Protein AF-A0A180F8V0-F1 (afdb_monomer)

Nearest PDB structures (foldseek):
  4fs7-assembly1_A  TM=5.868E-01  e=1.167E-03  Bacteroides ovatus ATCC 8483
  8cjv-assembly2_B  TM=3.788E-01  e=1.755E-03  Bos taurus
  4mli-assembly2_C  TM=7.741E-01  e=1.201E+00  Streptococcus pyogenes
  5tth-assembly1_A  TM=7.865E-01  e=3.731E+00  Danio rerio
  6lej-assembly1_B  TM=2.229E-01  e=6.085E-01  Escherichia coli

Mean predicted aligned error: 24.17 Å

Sequence (995 aa):
MKRKIVLAGLFLACVFQTMGLESWQVVVDDVHYDIDTKKHVAHVSQRNQKEEEFYRKSTLVIPAAIYIDKQMYDVTQINLYAFRFDFPIEYLTISSNVQSILAFAFQGCFNLKEIHLARNHANMKIGAAFGGVHSEECIVVVPAEAEKDFDVRWEGFKVYLESYRLSARPADSQMGEVIDGEREAVAFKSELVVEAKPAYGYHFAYWTSDEIKDSLTLTVNPYREEKMMRHVNLQAHFTENDYNVNLSAGKNGTITQGNGAHSYNTLATIEAEADSGYHFVKWTDRAGNTVSTANPYAFTVEKDEHIQAYFEANSYTVSLFTSGNNGTIKPGGGGAYLYKTQATAEAQANPHYHFAKWTDRTGNTVSTANPYTFTVEKNTELQANFEDNRYIVSLSANKDMGTAQADKKEGYVYDTRATVTALPNREFHFVKWTNQEGDFLSANSSYTFTVTENTLVQAHFETNSLQVRLYADNGGITPSGSGTYQYNTEARIMAEADYGYHFVKWTNAKGESLSTNNPYTFVVKEHTEVRANFVGNSCLVNVLAVNGGKAVLGGGTYPYNNEVGLTADAGYGYHFEKWTNANNESLSTDNPYTFVVKGDILVKAYFAENYYLVNASAGNNHGRIKSGNGSYSYNANVAVEAEAYEGYRFVRWTSAKGQILSAANPYTFEVKEDMDIKAHFVANTDFTDDISYRVTLSAGNNGGIVSGDGAYLPNAEATIEAEAYAEYYFVKWTDANGDSLSADNPYTFVVKGDTDIKAHFADFAAGGYRVSVTAGDNGTIKSGNSSYLYGAEAVIEAVADTGYHFVKWTMANGNVFAANPFRFTVKDNTTFKADFAADSYQVILSAKNGRIRIGWDVYDRYVYDYNTEAVANAEAEDGYHFVKWVNAAGNSLSGDNPYRFVVKGDMKLTAIFEKGVAGNETVAGSGVRAYYADGMLHLVNLEGFAVAVSTIDGRQVLQFRASNAVHPAILPAGIYILNAANGKERYTAKFAVKN

Structure (mmCIF, N/CA/C/O backbone):
data_AF-A0A180F8V0-F1
#
_entry.id   AF-A0A180F8V0-F1
#
loop_
_atom_site.group_PDB
_atom_site.id
_atom_site.type_symbol
_atom_site.label_atom_id
_atom_site.label_alt_id
_atom_site.label_comp_id
_atom_site.label_asym_id
_atom_site.label_entity_id
_atom_site.label_seq_id
_atom_site.pdbx_PDB_ins_code
_atom_site.Cartn_x
_atom_site.Cartn_y
_atom_site.Cartn_z
_atom_site.occupancy
_atom_site.B_iso_or_equiv
_atom_site.auth_seq_id
_atom_site.auth_comp_id
_atom_site.auth_asym_id
_atom_site.auth_atom_id
_atom_site.pdbx_PDB_model_num
ATOM 1 N N . MET A 1 1 ? -84.247 65.062 146.633 1.00 33.47 1 MET A N 1
ATOM 2 C CA . MET A 1 1 ? -85.445 65.419 147.439 1.00 33.47 1 MET A CA 1
ATOM 3 C C . MET A 1 1 ? -85.815 64.223 148.330 1.00 33.47 1 MET A C 1
ATOM 5 O O . MET A 1 1 ? -85.200 63.186 148.152 1.00 33.47 1 MET A O 1
ATOM 9 N N . LYS A 1 2 ? -86.724 64.390 149.305 1.00 39.44 2 LYS A N 1
ATOM 10 C CA . LYS A 1 2 ? -87.428 63.364 150.126 1.00 39.44 2 LYS A CA 1
ATOM 11 C C . LYS A 1 2 ? -87.141 61.866 149.837 1.00 39.44 2 LYS A C 1
ATOM 13 O O . LYS A 1 2 ? -87.390 61.431 148.724 1.00 39.44 2 LYS A O 1
ATOM 18 N N . ARG A 1 3 ? -86.847 60.991 150.807 1.00 33.81 3 ARG A N 1
ATOM 19 C CA . ARG A 1 3 ? -86.010 61.008 152.037 1.00 33.81 3 ARG A CA 1
ATOM 20 C C . ARG A 1 3 ? -85.906 59.513 152.427 1.00 33.81 3 ARG A C 1
ATOM 22 O O . ARG A 1 3 ? -86.928 58.848 152.453 1.00 33.81 3 ARG A O 1
ATOM 29 N N . LYS A 1 4 ? -84.700 58.934 152.477 1.00 36.59 4 LYS A N 1
ATOM 30 C CA . LYS A 1 4 ? -83.914 58.698 153.711 1.00 36.59 4 LYS A CA 1
ATOM 31 C C . LYS A 1 4 ? -84.577 57.696 154.682 1.00 36.59 4 LYS A C 1
ATOM 33 O O . LYS A 1 4 ? -85.750 57.856 154.957 1.00 36.59 4 LYS A O 1
ATOM 38 N N . ILE A 1 5 ? -83.902 56.786 155.381 1.00 37.72 5 ILE A N 1
ATOM 39 C CA . ILE A 1 5 ? -82.530 56.239 155.428 1.00 37.72 5 ILE A CA 1
ATOM 40 C C . ILE A 1 5 ? -82.567 55.286 156.657 1.00 37.72 5 ILE A C 1
ATOM 42 O O . ILE A 1 5 ? -83.162 55.666 157.656 1.00 37.72 5 ILE A O 1
ATOM 46 N N . VAL A 1 6 ? -81.908 54.120 156.597 1.00 31.56 6 VAL A N 1
ATOM 47 C CA . VAL A 1 6 ? -81.068 53.556 157.695 1.00 31.56 6 VAL A CA 1
ATOM 48 C C . VAL A 1 6 ? -81.692 53.055 159.026 1.00 31.56 6 VAL A C 1
ATOM 50 O O . VAL A 1 6 ? -82.247 53.813 159.807 1.00 31.56 6 VAL A O 1
ATOM 53 N N . LEU A 1 7 ? -81.344 51.785 159.307 1.00 29.48 7 LEU A N 1
ATOM 54 C CA . LEU A 1 7 ? -80.998 51.117 160.585 1.00 29.48 7 LEU A CA 1
ATOM 55 C C . LEU A 1 7 ? -81.995 50.880 161.735 1.00 29.48 7 LEU A C 1
ATOM 57 O O . LEU A 1 7 ? -82.838 51.698 162.064 1.00 29.48 7 LEU A O 1
ATOM 61 N N . ALA A 1 8 ? -81.650 49.779 162.426 1.00 28.58 8 ALA A N 1
ATOM 62 C CA . ALA A 1 8 ? -81.697 49.514 163.870 1.00 28.58 8 ALA A CA 1
ATOM 63 C C . ALA A 1 8 ? -83.070 49.631 164.563 1.00 28.58 8 ALA A C 1
ATOM 65 O O . ALA A 1 8 ? -83.639 50.704 164.673 1.00 28.58 8 ALA A O 1
ATOM 66 N N . GLY A 1 9 ? -83.657 48.571 165.118 1.00 35.31 9 GLY A N 1
ATOM 67 C CA . GLY A 1 9 ? -83.035 47.406 165.750 1.00 35.31 9 GLY A CA 1
ATOM 68 C C . GLY A 1 9 ? -83.175 47.505 167.272 1.00 35.31 9 GLY A C 1
ATOM 69 O O . GLY A 1 9 ? -82.746 48.501 167.837 1.00 35.31 9 GLY A O 1
ATOM 70 N N . LEU A 1 10 ? -83.700 46.434 167.892 1.00 35.00 10 LEU A N 1
ATOM 71 C CA . LEU A 1 10 ? -83.796 46.189 169.348 1.00 35.00 10 LEU A CA 1
ATOM 72 C C . LEU A 1 10 ? -84.701 47.185 170.128 1.00 35.00 10 LEU A C 1
ATOM 74 O O . LEU A 1 10 ? -84.540 48.391 170.046 1.00 35.00 10 LEU A O 1
ATOM 78 N N . PHE A 1 11 ? -85.686 46.761 170.928 1.00 32.88 11 PHE A N 1
ATOM 79 C CA . PHE A 1 11 ? -85.589 45.745 171.981 1.00 32.88 11 PHE A CA 1
ATOM 80 C C . PHE A 1 11 ? -86.940 45.043 172.266 1.00 32.88 11 PHE A C 1
ATOM 82 O O . PHE A 1 11 ? -87.966 45.690 172.430 1.00 32.88 11 PHE A O 1
ATOM 89 N N . LEU A 1 12 ? -86.881 43.711 172.372 1.00 36.22 12 LEU A N 1
ATOM 90 C CA . LEU A 1 12 ? -87.468 42.852 173.417 1.00 36.22 12 LEU A CA 1
ATOM 91 C C . LEU A 1 12 ? -88.783 43.271 174.134 1.00 36.22 12 LEU A C 1
ATOM 93 O O . LEU A 1 12 ? -88.761 44.154 174.987 1.00 36.22 12 LEU A O 1
ATOM 97 N N . ALA A 1 13 ? -89.855 42.481 173.958 1.00 31.06 13 ALA A N 1
ATOM 98 C CA . ALA A 1 13 ? -90.459 41.652 175.026 1.00 31.06 13 ALA A CA 1
ATOM 99 C C . ALA A 1 13 ? -91.700 40.861 174.534 1.00 31.06 13 ALA A C 1
ATOM 101 O O . ALA A 1 13 ? -92.620 41.454 173.992 1.00 31.06 13 ALA A O 1
ATOM 102 N N . CYS A 1 14 ? -91.699 39.539 174.772 1.00 38.66 14 CYS A N 1
ATOM 103 C CA . CYS A 1 14 ? -92.815 38.662 175.204 1.00 38.66 14 CYS A CA 1
ATOM 104 C C . CYS A 1 14 ? -94.270 38.925 174.694 1.00 38.66 14 CYS A C 1
ATOM 106 O O . CYS A 1 14 ? -94.802 40.004 174.898 1.00 38.66 14 CYS A O 1
ATOM 108 N N . VAL A 1 15 ? -95.061 37.943 174.208 1.00 38.12 15 VAL A N 1
ATOM 109 C CA . VAL A 1 15 ? -95.069 36.494 174.536 1.00 38.12 15 VAL A CA 1
ATOM 110 C C . VAL A 1 15 ? -96.015 35.649 173.607 1.00 38.12 15 VAL A C 1
ATOM 112 O O . VAL A 1 15 ? -96.957 36.196 173.050 1.00 38.12 15 VAL A O 1
ATOM 115 N N . PHE A 1 16 ? -95.788 34.318 173.532 1.00 36.88 16 PHE A N 1
ATOM 116 C CA . PHE A 1 16 ? -96.621 33.179 173.011 1.00 36.88 16 PHE A CA 1
ATOM 117 C C . PHE A 1 16 ? -96.860 32.874 171.487 1.00 36.88 16 PHE A C 1
ATOM 119 O O . PHE A 1 16 ? -97.759 33.406 170.853 1.00 36.88 16 PHE A O 1
ATOM 126 N N . GLN A 1 17 ? -96.119 31.848 170.999 1.00 43.78 17 GLN A N 1
ATOM 127 C CA . GLN A 1 17 ? -96.488 30.614 170.227 1.00 43.78 17 GLN A CA 1
ATOM 128 C C . GLN A 1 17 ? -97.339 30.606 168.917 1.00 43.78 17 GLN A C 1
ATOM 130 O O . GLN A 1 17 ? -98.532 30.882 168.955 1.00 43.78 17 GLN A O 1
ATOM 135 N N . THR A 1 18 ? -96.793 30.037 167.811 1.00 40.50 18 THR A N 1
ATOM 136 C CA . THR A 1 18 ? -97.194 28.767 167.094 1.00 40.50 18 THR A CA 1
ATOM 137 C C . THR A 1 18 ? -96.398 28.547 165.765 1.00 40.50 18 THR A C 1
ATOM 139 O O . THR A 1 18 ? -95.507 29.337 165.471 1.00 40.50 18 THR A O 1
ATOM 142 N N . MET A 1 19 ? -96.600 27.428 165.031 1.00 49.28 19 MET A N 1
ATOM 143 C CA . MET A 1 19 ? -95.704 26.860 163.976 1.00 49.28 19 MET A CA 1
ATOM 144 C C . MET A 1 19 ? -96.186 27.015 162.504 1.00 49.28 19 MET A C 1
ATOM 146 O O . MET A 1 19 ? -97.382 27.158 162.275 1.00 49.28 19 MET A O 1
ATOM 150 N N . GLY A 1 20 ? -95.286 26.827 161.511 1.00 41.97 20 GLY A N 1
ATOM 151 C CA . GLY A 1 20 ? -95.608 26.608 160.076 1.00 41.97 20 GLY A CA 1
ATOM 152 C C . GLY A 1 20 ? -94.397 26.235 159.174 1.00 41.97 20 GLY A C 1
ATOM 153 O O . GLY A 1 20 ? -93.270 26.590 159.507 1.00 41.97 20 GLY A O 1
ATOM 154 N N . LEU A 1 21 ? -94.618 25.506 158.061 1.00 45.69 21 LEU A N 1
ATOM 155 C CA . LEU A 1 21 ? -93.626 25.092 157.027 1.00 45.69 21 LEU A CA 1
ATOM 156 C C . LEU A 1 21 ? -93.973 25.688 155.642 1.00 45.69 21 LEU A C 1
ATOM 158 O O . LEU A 1 21 ? -95.148 25.910 155.370 1.00 45.69 21 LEU A O 1
ATOM 162 N N . GLU A 1 22 ? -92.987 25.836 154.742 1.00 49.78 22 GLU A N 1
ATOM 163 C CA . GLU A 1 22 ? -93.177 26.317 153.354 1.00 49.78 22 GLU A CA 1
ATOM 164 C C . GLU A 1 22 ? -92.536 25.392 152.292 1.00 49.78 22 GLU A C 1
ATOM 166 O O . GLU A 1 22 ? -91.404 24.931 152.453 1.00 49.78 22 GLU A O 1
ATOM 171 N N . SER A 1 23 ? -93.255 25.166 151.185 1.00 59.00 23 SER A N 1
ATOM 172 C CA . SER A 1 23 ? -92.802 24.533 149.929 1.00 59.00 23 SER A CA 1
ATOM 173 C C . SER A 1 23 ? -93.589 25.127 148.751 1.00 59.00 23 SER A C 1
ATOM 175 O O . SER A 1 23 ? -94.764 25.447 148.935 1.00 59.00 23 SER A O 1
ATOM 177 N N . TRP A 1 24 ? -92.995 25.268 147.559 1.00 74.38 24 TRP A N 1
ATOM 178 C CA . TRP A 1 24 ? -93.624 25.964 146.420 1.00 74.38 24 TRP A CA 1
ATOM 179 C C . TRP A 1 24 ? -93.321 25.323 145.049 1.00 74.38 24 TRP A C 1
ATOM 181 O O . TRP A 1 24 ? -92.460 24.449 144.937 1.00 74.38 24 TRP A O 1
ATOM 191 N N . GLN A 1 25 ? -94.071 25.750 144.026 1.00 82.31 25 GLN A N 1
ATOM 192 C CA . GLN A 1 25 ? -94.130 25.167 142.678 1.00 82.31 25 GLN A CA 1
ATOM 193 C C . GLN A 1 25 ? -93.745 26.217 141.616 1.00 82.31 25 GLN A C 1
ATOM 195 O O . GLN A 1 25 ? -94.101 27.391 141.751 1.00 82.31 25 GLN A O 1
ATOM 200 N N . VAL A 1 26 ? -93.048 25.803 140.553 1.00 86.56 26 VAL A N 1
ATOM 201 C CA . VAL A 1 26 ? -92.618 26.658 139.422 1.00 86.56 26 VAL A CA 1
ATOM 202 C C . VAL A 1 26 ? -93.038 26.047 138.081 1.00 86.56 26 VAL A C 1
ATOM 204 O O . VAL A 1 26 ? -93.290 24.850 138.019 1.00 86.56 26 VAL A O 1
ATOM 207 N N . VAL A 1 27 ? -93.065 26.834 136.999 1.00 86.06 27 VAL A N 1
ATOM 208 C CA . VAL A 1 27 ? -93.279 26.340 135.624 1.00 86.06 27 VAL A CA 1
ATOM 209 C C . VAL A 1 27 ? -92.035 26.580 134.772 1.00 86.06 27 VAL A C 1
ATOM 211 O O . VAL A 1 27 ? -91.538 27.705 134.732 1.00 86.06 27 VAL A O 1
ATOM 214 N N . VAL A 1 28 ? -91.571 25.548 134.066 1.00 81.62 28 VAL A N 1
ATOM 215 C CA . VAL A 1 28 ? -90.502 25.612 133.055 1.00 81.62 28 VAL A CA 1
ATOM 216 C C . VAL A 1 28 ? -90.961 24.809 131.838 1.00 81.62 28 VAL A C 1
ATOM 218 O O . VAL A 1 28 ? -91.392 23.671 131.998 1.00 81.62 28 VAL A O 1
ATOM 221 N N . ASP A 1 29 ? -90.904 25.407 130.645 1.00 78.00 29 ASP A N 1
ATOM 222 C CA . ASP A 1 29 ? -91.230 24.773 129.356 1.00 78.00 29 ASP A CA 1
ATOM 223 C C . ASP A 1 29 ? -92.509 23.908 129.370 1.00 78.00 29 ASP A C 1
ATOM 225 O O . ASP A 1 29 ? -92.492 22.724 129.050 1.00 78.00 29 ASP A O 1
ATOM 229 N N . ASP A 1 30 ? -93.633 24.530 129.752 1.00 81.69 30 ASP A N 1
ATOM 230 C CA . ASP A 1 30 ? -94.979 23.925 129.843 1.00 81.69 30 ASP A CA 1
ATOM 231 C C . ASP A 1 30 ? -95.162 22.852 130.946 1.00 81.69 30 ASP A C 1
ATOM 233 O O . ASP A 1 30 ? -96.242 22.282 131.114 1.00 81.69 30 ASP A O 1
ATOM 237 N N . VAL A 1 31 ? -94.150 22.622 131.785 1.00 86.75 31 VAL A N 1
ATOM 238 C CA . VAL A 1 31 ? -94.186 21.642 132.880 1.00 86.75 31 VAL A CA 1
ATOM 239 C C . VAL A 1 31 ? -94.071 22.340 134.237 1.00 86.75 31 VAL A C 1
ATOM 241 O O . VAL A 1 31 ? -93.226 23.212 134.437 1.00 86.75 31 VAL A O 1
ATOM 244 N N . HIS A 1 32 ? -94.932 21.971 135.189 1.00 89.88 32 HIS A N 1
ATOM 245 C CA . HIS A 1 32 ? -94.813 22.382 136.589 1.00 89.88 32 HIS A CA 1
ATOM 246 C C . HIS A 1 32 ? -93.860 21.456 137.340 1.00 89.88 32 HIS A C 1
ATOM 248 O O . HIS A 1 32 ? -93.887 20.237 137.156 1.00 89.88 32 HIS A O 1
ATOM 254 N N . TYR A 1 33 ? -93.079 22.042 138.240 1.00 90.94 33 TYR A N 1
ATOM 255 C CA . TYR A 1 33 ? -92.136 21.342 139.098 1.00 90.94 33 TYR A CA 1
ATOM 256 C C . TYR A 1 33 ? -92.345 21.737 140.558 1.00 90.94 33 TYR A C 1
ATOM 258 O O . TYR A 1 33 ? -92.384 22.926 140.886 1.00 90.94 33 TYR A O 1
ATOM 266 N N . ASP A 1 34 ? -92.422 20.738 141.433 1.00 90.44 34 ASP A N 1
ATOM 267 C CA . ASP A 1 34 ? -92.392 20.920 142.884 1.00 90.44 34 ASP A CA 1
ATOM 268 C C . ASP A 1 34 ? -90.929 20.969 143.335 1.00 90.44 34 ASP A C 1
ATOM 270 O O . ASP A 1 34 ? -90.147 20.065 143.017 1.00 90.44 34 ASP A O 1
ATOM 274 N N . ILE A 1 35 ? -90.545 22.022 144.061 1.00 88.88 35 ILE A N 1
ATOM 275 C CA . ILE A 1 35 ? -89.135 22.309 144.354 1.00 88.88 35 ILE A CA 1
ATOM 276 C C . ILE A 1 35 ? -88.801 22.005 145.814 1.00 88.88 35 ILE A C 1
ATOM 278 O O . ILE A 1 35 ? -89.257 22.693 146.732 1.00 88.88 35 ILE A O 1
ATOM 282 N N . ASP A 1 36 ? -87.934 21.013 146.037 1.00 86.44 36 ASP A N 1
ATOM 283 C CA . ASP A 1 36 ? -87.317 20.769 147.343 1.00 86.44 36 ASP A CA 1
ATOM 284 C C . ASP A 1 36 ? -86.033 21.607 147.448 1.00 86.44 36 ASP A C 1
ATOM 286 O O . ASP A 1 36 ? -84.928 21.173 147.106 1.00 86.44 36 ASP A O 1
ATOM 290 N N . THR A 1 37 ? -86.187 22.839 147.942 1.00 81.12 37 THR A N 1
ATOM 291 C CA . THR A 1 37 ? -85.086 23.803 148.113 1.00 81.12 37 THR A CA 1
ATOM 292 C C . THR A 1 37 ? -83.995 23.332 149.075 1.00 81.12 37 THR A C 1
ATOM 294 O O . THR A 1 37 ? -82.877 23.840 149.019 1.00 81.12 37 THR A O 1
ATOM 297 N N . LYS A 1 38 ? -84.268 22.345 149.941 1.00 82.19 38 LYS A N 1
ATOM 298 C CA . LYS A 1 38 ? -83.243 21.760 150.819 1.00 82.19 38 LYS A CA 1
ATOM 299 C C . LYS A 1 38 ? -82.411 20.729 150.069 1.00 82.19 38 LYS A C 1
ATOM 301 O O . LYS A 1 38 ? -81.188 20.741 150.185 1.00 82.19 38 LYS A O 1
ATOM 306 N N . LYS A 1 39 ? -83.056 19.856 149.292 1.00 84.12 39 LYS A N 1
ATOM 307 C CA . LYS A 1 39 ? -82.375 18.791 148.538 1.00 84.12 39 LYS A CA 1
ATOM 308 C C . LYS A 1 39 ? -81.797 19.229 147.194 1.00 84.12 39 LYS A C 1
ATOM 310 O O . LYS A 1 39 ? -81.031 18.463 146.627 1.00 84.12 39 LYS A O 1
ATOM 315 N N . HIS A 1 40 ? -82.136 20.425 146.707 1.00 87.81 40 HIS A N 1
ATOM 316 C CA . HIS A 1 40 ? -81.735 20.914 145.380 1.00 87.81 40 HIS A CA 1
ATOM 317 C C . HIS A 1 40 ? -82.221 19.997 144.240 1.00 87.81 40 HIS A C 1
ATOM 319 O O . HIS A 1 40 ? -81.542 19.810 143.234 1.00 87.81 40 HIS A O 1
ATOM 325 N N . VAL A 1 41 ? -83.429 19.444 144.394 1.00 89.25 41 VAL A N 1
ATOM 326 C CA . VAL A 1 41 ? -84.099 18.648 143.357 1.00 89.25 41 VAL A CA 1
ATOM 327 C C . VAL A 1 41 ? -85.450 19.249 142.994 1.00 89.25 41 VAL A C 1
ATOM 329 O O . VAL A 1 41 ? -86.127 19.864 143.825 1.00 89.25 41 VAL A O 1
ATOM 332 N N . ALA A 1 42 ? -85.829 19.039 141.742 1.00 90.00 42 ALA A N 1
ATOM 333 C CA . ALA A 1 42 ? -87.133 19.347 141.193 1.00 90.00 42 ALA A CA 1
ATOM 334 C C . ALA A 1 42 ? -87.852 18.033 140.870 1.00 90.00 42 ALA A C 1
ATOM 336 O O . ALA A 1 42 ? -87.267 17.118 140.286 1.00 90.00 42 ALA A O 1
ATOM 337 N N . HIS A 1 43 ? -89.128 17.930 141.230 1.00 93.44 43 HIS A N 1
ATOM 338 C CA . HIS A 1 43 ? -89.969 16.813 140.811 1.00 93.44 43 HIS A CA 1
ATOM 339 C C . HIS A 1 43 ? -91.033 17.324 139.842 1.00 93.44 43 HIS A C 1
ATOM 341 O O . HIS A 1 43 ? -91.752 18.266 140.169 1.00 93.44 43 HIS A O 1
ATOM 347 N N . VAL A 1 44 ? -91.148 16.711 138.663 1.00 91.50 44 VAL A N 1
ATOM 348 C CA . VAL A 1 44 ? -92.185 17.058 137.680 1.00 91.50 44 VAL A CA 1
ATOM 349 C C . VAL A 1 44 ? -93.550 16.750 138.285 1.00 91.50 44 VAL A C 1
ATOM 351 O O . VAL A 1 44 ? -93.812 15.592 138.607 1.00 91.50 44 VAL A O 1
ATOM 354 N N . SER A 1 45 ? -94.410 17.756 138.455 1.00 88.56 45 SER A N 1
ATOM 355 C CA . SER A 1 45 ? -95.653 17.608 139.218 1.00 88.56 45 SER A CA 1
ATOM 356 C C . SER A 1 45 ? -96.930 17.615 138.399 1.00 88.56 45 SER A C 1
ATOM 358 O O . SER A 1 45 ? -97.817 16.816 138.689 1.00 88.56 45 SER A O 1
ATOM 360 N N . GLN A 1 46 ? -97.019 18.441 137.358 1.00 87.19 46 GLN A N 1
ATOM 361 C CA . GLN A 1 46 ? -98.127 18.409 136.399 1.00 87.19 46 GLN A CA 1
ATOM 362 C C . GLN A 1 46 ? -97.763 19.125 135.095 1.00 87.19 46 GLN A C 1
ATOM 364 O O . GLN A 1 46 ? -96.913 20.016 135.098 1.00 87.19 46 GLN A O 1
ATOM 369 N N . ARG A 1 47 ? -98.451 18.830 133.989 1.00 84.94 47 ARG A N 1
ATOM 370 C CA . ARG A 1 47 ? -98.414 19.719 132.816 1.00 84.94 47 ARG A CA 1
ATOM 371 C C . ARG A 1 47 ? -99.207 21.007 133.061 1.00 84.94 47 ARG A C 1
ATOM 373 O O . ARG A 1 47 ? -100.206 21.020 133.782 1.00 84.94 47 ARG A O 1
ATOM 380 N N . ASN A 1 48 ? -98.755 22.112 132.480 1.00 78.06 48 ASN A N 1
ATOM 381 C CA . ASN A 1 48 ? -99.326 23.432 132.703 1.00 78.06 48 ASN A CA 1
ATOM 382 C C . ASN A 1 48 ? -100.666 23.616 131.963 1.00 78.06 48 ASN A C 1
ATOM 384 O O . ASN A 1 48 ? -100.730 23.748 130.748 1.00 78.06 48 ASN A O 1
ATOM 388 N N . GLN A 1 49 ? -101.766 23.698 132.713 1.00 70.31 49 GLN A N 1
ATOM 389 C CA . GLN A 1 49 ? -103.130 23.770 132.161 1.00 70.31 49 GLN A CA 1
ATOM 390 C C . GLN A 1 49 ? -103.533 25.152 131.593 1.00 70.31 49 GLN A C 1
ATOM 392 O O . GLN A 1 49 ? -104.718 25.468 131.534 1.00 70.31 49 GLN A O 1
ATOM 397 N N . LYS A 1 50 ? -102.574 26.009 131.210 1.00 62.31 50 LYS A N 1
ATOM 398 C CA . LYS A 1 50 ? -102.864 27.358 130.678 1.00 62.31 50 LYS A CA 1
ATOM 399 C C . LYS A 1 50 ? -103.093 27.410 129.166 1.00 62.31 50 LYS A C 1
ATOM 401 O O . LYS A 1 50 ? -103.658 28.395 128.702 1.00 62.31 50 LYS A O 1
ATOM 406 N N . GLU A 1 51 ? -102.670 26.392 128.422 1.00 61.28 51 GLU A N 1
ATOM 407 C CA . GLU A 1 51 ? -102.921 26.275 126.981 1.00 61.28 51 GLU A CA 1
ATOM 408 C C . GLU A 1 51 ? -104.022 25.243 126.702 1.00 61.28 51 GLU A C 1
ATOM 410 O O . GLU A 1 51 ? -104.103 24.208 127.375 1.00 61.28 51 GLU A O 1
ATOM 415 N N . GLU A 1 52 ? -104.872 25.538 125.709 1.00 65.44 52 GLU A N 1
ATOM 416 C CA . GLU A 1 52 ? -105.898 24.610 125.224 1.00 65.44 52 GLU A CA 1
ATOM 417 C C . GLU A 1 52 ? -105.254 23.325 124.684 1.00 65.44 52 GLU A C 1
ATOM 419 O O . GLU A 1 52 ? -104.205 23.348 124.040 1.00 65.44 52 GLU A O 1
ATOM 424 N N . GLU A 1 53 ? -105.919 22.196 124.927 1.00 63.06 53 GLU A N 1
ATOM 425 C CA . GLU A 1 53 ? -105.386 20.838 124.742 1.00 63.06 53 GLU A CA 1
ATOM 426 C C . GLU A 1 53 ? -104.864 20.554 123.319 1.00 63.06 53 GLU A C 1
ATOM 428 O O . GLU A 1 53 ? -103.926 19.779 123.149 1.00 63.06 53 GLU A O 1
ATOM 433 N N . PHE A 1 54 ? -105.407 21.240 122.307 1.00 64.19 54 PHE A N 1
ATOM 434 C CA . PHE A 1 54 ? -105.027 21.107 120.896 1.00 64.19 54 PHE A CA 1
ATOM 435 C C . PHE A 1 54 ? -103.652 21.706 120.535 1.00 64.19 54 PHE A C 1
ATOM 437 O O . PHE A 1 54 ? -103.058 21.295 119.541 1.00 64.19 54 PHE A O 1
ATOM 444 N N . TYR A 1 55 ? -103.132 22.670 121.305 1.00 66.69 55 TYR A N 1
ATOM 445 C CA . TYR A 1 55 ? -101.906 23.409 120.944 1.00 66.69 55 TYR A CA 1
ATOM 446 C C . TYR A 1 55 ? -100.627 22.890 121.619 1.00 66.69 55 TYR A C 1
ATOM 448 O O . TYR A 1 55 ? -99.528 23.354 121.307 1.00 66.69 55 TYR A O 1
ATOM 456 N N . ARG A 1 56 ? -100.741 21.903 122.515 1.00 74.38 56 ARG A N 1
ATOM 457 C CA . ARG A 1 56 ? -99.594 21.320 123.221 1.00 74.38 56 ARG A CA 1
ATOM 458 C C . ARG A 1 56 ? -98.675 20.552 122.272 1.00 74.38 56 ARG A C 1
ATOM 460 O O . ARG A 1 56 ? -99.122 19.751 121.456 1.00 74.38 56 ARG A O 1
ATOM 467 N N . LYS A 1 57 ? -97.361 20.740 122.436 1.00 77.00 57 LYS A N 1
ATOM 468 C CA . LYS A 1 57 ? -96.338 19.997 121.679 1.00 77.00 57 LYS A CA 1
ATOM 469 C C . LYS A 1 57 ? -96.425 18.492 121.936 1.00 77.00 57 LYS A C 1
ATOM 471 O O . LYS A 1 57 ? -96.522 18.075 123.095 1.00 77.00 57 LYS A O 1
ATOM 476 N N . SER A 1 58 ? -96.278 17.719 120.859 1.00 83.00 58 SER A N 1
ATOM 477 C CA . SER A 1 58 ? -96.227 16.256 120.878 1.00 83.00 58 SER A CA 1
ATOM 478 C C . SER A 1 58 ? -94.876 15.677 121.294 1.00 83.00 58 SER A C 1
ATOM 480 O O . SER A 1 58 ? -94.819 14.557 121.794 1.00 83.00 58 SER A O 1
ATOM 482 N N . THR A 1 59 ? -93.788 16.433 121.154 1.00 83.19 59 THR A N 1
ATOM 483 C CA . THR A 1 59 ? -92.507 16.087 121.777 1.00 83.19 59 THR A CA 1
ATOM 484 C C . THR A 1 59 ? -92.457 16.644 123.196 1.00 83.19 59 THR A C 1
ATOM 486 O O . THR A 1 59 ? -92.501 17.863 123.384 1.00 83.19 59 THR A O 1
ATOM 489 N N . LEU A 1 60 ? -92.321 15.759 124.183 1.00 87.75 60 LEU A N 1
ATOM 490 C CA . LEU A 1 60 ? -92.027 16.094 125.571 1.00 87.75 60 LEU A CA 1
ATOM 491 C C . LEU A 1 60 ? -90.581 15.698 125.886 1.00 87.75 60 LEU A C 1
ATOM 493 O O . LEU A 1 60 ? -90.217 14.525 125.835 1.00 87.75 60 LEU A O 1
ATOM 497 N N . VAL A 1 61 ? -89.761 16.679 126.254 1.00 87.38 61 VAL A N 1
ATOM 498 C CA . VAL A 1 61 ? -88.408 16.449 126.769 1.00 87.38 61 VAL A CA 1
ATOM 499 C C . VAL A 1 61 ? -88.422 16.763 128.253 1.00 87.38 61 VAL A C 1
ATOM 501 O O . VAL A 1 61 ? -88.698 17.897 128.639 1.00 87.38 61 VAL A O 1
ATOM 504 N N . ILE A 1 62 ? -88.111 15.773 129.085 1.00 89.88 62 ILE A N 1
ATOM 505 C CA . ILE A 1 62 ? -87.875 15.991 130.512 1.00 89.88 62 ILE A CA 1
ATOM 506 C C . ILE A 1 62 ? -86.363 16.181 130.679 1.00 89.88 62 ILE A C 1
ATOM 508 O O . ILE A 1 62 ? -85.606 15.225 130.462 1.00 89.88 62 ILE A O 1
ATOM 512 N N . PRO A 1 63 ? -85.896 17.412 130.974 1.00 88.88 63 PRO A N 1
ATOM 513 C CA . PRO A 1 63 ? -84.475 17.727 131.043 1.00 88.88 63 PRO A CA 1
ATOM 514 C C . PRO A 1 63 ? -83.837 17.088 132.278 1.00 88.88 63 PRO A C 1
ATOM 516 O O . PRO A 1 63 ? -84.520 16.749 133.237 1.00 88.88 63 PRO A O 1
ATOM 519 N N . ALA A 1 64 ? -82.510 16.955 132.278 1.00 84.75 64 ALA A N 1
ATOM 520 C CA . ALA A 1 64 ? -81.776 16.416 133.425 1.00 84.75 64 ALA A CA 1
ATOM 521 C C . ALA A 1 64 ? -81.836 17.344 134.659 1.00 84.75 64 ALA A C 1
ATOM 523 O O . ALA A 1 64 ? -81.843 16.879 135.795 1.00 84.75 64 ALA A O 1
ATOM 524 N N . ALA A 1 65 ? -81.902 18.656 134.437 1.00 87.88 65 ALA A N 1
ATOM 525 C CA . ALA A 1 65 ? -81.986 19.673 135.477 1.00 87.88 65 ALA A CA 1
ATOM 526 C C . ALA A 1 65 ? -82.745 20.906 134.965 1.00 87.88 65 ALA A C 1
ATOM 528 O O . ALA A 1 65 ? -82.756 21.177 133.762 1.00 87.88 65 ALA A O 1
ATOM 529 N N . ILE A 1 66 ? -83.327 21.676 135.884 1.00 87.25 66 ILE A N 1
ATOM 530 C CA . ILE A 1 66 ? -83.903 23.003 135.621 1.00 87.25 66 ILE A CA 1
ATOM 531 C C . ILE A 1 66 ? -83.194 24.077 136.453 1.00 87.25 66 ILE A C 1
ATOM 533 O O . ILE A 1 66 ? -82.499 23.776 137.424 1.00 87.25 66 ILE A O 1
ATOM 537 N N . TYR A 1 67 ? -83.377 25.346 136.081 1.00 86.44 67 TYR A N 1
ATOM 538 C CA . TYR A 1 67 ? -82.748 26.486 136.749 1.00 86.44 67 TYR A CA 1
ATOM 539 C C . TYR A 1 67 ? -83.797 27.511 137.185 1.00 86.44 67 TYR A C 1
ATOM 541 O O . TYR A 1 67 ? -84.583 27.981 136.365 1.00 86.44 67 TYR A O 1
ATOM 549 N N . ILE A 1 68 ? -83.774 27.897 138.462 1.00 81.06 68 ILE A N 1
ATOM 550 C CA . ILE A 1 68 ? -84.675 28.901 139.055 1.00 81.06 68 ILE A CA 1
ATOM 551 C C . ILE A 1 68 ? -83.802 29.938 139.750 1.00 81.06 68 ILE A C 1
ATOM 553 O O . ILE A 1 68 ? -82.950 29.572 140.558 1.00 81.06 68 ILE A O 1
ATOM 557 N N . ASP A 1 69 ? -83.946 31.215 139.390 1.00 78.00 69 ASP A N 1
ATOM 558 C CA . ASP A 1 69 ? -83.078 32.310 139.859 1.00 78.00 69 ASP A CA 1
ATOM 559 C C . ASP A 1 69 ? -81.570 31.981 139.775 1.00 78.00 69 ASP A C 1
ATOM 561 O O . ASP A 1 69 ? -80.756 32.406 140.592 1.00 78.00 69 ASP A O 1
ATOM 565 N N . LYS A 1 70 ? -81.200 31.231 138.721 1.00 78.38 70 LYS A N 1
ATOM 566 C CA . LYS A 1 70 ? -79.862 30.681 138.414 1.00 78.38 70 LYS A CA 1
ATOM 567 C C . LYS A 1 70 ? -79.364 29.556 139.331 1.00 78.38 70 LYS A C 1
ATOM 569 O O . LYS A 1 70 ? -78.288 29.025 139.066 1.00 78.38 70 LYS A O 1
ATOM 574 N N . GLN A 1 71 ? -80.126 29.142 140.340 1.00 81.31 71 GLN A N 1
ATOM 575 C CA . GLN A 1 71 ? -79.836 27.925 141.092 1.00 81.31 71 GLN A CA 1
ATOM 576 C C . GLN A 1 71 ? -80.303 26.700 140.293 1.00 81.31 71 GLN A C 1
ATOM 578 O O . GLN A 1 71 ? -81.436 26.669 139.814 1.00 81.31 71 GLN A O 1
ATOM 583 N N . MET A 1 72 ? -79.423 25.707 140.136 1.00 84.81 72 MET A N 1
ATOM 584 C CA . MET A 1 72 ? -79.740 24.437 139.475 1.00 84.81 72 MET A CA 1
ATOM 585 C C . MET A 1 72 ? -80.481 23.504 140.437 1.00 84.81 72 MET A C 1
ATOM 587 O O . MET A 1 72 ? -80.109 23.422 141.613 1.00 84.81 72 MET A O 1
ATOM 591 N N . TYR A 1 73 ? -81.479 22.795 139.910 1.00 88.69 73 TYR A N 1
ATOM 592 C CA . TYR A 1 73 ? -82.220 21.727 140.574 1.00 88.69 73 TYR A CA 1
ATOM 593 C C . TYR A 1 73 ? -82.279 20.507 139.649 1.00 88.69 73 TYR A C 1
ATOM 595 O O . TYR A 1 73 ? -82.819 20.603 138.544 1.00 88.69 73 TYR A O 1
ATOM 603 N N . ASP A 1 74 ? -81.740 19.368 140.088 1.00 89.56 74 ASP A N 1
ATOM 604 C CA . ASP A 1 74 ? -81.797 18.124 139.308 1.00 89.56 74 ASP A CA 1
ATOM 605 C C . ASP A 1 74 ? -83.239 17.613 139.217 1.00 89.56 74 ASP A C 1
ATOM 607 O O . ASP A 1 74 ? -83.942 17.523 140.231 1.00 89.56 74 ASP A O 1
ATOM 611 N N . VAL A 1 75 ? -83.682 17.252 138.012 1.00 92.44 75 VAL A N 1
ATOM 612 C CA . VAL A 1 75 ? -85.011 16.670 137.791 1.00 92.44 75 VAL A CA 1
ATOM 613 C C . VAL A 1 75 ? -84.913 15.168 138.018 1.00 92.44 75 VAL A C 1
ATOM 615 O O . VAL A 1 75 ? -84.513 14.414 137.135 1.00 92.44 75 VAL A O 1
ATOM 618 N N . THR A 1 76 ? -85.247 14.730 139.230 1.00 92.00 76 THR A N 1
ATOM 619 C CA . THR A 1 76 ? -84.986 13.349 139.674 1.00 92.00 76 THR A CA 1
ATOM 620 C C . THR A 1 76 ? -86.218 12.452 139.684 1.00 92.00 76 THR A C 1
ATOM 622 O O . THR A 1 76 ? -86.071 11.230 139.668 1.00 92.00 76 THR A O 1
ATOM 625 N N . GLN A 1 77 ? -87.425 13.023 139.676 1.00 92.88 77 GLN A N 1
ATOM 626 C CA . GLN A 1 77 ? -88.677 12.271 139.769 1.00 92.88 77 GLN A CA 1
ATOM 627 C C . GLN A 1 77 ? -89.793 12.887 138.922 1.00 92.88 77 GLN A C 1
ATOM 629 O O . GLN A 1 77 ? -89.931 14.109 138.847 1.00 92.88 77 GLN A O 1
ATOM 634 N N . ILE A 1 78 ? -90.646 12.024 138.370 1.00 93.06 78 ILE A N 1
ATOM 635 C CA . ILE A 1 78 ? -91.946 12.385 137.797 1.00 93.06 78 ILE A CA 1
ATOM 636 C C . ILE A 1 78 ? -93.046 11.926 138.759 1.00 93.06 78 ILE A C 1
ATOM 638 O O . ILE A 1 78 ? -93.132 10.741 139.089 1.00 93.06 78 ILE A O 1
ATOM 642 N N . ASN A 1 79 ? -93.855 12.864 139.254 1.00 92.88 79 ASN A N 1
ATOM 643 C CA . ASN A 1 79 ? -94.826 12.623 140.319 1.00 92.88 79 ASN A CA 1
ATOM 644 C C . ASN A 1 79 ? -96.087 11.887 139.840 1.00 92.88 79 ASN A C 1
ATOM 646 O O . ASN A 1 79 ? -96.376 11.743 138.651 1.00 92.88 79 ASN A O 1
ATOM 650 N N . LEU A 1 80 ? -96.852 11.423 140.831 1.00 91.38 80 LEU A N 1
ATOM 651 C CA . LEU A 1 80 ? -98.131 10.746 140.665 1.00 91.38 80 LEU A CA 1
ATOM 652 C C . LEU A 1 80 ? -99.074 11.593 139.791 1.00 91.38 80 LEU A C 1
ATOM 654 O O . LEU A 1 80 ? -99.346 12.743 140.123 1.00 91.38 80 LEU A O 1
ATOM 658 N N . TYR A 1 81 ? -99.590 11.006 138.709 1.00 89.62 81 TYR A N 1
ATOM 659 C CA . TYR A 1 81 ? -100.510 11.641 137.749 1.00 89.62 81 TYR A CA 1
ATOM 660 C C . TYR A 1 81 ? -99.990 12.851 136.933 1.00 89.62 81 TYR A C 1
ATOM 662 O O . TYR A 1 81 ? -100.807 13.499 136.279 1.00 89.62 81 TYR A O 1
ATOM 670 N N . ALA A 1 82 ? -98.685 13.155 136.907 1.00 89.44 82 ALA A N 1
ATOM 671 C CA . ALA A 1 82 ? -98.170 14.413 136.333 1.00 89.44 82 ALA A CA 1
ATOM 672 C C . ALA A 1 82 ? -98.585 14.718 134.868 1.00 89.44 82 ALA A C 1
ATOM 674 O O . ALA A 1 82 ? -98.884 15.864 134.530 1.00 89.44 82 ALA A O 1
ATOM 675 N N . PHE A 1 83 ? -98.655 13.703 134.008 1.00 92.12 83 PHE A N 1
ATOM 676 C CA . PHE A 1 83 ? -99.102 13.785 132.609 1.00 92.12 83 PHE A CA 1
ATOM 677 C C . PHE A 1 83 ? -100.296 12.855 132.344 1.00 92.12 83 PHE A C 1
ATOM 679 O O . PHE A 1 83 ? -100.484 12.342 131.241 1.00 92.12 83 PHE A O 1
ATOM 686 N N . ARG A 1 84 ? -101.112 12.585 133.371 1.00 90.62 84 ARG A N 1
ATOM 687 C CA . ARG A 1 84 ? -102.255 11.676 133.244 1.00 90.62 84 ARG A CA 1
ATOM 688 C C . ARG A 1 84 ? -103.257 12.212 132.219 1.00 90.62 84 ARG A C 1
ATOM 690 O O . ARG A 1 84 ? -103.742 13.331 132.363 1.00 90.62 84 ARG A O 1
ATOM 697 N N . PHE A 1 85 ? -103.606 11.374 131.246 1.00 88.56 85 PHE A N 1
ATOM 698 C CA . PHE A 1 85 ? -104.476 11.687 130.110 1.00 88.56 85 PHE A CA 1
ATOM 699 C C . PHE A 1 85 ? -103.970 12.840 129.224 1.00 88.56 85 PHE A C 1
ATOM 701 O O . PHE A 1 85 ? -104.760 13.471 128.533 1.00 88.56 85 PHE A O 1
ATOM 708 N N . ASP A 1 86 ? -102.660 13.108 129.199 1.00 86.88 86 ASP A N 1
ATOM 709 C CA . ASP A 1 86 ? -102.077 14.098 128.287 1.00 86.88 86 ASP A CA 1
ATOM 710 C C . ASP A 1 86 ? -101.898 13.488 126.884 1.00 86.88 86 ASP A C 1
ATOM 712 O O . ASP A 1 86 ? -100.820 13.036 126.491 1.00 86.88 86 ASP A O 1
ATOM 716 N N . PHE A 1 87 ? -103.011 13.420 126.148 1.00 84.81 87 PHE A N 1
ATOM 717 C CA . PHE A 1 87 ? -103.116 12.811 124.817 1.00 84.81 87 PHE A CA 1
ATOM 718 C C . PHE A 1 87 ? -102.169 13.362 123.732 1.00 84.81 87 PHE A C 1
ATOM 720 O O . PHE A 1 87 ? -101.841 12.585 122.835 1.00 84.81 87 PHE A O 1
ATOM 727 N N . PRO A 1 88 ? -101.725 14.638 123.737 1.00 86.94 88 PRO A N 1
ATOM 728 C CA . PRO A 1 88 ? -100.873 15.161 122.666 1.00 86.94 88 PRO A CA 1
ATOM 729 C C . PRO A 1 88 ? -99.471 14.542 122.570 1.00 86.94 88 PRO A C 1
ATOM 731 O O . PRO A 1 88 ? -98.855 14.661 121.515 1.00 86.94 88 PRO A O 1
ATOM 734 N N . ILE A 1 89 ? -98.939 13.920 123.632 1.00 87.44 89 ILE A N 1
ATOM 735 C CA . ILE A 1 89 ? -97.554 13.412 123.648 1.00 87.44 89 ILE A CA 1
ATOM 736 C C . ILE A 1 89 ? -97.403 12.210 122.697 1.00 87.44 89 ILE A C 1
ATOM 738 O O . ILE A 1 89 ? -98.007 11.164 122.918 1.00 87.44 89 ILE A O 1
ATOM 742 N N . GLU A 1 90 ? -96.528 12.347 121.696 1.00 90.62 90 GLU A N 1
ATOM 743 C CA . GLU A 1 90 ? -96.108 11.280 120.775 1.00 90.62 90 GLU A CA 1
ATOM 744 C C . GLU A 1 90 ? -94.646 10.843 120.963 1.00 90.62 90 GLU A C 1
ATOM 746 O O . GLU A 1 90 ? -94.326 9.678 120.736 1.00 90.62 90 GLU A O 1
ATOM 751 N N . TYR A 1 91 ? -93.758 11.748 121.388 1.00 86.19 91 TYR A N 1
ATOM 752 C CA . TYR A 1 91 ? -92.320 11.487 121.528 1.00 86.19 91 TYR A CA 1
ATOM 753 C C . TYR A 1 91 ? -91.856 11.928 122.914 1.00 86.19 91 TYR A C 1
ATOM 755 O O . TYR A 1 91 ? -92.012 13.098 123.271 1.00 86.19 91 TYR A O 1
ATOM 763 N N . LEU A 1 92 ? -91.283 11.013 123.695 1.00 90.06 92 LEU A N 1
ATOM 764 C CA . LEU A 1 92 ? -90.828 11.271 125.060 1.00 90.06 92 LEU A CA 1
ATOM 765 C C . LEU A 1 92 ? -89.315 11.079 125.171 1.00 90.06 92 LEU A C 1
ATOM 767 O O . LEU A 1 92 ? -88.812 9.966 125.058 1.00 90.06 92 LEU A O 1
ATOM 771 N N . THR A 1 93 ? -88.580 12.143 125.476 1.00 88.75 93 THR A N 1
ATOM 772 C CA . THR A 1 93 ? -87.168 12.036 125.865 1.00 88.75 93 THR A CA 1
ATOM 773 C C . THR A 1 93 ? -87.054 12.178 127.372 1.00 88.75 93 THR A C 1
ATOM 775 O O . THR A 1 93 ? -87.363 13.236 127.927 1.00 88.75 93 THR A O 1
ATOM 778 N N . ILE A 1 94 ? -86.580 11.126 128.039 1.00 89.94 94 ILE A N 1
ATOM 779 C CA . ILE A 1 94 ? -86.229 11.179 129.459 1.00 89.94 94 ILE A CA 1
ATOM 780 C C . ILE A 1 94 ? -84.712 11.341 129.543 1.00 89.94 94 ILE A C 1
ATOM 782 O O . ILE A 1 94 ? -83.964 10.497 129.047 1.00 89.94 94 ILE A O 1
ATOM 786 N N . SER A 1 95 ? -84.252 12.428 130.162 1.00 87.75 95 SER A N 1
ATOM 787 C CA . SER A 1 95 ? -82.821 12.703 130.350 1.00 87.75 95 SER A CA 1
ATOM 788 C C . SER A 1 95 ? -82.245 11.957 131.558 1.00 87.75 95 SER A C 1
ATOM 790 O O . SER A 1 95 ? -82.959 11.691 132.521 1.00 87.75 95 SER A O 1
ATOM 792 N N . SER A 1 96 ? -80.937 11.679 131.534 1.00 84.38 96 SER A N 1
ATOM 793 C CA . SER A 1 96 ? -80.221 10.752 132.436 1.00 84.38 96 SER A CA 1
ATOM 794 C C . SER A 1 96 ? -80.402 10.937 133.948 1.00 84.38 96 SER A C 1
ATOM 796 O O . SER A 1 96 ? -80.107 10.011 134.701 1.00 84.38 96 SER A O 1
ATOM 798 N N . ASN A 1 97 ? -80.813 12.115 134.425 1.00 89.81 97 ASN A N 1
ATOM 799 C CA . ASN A 1 97 ? -80.902 12.396 135.864 1.00 89.81 97 ASN A CA 1
ATOM 800 C C . ASN A 1 97 ? -82.255 11.997 136.476 1.00 89.81 97 ASN A C 1
ATOM 802 O O . ASN A 1 97 ? -82.367 11.971 137.703 1.00 89.81 97 ASN A O 1
ATOM 806 N N . VAL A 1 98 ? -83.252 11.633 135.659 1.00 91.19 98 VAL A N 1
ATOM 807 C CA . VAL A 1 98 ? -84.538 11.124 136.151 1.00 91.19 98 VAL A CA 1
ATOM 808 C C . VAL A 1 98 ? -84.335 9.705 136.690 1.00 91.19 98 VAL A C 1
ATOM 810 O O . VAL A 1 98 ? -83.938 8.792 135.973 1.00 91.19 98 VAL A O 1
ATOM 813 N N . GLN A 1 99 ? -84.585 9.517 137.985 1.00 90.06 99 GLN A N 1
ATOM 814 C CA . GLN A 1 99 ? -84.351 8.257 138.703 1.00 90.06 99 GLN A CA 1
ATOM 815 C C . GLN A 1 99 ? -85.646 7.496 139.005 1.00 90.06 99 GLN A C 1
ATOM 817 O O . GLN A 1 99 ? -85.600 6.291 139.285 1.00 90.06 99 GLN A O 1
ATOM 822 N N . SER A 1 100 ? -86.796 8.175 138.967 1.00 90.75 100 SER A N 1
ATOM 823 C CA . SER A 1 100 ? -88.093 7.557 139.231 1.00 90.75 100 SER A CA 1
ATOM 824 C C . SER A 1 100 ? -89.262 8.176 138.464 1.00 90.75 100 SER A C 1
ATOM 826 O O . SER A 1 100 ? -89.341 9.384 138.238 1.00 90.75 100 SER A O 1
ATOM 828 N N . ILE A 1 101 ? -90.227 7.322 138.126 1.00 91.69 101 ILE A N 1
ATOM 829 C CA . ILE A 1 101 ? -91.528 7.691 137.564 1.00 91.69 101 ILE A CA 1
ATOM 830 C C . ILE A 1 101 ? -92.597 7.062 138.460 1.00 91.69 101 ILE A C 1
ATOM 832 O O . ILE A 1 101 ? -92.641 5.840 138.616 1.00 91.69 101 ILE A O 1
ATOM 836 N N . LEU A 1 102 ? -93.431 7.881 139.100 1.00 93.69 102 LEU A N 1
ATOM 837 C CA . LEU A 1 102 ? -94.458 7.393 140.021 1.00 93.69 102 LEU A CA 1
ATOM 838 C C . LEU A 1 102 ? -95.708 6.868 139.292 1.00 93.69 102 LEU A C 1
ATOM 840 O O . LEU A 1 102 ? -95.932 7.122 138.107 1.00 93.69 102 LEU A O 1
ATOM 844 N N . ALA A 1 103 ? -96.543 6.144 140.047 1.00 90.25 103 ALA A N 1
ATOM 845 C CA . ALA A 1 103 ? -97.764 5.511 139.556 1.00 90.25 103 ALA A CA 1
ATOM 846 C C . ALA A 1 103 ? -98.643 6.456 138.727 1.00 90.25 103 ALA A C 1
ATOM 848 O O . ALA A 1 103 ? -98.926 7.592 139.114 1.00 90.25 103 ALA A O 1
ATOM 849 N N . PHE A 1 104 ? -99.093 5.948 137.577 1.00 90.94 104 PHE A N 1
ATOM 850 C CA . PHE A 1 104 ? -100.018 6.623 136.670 1.00 90.94 104 PHE A CA 1
ATOM 851 C C . PHE A 1 104 ? -99.531 7.971 136.105 1.00 90.94 104 PHE A C 1
ATOM 853 O O . PHE A 1 104 ? -100.353 8.727 135.583 1.00 90.94 104 PHE A O 1
ATOM 860 N N . ALA A 1 105 ? -98.231 8.285 136.185 1.00 91.38 105 ALA A N 1
ATOM 861 C CA . ALA A 1 105 ? -97.676 9.549 135.694 1.00 91.38 105 ALA A CA 1
ATOM 862 C C . ALA A 1 105 ? -97.977 9.820 134.209 1.00 91.38 105 ALA A C 1
ATOM 864 O O . ALA A 1 105 ? -98.245 10.963 133.872 1.00 91.38 105 ALA A O 1
ATOM 865 N N . PHE A 1 106 ? -98.002 8.789 133.358 1.00 92.81 106 PHE A N 1
ATOM 866 C CA . PHE A 1 106 ? -98.335 8.863 131.925 1.00 92.81 106 PHE A CA 1
ATOM 867 C C . PHE A 1 106 ? -99.557 7.990 131.579 1.00 92.81 106 PHE A C 1
ATOM 869 O O . PHE A 1 106 ? -99.691 7.478 130.464 1.00 92.81 106 PHE A O 1
ATOM 876 N N . GLN A 1 107 ? -100.446 7.746 132.550 1.00 91.81 107 GLN A N 1
ATOM 877 C CA . GLN A 1 107 ? -101.608 6.889 132.319 1.00 91.81 107 GLN A CA 1
ATOM 878 C C . GLN A 1 107 ? -102.548 7.565 131.316 1.00 91.81 107 GLN A C 1
ATOM 880 O O . GLN A 1 107 ? -103.032 8.665 131.575 1.00 91.81 107 GLN A O 1
ATOM 885 N N . GLY A 1 108 ? -102.845 6.882 130.211 1.00 88.12 108 GLY A N 1
ATOM 886 C CA . GLY A 1 108 ? -103.720 7.375 129.147 1.00 88.12 108 GLY A CA 1
ATOM 887 C C . GLY A 1 108 ? -103.061 8.279 128.099 1.00 88.12 108 GLY A C 1
ATOM 888 O O . GLY A 1 108 ? -103.786 8.876 127.309 1.00 88.12 108 GLY A O 1
ATOM 889 N N . CYS A 1 109 ? -101.727 8.375 128.040 1.00 90.31 109 CYS A N 1
ATOM 890 C CA . CYS A 1 109 ? -101.007 9.016 126.926 1.00 90.31 109 CYS A CA 1
ATOM 891 C C . CYS A 1 109 ? -101.039 8.138 125.654 1.00 90.31 109 CYS A C 1
ATOM 893 O O . CYS A 1 109 ? -100.012 7.622 125.219 1.00 90.31 109 CYS A O 1
ATOM 895 N N . PHE A 1 110 ? -102.228 7.917 125.083 1.00 89.00 110 PHE A N 1
ATOM 896 C CA . PHE A 1 110 ? -102.453 6.910 124.033 1.00 89.00 110 PHE A CA 1
ATOM 897 C C . PHE A 1 110 ? -101.592 7.089 122.770 1.00 89.00 110 PHE A C 1
ATOM 899 O O . PHE A 1 110 ? -101.252 6.093 122.144 1.00 89.00 110 PHE A O 1
ATOM 906 N N . ASN A 1 111 ? -101.207 8.318 122.412 1.00 89.88 111 ASN A N 1
ATOM 907 C CA . ASN A 1 111 ? -100.479 8.602 121.169 1.00 89.88 111 ASN A CA 1
ATOM 908 C C . ASN A 1 111 ? -98.948 8.466 121.274 1.00 89.88 111 ASN A C 1
ATOM 910 O O . ASN A 1 111 ? -98.263 8.726 120.287 1.00 89.88 111 ASN A O 1
ATOM 914 N N . LEU A 1 112 ? -98.398 8.077 122.432 1.00 89.50 112 LEU A N 1
ATOM 915 C CA . LEU A 1 112 ? -96.953 7.932 122.626 1.00 89.50 112 LEU A CA 1
ATOM 916 C C . LEU A 1 112 ? -96.404 6.798 121.735 1.00 89.50 112 LEU A C 1
ATOM 918 O O . LEU A 1 112 ? -96.826 5.653 121.871 1.00 89.50 112 LEU A O 1
ATOM 922 N N . LYS A 1 113 ? -95.480 7.136 120.823 1.00 89.31 113 LYS A N 1
ATOM 923 C CA . LYS A 1 113 ? -94.868 6.260 119.800 1.00 89.31 113 LYS A CA 1
ATOM 924 C C . LYS A 1 113 ? -93.399 5.946 120.069 1.00 89.31 113 LYS A C 1
ATOM 926 O O . LYS A 1 113 ? -92.889 4.936 119.592 1.00 89.31 113 LYS A O 1
ATOM 931 N N . GLU A 1 114 ? -92.690 6.815 120.780 1.00 87.62 114 GLU A N 1
ATOM 932 C CA . GLU A 1 114 ? -91.244 6.666 120.929 1.00 87.62 114 GLU A CA 1
ATOM 933 C C . GLU A 1 114 ? -90.750 7.225 122.262 1.00 87.62 114 GLU A C 1
ATOM 935 O O . GLU A 1 114 ? -91.094 8.346 122.648 1.00 87.62 114 GLU A O 1
ATOM 940 N N . ILE A 1 115 ? -89.926 6.440 122.958 1.00 90.56 115 ILE A N 1
ATOM 941 C CA . ILE A 1 115 ? -89.303 6.814 124.227 1.00 90.56 115 ILE A CA 1
ATOM 942 C C . ILE A 1 115 ? -87.780 6.727 124.083 1.00 90.56 115 ILE A C 1
ATOM 944 O O . ILE A 1 115 ? -87.212 5.651 123.896 1.00 90.56 115 ILE A O 1
ATOM 948 N N . HIS A 1 116 ? -87.107 7.869 124.194 1.00 87.69 116 HIS A N 1
ATOM 949 C CA . HIS A 1 116 ? -85.645 7.965 124.183 1.00 87.69 116 HIS A CA 1
ATOM 950 C C . HIS A 1 116 ? -85.113 7.860 125.604 1.00 87.69 116 HIS A C 1
ATOM 952 O O . HIS A 1 116 ? -85.517 8.635 126.482 1.00 87.69 116 HIS A O 1
ATOM 958 N N . LEU A 1 117 ? -84.196 6.916 125.822 1.00 89.31 117 LEU A N 1
ATOM 959 C CA . LEU A 1 117 ? -83.654 6.606 127.140 1.00 89.31 117 LEU A CA 1
ATOM 960 C C . LEU A 1 117 ? -82.126 6.634 127.154 1.00 89.31 117 LEU A C 1
ATOM 962 O O . LEU A 1 117 ? -81.452 6.059 126.303 1.00 89.31 117 LEU A O 1
ATOM 966 N N . ALA A 1 118 ? -81.572 7.255 128.195 1.00 84.31 118 ALA A N 1
ATOM 967 C CA . ALA A 1 118 ? -80.159 7.138 128.513 1.00 84.31 118 ALA A CA 1
ATOM 968 C C . ALA A 1 118 ? -79.824 5.730 129.038 1.00 84.31 118 ALA A C 1
ATOM 970 O O . ALA A 1 118 ? -80.657 5.059 129.652 1.00 84.31 118 ALA A O 1
ATOM 971 N N . ARG A 1 119 ? -78.560 5.318 128.872 1.00 82.00 119 ARG A N 1
ATOM 972 C CA . ARG A 1 119 ? -78.022 4.006 129.281 1.00 82.00 119 ARG A CA 1
ATOM 973 C C . ARG A 1 119 ? -78.418 3.570 130.703 1.00 82.00 119 ARG A C 1
ATOM 975 O O . ARG A 1 119 ? -78.664 2.396 130.951 1.00 82.00 119 ARG A O 1
ATOM 982 N N . ASN A 1 120 ? -78.492 4.507 131.647 1.00 83.69 120 ASN A N 1
ATOM 983 C CA . ASN A 1 120 ? -78.805 4.230 133.049 1.00 83.69 120 ASN A CA 1
ATOM 984 C C . ASN A 1 120 ? -80.304 3.999 133.342 1.00 83.69 120 ASN A C 1
ATOM 986 O O . ASN A 1 120 ? -80.637 3.556 134.442 1.00 83.69 120 ASN A O 1
ATOM 990 N N . HIS A 1 121 ? -81.210 4.253 132.390 1.00 91.31 121 HIS A N 1
ATOM 991 C CA . HIS A 1 121 ? -82.659 4.096 132.591 1.00 91.31 121 HIS A CA 1
ATOM 992 C C . HIS A 1 121 ? -83.162 2.652 132.530 1.00 91.31 121 HIS A C 1
ATOM 994 O O . HIS A 1 121 ? -84.300 2.397 132.927 1.00 91.31 121 HIS A O 1
ATOM 1000 N N . ALA A 1 122 ? -82.313 1.698 132.141 1.00 83.75 122 ALA A N 1
ATOM 1001 C CA . ALA A 1 122 ? -82.591 0.270 132.281 1.00 83.75 122 ALA A CA 1
ATOM 1002 C C . ALA A 1 122 ? -83.013 -0.125 133.711 1.00 83.75 122 ALA A C 1
ATOM 1004 O O . ALA A 1 122 ? -83.830 -1.020 133.892 1.00 83.75 122 ALA A O 1
ATOM 1005 N N . ASN A 1 123 ? -82.492 0.580 134.726 1.00 83.44 123 ASN A N 1
ATOM 1006 C CA . ASN A 1 123 ? -82.765 0.335 136.146 1.00 83.44 123 ASN A CA 1
ATOM 1007 C C . ASN A 1 123 ? -83.563 1.478 136.819 1.00 83.44 123 ASN A C 1
ATOM 1009 O O . ASN A 1 123 ? -83.518 1.633 138.043 1.00 83.44 123 ASN A O 1
ATOM 1013 N N . MET A 1 124 ? -84.264 2.315 136.041 1.00 87.19 124 MET A N 1
ATOM 1014 C CA . MET A 1 124 ? -85.078 3.416 136.579 1.00 87.19 124 MET A CA 1
ATOM 1015 C C . MET A 1 124 ? -86.272 2.881 137.388 1.00 87.19 124 MET A C 1
ATOM 1017 O O . MET A 1 124 ? -86.912 1.904 137.006 1.00 87.19 124 MET A O 1
ATOM 1021 N N . LYS A 1 125 ? -86.608 3.524 138.515 1.00 89.75 125 LYS A N 1
ATOM 1022 C CA . LYS A 1 125 ? -87.716 3.072 139.378 1.00 89.75 125 LYS A CA 1
ATOM 1023 C C . LYS A 1 125 ? -89.062 3.527 138.827 1.00 89.75 125 LYS A C 1
ATOM 1025 O O . LYS A 1 125 ? -89.441 4.683 139.009 1.00 89.75 125 LYS A O 1
ATOM 1030 N N . ILE A 1 126 ? -89.802 2.616 138.209 1.00 87.44 126 ILE A N 1
ATOM 1031 C CA . ILE A 1 126 ? -91.082 2.922 137.567 1.00 87.44 126 ILE A CA 1
ATOM 1032 C C . ILE A 1 126 ? -92.208 2.227 138.331 1.00 87.44 126 ILE A C 1
ATOM 1034 O O . ILE A 1 126 ? -92.224 1.009 138.493 1.00 87.44 126 ILE A O 1
ATOM 1038 N N . GLY A 1 127 ? -93.156 3.009 138.839 1.00 82.56 127 GLY A N 1
ATOM 1039 C CA . GLY A 1 127 ? -94.432 2.486 139.311 1.00 82.56 127 GLY A CA 1
ATOM 1040 C C . GLY A 1 127 ? -95.464 2.681 138.215 1.00 82.56 127 GLY A C 1
ATOM 1041 O O . GLY A 1 127 ? -95.736 3.828 137.900 1.00 82.56 127 GLY A O 1
ATOM 1042 N N . ALA A 1 128 ? -96.021 1.600 137.653 1.00 86.06 128 ALA A N 1
ATOM 1043 C CA . ALA A 1 128 ? -97.212 1.544 136.780 1.00 86.06 128 ALA A CA 1
ATOM 1044 C C . ALA A 1 128 ? -97.549 2.843 136.000 1.00 86.06 128 ALA A C 1
ATOM 1046 O O . ALA A 1 128 ? -98.664 3.368 136.091 1.00 86.06 128 ALA A O 1
ATOM 1047 N N . ALA A 1 129 ? -96.567 3.411 135.294 1.00 88.75 129 ALA A N 1
ATOM 1048 C CA . ALA A 1 129 ? -96.635 4.807 134.863 1.00 88.75 129 ALA A CA 1
ATOM 1049 C C . ALA A 1 129 ? -97.393 4.969 133.545 1.00 88.75 129 ALA A C 1
ATOM 1051 O O . ALA A 1 129 ? -98.266 5.827 133.443 1.00 88.75 129 ALA A O 1
ATOM 1052 N N . PHE A 1 130 ? -97.099 4.102 132.575 1.00 91.25 130 PHE A N 1
ATOM 1053 C CA . PHE A 1 130 ? -97.587 4.144 131.192 1.00 91.25 130 PHE A CA 1
ATOM 1054 C C . PHE A 1 130 ? -98.899 3.365 130.986 1.00 91.25 130 PHE A C 1
ATOM 1056 O O . PHE A 1 130 ? -99.150 2.799 129.924 1.00 91.25 130 PHE A O 1
ATOM 1063 N N . GLY A 1 131 ? -99.748 3.292 132.016 1.00 86.56 131 GLY A N 1
ATOM 1064 C CA . GLY A 1 131 ? -100.994 2.526 131.961 1.00 86.56 131 GLY A CA 1
ATOM 1065 C C . GLY A 1 131 ? -101.911 3.008 130.832 1.00 86.56 131 GLY A C 1
ATOM 1066 O O . GLY A 1 131 ? -102.473 4.095 130.923 1.00 86.56 131 GLY A O 1
ATOM 1067 N N . GLY A 1 132 ? -102.083 2.196 129.789 1.00 83.38 132 GLY A N 1
ATOM 1068 C CA . GLY A 1 132 ? -102.897 2.523 128.614 1.00 83.38 132 GLY A CA 1
ATOM 1069 C C . GLY A 1 132 ? -102.117 2.966 127.371 1.00 83.38 132 GLY A C 1
ATOM 1070 O O . GLY A 1 132 ? -102.748 3.134 126.339 1.00 83.38 132 GLY A O 1
ATOM 1071 N N . VAL A 1 133 ? -100.789 3.117 127.415 1.00 88.44 133 VAL A N 1
ATOM 1072 C CA . VAL A 1 133 ? -99.984 3.352 126.197 1.00 88.44 133 VAL A CA 1
ATOM 1073 C C . VAL A 1 133 ? -99.919 2.071 125.344 1.00 88.44 133 VAL A C 1
ATOM 1075 O O . VAL A 1 133 ? -99.839 0.965 125.885 1.00 88.44 133 VAL A O 1
ATOM 1078 N N . HIS A 1 134 ? -99.946 2.196 124.013 1.00 86.88 134 HIS A N 1
ATOM 1079 C CA . HIS A 1 134 ? -99.936 1.056 123.086 1.00 86.88 134 HIS A CA 1
ATOM 1080 C C . HIS A 1 134 ? -98.539 0.413 122.956 1.00 86.88 134 HIS A C 1
ATOM 1082 O O . HIS A 1 134 ? -97.703 0.837 122.161 1.00 86.88 134 HIS A O 1
ATOM 1088 N N . SER A 1 135 ? -98.290 -0.661 123.713 1.00 80.19 135 SER A N 1
ATOM 1089 C CA . SER A 1 135 ? -96.963 -1.290 123.868 1.00 80.19 135 SER A CA 1
ATOM 1090 C C . SER A 1 135 ? -96.367 -1.989 122.636 1.00 80.19 135 SER A C 1
ATOM 1092 O O . SER A 1 135 ? -95.209 -2.400 122.675 1.00 80.19 135 SER A O 1
ATOM 1094 N N . GLU A 1 136 ? -97.139 -2.180 121.563 1.00 85.50 136 GLU A N 1
ATOM 1095 C CA . GLU A 1 136 ? -96.639 -2.737 120.293 1.00 85.50 136 GLU A CA 1
ATOM 1096 C C . GLU A 1 136 ? -96.313 -1.672 119.241 1.00 85.50 136 GLU A C 1
ATOM 1098 O O . GLU A 1 136 ? -95.549 -1.966 118.321 1.00 85.50 136 GLU A O 1
ATOM 1103 N N . GLU A 1 137 ? -96.880 -0.471 119.384 1.00 84.94 137 GLU A N 1
ATOM 1104 C CA . GLU A 1 137 ? -96.676 0.672 118.483 1.00 84.94 137 GLU A CA 1
ATOM 1105 C C . GLU A 1 137 ? -95.619 1.630 119.037 1.00 84.94 137 GLU A C 1
ATOM 1107 O O . GLU A 1 137 ? -94.842 2.195 118.272 1.00 84.94 137 GLU A O 1
ATOM 1112 N N . CYS A 1 138 ? -95.544 1.761 120.365 1.00 84.94 138 CYS A N 1
ATOM 1113 C CA . CYS A 1 138 ? -94.499 2.524 121.024 1.00 84.94 138 CYS A CA 1
ATOM 1114 C C . CYS A 1 138 ? -93.187 1.728 121.120 1.00 84.94 138 CYS A C 1
ATOM 1116 O O . CYS A 1 138 ? -93.165 0.605 121.637 1.00 84.94 138 CYS A O 1
ATOM 1118 N N . ILE A 1 139 ? -92.082 2.331 120.676 1.00 87.50 139 ILE A N 1
ATOM 1119 C CA . ILE A 1 139 ? -90.728 1.766 120.781 1.00 87.50 139 ILE A CA 1
ATOM 1120 C C . ILE A 1 139 ? -89.856 2.546 121.771 1.00 87.50 139 ILE A C 1
ATOM 1122 O O . ILE A 1 139 ? -90.143 3.687 122.134 1.00 87.50 139 ILE A O 1
ATOM 1126 N N . VAL A 1 140 ? -88.771 1.913 122.198 1.00 88.56 140 VAL A N 1
ATOM 1127 C CA . VAL A 1 140 ? -87.710 2.483 123.022 1.00 88.56 140 VAL A CA 1
ATOM 1128 C C . VAL A 1 140 ? -86.420 2.488 122.208 1.00 88.56 140 VAL A C 1
ATOM 1130 O O . VAL A 1 140 ? -86.032 1.469 121.635 1.00 88.56 140 VAL A O 1
ATOM 1133 N N . VAL A 1 141 ? -85.739 3.629 122.164 1.00 84.31 141 VAL A N 1
ATOM 1134 C CA . VAL A 1 141 ? -84.457 3.776 121.460 1.00 84.31 141 VAL A CA 1
ATOM 1135 C C . VAL A 1 141 ? -83.359 4.044 122.482 1.00 84.31 141 VAL A C 1
ATOM 1137 O O . VAL A 1 141 ? -83.516 4.899 123.362 1.00 84.31 141 VAL A O 1
ATOM 1140 N N . VAL A 1 142 ? -82.261 3.289 122.379 1.00 81.06 142 VAL A N 1
ATOM 1141 C CA . VAL A 1 142 ? -81.103 3.373 123.279 1.00 81.06 142 VAL A CA 1
ATOM 1142 C C . VAL A 1 142 ? -79.799 3.437 122.473 1.00 81.06 142 VAL A C 1
ATOM 1144 O O . VAL A 1 142 ? -79.748 2.913 121.358 1.00 81.06 142 VAL A O 1
ATOM 1147 N N . PRO A 1 143 ? -78.726 4.051 123.009 1.00 74.62 143 PRO A N 1
ATOM 1148 C CA . PRO A 1 143 ? -77.412 4.034 122.365 1.00 74.62 143 PRO A CA 1
ATOM 1149 C C . PRO A 1 143 ? -76.912 2.603 122.129 1.00 74.62 143 PRO A C 1
ATOM 1151 O O . PRO A 1 143 ? -77.160 1.723 122.956 1.00 74.62 143 PRO A O 1
ATOM 1154 N N . ALA A 1 144 ? -76.166 2.361 121.047 1.00 69.25 144 ALA A N 1
ATOM 1155 C CA . ALA A 1 144 ? -75.679 1.020 120.702 1.00 69.25 144 ALA A CA 1
ATOM 1156 C C . ALA A 1 144 ? -74.842 0.381 121.833 1.00 69.25 144 ALA A C 1
ATOM 1158 O O . ALA A 1 144 ? -74.948 -0.812 122.110 1.00 69.25 144 ALA A O 1
ATOM 1159 N N . GLU A 1 145 ? -74.069 1.187 122.563 1.00 68.88 145 GLU A N 1
ATOM 1160 C CA . GLU A 1 145 ? -73.291 0.771 123.734 1.00 68.88 145 GLU A CA 1
ATOM 1161 C C . GLU A 1 145 ? -74.129 0.368 124.967 1.00 68.88 145 GLU A C 1
ATOM 1163 O O . GLU A 1 145 ? -73.570 -0.159 125.932 1.00 68.88 145 GLU A O 1
ATOM 1168 N N . ALA A 1 146 ? -75.445 0.610 124.952 1.00 71.25 146 ALA A N 1
ATOM 1169 C CA . ALA A 1 146 ? -76.390 0.228 126.003 1.00 71.25 146 ALA A CA 1
ATOM 1170 C C . ALA A 1 146 ? -77.103 -1.115 125.732 1.00 71.25 146 ALA A C 1
ATOM 1172 O O . ALA A 1 146 ? -77.903 -1.540 126.565 1.00 71.25 146 ALA A O 1
ATOM 1173 N N . GLU A 1 147 ? -76.789 -1.809 124.625 1.00 73.69 147 GLU A N 1
ATOM 1174 C CA . GLU A 1 147 ? -77.367 -3.114 124.238 1.00 73.69 147 GLU A CA 1
ATOM 1175 C C . GLU A 1 147 ? -77.404 -4.137 125.383 1.00 73.69 147 GLU A C 1
ATOM 1177 O O . GLU A 1 147 ? -78.355 -4.898 125.509 1.00 73.69 147 GLU A O 1
ATOM 1182 N N . LYS A 1 148 ? -76.368 -4.165 126.229 1.00 79.88 148 LYS A N 1
ATOM 1183 C CA . LYS A 1 148 ? -76.241 -5.145 127.321 1.00 79.88 148 LYS A CA 1
ATOM 1184 C C . LYS A 1 148 ? -76.952 -4.744 128.609 1.00 79.88 148 LYS A C 1
ATOM 1186 O O . LYS A 1 148 ? -77.037 -5.565 129.520 1.00 79.88 148 LYS A O 1
ATOM 1191 N N . ASP A 1 149 ? -77.377 -3.490 128.714 1.00 82.12 149 ASP A N 1
ATOM 1192 C CA . ASP A 1 149 ? -78.012 -2.953 129.916 1.00 82.12 149 ASP A CA 1
ATOM 1193 C C . ASP A 1 149 ? -79.543 -2.994 129.808 1.00 82.12 149 ASP A C 1
ATOM 1195 O O . ASP A 1 149 ? -80.211 -3.130 130.830 1.00 82.12 149 ASP A O 1
ATOM 1199 N N . PHE A 1 150 ? -80.101 -2.934 128.594 1.00 83.38 150 PHE A N 1
ATOM 1200 C CA . PHE A 1 150 ? -81.533 -3.097 128.330 1.00 83.38 150 PHE A CA 1
ATOM 1201 C C . PHE A 1 150 ? -81.867 -4.522 127.866 1.00 83.38 150 PHE A C 1
ATOM 1203 O O . PHE A 1 150 ? -81.131 -5.124 127.093 1.00 83.38 150 PHE A O 1
ATOM 1210 N N . ASP A 1 151 ? -83.012 -5.047 128.305 1.00 81.81 151 ASP A N 1
ATOM 1211 C CA . ASP A 1 151 ? -83.612 -6.246 127.706 1.00 81.81 151 ASP A CA 1
ATOM 1212 C C . ASP A 1 151 ? -84.322 -5.879 126.384 1.00 81.81 151 ASP A C 1
ATOM 1214 O O . ASP A 1 151 ? -84.556 -4.703 126.093 1.00 81.81 151 ASP A O 1
ATOM 1218 N N . VAL A 1 152 ? -84.735 -6.874 125.593 1.00 83.12 152 VAL A N 1
ATOM 1219 C CA . VAL A 1 152 ? -85.449 -6.687 124.311 1.00 83.12 152 VAL A CA 1
ATOM 1220 C C . VAL A 1 152 ? -86.746 -5.876 124.442 1.00 83.12 152 VAL A C 1
ATOM 1222 O O . VAL A 1 152 ? -87.270 -5.374 123.440 1.00 83.12 152 VAL A O 1
ATOM 1225 N N . ARG A 1 153 ? -87.277 -5.748 125.667 1.00 86.38 153 ARG A N 1
ATOM 1226 C CA . ARG A 1 153 ? -88.349 -4.815 126.016 1.00 86.38 153 ARG A CA 1
ATOM 1227 C C . ARG A 1 153 ? -88.065 -4.055 127.313 1.00 86.38 153 ARG A C 1
ATOM 1229 O O . ARG A 1 153 ? -87.589 -4.633 128.283 1.00 86.38 153 ARG A O 1
ATOM 1236 N N . TRP A 1 154 ? -88.476 -2.791 127.358 1.00 89.12 154 TRP A N 1
ATOM 1237 C CA . TRP A 1 154 ? -88.447 -1.924 128.542 1.00 89.12 154 TRP A CA 1
ATOM 1238 C C . TRP A 1 154 ? -89.857 -1.397 128.824 1.00 89.12 154 TRP A C 1
ATOM 1240 O O . TRP A 1 154 ? -90.506 -0.883 127.916 1.00 89.12 154 TRP A O 1
ATOM 1250 N N . GLU A 1 155 ? -90.378 -1.599 130.040 1.00 87.38 155 GLU A N 1
ATOM 1251 C CA . GLU A 1 155 ? -91.791 -1.344 130.409 1.00 87.38 155 GLU A CA 1
ATOM 1252 C C . GLU A 1 155 ? -92.830 -1.916 129.412 1.00 87.38 155 GLU A C 1
ATOM 1254 O O . GLU A 1 155 ? -93.954 -1.433 129.295 1.00 87.38 155 GLU A O 1
ATOM 1259 N N . GLY A 1 156 ? -92.458 -2.977 128.685 1.00 82.75 156 GLY A N 1
ATOM 1260 C CA . GLY A 1 156 ? -93.275 -3.613 127.648 1.00 82.75 156 GLY A CA 1
ATOM 1261 C C . GLY A 1 156 ? -93.047 -3.106 126.217 1.00 82.75 156 GLY A C 1
ATOM 1262 O O . GLY A 1 156 ? -93.472 -3.789 125.288 1.00 82.75 156 GLY A O 1
ATOM 1263 N N . PHE A 1 157 ? -92.341 -1.996 126.004 1.00 89.62 157 PHE A N 1
ATOM 1264 C CA . PHE A 1 157 ? -92.000 -1.434 124.684 1.00 89.62 157 PHE A CA 1
ATOM 1265 C C . PHE A 1 157 ? -90.737 -2.082 124.095 1.00 89.62 157 PHE A C 1
ATOM 1267 O O . PHE A 1 157 ? -89.838 -2.425 124.855 1.00 89.62 157 PHE A O 1
ATOM 1274 N N . LYS A 1 158 ? -90.628 -2.252 122.768 1.00 85.44 158 LYS A N 1
ATOM 1275 C CA . LYS A 1 158 ? -89.462 -2.902 122.108 1.00 85.44 158 LYS A CA 1
ATOM 1276 C C . LYS A 1 158 ? -88.237 -1.982 122.027 1.00 85.44 158 LYS A C 1
ATOM 1278 O O . LYS A 1 158 ? -88.411 -0.805 121.736 1.00 85.44 158 LYS A O 1
ATOM 1283 N N . VAL A 1 159 ? -87.029 -2.527 122.206 1.00 85.06 159 VAL A N 1
ATOM 1284 C CA . VAL A 1 159 ? -85.749 -1.778 122.234 1.00 85.06 159 VAL A CA 1
ATOM 1285 C C . VAL A 1 159 ? -84.925 -1.946 120.934 1.00 85.06 159 VAL A C 1
ATOM 1287 O O . VAL A 1 159 ? -84.903 -3.043 120.377 1.00 85.06 159 VAL A O 1
ATOM 1290 N N . TYR A 1 160 ? -84.238 -0.889 120.457 1.00 79.06 160 TYR A N 1
ATOM 1291 C CA . TYR A 1 160 ? -83.412 -0.865 119.219 1.00 79.06 160 TYR A CA 1
ATOM 1292 C C . TYR A 1 160 ? -82.050 -0.121 119.356 1.00 79.06 160 TYR A C 1
ATOM 1294 O O . TYR A 1 160 ? -81.890 0.685 120.271 1.00 79.06 160 TYR A O 1
ATOM 1302 N N . LEU A 1 161 ? -81.102 -0.378 118.422 1.00 76.19 161 LEU A N 1
ATOM 1303 C CA . LEU A 1 161 ? -79.689 0.100 118.359 1.00 76.19 161 LEU A CA 1
ATOM 1304 C C . LEU A 1 161 ? -79.312 0.741 116.982 1.00 76.19 161 LEU A C 1
ATOM 1306 O O . LEU A 1 161 ? -80.105 0.685 116.045 1.00 76.19 161 LEU A O 1
ATOM 1310 N N . GLU A 1 162 ? -78.083 1.274 116.816 1.00 75.62 162 GLU A N 1
ATOM 1311 C CA . GLU A 1 162 ? -77.610 2.110 115.671 1.00 75.62 162 GLU A CA 1
ATOM 1312 C C . GLU A 1 162 ? -76.348 1.532 114.927 1.00 75.62 162 GLU A C 1
ATOM 1314 O O . GLU A 1 162 ? -75.391 1.145 115.597 1.00 75.62 162 GLU A O 1
ATOM 1319 N N . SER A 1 163 ? -76.305 1.423 113.567 1.00 70.31 163 SER A N 1
ATOM 1320 C CA . SER A 1 163 ? -75.183 0.787 112.779 1.00 70.31 163 SER A CA 1
ATOM 1321 C C . SER A 1 163 ? -75.122 1.062 111.231 1.00 70.31 163 SER A C 1
ATOM 1323 O O . SER A 1 163 ? -76.087 1.587 110.679 1.00 70.31 163 SER A O 1
ATOM 1325 N N . TYR A 1 164 ? -74.021 0.694 110.513 1.00 79.56 164 TYR A N 1
ATOM 1326 C CA . TYR A 1 164 ? -73.753 0.959 109.054 1.00 79.56 164 TYR A CA 1
ATOM 1327 C C . TYR A 1 164 ? -73.241 -0.256 108.205 1.00 79.56 164 TYR A C 1
ATOM 1329 O O . TYR A 1 164 ? -73.068 -1.340 108.750 1.00 79.56 164 TYR A O 1
ATOM 1337 N N . ARG A 1 165 ? -72.977 -0.099 106.877 1.00 80.69 165 ARG A N 1
ATOM 1338 C CA . ARG A 1 165 ? -72.554 -1.173 105.907 1.00 80.69 165 ARG A CA 1
ATOM 1339 C C . ARG A 1 165 ? -71.466 -0.782 104.878 1.00 80.69 165 ARG A C 1
ATOM 1341 O O . ARG A 1 165 ? -71.415 0.380 104.482 1.00 80.69 165 ARG A O 1
ATOM 1348 N N . LEU A 1 166 ? -70.707 -1.764 104.367 1.00 84.69 166 LEU A N 1
ATOM 1349 C CA . LEU A 1 166 ? -69.667 -1.650 103.318 1.00 84.69 166 LEU A CA 1
ATOM 1350 C C . LEU A 1 166 ? -69.892 -2.615 102.129 1.00 84.69 166 LEU A C 1
ATOM 1352 O O . LEU A 1 166 ? -70.136 -3.801 102.360 1.00 84.69 166 LEU A O 1
ATOM 1356 N N . SER A 1 167 ? -69.668 -2.148 100.892 1.00 87.81 167 SER A N 1
ATOM 1357 C CA . SER A 1 167 ? -69.529 -2.987 99.682 1.00 87.81 167 SER A CA 1
ATOM 1358 C C . SER A 1 167 ? -68.470 -2.451 98.697 1.00 87.81 167 SER A C 1
ATOM 1360 O O . SER A 1 167 ? -68.654 -1.403 98.082 1.00 87.81 167 SER A O 1
ATOM 1362 N N . ALA A 1 168 ? -67.397 -3.203 98.462 1.00 87.81 168 ALA A N 1
ATOM 1363 C CA . ALA A 1 168 ? -66.311 -2.884 97.538 1.00 87.81 168 ALA A CA 1
ATOM 1364 C C . ALA A 1 168 ? -66.018 -4.062 96.595 1.00 87.81 168 ALA A C 1
ATOM 1366 O O . ALA A 1 168 ? -65.811 -5.189 97.046 1.00 87.81 168 ALA A O 1
ATOM 1367 N N . ARG A 1 169 ? -66.005 -3.816 95.278 1.00 89.50 169 ARG A N 1
ATOM 1368 C CA . ARG A 1 169 ? -65.884 -4.864 94.241 1.00 89.50 169 ARG A CA 1
ATOM 1369 C C . ARG A 1 169 ? -64.960 -4.426 93.090 1.00 89.50 169 ARG A C 1
ATOM 1371 O O . ARG A 1 169 ? -64.803 -3.225 92.880 1.00 89.50 169 ARG A O 1
ATOM 1378 N N . PRO A 1 170 ? -64.337 -5.338 92.324 1.00 89.62 170 PRO A N 1
ATOM 1379 C CA . PRO A 1 170 ? -63.683 -4.961 91.072 1.00 89.62 170 PRO A CA 1
ATOM 1380 C C . PRO A 1 170 ? -64.735 -4.534 90.034 1.00 89.62 170 PRO A C 1
ATOM 1382 O O . PRO A 1 170 ? -65.831 -5.097 90.002 1.00 89.62 170 PRO A O 1
ATOM 1385 N N . ALA A 1 171 ? -64.408 -3.555 89.188 1.00 86.88 171 ALA A N 1
ATOM 1386 C CA . ALA A 1 171 ? -65.249 -3.151 88.058 1.00 86.88 171 ALA A CA 1
ATOM 1387 C C . ALA A 1 171 ? -65.282 -4.234 86.961 1.00 86.88 171 ALA A C 1
ATOM 1389 O O . ALA A 1 171 ? -66.336 -4.496 86.385 1.00 86.88 171 ALA A O 1
ATOM 1390 N N . ASP A 1 172 ? -64.149 -4.914 86.745 1.00 86.62 172 ASP A N 1
ATOM 1391 C CA . ASP A 1 172 ? -64.044 -6.147 85.964 1.00 86.62 172 ASP A CA 1
ATOM 1392 C C . ASP A 1 172 ? -63.229 -7.193 86.743 1.00 86.62 172 ASP A C 1
ATOM 1394 O O . ASP A 1 172 ? -62.058 -6.988 87.068 1.00 86.62 172 ASP A O 1
ATOM 1398 N N . SER A 1 173 ? -63.859 -8.333 87.033 1.00 85.31 173 SER A N 1
ATOM 1399 C CA . SER A 1 173 ? -63.255 -9.467 87.740 1.00 85.31 173 SER A CA 1
ATOM 1400 C C . SER A 1 173 ? -62.177 -10.223 86.949 1.00 85.31 173 SER A C 1
ATOM 1402 O O . SER A 1 173 ? -61.492 -11.059 87.534 1.00 85.31 173 SER A O 1
ATOM 1404 N N . GLN A 1 174 ? -62.027 -9.986 85.640 1.00 84.81 174 GLN A N 1
ATOM 1405 C CA . GLN A 1 174 ? -60.926 -10.561 84.852 1.00 84.81 174 GLN A CA 1
ATOM 1406 C C . GLN A 1 174 ? -59.615 -9.782 85.028 1.00 84.81 174 GLN A C 1
ATOM 1408 O O . GLN A 1 174 ? -58.540 -10.368 84.916 1.00 84.81 174 GLN A O 1
ATOM 1413 N N . MET A 1 175 ? -59.700 -8.483 85.335 1.00 84.69 175 MET A N 1
ATOM 1414 C CA . MET A 1 175 ? -58.540 -7.587 85.435 1.00 84.69 175 MET A CA 1
ATOM 1415 C C . MET A 1 175 ? -57.972 -7.483 86.860 1.00 84.69 175 MET A C 1
ATOM 1417 O O . MET A 1 175 ? -56.834 -7.052 87.047 1.00 84.69 175 MET A O 1
ATOM 1421 N N . GLY A 1 176 ? -58.735 -7.901 87.873 1.00 87.69 176 GLY A N 1
ATOM 1422 C CA . GLY A 1 176 ? -58.281 -7.965 89.260 1.00 87.69 176 GLY A CA 1
ATOM 1423 C C . GLY A 1 176 ? -59.383 -8.319 90.257 1.00 87.69 176 GLY A C 1
ATOM 1424 O O . GLY A 1 176 ? -60.556 -8.462 89.912 1.00 87.69 176 GLY A O 1
ATOM 1425 N N . GLU A 1 177 ? -58.992 -8.455 91.521 1.00 90.56 177 GLU A N 1
ATOM 1426 C CA . GLU A 1 177 ? -59.868 -8.783 92.651 1.00 90.56 177 GLU A CA 1
ATOM 1427 C C . GLU A 1 177 ? -59.828 -7.693 93.738 1.00 90.56 177 GLU A C 1
ATOM 1429 O O . GLU A 1 177 ? -58.931 -6.848 93.759 1.00 90.56 177 GLU A O 1
ATOM 1434 N N . VAL A 1 178 ? -60.805 -7.706 94.651 1.00 90.25 178 VAL A N 1
ATOM 1435 C CA . VAL A 1 178 ? -60.842 -6.833 95.837 1.00 90.25 178 VAL A CA 1
ATOM 1436 C C . VAL A 1 178 ? -60.854 -7.693 97.098 1.00 90.25 178 VAL A C 1
ATOM 1438 O O . VAL A 1 178 ? -61.653 -8.620 97.220 1.00 90.25 178 VAL A O 1
ATOM 1441 N N . ILE A 1 179 ? -59.960 -7.380 98.033 1.00 86.56 179 ILE A N 1
ATOM 1442 C CA . ILE A 1 179 ? -59.734 -8.105 99.284 1.00 86.56 179 ILE A CA 1
ATOM 1443 C C . ILE A 1 179 ? -60.487 -7.393 100.420 1.00 86.56 179 ILE A C 1
ATOM 1445 O O . ILE A 1 179 ? -60.366 -6.179 100.568 1.00 86.56 179 ILE A O 1
ATOM 1449 N N . ASP A 1 180 ? -61.236 -8.162 101.225 1.00 79.75 180 ASP A N 1
ATOM 1450 C CA . ASP A 1 180 ? -62.050 -7.686 102.370 1.00 79.75 180 ASP A CA 1
ATOM 1451 C C . ASP A 1 180 ? -63.104 -6.624 101.983 1.00 79.75 180 ASP A C 1
ATOM 1453 O O . ASP A 1 180 ? -63.293 -5.602 102.641 1.00 79.75 180 ASP A O 1
ATOM 1457 N N . GLY A 1 181 ? -63.777 -6.860 100.851 1.00 78.81 181 GLY A N 1
ATOM 1458 C CA . GLY A 1 181 ? -64.662 -5.876 100.232 1.00 78.81 181 GLY A CA 1
ATOM 1459 C C . GLY A 1 181 ? -66.073 -5.742 100.818 1.00 78.81 181 GLY A C 1
ATOM 1460 O O . GLY A 1 181 ? -66.694 -4.709 100.604 1.00 78.81 181 GLY A O 1
ATOM 1461 N N . GLU A 1 182 ? -66.624 -6.723 101.542 1.00 83.56 182 GLU A N 1
ATOM 1462 C CA . GLU A 1 182 ? -68.039 -6.690 101.972 1.00 83.56 182 GLU A CA 1
ATOM 1463 C C . GLU A 1 182 ? -68.217 -6.881 103.479 1.00 83.56 182 GLU A C 1
ATOM 1465 O O . GLU A 1 182 ? -67.727 -7.855 104.055 1.00 83.56 182 GLU A O 1
ATOM 1470 N N . ARG A 1 183 ? -68.957 -5.966 104.126 1.00 82.50 183 ARG A N 1
ATOM 1471 C CA . ARG A 1 183 ? -69.297 -6.045 105.560 1.00 82.50 183 ARG A CA 1
ATOM 1472 C C . ARG A 1 183 ? -70.715 -5.517 105.822 1.00 82.50 183 ARG A C 1
ATOM 1474 O O . ARG A 1 183 ? -70.985 -4.326 105.678 1.00 82.50 183 ARG A O 1
ATOM 1481 N N . GLU A 1 184 ? -71.612 -6.405 106.256 1.00 76.06 184 GLU A N 1
ATOM 1482 C CA . GLU A 1 184 ? -73.051 -6.127 106.469 1.00 76.06 184 GLU A CA 1
ATOM 1483 C C . GLU A 1 184 ? -73.384 -5.340 107.749 1.00 76.06 184 GLU A C 1
ATOM 1485 O O . GLU A 1 184 ? -74.492 -4.823 107.882 1.00 76.06 184 GLU A O 1
ATOM 1490 N N . ALA A 1 185 ? -72.452 -5.246 108.698 1.00 73.56 185 ALA A N 1
ATOM 1491 C CA . ALA A 1 185 ? -72.597 -4.433 109.901 1.00 73.56 185 ALA A CA 1
ATOM 1492 C C . ALA A 1 185 ? -71.226 -3.902 110.333 1.00 73.56 185 ALA A C 1
ATOM 1494 O O . ALA A 1 185 ? -70.319 -4.675 110.644 1.00 73.56 185 ALA A O 1
ATOM 1495 N N . VAL A 1 186 ? -71.078 -2.579 110.350 1.00 72.31 186 VAL A N 1
ATOM 1496 C CA . VAL A 1 186 ? -69.874 -1.882 110.811 1.00 72.31 186 VAL A CA 1
ATOM 1497 C C . VAL A 1 186 ? -70.273 -0.849 111.864 1.00 72.31 186 VAL A C 1
ATOM 1499 O O . VAL A 1 186 ? -71.253 -0.117 111.701 1.00 72.31 186 VAL A O 1
ATOM 1502 N N . ALA A 1 187 ? -69.538 -0.835 112.976 1.00 64.56 187 ALA A N 1
ATOM 1503 C CA . ALA A 1 187 ? -69.818 0.025 114.117 1.00 64.56 187 ALA A CA 1
ATOM 1504 C C . ALA A 1 187 ? -69.484 1.494 113.815 1.00 64.56 187 ALA A C 1
ATOM 1506 O O . ALA A 1 187 ? -68.542 1.806 113.085 1.00 64.56 187 ALA A O 1
ATOM 1507 N N . PHE A 1 188 ? -70.233 2.413 114.424 1.00 70.00 188 PHE A N 1
ATOM 1508 C CA . PHE A 1 188 ? -69.971 3.845 114.303 1.00 70.00 188 PHE A CA 1
ATOM 1509 C C . PHE A 1 188 ? -68.543 4.192 114.766 1.00 70.00 188 PHE A C 1
ATOM 1511 O O . PHE A 1 188 ? -68.140 3.849 115.878 1.00 70.00 188 PHE A O 1
ATOM 1518 N N . LYS A 1 189 ? -67.800 4.917 113.917 1.00 70.38 189 LYS A N 1
ATOM 1519 C CA . LYS A 1 189 ? -66.419 5.403 114.122 1.00 70.38 189 LYS A CA 1
ATOM 1520 C C . LYS A 1 189 ? -65.299 4.344 114.146 1.00 70.38 189 LYS A C 1
ATOM 1522 O O . LYS A 1 189 ? -64.219 4.656 114.648 1.00 70.38 189 LYS A O 1
ATOM 1527 N N . SER A 1 190 ? -65.483 3.146 113.586 1.00 73.31 190 SER A N 1
ATOM 1528 C CA . SER A 1 190 ? -64.357 2.217 113.347 1.00 73.31 190 SER A CA 1
ATOM 1529 C C . SER A 1 190 ? -63.543 2.561 112.086 1.00 73.31 190 SER A C 1
ATOM 1531 O O . SER A 1 190 ? -64.078 3.172 111.161 1.00 73.31 190 SER A O 1
ATOM 1533 N N . GLU A 1 191 ? -62.281 2.117 112.033 1.00 80.25 191 GLU A N 1
ATOM 1534 C CA . GLU A 1 191 ? -61.404 2.195 110.849 1.00 80.25 191 GLU A CA 1
ATOM 1535 C C . GLU A 1 191 ? -61.777 1.140 109.787 1.00 80.25 191 GLU A C 1
ATOM 1537 O O . GLU A 1 191 ? -62.205 0.024 110.106 1.00 80.25 191 GLU A O 1
ATOM 1542 N N . LEU A 1 192 ? -61.568 1.491 108.518 1.00 82.00 192 LEU A N 1
ATOM 1543 C CA . LEU A 1 192 ? -61.764 0.656 107.338 1.00 82.00 192 LEU A CA 1
ATOM 1544 C C . LEU A 1 192 ? -60.505 0.642 106.452 1.00 82.00 192 LEU A C 1
ATOM 1546 O O . LEU A 1 192 ? -59.909 1.686 106.186 1.00 82.00 192 LEU A O 1
ATOM 1550 N N . VAL A 1 193 ? -60.145 -0.539 105.937 1.00 85.19 193 VAL A N 1
ATOM 1551 C CA . VAL A 1 193 ? -59.069 -0.757 104.955 1.00 85.19 193 VAL A CA 1
ATOM 1552 C C . VAL A 1 193 ? -59.551 -1.776 103.921 1.00 85.19 193 VAL A C 1
ATOM 1554 O O . VAL A 1 193 ? -60.088 -2.806 104.319 1.00 85.19 193 VAL A O 1
ATOM 1557 N N . VAL A 1 194 ? -59.359 -1.502 102.626 1.00 87.00 194 VAL A N 1
ATOM 1558 C CA . VAL A 1 194 ? -59.755 -2.386 101.507 1.00 87.00 194 VAL A CA 1
ATOM 1559 C C . VAL A 1 194 ? -58.674 -2.347 100.420 1.00 87.00 194 VAL A C 1
ATOM 1561 O O . VAL A 1 194 ? -58.200 -1.267 100.070 1.00 87.00 194 VAL A O 1
ATOM 1564 N N . GLU A 1 195 ? -58.275 -3.495 99.867 1.00 90.19 195 GLU A N 1
ATOM 1565 C CA . GLU A 1 195 ? -57.179 -3.592 98.883 1.00 90.19 195 GLU A CA 1
ATOM 1566 C C . GLU A 1 195 ? -57.661 -4.134 97.530 1.00 90.19 195 GLU A C 1
ATOM 1568 O O . GLU A 1 195 ? -58.421 -5.097 97.474 1.00 90.19 195 GLU A O 1
ATOM 1573 N N . ALA A 1 196 ? -57.200 -3.535 96.432 1.00 90.38 196 ALA A N 1
ATOM 1574 C CA . ALA A 1 196 ? -57.392 -4.029 95.073 1.00 90.38 196 ALA A CA 1
ATOM 1575 C C . ALA A 1 196 ? -56.127 -4.755 94.608 1.00 90.38 196 ALA A C 1
ATOM 1577 O O . ALA A 1 196 ? -55.025 -4.215 94.692 1.00 90.38 196 ALA A O 1
ATOM 1578 N N . LYS A 1 197 ? -56.266 -5.961 94.066 1.00 88.12 197 LYS A N 1
ATOM 1579 C CA . LYS A 1 197 ? -55.137 -6.772 93.612 1.00 88.12 197 LYS A CA 1
ATOM 1580 C C . LYS A 1 197 ? -55.270 -7.052 92.110 1.00 88.12 197 LYS A C 1
ATOM 1582 O O . LYS A 1 197 ? -56.181 -7.784 91.724 1.00 88.12 197 LYS A O 1
ATOM 1587 N N . PRO A 1 198 ? -54.401 -6.471 91.260 1.00 88.69 198 PRO A N 1
ATOM 1588 C CA . PRO A 1 198 ? -54.451 -6.689 89.816 1.00 88.69 198 PRO A CA 1
ATOM 1589 C C . PRO A 1 198 ? -54.186 -8.147 89.433 1.00 88.69 198 PRO A C 1
ATOM 1591 O O . PRO A 1 198 ? -53.399 -8.843 90.082 1.00 88.69 198 PRO A O 1
ATOM 1594 N N . ALA A 1 199 ? -54.811 -8.584 88.343 1.00 84.69 199 ALA A N 1
ATOM 1595 C CA . ALA A 1 199 ? -54.458 -9.814 87.649 1.00 84.69 199 ALA A CA 1
ATOM 1596 C C . ALA A 1 199 ? -53.151 -9.637 86.848 1.00 84.69 199 ALA A C 1
ATOM 1598 O O . ALA A 1 199 ? -52.679 -8.524 86.609 1.00 84.69 199 ALA A O 1
ATOM 1599 N N . TYR A 1 200 ? -52.548 -10.746 86.418 1.00 80.56 200 TYR A N 1
ATOM 1600 C CA . TYR A 1 200 ? -51.331 -10.705 85.604 1.00 80.56 200 TYR A CA 1
ATOM 1601 C C . TYR A 1 200 ? -51.597 -10.017 84.255 1.00 80.56 200 TYR A C 1
ATOM 1603 O O . TYR A 1 200 ? -52.570 -10.347 83.583 1.00 80.56 200 TYR A O 1
ATOM 1611 N N . GLY A 1 201 ? -50.732 -9.072 83.873 1.00 79.25 201 GLY A N 1
ATOM 1612 C CA . GLY A 1 201 ? -50.909 -8.232 82.680 1.00 79.25 201 GLY A CA 1
ATOM 1613 C C . GLY A 1 201 ? -51.658 -6.912 82.914 1.00 79.25 201 GLY A C 1
ATOM 1614 O O . GLY A 1 201 ? -51.734 -6.105 81.993 1.00 79.25 201 GLY A O 1
ATOM 1615 N N . TYR A 1 202 ? -52.145 -6.659 84.133 1.00 85.25 202 TYR A N 1
ATOM 1616 C CA . TYR A 1 202 ? -52.873 -5.442 84.505 1.00 85.25 202 TYR A CA 1
ATOM 1617 C C . TYR A 1 202 ? -52.212 -4.731 85.694 1.00 85.25 202 TYR A C 1
ATOM 1619 O O . TYR A 1 202 ? -51.460 -5.334 86.467 1.00 85.25 202 TYR A O 1
ATOM 1627 N N . HIS A 1 203 ? -52.541 -3.455 85.885 1.00 85.62 203 HIS A N 1
ATOM 1628 C CA . HIS A 1 203 ? -52.226 -2.691 87.092 1.00 85.62 203 HIS A CA 1
ATOM 1629 C C . HIS A 1 203 ? -53.468 -1.971 87.627 1.00 85.62 203 HIS A C 1
ATOM 1631 O O . HIS A 1 203 ? -54.429 -1.710 86.906 1.00 85.62 203 HIS A O 1
ATOM 1637 N N . PHE A 1 204 ? -53.463 -1.659 88.924 1.00 87.56 204 PHE A N 1
ATOM 1638 C CA . PHE A 1 204 ? -54.532 -0.887 89.552 1.00 87.56 204 PHE A CA 1
ATOM 1639 C C . PHE A 1 204 ? -54.462 0.569 89.082 1.00 87.56 204 PHE A C 1
ATOM 1641 O O . PHE A 1 204 ? -53.397 1.183 89.148 1.00 87.56 204 PHE A O 1
ATOM 1648 N N . ALA A 1 205 ? -55.597 1.113 88.644 1.00 86.00 205 ALA A N 1
ATOM 1649 C CA . ALA A 1 205 ? -55.696 2.477 88.143 1.00 86.00 205 ALA A CA 1
ATOM 1650 C C . ALA A 1 205 ? -56.250 3.434 89.211 1.00 86.00 205 ALA A C 1
ATOM 1652 O O . ALA A 1 205 ? -55.593 4.412 89.572 1.00 86.00 205 ALA A O 1
ATOM 1653 N N . TYR A 1 206 ? -57.465 3.175 89.709 1.00 84.81 206 TYR A N 1
ATOM 1654 C CA . TYR A 1 206 ? -58.147 4.018 90.701 1.00 84.81 206 TYR A CA 1
ATOM 1655 C C . TYR A 1 206 ? -59.381 3.329 91.311 1.00 84.81 206 TYR A C 1
ATOM 1657 O O . TYR A 1 206 ? -59.961 2.415 90.724 1.00 84.81 206 TYR A O 1
ATOM 1665 N N . TRP A 1 207 ? -59.826 3.814 92.475 1.00 85.00 207 TRP A N 1
ATOM 1666 C CA . TRP A 1 207 ? -61.154 3.519 93.024 1.00 85.00 207 TRP A CA 1
ATOM 1667 C C . TRP A 1 207 ? -62.190 4.574 92.604 1.00 85.00 207 TRP A C 1
ATOM 1669 O O . TRP A 1 207 ? -61.856 5.739 92.382 1.00 85.00 207 TRP A O 1
ATOM 1679 N N . THR A 1 208 ? -63.464 4.184 92.574 1.00 82.88 208 THR A N 1
ATOM 1680 C CA . THR A 1 208 ? -64.637 5.079 92.451 1.00 82.88 208 THR A CA 1
ATOM 1681 C C . THR A 1 208 ? -65.634 4.813 93.581 1.00 82.88 208 THR A C 1
ATOM 1683 O O . THR A 1 208 ? -65.624 3.718 94.139 1.00 82.88 208 THR A O 1
ATOM 1686 N N . SER A 1 209 ? -66.473 5.795 93.941 1.00 78.88 209 SER A N 1
ATOM 1687 C CA . SER A 1 209 ? -67.466 5.688 95.027 1.00 78.88 209 SER A CA 1
ATOM 1688 C C . SER A 1 209 ? -68.755 6.447 94.699 1.00 78.88 209 SER A C 1
ATOM 1690 O O . SER A 1 209 ? -68.695 7.522 94.107 1.00 78.88 209 SER A O 1
ATOM 1692 N N . ASP A 1 210 ? -69.907 5.934 95.140 1.00 70.81 210 ASP A N 1
ATOM 1693 C CA . ASP A 1 210 ? -71.248 6.436 94.784 1.00 70.81 210 ASP A CA 1
ATOM 1694 C C . ASP A 1 210 ? -71.505 7.923 95.115 1.00 70.81 210 ASP A C 1
ATOM 1696 O O . ASP A 1 210 ? -72.326 8.570 94.459 1.00 70.81 210 ASP A O 1
ATOM 1700 N N . GLU A 1 211 ? -70.819 8.480 96.120 1.00 63.75 211 GLU A N 1
ATOM 1701 C CA . GLU A 1 211 ? -70.958 9.893 96.514 1.00 63.75 211 GLU A CA 1
ATOM 1702 C C . GLU A 1 211 ? -70.096 10.856 95.682 1.00 63.75 211 GLU A C 1
ATOM 1704 O O . GLU A 1 211 ? -70.376 12.054 95.638 1.00 63.75 211 GLU A O 1
ATOM 1709 N N . ILE A 1 212 ? -69.057 10.354 95.010 1.00 59.81 212 ILE A N 1
ATOM 1710 C CA . ILE A 1 212 ? -68.074 11.160 94.278 1.00 59.81 212 ILE A CA 1
ATOM 1711 C C . ILE A 1 212 ? -68.255 10.878 92.782 1.00 59.81 212 ILE A C 1
ATOM 1713 O O . ILE A 1 212 ? -67.604 10.014 92.199 1.00 59.81 212 ILE A O 1
ATOM 1717 N N . LYS A 1 213 ? -69.197 11.605 92.165 1.00 53.75 213 LYS A N 1
ATOM 1718 C CA . LYS A 1 213 ? -69.551 11.452 90.739 1.00 53.75 213 LYS A CA 1
ATOM 1719 C C . LYS A 1 213 ? -68.560 12.082 89.757 1.00 53.75 213 LYS A C 1
ATOM 1721 O O . LYS A 1 213 ? -68.604 11.733 88.583 1.00 53.75 213 LYS A O 1
ATOM 1726 N N . ASP A 1 214 ? -67.680 12.963 90.227 1.00 51.31 214 ASP A N 1
ATOM 1727 C CA . ASP A 1 214 ? -66.549 13.475 89.449 1.00 51.31 214 ASP A CA 1
ATOM 1728 C C . ASP A 1 214 ? -65.278 12.722 89.835 1.00 51.31 214 ASP A C 1
ATOM 1730 O O . ASP A 1 214 ? -64.984 12.558 91.017 1.00 51.31 214 ASP A O 1
ATOM 1734 N N . SER A 1 215 ? -64.508 12.284 88.839 1.00 49.25 215 SER A N 1
ATOM 1735 C CA . SER A 1 215 ? -63.350 11.392 88.980 1.00 49.25 215 SER A CA 1
ATOM 1736 C C . SER A 1 215 ? -62.122 12.055 89.632 1.00 49.25 215 SER A C 1
ATOM 1738 O O . SER A 1 215 ? -61.064 12.189 89.012 1.00 49.25 215 SER A O 1
ATOM 1740 N N . LEU A 1 216 ? -62.241 12.455 90.900 1.00 52.62 216 LEU A N 1
ATOM 1741 C CA . LEU A 1 216 ? -61.101 12.716 91.776 1.00 52.62 216 LEU A CA 1
ATOM 1742 C C . LEU A 1 216 ? -60.482 11.368 92.149 1.00 52.62 216 LEU A C 1
ATOM 1744 O O . LEU A 1 216 ? -61.019 10.601 92.947 1.00 52.62 216 LEU A O 1
ATOM 1748 N N . THR A 1 217 ? -59.377 11.060 91.480 1.00 57.41 217 THR A N 1
ATOM 1749 C CA . THR A 1 217 ? -58.803 9.721 91.407 1.00 57.41 217 THR A CA 1
ATOM 1750 C C . THR A 1 217 ? -58.267 9.241 92.757 1.00 57.41 217 THR A C 1
ATOM 1752 O O . THR A 1 217 ? -57.212 9.660 93.232 1.00 57.41 217 THR A O 1
ATOM 1755 N N . LEU A 1 218 ? -58.961 8.271 93.353 1.00 72.44 218 LEU A N 1
ATOM 1756 C CA . LEU A 1 218 ? -58.442 7.463 94.454 1.00 72.44 218 LEU A CA 1
ATOM 1757 C C . LEU A 1 218 ? -57.410 6.463 93.898 1.00 72.44 218 LEU A C 1
ATOM 1759 O O . LEU A 1 218 ? -57.674 5.267 93.814 1.00 72.44 218 LEU A O 1
ATOM 1763 N N . THR A 1 219 ? -56.243 6.961 93.477 1.00 79.44 219 THR A N 1
ATOM 1764 C CA . THR A 1 219 ? -55.115 6.159 92.951 1.00 79.44 219 THR A CA 1
ATOM 1765 C C . THR A 1 219 ? -54.318 5.437 94.040 1.00 79.44 219 THR A C 1
ATOM 1767 O O . THR A 1 219 ? -53.420 4.653 93.741 1.00 79.44 219 THR A O 1
ATOM 1770 N N . VAL A 1 220 ? -54.621 5.697 95.314 1.00 78.19 220 VAL A N 1
ATOM 1771 C CA . VAL A 1 220 ? -53.969 5.045 96.451 1.00 78.19 220 VAL A CA 1
ATOM 1772 C C . VAL A 1 220 ? -54.658 3.714 96.740 1.00 78.19 220 VAL A C 1
ATOM 1774 O O . VAL A 1 220 ? -55.877 3.640 96.891 1.00 78.19 220 VAL A O 1
ATOM 1777 N N . ASN A 1 221 ? -53.849 2.667 96.839 1.00 85.06 221 ASN A N 1
ATOM 1778 C CA . ASN A 1 221 ? -54.269 1.301 97.102 1.00 85.06 221 ASN A CA 1
ATOM 1779 C C . ASN A 1 221 ? -53.302 0.681 98.133 1.00 85.06 221 ASN A C 1
ATOM 1781 O O . ASN A 1 221 ? -52.092 0.748 97.900 1.00 85.06 221 ASN A O 1
ATOM 1785 N N . PRO A 1 222 ? -53.774 0.122 99.266 1.00 86.69 222 PRO A N 1
ATOM 1786 C CA . PRO A 1 222 ? -55.172 -0.016 99.693 1.00 86.69 222 PRO A CA 1
ATOM 1787 C C . PRO A 1 222 ? -55.885 1.315 99.985 1.00 86.69 222 PRO A C 1
ATOM 1789 O O . PRO A 1 222 ? -55.267 2.284 100.430 1.00 86.69 222 PRO A O 1
ATOM 1792 N N . TYR A 1 223 ? -57.203 1.329 99.777 1.00 85.31 223 TYR A N 1
ATOM 1793 C CA . TYR A 1 223 ? -58.100 2.383 100.251 1.00 85.31 223 TYR A CA 1
ATOM 1794 C C . TYR A 1 223 ? -58.221 2.329 101.782 1.00 85.31 223 TYR A C 1
ATOM 1796 O O . TYR A 1 223 ? -58.225 1.246 102.375 1.00 85.31 223 TYR A O 1
ATOM 1804 N N . ARG A 1 224 ? -58.325 3.497 102.429 1.00 84.50 224 ARG A N 1
ATOM 1805 C CA . ARG A 1 224 ? -58.422 3.639 103.890 1.00 84.50 224 ARG A CA 1
ATOM 1806 C C . ARG A 1 224 ? -59.406 4.736 104.281 1.00 84.50 224 ARG A C 1
ATOM 1808 O O . ARG A 1 224 ? -59.354 5.828 103.720 1.00 84.50 224 ARG A O 1
ATOM 1815 N N . GLU A 1 225 ? -60.223 4.475 105.297 1.00 81.44 225 GLU A N 1
ATOM 1816 C CA . GLU A 1 225 ? -61.083 5.468 105.948 1.00 81.44 225 GLU A CA 1
ATOM 1817 C C . GLU A 1 225 ? -60.967 5.321 107.474 1.00 81.44 225 GLU A C 1
ATOM 1819 O O . GLU A 1 225 ? -61.271 4.272 108.035 1.00 81.44 225 GLU A O 1
ATOM 1824 N N . GLU A 1 226 ? -60.509 6.366 108.169 1.00 79.06 226 GLU A N 1
ATOM 1825 C CA . GLU A 1 226 ? -60.191 6.280 109.607 1.00 79.06 226 GLU A CA 1
ATOM 1826 C C . GLU A 1 226 ? -61.422 6.117 110.515 1.00 79.06 226 GLU A C 1
ATOM 1828 O O . GLU A 1 226 ? -61.298 5.611 111.631 1.00 79.06 226 GLU A O 1
ATOM 1833 N N . LYS A 1 227 ? -62.593 6.618 110.092 1.00 76.31 227 LYS A N 1
ATOM 1834 C CA . LYS A 1 227 ? -63.811 6.703 110.917 1.00 76.31 227 LYS A CA 1
ATOM 1835 C C . LYS A 1 227 ? -65.065 6.562 110.063 1.00 76.31 227 LYS A C 1
ATOM 1837 O O . LYS A 1 227 ? -65.567 7.553 109.535 1.00 76.31 227 LYS A O 1
ATOM 1842 N N . MET A 1 228 ? -65.621 5.359 110.013 1.00 76.56 228 MET A N 1
ATOM 1843 C CA . MET A 1 228 ? -66.875 5.106 109.308 1.00 76.56 228 MET A CA 1
ATOM 1844 C C . MET A 1 228 ? -68.063 5.773 110.025 1.00 76.56 228 MET A C 1
ATOM 1846 O O . MET A 1 228 ? -68.334 5.512 111.200 1.00 76.56 228 MET A O 1
ATOM 1850 N N . MET A 1 229 ? -68.767 6.658 109.317 1.00 75.00 229 MET A N 1
ATOM 1851 C CA . MET A 1 229 ? -69.935 7.407 109.825 1.00 75.00 229 MET A CA 1
ATOM 1852 C C . MET A 1 229 ? -71.159 7.307 108.896 1.00 75.00 229 MET A C 1
ATOM 1854 O O . MET A 1 229 ? -72.138 8.028 109.077 1.00 75.00 229 MET A O 1
ATOM 1858 N N . ARG A 1 230 ? -71.086 6.447 107.873 1.00 75.69 230 ARG A N 1
ATOM 1859 C CA . ARG A 1 230 ? -72.107 6.231 106.838 1.00 75.69 230 ARG A CA 1
ATOM 1860 C C . ARG A 1 230 ? -71.913 4.872 106.160 1.00 75.69 230 ARG A C 1
ATOM 1862 O O . ARG A 1 230 ? -70.944 4.175 106.443 1.00 75.69 230 ARG A O 1
ATOM 1869 N N . HIS A 1 231 ? -72.801 4.519 105.232 1.00 79.88 231 HIS A N 1
ATOM 1870 C CA . HIS A 1 231 ? -72.575 3.407 104.304 1.00 79.88 231 HIS A CA 1
ATOM 1871 C C . HIS A 1 231 ? -71.522 3.771 103.245 1.00 79.88 231 HIS A C 1
ATOM 1873 O O . HIS A 1 231 ? -71.479 4.921 102.803 1.00 79.88 231 HIS A O 1
ATOM 1879 N N . VAL A 1 232 ? -70.703 2.804 102.818 1.00 81.75 232 VAL A N 1
ATOM 1880 C CA . VAL A 1 232 ? -69.612 3.007 101.845 1.00 81.75 232 VAL A CA 1
ATOM 1881 C C . VAL A 1 232 ? -69.691 1.978 100.718 1.00 81.75 232 VAL A C 1
ATOM 1883 O O . VAL A 1 232 ? -69.661 0.776 100.973 1.00 81.75 232 VAL A O 1
ATOM 1886 N N . ASN A 1 233 ? -69.730 2.466 99.476 1.00 85.69 233 ASN A N 1
ATOM 1887 C CA . ASN A 1 233 ? -69.673 1.657 98.259 1.00 85.69 233 ASN A CA 1
ATOM 1888 C C . ASN A 1 233 ? -68.448 2.053 97.419 1.00 85.69 233 ASN A C 1
ATOM 1890 O O . ASN A 1 233 ? -68.191 3.252 97.252 1.00 85.69 233 ASN A O 1
ATOM 1894 N N . LEU A 1 234 ? -67.700 1.068 96.907 1.00 87.31 234 LEU A N 1
ATOM 1895 C CA . LEU A 1 234 ? -66.474 1.265 96.120 1.00 87.31 234 LEU A CA 1
ATOM 1896 C C . LEU A 1 234 ? -66.397 0.333 94.897 1.00 87.31 234 LEU A C 1
ATOM 1898 O O . LEU A 1 234 ? -66.805 -0.829 94.961 1.00 87.31 234 LEU A O 1
ATOM 1902 N N . GLN A 1 235 ? -65.777 0.803 93.812 1.00 88.25 235 GLN A N 1
ATOM 1903 C CA . GLN A 1 235 ? -65.338 -0.046 92.694 1.00 88.25 235 GLN A CA 1
ATOM 1904 C C . GLN A 1 235 ? -63.861 0.174 92.356 1.00 88.25 235 GLN A C 1
ATOM 1906 O O . GLN A 1 235 ? -63.447 1.326 92.207 1.00 88.25 235 GLN A O 1
ATOM 1911 N N . ALA A 1 236 ? -63.087 -0.908 92.210 1.00 88.31 236 ALA A N 1
ATOM 1912 C CA . ALA A 1 236 ? -61.695 -0.873 91.746 1.00 88.31 236 ALA A CA 1
ATOM 1913 C C . ALA A 1 236 ? -61.611 -0.983 90.219 1.00 88.31 236 ALA A C 1
ATOM 1915 O O . ALA A 1 236 ? -62.131 -1.939 89.641 1.00 88.31 236 ALA A O 1
ATOM 1916 N N . HIS A 1 237 ? -60.910 -0.046 89.585 1.00 86.88 237 HIS A N 1
ATOM 1917 C CA . HIS A 1 237 ? -60.628 -0.048 88.150 1.00 86.88 237 HIS A CA 1
ATOM 1918 C C . HIS A 1 237 ? -59.164 -0.414 87.899 1.00 86.88 237 HIS A C 1
ATOM 1920 O O . HIS A 1 237 ? -58.266 0.006 88.637 1.00 86.88 237 HIS A O 1
ATOM 1926 N N . PHE A 1 238 ? -58.932 -1.188 86.844 1.00 87.50 238 PHE A N 1
ATOM 1927 C CA . PHE A 1 238 ? -57.623 -1.683 86.425 1.00 87.50 238 PHE A CA 1
ATOM 1928 C C . PHE A 1 238 ? -57.392 -1.325 84.953 1.00 87.50 238 PHE A C 1
ATOM 1930 O O . PHE A 1 238 ? -58.352 -1.170 84.199 1.00 87.50 238 PHE A O 1
ATOM 1937 N N . THR A 1 239 ? -56.129 -1.216 84.554 1.00 84.06 239 THR A N 1
ATOM 1938 C CA . THR A 1 239 ? -55.717 -0.937 83.170 1.00 84.06 239 THR A CA 1
ATOM 1939 C C . THR A 1 239 ? -54.720 -2.002 82.722 1.00 84.06 239 THR A C 1
ATOM 1941 O O . THR A 1 239 ? -53.946 -2.507 83.538 1.00 84.06 239 THR A O 1
ATOM 1944 N N . GLU A 1 240 ? -54.735 -2.354 81.436 1.00 84.88 240 GLU A N 1
ATOM 1945 C CA . GLU A 1 240 ? -53.717 -3.215 80.823 1.00 84.88 240 GLU A CA 1
ATOM 1946 C C . GLU A 1 240 ? -52.315 -2.598 80.953 1.00 84.88 240 GLU A C 1
ATOM 1948 O O . GLU A 1 240 ? -52.141 -1.377 80.996 1.00 84.88 240 GLU A O 1
ATOM 1953 N N . ASN A 1 241 ? -51.297 -3.451 81.036 1.00 82.50 241 ASN A N 1
ATOM 1954 C CA . ASN A 1 241 ? -49.907 -3.023 80.955 1.00 82.50 241 ASN A CA 1
ATOM 1955 C C . ASN A 1 241 ? -49.504 -2.855 79.486 1.00 82.50 241 ASN A C 1
ATOM 1957 O O . ASN A 1 241 ? -49.675 -3.777 78.690 1.00 82.50 241 ASN A O 1
ATOM 1961 N N . ASP A 1 242 ? -48.894 -1.721 79.153 1.00 85.62 242 ASP A N 1
ATOM 1962 C CA . ASP A 1 242 ? -48.169 -1.556 77.895 1.00 85.62 242 ASP A CA 1
ATOM 1963 C C . ASP A 1 242 ? -46.709 -1.995 78.063 1.00 85.62 242 ASP A C 1
ATOM 1965 O O . ASP A 1 242 ? -46.053 -1.671 79.057 1.00 85.62 242 ASP A O 1
ATOM 1969 N N . TYR A 1 243 ? -46.189 -2.697 77.059 1.00 86.38 243 TYR A N 1
ATOM 1970 C CA . TYR A 1 243 ? -44.811 -3.175 76.993 1.00 86.38 243 TYR A CA 1
ATOM 1971 C C . TYR A 1 243 ? -44.100 -2.625 75.755 1.00 86.38 243 TYR A C 1
ATOM 1973 O O . TYR A 1 243 ? -44.683 -2.487 74.679 1.00 86.38 243 TYR A O 1
ATOM 1981 N N . ASN A 1 244 ? -42.815 -2.307 75.892 1.00 90.81 244 ASN A N 1
ATOM 1982 C CA . ASN A 1 244 ? -42.026 -1.690 74.833 1.00 90.81 244 ASN A CA 1
ATOM 1983 C C . ASN A 1 244 ? -41.346 -2.747 73.959 1.00 90.81 244 ASN A C 1
ATOM 1985 O O . ASN A 1 244 ? -40.425 -3.441 74.396 1.00 90.81 244 ASN A O 1
ATOM 1989 N N . VAL A 1 245 ? -41.734 -2.793 72.686 1.00 92.88 245 VAL A N 1
ATOM 1990 C CA . VAL A 1 245 ? -41.005 -3.499 71.630 1.00 92.88 245 VAL A CA 1
ATOM 1991 C C . VAL A 1 245 ? -39.973 -2.533 71.051 1.00 92.88 245 VAL A C 1
ATOM 1993 O O . VAL A 1 245 ? -40.293 -1.642 70.263 1.00 92.88 245 VAL A O 1
ATOM 1996 N N . ASN A 1 246 ? -38.721 -2.705 71.472 1.00 92.44 246 ASN A N 1
ATOM 1997 C CA . ASN A 1 246 ? -37.584 -1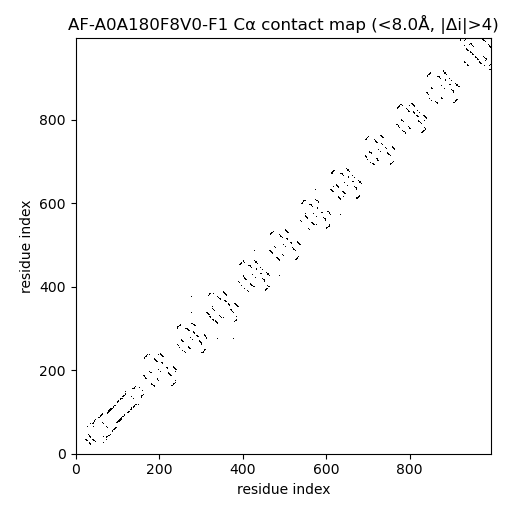.881 71.077 1.00 92.44 246 ASN A CA 1
ATOM 1998 C C . ASN A 1 246 ? -36.837 -2.535 69.910 1.00 92.44 246 ASN A C 1
ATOM 2000 O O . ASN A 1 246 ? -36.035 -3.458 70.099 1.00 92.44 246 ASN A O 1
ATOM 2004 N N . LEU A 1 247 ? -37.085 -2.040 68.701 1.00 93.69 247 LEU A N 1
ATOM 2005 C CA . LEU A 1 247 ? -36.480 -2.543 67.474 1.00 93.69 247 LEU A CA 1
ATOM 2006 C C . LEU A 1 247 ? -35.197 -1.795 67.115 1.00 93.69 247 LEU A C 1
ATOM 2008 O O . LEU A 1 247 ? -35.080 -0.582 67.287 1.00 93.69 247 LEU A O 1
ATOM 2012 N N . SER A 1 248 ? -34.239 -2.521 66.544 1.00 91.75 248 SER A N 1
ATOM 2013 C CA . SER A 1 248 ? -33.035 -1.936 65.951 1.00 91.75 248 SER A CA 1
ATOM 2014 C C . SER A 1 248 ? -32.685 -2.617 64.633 1.00 91.75 248 SER A C 1
ATOM 2016 O O . SER A 1 248 ? -32.873 -3.819 64.472 1.00 91.75 248 SER A O 1
ATOM 2018 N N . ALA A 1 249 ? -32.155 -1.862 63.677 1.00 91.56 249 ALA A N 1
ATOM 2019 C CA . ALA A 1 249 ? -31.573 -2.431 62.469 1.00 91.56 249 ALA A CA 1
ATOM 2020 C C . ALA A 1 249 ? -30.060 -2.614 62.653 1.00 91.56 249 ALA A C 1
ATOM 2022 O O . ALA A 1 249 ? -29.382 -1.781 63.262 1.00 91.56 249 ALA A O 1
ATOM 2023 N N . GLY A 1 250 ? -29.515 -3.708 62.124 1.00 84.00 250 GLY A N 1
ATOM 2024 C CA . GLY A 1 250 ? -28.095 -3.803 61.809 1.00 84.00 250 GLY A CA 1
ATOM 2025 C C . GLY A 1 250 ? -27.699 -2.796 60.722 1.00 84.00 250 GLY A C 1
ATOM 2026 O O . GLY A 1 250 ? -28.527 -2.067 60.181 1.00 84.00 250 GLY A O 1
ATOM 2027 N N . LYS A 1 251 ? -26.411 -2.752 60.371 1.00 79.50 251 LYS A N 1
ATOM 2028 C CA . LYS A 1 251 ? -25.971 -1.948 59.221 1.00 79.50 251 LYS A CA 1
ATOM 2029 C C . LYS A 1 251 ? -26.603 -2.493 57.934 1.00 79.50 251 LYS A C 1
ATOM 2031 O O . LYS A 1 251 ? -26.703 -3.708 57.780 1.00 79.50 251 LYS A O 1
ATOM 2036 N N . ASN A 1 252 ? -26.886 -1.594 56.993 1.00 89.44 252 ASN A N 1
ATOM 2037 C CA . ASN A 1 252 ? -27.422 -1.883 55.659 1.00 89.44 252 ASN A CA 1
ATOM 2038 C C . ASN A 1 252 ? -28.912 -2.284 55.606 1.00 89.44 252 ASN A C 1
ATOM 2040 O O . ASN A 1 252 ? -29.317 -3.116 54.794 1.00 89.44 252 ASN A O 1
ATOM 2044 N N . GLY A 1 253 ? -29.726 -1.682 56.470 1.00 90.25 253 GLY A N 1
ATOM 2045 C CA . GLY A 1 253 ? -31.181 -1.732 56.399 1.00 90.25 253 GLY A CA 1
ATOM 2046 C C . GLY A 1 253 ? -31.824 -0.886 57.496 1.00 90.25 253 GLY A C 1
ATOM 2047 O O . GLY A 1 253 ? -31.132 -0.287 58.325 1.00 90.25 253 GLY A O 1
ATOM 2048 N N . THR A 1 254 ? -33.152 -0.823 57.505 1.00 93.12 254 THR A N 1
ATOM 2049 C CA . THR A 1 254 ? -33.941 0.038 58.400 1.00 93.12 254 THR A CA 1
ATOM 2050 C C . THR A 1 254 ? -35.166 -0.695 58.945 1.00 93.12 254 THR A C 1
ATOM 2052 O O . THR A 1 254 ? -35.626 -1.668 58.358 1.00 93.12 254 THR A O 1
ATOM 2055 N N . ILE A 1 255 ? -35.692 -0.249 60.089 1.00 95.25 255 ILE A N 1
ATOM 2056 C CA . ILE A 1 255 ? -36.966 -0.739 60.635 1.00 95.25 255 ILE A CA 1
ATOM 2057 C C . ILE A 1 255 ? -38.101 0.077 60.016 1.00 95.25 255 ILE A C 1
ATOM 2059 O O . ILE A 1 255 ? -38.093 1.303 60.137 1.00 95.25 255 ILE A O 1
ATOM 2063 N N . THR A 1 256 ? -39.073 -0.589 59.394 1.00 91.75 256 THR A N 1
ATOM 2064 C CA . THR A 1 256 ? -40.221 0.056 58.735 1.00 91.75 256 THR A CA 1
ATOM 2065 C C . THR A 1 256 ? -41.485 0.026 59.591 1.00 91.75 256 THR A C 1
ATOM 2067 O O . THR A 1 256 ? -42.270 0.973 59.539 1.00 91.75 256 THR A O 1
ATOM 2070 N N . GLN A 1 257 ? -41.680 -1.008 60.421 1.00 91.38 257 GLN A N 1
ATOM 2071 C CA . GLN A 1 257 ? -42.894 -1.167 61.232 1.00 91.38 257 GLN A CA 1
ATOM 2072 C C . GLN A 1 257 ? -42.636 -1.832 62.596 1.00 91.38 257 GLN A C 1
ATOM 2074 O O . GLN A 1 257 ? -41.722 -2.641 62.751 1.00 91.38 257 GLN A O 1
ATOM 2079 N N . GLY A 1 258 ? -43.490 -1.515 63.578 1.00 86.56 258 GLY A N 1
ATOM 2080 C CA . GLY A 1 258 ? -43.679 -2.310 64.801 1.00 86.56 258 GLY A CA 1
ATOM 2081 C C . GLY A 1 258 ? -42.896 -1.868 66.044 1.00 86.56 258 GLY A C 1
ATOM 2082 O O . GLY A 1 258 ? -43.031 -2.487 67.095 1.00 86.56 258 GLY A O 1
ATOM 2083 N N . ASN A 1 259 ? -42.107 -0.796 65.956 1.00 91.25 259 ASN A N 1
ATOM 2084 C CA . ASN A 1 259 ? -41.361 -0.236 67.088 1.00 91.25 259 ASN A CA 1
ATOM 2085 C C . ASN A 1 259 ? -42.263 0.632 67.988 1.00 91.25 259 ASN A C 1
ATOM 2087 O O . ASN A 1 259 ? -42.978 1.489 67.467 1.00 91.25 259 ASN A O 1
ATOM 2091 N N . GLY A 1 260 ? -42.181 0.474 69.313 1.00 89.31 260 GLY A N 1
ATOM 2092 C CA . GLY A 1 260 ? -42.924 1.293 70.282 1.00 89.31 260 GLY A CA 1
ATOM 2093 C C . GLY A 1 260 ? -43.600 0.489 71.395 1.00 89.31 260 GLY A C 1
ATOM 2094 O O . GLY A 1 260 ? -43.271 -0.672 71.623 1.00 89.31 260 GLY A O 1
ATOM 2095 N N . ALA A 1 261 ? -44.534 1.128 72.100 1.00 89.62 261 ALA A N 1
ATOM 2096 C CA . ALA A 1 261 ? -45.354 0.490 73.126 1.00 89.62 261 ALA A CA 1
ATOM 2097 C C . ALA A 1 261 ? -46.524 -0.285 72.494 1.00 89.62 261 ALA A C 1
ATOM 2099 O O . ALA A 1 261 ? -47.185 0.225 71.588 1.00 89.62 261 ALA A O 1
ATOM 2100 N N . HIS A 1 262 ? -46.777 -1.496 72.991 1.00 88.69 262 HIS A N 1
ATOM 2101 C CA . HIS A 1 262 ? -47.898 -2.359 72.612 1.00 88.69 262 HIS A CA 1
ATOM 2102 C C . HIS A 1 262 ? -48.553 -2.909 73.879 1.00 88.69 262 HIS A C 1
ATOM 2104 O O . HIS A 1 262 ? -47.852 -3.305 74.812 1.00 88.69 262 HIS A O 1
ATOM 2110 N N . SER A 1 263 ? -49.881 -2.964 73.908 1.00 86.44 263 SER A N 1
ATOM 2111 C CA . SER A 1 263 ? -50.626 -3.456 75.069 1.00 86.44 263 SER A CA 1
ATOM 2112 C C . SER A 1 263 ? -50.466 -4.968 75.245 1.00 86.44 263 SER A C 1
ATOM 2114 O O . SER A 1 263 ? -50.265 -5.710 74.275 1.00 86.44 263 SER A O 1
ATOM 2116 N N . TYR A 1 264 ? -50.519 -5.427 76.493 1.00 84.12 264 TYR A N 1
ATOM 2117 C CA . TYR A 1 264 ? -50.320 -6.825 76.864 1.00 84.12 264 TYR A CA 1
ATOM 2118 C C . TYR A 1 264 ? -51.192 -7.793 76.049 1.00 84.12 264 TYR A C 1
ATOM 2120 O O . TYR A 1 264 ? -52.377 -7.563 75.824 1.00 84.12 264 TYR A O 1
ATOM 2128 N N . ASN A 1 265 ? -50.598 -8.914 75.634 1.00 82.81 265 ASN A N 1
ATOM 2129 C CA . ASN A 1 265 ? -51.249 -9.991 74.886 1.00 82.81 265 ASN A CA 1
ATOM 2130 C C . ASN A 1 265 ? -51.809 -9.573 73.502 1.00 82.81 265 ASN A C 1
ATOM 2132 O O . ASN A 1 265 ? -52.597 -10.304 72.898 1.00 82.81 265 ASN A O 1
ATOM 2136 N N . THR A 1 266 ? -51.379 -8.427 72.960 1.00 86.81 266 THR A N 1
ATOM 2137 C CA . THR A 1 266 ? -51.657 -8.035 71.568 1.00 86.81 266 THR A CA 1
ATOM 2138 C C . THR A 1 266 ? -50.600 -8.582 70.600 1.00 86.81 266 THR A C 1
ATOM 2140 O O . THR A 1 266 ? -49.486 -8.936 70.993 1.00 86.81 266 THR A O 1
ATOM 2143 N N . LEU A 1 267 ? -50.955 -8.686 69.313 1.00 89.88 267 LEU A N 1
ATOM 2144 C CA . LEU A 1 267 ? -50.056 -9.163 68.260 1.00 89.88 267 LEU A CA 1
ATOM 2145 C C . LEU A 1 267 ? -49.275 -7.991 67.643 1.00 89.88 267 LEU A C 1
ATOM 2147 O O . LEU A 1 267 ? -49.811 -7.253 66.814 1.00 89.88 267 LEU A O 1
ATOM 2151 N N . ALA A 1 268 ? -47.991 -7.868 67.977 1.00 90.56 268 ALA A N 1
ATOM 2152 C CA . ALA A 1 268 ? -47.084 -6.964 67.280 1.00 90.56 268 ALA A CA 1
ATOM 2153 C C . ALA A 1 268 ? -46.636 -7.592 65.953 1.00 90.56 268 ALA A C 1
ATOM 2155 O O . ALA A 1 268 ? -46.237 -8.756 65.906 1.00 90.56 268 ALA A O 1
ATOM 2156 N N . THR A 1 269 ? -46.671 -6.812 64.871 1.00 92.94 269 THR A N 1
ATOM 2157 C CA . THR A 1 269 ? -46.052 -7.170 63.583 1.00 92.94 269 THR A CA 1
ATOM 2158 C C . THR A 1 269 ? -44.917 -6.198 63.303 1.00 92.94 269 THR A C 1
ATOM 2160 O O . THR A 1 269 ? -45.128 -4.984 63.282 1.00 92.94 269 THR A O 1
ATOM 2163 N N . ILE A 1 270 ? -43.717 -6.741 63.118 1.00 94.06 270 ILE A N 1
ATOM 2164 C CA . ILE A 1 270 ? -42.482 -5.994 62.907 1.00 94.06 270 ILE A CA 1
ATOM 2165 C C . ILE A 1 270 ? -41.950 -6.255 61.500 1.00 94.06 270 ILE A C 1
ATOM 2167 O O . ILE A 1 270 ? -41.996 -7.383 61.003 1.00 94.06 270 ILE A O 1
ATOM 2171 N N . GLU A 1 271 ? -41.445 -5.210 60.856 1.00 95.12 271 GLU A N 1
ATOM 2172 C CA . GLU A 1 271 ? -40.923 -5.277 59.492 1.00 95.12 271 GLU A CA 1
ATOM 2173 C C . GLU A 1 271 ? -39.650 -4.434 59.372 1.00 95.12 271 GLU A C 1
ATOM 2175 O O . GLU A 1 271 ? -39.476 -3.423 60.067 1.00 95.12 271 GLU A O 1
ATOM 2180 N N . ALA A 1 272 ? -38.742 -4.882 58.509 1.00 94.38 272 ALA A N 1
ATOM 2181 C CA . ALA A 1 272 ? -37.521 -4.174 58.175 1.00 94.38 272 ALA A CA 1
ATOM 2182 C C . ALA A 1 272 ? -37.242 -4.218 56.667 1.00 94.38 272 ALA A C 1
ATOM 2184 O O . ALA A 1 272 ? -37.456 -5.241 56.017 1.00 94.38 272 ALA A O 1
ATOM 2185 N N . GLU A 1 273 ? -36.703 -3.137 56.115 1.00 93.94 273 GLU A N 1
ATOM 2186 C CA . GLU A 1 273 ? -36.304 -3.046 54.709 1.00 93.94 273 GLU A CA 1
ATOM 2187 C C . GLU A 1 273 ? -34.775 -3.099 54.599 1.00 93.94 273 GLU A C 1
ATOM 2189 O O . GLU A 1 273 ? -34.061 -2.465 55.379 1.00 93.94 273 GLU A O 1
ATOM 2194 N N . ALA A 1 274 ? -34.260 -3.889 53.655 1.00 93.19 274 ALA A N 1
ATOM 2195 C CA . ALA A 1 274 ? -32.827 -3.984 53.390 1.00 93.19 274 ALA A CA 1
ATOM 2196 C C . ALA A 1 274 ? -32.377 -2.850 52.460 1.00 93.19 274 ALA A C 1
ATOM 2198 O O . ALA A 1 274 ? -33.053 -2.555 51.473 1.00 93.19 274 ALA A O 1
ATOM 2199 N N . ASP A 1 275 ? -31.208 -2.264 52.721 1.00 90.06 275 ASP A N 1
ATOM 2200 C CA . ASP A 1 275 ? -30.629 -1.278 51.807 1.00 90.06 275 ASP A CA 1
ATOM 2201 C C . ASP A 1 275 ? -30.297 -1.930 50.452 1.00 90.06 275 ASP A C 1
ATOM 2203 O O . ASP A 1 275 ? -29.986 -3.121 50.356 1.00 90.06 275 ASP A O 1
ATOM 2207 N N . SER A 1 276 ? -30.304 -1.133 49.380 1.00 87.12 276 SER A N 1
ATOM 2208 C CA . SER A 1 276 ? -30.011 -1.624 48.028 1.00 87.12 276 SER A CA 1
ATOM 2209 C C . SER A 1 276 ? -28.676 -2.382 47.959 1.00 87.12 276 SER A C 1
ATOM 2211 O O . SER A 1 276 ? -27.629 -1.870 48.366 1.00 87.12 276 SER A O 1
ATOM 2213 N N . GLY A 1 277 ? -28.729 -3.610 47.432 1.00 86.94 277 GLY A N 1
ATOM 2214 C CA . GLY A 1 277 ? -27.597 -4.540 47.358 1.00 86.94 277 GLY A CA 1
ATOM 2215 C C . GLY A 1 277 ? -27.403 -5.438 48.588 1.00 86.94 277 GLY A C 1
ATOM 2216 O O . GLY A 1 277 ? -26.442 -6.207 48.622 1.00 86.94 277 GLY A O 1
ATOM 2217 N N . TYR A 1 278 ? -28.319 -5.393 49.555 1.00 91.88 278 TYR A N 1
ATOM 2218 C CA . TYR A 1 278 ? -28.392 -6.300 50.703 1.00 91.88 278 TYR A CA 1
ATOM 2219 C C . TYR A 1 278 ? -29.727 -7.061 50.711 1.00 91.88 278 TYR A C 1
ATOM 2221 O O . TYR A 1 278 ? -30.630 -6.768 49.923 1.00 91.88 278 TYR A O 1
ATOM 2229 N N . HIS A 1 279 ? -29.851 -8.051 51.594 1.00 91.69 279 HIS A N 1
ATOM 2230 C CA . HIS A 1 279 ? -31.110 -8.733 51.888 1.00 91.69 279 HIS A CA 1
ATOM 2231 C C . HIS A 1 279 ? -31.262 -8.965 53.393 1.00 91.69 279 HIS A C 1
ATOM 2233 O O . HIS A 1 279 ? -30.280 -9.094 54.126 1.00 91.69 279 HIS A O 1
ATOM 2239 N N . PHE A 1 280 ? -32.512 -9.012 53.853 1.00 94.44 280 PHE A N 1
ATOM 2240 C CA . PHE A 1 280 ? -32.846 -9.405 55.218 1.00 94.44 280 PHE A CA 1
ATOM 2241 C C . PHE A 1 280 ? -32.543 -10.894 55.430 1.00 94.44 280 PHE A C 1
ATOM 2243 O O . PHE A 1 280 ? -32.894 -11.723 54.590 1.00 94.44 280 PHE A O 1
ATOM 2250 N N . VAL A 1 281 ? -31.934 -11.226 56.569 1.00 94.19 281 VAL A N 1
ATOM 2251 C CA . VAL A 1 281 ? -31.586 -12.606 56.942 1.00 94.19 281 VAL A CA 1
ATOM 2252 C C . VAL A 1 281 ? -32.448 -13.103 58.097 1.00 94.19 281 VAL A C 1
ATOM 2254 O O . VAL A 1 281 ? -32.988 -14.209 58.038 1.00 94.19 281 VAL A O 1
ATOM 2257 N N . LYS A 1 282 ? -32.530 -12.323 59.184 1.00 94.44 282 LYS A N 1
ATOM 2258 C CA . LYS A 1 282 ? -33.181 -12.745 60.431 1.00 94.44 282 LYS A CA 1
ATOM 2259 C C . LYS A 1 282 ? -33.399 -11.621 61.438 1.00 94.44 282 LYS A C 1
ATOM 2261 O O . LYS A 1 282 ? -32.698 -10.612 61.429 1.00 94.44 282 LYS A O 1
ATOM 2266 N N . TRP A 1 283 ? -34.309 -11.886 62.367 1.00 95.31 283 TRP A N 1
ATOM 2267 C CA . TRP A 1 283 ? -34.496 -11.178 63.626 1.00 95.31 283 TRP A CA 1
ATOM 2268 C C . TRP A 1 283 ? -33.779 -11.917 64.763 1.00 95.31 283 TRP A C 1
ATOM 2270 O O . TRP A 1 283 ? -33.863 -13.149 64.859 1.00 95.31 283 TRP A O 1
ATOM 2280 N N . THR A 1 284 ? -33.113 -11.183 65.654 1.00 94.00 284 THR A N 1
ATOM 2281 C CA . THR A 1 284 ? -32.466 -11.735 66.856 1.00 94.00 284 THR A CA 1
ATOM 2282 C C . THR A 1 284 ? -32.879 -11.024 68.138 1.00 94.00 284 THR A C 1
ATOM 2284 O O . THR A 1 284 ? -33.114 -9.820 68.112 1.00 94.00 284 THR A O 1
ATOM 2287 N N . ASP A 1 285 ? -32.905 -11.748 69.258 1.00 92.12 285 ASP A N 1
ATOM 2288 C CA . ASP A 1 285 ? -33.082 -11.170 70.597 1.00 92.12 285 ASP A CA 1
ATOM 2289 C C . ASP A 1 285 ? -31.830 -10.398 71.076 1.00 92.12 285 ASP A C 1
ATOM 2291 O O . ASP A 1 285 ? -30.782 -10.371 70.420 1.00 92.12 285 ASP A O 1
ATOM 2295 N N . ARG A 1 286 ? -31.911 -9.807 72.275 1.00 88.44 286 ARG A N 1
ATOM 2296 C CA . ARG A 1 286 ? -30.794 -9.101 72.933 1.00 88.44 286 ARG A CA 1
ATOM 2297 C C . ARG A 1 286 ? -29.562 -9.976 73.224 1.00 88.44 286 ARG A C 1
ATOM 2299 O O . ARG A 1 286 ? -28.476 -9.432 73.416 1.00 88.44 286 ARG A O 1
ATOM 2306 N N . ALA A 1 287 ? -29.712 -11.297 73.290 1.00 86.62 287 ALA A N 1
ATOM 2307 C CA . ALA A 1 287 ? -28.611 -12.241 73.478 1.00 86.62 287 ALA A CA 1
ATOM 2308 C C . ALA A 1 287 ? -28.001 -12.719 72.141 1.00 86.62 287 ALA A C 1
ATOM 2310 O O . ALA A 1 287 ? -26.998 -13.433 72.151 1.00 86.62 287 ALA A O 1
ATOM 2311 N N . GLY A 1 288 ? -28.564 -12.304 71.000 1.00 86.06 288 GLY A N 1
ATOM 2312 C CA . GLY A 1 288 ? -28.140 -12.701 69.656 1.00 86.06 288 GLY A CA 1
ATOM 2313 C C . GLY A 1 288 ? -28.765 -14.010 69.159 1.00 86.06 288 GLY A C 1
ATOM 2314 O O . GLY A 1 288 ? -28.406 -14.483 68.074 1.00 86.06 288 GLY A O 1
ATOM 2315 N N . ASN A 1 289 ? -29.703 -14.603 69.905 1.00 89.88 289 ASN A N 1
ATOM 2316 C CA . ASN A 1 289 ? -30.422 -15.797 69.464 1.00 89.88 289 ASN A CA 1
ATOM 2317 C C . ASN A 1 289 ? -31.391 -15.430 68.343 1.00 89.88 289 ASN A C 1
ATOM 2319 O O . ASN A 1 289 ? -32.003 -14.368 68.360 1.00 89.88 289 ASN A O 1
ATOM 2323 N N . THR A 1 290 ? -31.559 -16.317 67.366 1.00 93.12 290 THR A N 1
ATOM 2324 C CA . THR A 1 290 ? -32.478 -16.080 66.244 1.00 93.12 290 THR A CA 1
ATOM 2325 C C . THR A 1 290 ? -33.915 -16.337 66.686 1.00 93.12 290 THR A C 1
ATOM 2327 O O . THR A 1 290 ? -34.237 -17.468 67.040 1.00 93.12 290 THR A O 1
ATOM 2330 N N . VAL A 1 291 ? -34.762 -15.303 66.656 1.00 93.12 291 VAL A N 1
ATOM 2331 C CA . VAL A 1 291 ? -36.189 -15.403 67.026 1.00 93.12 291 VAL A CA 1
ATOM 2332 C C . VAL A 1 291 ? -37.087 -15.646 65.814 1.00 93.12 291 VAL A C 1
ATOM 2334 O O . VAL A 1 291 ? -38.124 -16.289 65.938 1.00 93.12 291 VAL A O 1
ATOM 2337 N N . SER A 1 292 ? -36.676 -15.189 64.626 1.00 94.00 292 SER A N 1
ATOM 2338 C CA . SER A 1 292 ? -37.390 -15.435 63.369 1.00 94.00 292 SER A CA 1
ATOM 2339 C C . SER A 1 292 ? -36.485 -15.208 62.155 1.00 94.00 292 SER A C 1
ATOM 2341 O O . SER A 1 292 ? -35.588 -14.369 62.191 1.00 94.00 292 SER A O 1
ATOM 2343 N N . THR A 1 293 ? -36.735 -15.926 61.060 1.00 93.88 293 THR A N 1
ATOM 2344 C CA . THR A 1 293 ? -36.182 -15.646 59.718 1.00 93.88 293 THR A CA 1
ATOM 2345 C C . THR A 1 293 ? -37.233 -15.078 58.758 1.00 93.88 293 THR A C 1
ATOM 2347 O O . THR A 1 293 ? -36.925 -14.807 57.601 1.00 93.88 293 THR A O 1
ATOM 2350 N N . ALA A 1 294 ? -38.474 -14.891 59.216 1.00 90.06 294 ALA A N 1
ATOM 2351 C CA . ALA A 1 294 ? -39.538 -14.268 58.438 1.00 90.06 294 ALA A CA 1
ATOM 2352 C C . ALA A 1 294 ? -39.478 -12.737 58.549 1.00 90.06 294 ALA A C 1
ATOM 2354 O O . ALA A 1 294 ? -39.144 -12.190 59.601 1.00 90.06 294 ALA A O 1
ATOM 2355 N N . ASN A 1 295 ? -39.835 -12.054 57.465 1.00 92.62 295 ASN A N 1
ATOM 2356 C CA . ASN A 1 295 ? -40.004 -10.609 57.412 1.00 92.62 295 ASN A CA 1
ATOM 2357 C C . ASN A 1 295 ? -41.181 -10.302 56.465 1.00 92.62 295 ASN A C 1
ATOM 2359 O O . ASN A 1 295 ? -41.087 -10.681 55.294 1.00 92.62 295 ASN A O 1
ATOM 2363 N N . PRO A 1 296 ? -42.282 -9.694 56.944 1.00 93.31 296 PRO A N 1
ATOM 2364 C CA . PRO A 1 296 ? -42.542 -9.298 58.334 1.00 93.31 296 PRO A CA 1
ATOM 2365 C C . PRO A 1 296 ? -42.592 -10.483 59.323 1.00 93.31 296 PRO A C 1
ATOM 2367 O O . PRO A 1 296 ? -42.830 -11.632 58.943 1.00 93.31 296 PRO A O 1
ATOM 2370 N N . TYR A 1 297 ? -42.359 -10.201 60.607 1.00 94.31 297 TYR A N 1
ATOM 2371 C CA . TYR A 1 297 ? -42.459 -11.153 61.721 1.00 94.31 297 TYR A CA 1
ATOM 2372 C C . TYR A 1 297 ? -43.546 -10.698 62.698 1.00 94.31 297 TYR A C 1
ATOM 2374 O O . TYR A 1 297 ? -43.560 -9.542 63.108 1.00 94.31 297 TYR A O 1
ATOM 2382 N N . ALA A 1 298 ? -44.448 -11.602 63.083 1.00 92.94 298 ALA A N 1
ATOM 2383 C CA . ALA A 1 298 ? -45.515 -11.327 64.040 1.00 92.94 298 ALA A CA 1
ATOM 2384 C C . ALA A 1 298 ? -45.375 -12.187 65.305 1.00 92.94 298 ALA A C 1
ATOM 2386 O O . ALA A 1 298 ? -45.101 -13.387 65.207 1.00 92.94 298 ALA A O 1
ATOM 2387 N N . PHE A 1 299 ? -45.574 -11.582 66.479 1.00 92.50 299 PHE A N 1
ATOM 2388 C CA . PHE A 1 299 ? -45.503 -12.245 67.786 1.00 92.50 299 PHE A CA 1
ATOM 2389 C C . PHE A 1 299 ? -46.399 -11.555 68.827 1.00 92.50 299 PHE A C 1
ATOM 2391 O O . PHE A 1 299 ? -46.770 -10.392 68.674 1.00 92.50 299 PHE A O 1
ATOM 2398 N N . THR A 1 300 ? -46.761 -12.280 69.886 1.00 91.62 300 THR A N 1
ATOM 2399 C CA . THR A 1 300 ? -47.571 -11.758 70.997 1.00 91.62 300 THR A CA 1
ATOM 2400 C C . THR A 1 300 ? -46.693 -11.020 72.006 1.00 91.62 300 THR A C 1
ATOM 2402 O O . THR A 1 300 ? -45.661 -11.547 72.422 1.00 91.62 300 THR A O 1
ATOM 2405 N N . VAL A 1 301 ? -47.097 -9.819 72.424 1.00 89.44 301 VAL A N 1
ATOM 2406 C CA . VAL A 1 301 ? -46.331 -9.004 73.378 1.00 89.44 301 VAL A CA 1
ATOM 2407 C C . VAL A 1 301 ? -46.740 -9.324 74.818 1.00 89.44 301 V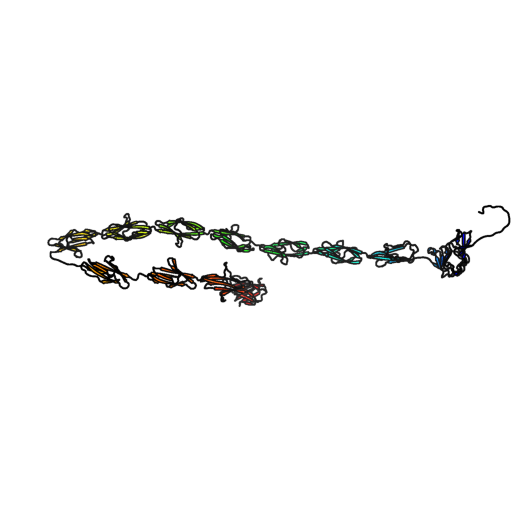AL A C 1
ATOM 2409 O O . VAL A 1 301 ? -47.791 -8.902 75.294 1.00 89.44 301 VAL A O 1
ATOM 2412 N N . GLU A 1 302 ? -45.893 -10.067 75.530 1.00 87.81 302 GLU A N 1
ATOM 2413 C CA . GLU A 1 302 ? -46.120 -10.462 76.935 1.00 87.81 302 GLU A CA 1
ATOM 2414 C C . GLU A 1 302 ? -45.243 -9.689 77.943 1.00 87.81 302 GLU A C 1
ATOM 2416 O O . GLU A 1 302 ? -45.469 -9.759 79.150 1.00 87.81 302 GLU A O 1
ATOM 2421 N N . LYS A 1 303 ? -44.211 -8.988 77.457 1.00 87.06 303 LYS A N 1
ATOM 2422 C CA . LYS A 1 303 ? -43.193 -8.259 78.235 1.00 87.06 303 LYS A CA 1
ATOM 2423 C C . LYS A 1 303 ? -42.437 -7.277 77.324 1.00 87.06 303 LYS A C 1
ATOM 2425 O O . LYS A 1 303 ? -42.595 -7.332 76.106 1.00 87.06 303 LYS A O 1
ATOM 2430 N N . ASP A 1 304 ? -41.566 -6.443 77.897 1.00 88.88 304 ASP A N 1
ATOM 2431 C CA . ASP A 1 304 ? -40.616 -5.633 77.119 1.00 88.88 304 ASP A CA 1
ATOM 2432 C C . ASP A 1 304 ? -39.695 -6.530 76.272 1.00 88.88 304 ASP A C 1
ATOM 2434 O O . ASP A 1 304 ? -39.068 -7.461 76.791 1.00 88.88 304 ASP A O 1
ATOM 2438 N N . GLU A 1 305 ? -39.569 -6.214 74.983 1.00 89.81 305 GLU A N 1
ATOM 2439 C CA . GLU A 1 305 ? -38.760 -6.974 74.029 1.00 89.81 305 GLU A CA 1
ATOM 2440 C C . GLU A 1 305 ? -37.714 -6.098 73.333 1.00 89.81 305 GLU A C 1
ATOM 2442 O O . GLU A 1 305 ? -37.913 -4.910 73.073 1.00 89.81 305 GLU A O 1
ATOM 2447 N N . HIS A 1 306 ? -36.576 -6.711 73.008 1.00 92.50 306 HIS A N 1
ATOM 2448 C CA . HIS A 1 306 ? -35.472 -6.077 72.289 1.00 92.50 306 HIS A CA 1
ATOM 2449 C C . HIS A 1 306 ? -35.075 -6.962 71.112 1.00 92.50 306 HIS A C 1
ATOM 2451 O O . HIS A 1 306 ? -34.464 -8.015 71.316 1.00 92.50 306 HIS A O 1
ATOM 2457 N N . ILE A 1 307 ? -35.406 -6.527 69.895 1.00 94.00 307 ILE A N 1
ATOM 2458 C CA . ILE A 1 307 ? -35.239 -7.335 68.682 1.00 94.00 307 ILE A CA 1
ATOM 2459 C C . ILE A 1 307 ? -34.421 -6.557 67.643 1.00 94.00 307 ILE A C 1
ATOM 2461 O O . ILE A 1 307 ? -34.656 -5.372 67.397 1.00 94.00 307 ILE A O 1
ATOM 2465 N N . GLN A 1 308 ? -33.439 -7.219 67.030 1.00 94.38 308 GLN A N 1
ATOM 2466 C CA . GLN A 1 308 ? -32.574 -6.642 66.001 1.00 94.38 308 GLN A CA 1
ATOM 2467 C C . GLN A 1 308 ? -32.762 -7.328 64.641 1.00 94.38 308 GLN A C 1
ATOM 2469 O O . GLN A 1 308 ? -32.727 -8.554 64.567 1.00 94.38 308 GLN A O 1
ATOM 2474 N N . ALA A 1 309 ? -32.916 -6.550 63.565 1.00 94.81 309 ALA A N 1
ATOM 2475 C CA . ALA A 1 309 ? -32.863 -7.044 62.185 1.00 94.81 309 ALA A CA 1
ATOM 2476 C C . ALA A 1 309 ? -31.410 -7.197 61.710 1.00 94.81 309 ALA A C 1
ATOM 2478 O O . ALA A 1 309 ? -30.598 -6.285 61.887 1.00 94.81 309 ALA A O 1
ATOM 2479 N N . TYR A 1 310 ? -31.088 -8.317 61.062 1.00 92.62 310 TYR A N 1
ATOM 2480 C CA . TYR A 1 310 ? -29.777 -8.587 60.472 1.00 92.62 310 TYR A CA 1
ATOM 2481 C C . TYR A 1 310 ? -29.857 -8.693 58.945 1.00 92.62 310 TYR A C 1
ATOM 2483 O O . TYR A 1 310 ? -30.772 -9.322 58.407 1.00 92.62 310 TYR A O 1
ATOM 2491 N N . PHE A 1 311 ? -28.867 -8.112 58.264 1.00 93.44 311 PHE A N 1
ATOM 2492 C CA . PHE A 1 311 ? -28.791 -8.009 56.808 1.00 93.44 311 PHE A CA 1
ATOM 2493 C C . PHE A 1 311 ? -27.431 -8.484 56.295 1.00 93.44 311 PHE A C 1
ATOM 2495 O O . PHE A 1 311 ? -26.398 -8.180 56.897 1.00 93.44 311 PHE A O 1
ATOM 2502 N N . GLU A 1 312 ? -27.423 -9.166 55.151 1.00 91.38 312 GLU A N 1
ATOM 2503 C CA . GLU A 1 312 ? -26.205 -9.617 54.470 1.00 91.38 312 GLU A CA 1
ATOM 2504 C C . GLU A 1 312 ? -26.111 -9.045 53.054 1.00 91.38 312 GLU A C 1
ATOM 2506 O O . GLU A 1 312 ? -27.114 -8.737 52.409 1.00 91.38 312 GLU A O 1
ATOM 2511 N N . ALA A 1 313 ? -24.878 -8.852 52.579 1.00 90.00 313 ALA A N 1
ATOM 2512 C CA . ALA A 1 313 ? -24.616 -8.338 51.240 1.00 90.00 313 ALA A CA 1
ATOM 2513 C C . ALA A 1 313 ? -25.023 -9.372 50.185 1.00 90.00 313 ALA A C 1
ATOM 2515 O O . ALA A 1 313 ? -24.700 -10.556 50.303 1.00 90.00 313 ALA A O 1
ATOM 2516 N N . ASN A 1 314 ? -25.687 -8.923 49.122 1.00 87.94 314 ASN A N 1
ATOM 2517 C CA . ASN A 1 314 ? -26.060 -9.801 48.021 1.00 87.94 314 ASN A CA 1
ATOM 2518 C C . ASN A 1 314 ? -24.807 -10.321 47.310 1.00 87.94 314 ASN A C 1
ATOM 2520 O O . ASN A 1 314 ? -23.831 -9.591 47.118 1.00 87.94 314 ASN A O 1
ATOM 2524 N N . SER A 1 315 ? -24.846 -11.590 46.906 1.00 90.12 315 SER A N 1
ATOM 2525 C CA . SER A 1 315 ? -23.802 -12.188 46.080 1.00 90.12 315 SER A CA 1
ATOM 2526 C C . SER A 1 315 ? -24.154 -12.040 44.602 1.00 90.12 315 SER A C 1
ATOM 2528 O O . SER A 1 315 ? -25.262 -12.379 44.183 1.00 90.12 315 SER A O 1
ATOM 2530 N N . TYR A 1 316 ? -23.201 -11.546 43.819 1.00 91.94 316 TYR A N 1
ATOM 2531 C CA . TYR A 1 316 ? -23.315 -11.353 42.379 1.00 91.94 316 TYR A CA 1
ATOM 2532 C C . TYR A 1 316 ? -22.224 -12.131 41.644 1.00 91.94 316 TYR A C 1
ATOM 2534 O O . TYR A 1 316 ? -21.105 -12.287 42.139 1.00 91.94 316 TYR A O 1
ATOM 2542 N N . THR A 1 317 ? -22.539 -12.611 40.445 1.00 93.19 317 THR A N 1
ATOM 2543 C CA . THR A 1 317 ? -21.606 -13.378 39.617 1.00 93.19 317 THR A CA 1
ATOM 2544 C C . THR A 1 317 ? -20.840 -12.483 38.645 1.00 93.19 317 THR A C 1
ATOM 2546 O O . THR A 1 317 ? -21.419 -11.644 37.955 1.00 93.19 317 THR A O 1
ATOM 2549 N N . VAL A 1 318 ? -19.527 -12.693 38.566 1.00 95.00 318 VAL A N 1
ATOM 2550 C CA . VAL A 1 318 ? -18.654 -12.154 37.519 1.00 95.00 318 VAL A CA 1
ATOM 2551 C C . VAL A 1 318 ? -18.233 -13.305 36.614 1.00 95.00 318 VAL A C 1
ATOM 2553 O O . VAL A 1 318 ? -17.533 -14.220 37.053 1.00 95.00 318 VAL A O 1
ATOM 2556 N N . SER A 1 319 ? -18.639 -13.244 35.349 1.00 92.62 319 SER A N 1
ATOM 2557 C CA . SER A 1 319 ? -18.307 -14.239 34.327 1.00 92.62 319 SER A CA 1
ATOM 2558 C C . SER A 1 319 ? -17.392 -13.614 33.279 1.00 92.62 319 SER A C 1
ATOM 2560 O O . SER A 1 319 ? -17.724 -12.575 32.707 1.00 92.62 319 SER A O 1
ATOM 2562 N N . LEU A 1 320 ? -16.245 -14.245 33.025 1.00 93.75 320 LEU A N 1
ATOM 2563 C CA . LEU A 1 320 ? -15.223 -13.760 32.097 1.00 93.75 320 LEU A CA 1
ATOM 2564 C C . LEU A 1 320 ? -15.048 -14.744 30.934 1.00 93.75 320 LEU A C 1
ATOM 2566 O O . LEU A 1 320 ? -14.874 -15.942 31.160 1.00 93.75 320 LEU A O 1
ATOM 2570 N N . PHE A 1 321 ? -15.045 -14.235 29.703 1.00 90.75 321 PHE A N 1
ATOM 2571 C CA . PHE A 1 321 ? -14.928 -15.030 28.474 1.00 90.75 321 PHE A CA 1
ATOM 2572 C C . PHE A 1 321 ? -13.979 -14.367 27.467 1.00 90.75 321 PHE A C 1
ATOM 2574 O O . PHE A 1 321 ? -13.714 -13.173 27.562 1.00 90.75 321 PHE A O 1
ATOM 2581 N N . THR A 1 322 ? -13.492 -15.102 26.467 1.00 90.38 322 THR A N 1
ATOM 2582 C CA . THR A 1 322 ? -12.698 -14.546 25.355 1.00 90.38 322 THR A CA 1
ATOM 2583 C C . THR A 1 322 ? -13.512 -14.448 24.064 1.00 90.38 322 THR A C 1
ATOM 2585 O O . THR A 1 322 ? -14.479 -15.185 23.849 1.00 90.38 322 THR A O 1
ATOM 2588 N N . SER A 1 323 ? -13.125 -13.546 23.162 1.00 79.44 323 SER A N 1
ATOM 2589 C CA . SER A 1 323 ? -13.579 -13.553 21.768 1.00 79.44 323 SER A CA 1
ATOM 2590 C C . SER A 1 323 ? -12.835 -14.647 20.982 1.00 79.44 323 SER A C 1
ATOM 2592 O O . SER A 1 323 ? -11.820 -14.393 20.332 1.00 79.44 323 SER A O 1
ATOM 2594 N N . GLY A 1 324 ? -13.310 -15.890 21.080 1.00 78.12 324 GLY A N 1
ATOM 2595 C CA . GLY A 1 324 ? -12.679 -17.036 20.419 1.00 78.12 324 GLY A CA 1
ATOM 2596 C C . GLY A 1 324 ? -11.307 -17.402 21.004 1.00 78.12 324 GLY A C 1
ATOM 2597 O O . GLY A 1 324 ? -11.061 -17.231 22.200 1.00 78.12 324 GLY A O 1
ATOM 2598 N N . ASN A 1 325 ? -10.419 -17.919 20.151 1.00 79.94 325 ASN A N 1
ATOM 2599 C CA . ASN A 1 325 ? -9.175 -18.599 20.546 1.00 79.94 325 ASN A CA 1
ATOM 2600 C C . ASN A 1 325 ? -7.930 -17.683 20.546 1.00 79.94 325 ASN A C 1
ATOM 2602 O O . ASN A 1 325 ? -6.801 -18.173 20.569 1.00 79.94 325 ASN A O 1
ATOM 2606 N N . ASN A 1 326 ? -8.114 -16.361 20.510 1.00 87.94 326 ASN A N 1
ATOM 2607 C CA . ASN A 1 326 ? -7.033 -15.380 20.309 1.00 87.94 326 ASN A CA 1
ATOM 2608 C C . ASN A 1 326 ? -6.320 -14.979 21.621 1.00 87.94 326 ASN A C 1
ATOM 2610 O O . ASN A 1 326 ? -5.358 -14.212 21.630 1.00 87.94 326 ASN A O 1
ATOM 2614 N N . GLY A 1 327 ? -6.768 -15.529 22.747 1.00 89.69 327 GLY A N 1
ATOM 2615 C CA . GLY A 1 327 ? -6.174 -15.347 24.064 1.00 89.69 327 GLY A CA 1
ATOM 2616 C C . GLY A 1 327 ? -6.869 -16.210 25.108 1.00 89.69 327 GLY A C 1
ATOM 2617 O O . GLY A 1 327 ? -7.681 -17.076 24.780 1.00 89.69 327 GLY A O 1
ATOM 2618 N N . THR A 1 328 ? -6.553 -15.965 26.374 1.00 92.25 328 THR A N 1
ATOM 2619 C CA . THR A 1 328 ? -7.094 -16.675 27.540 1.00 92.25 328 THR A CA 1
ATOM 2620 C C . THR A 1 328 ? -7.445 -15.691 28.657 1.00 92.25 328 THR A C 1
ATOM 2622 O O . THR A 1 328 ? -6.932 -14.573 28.700 1.00 92.25 328 THR A O 1
ATOM 2625 N N . ILE A 1 329 ? -8.326 -16.096 29.573 1.00 94.00 329 ILE A N 1
ATOM 2626 C CA . ILE A 1 329 ? -8.577 -15.373 30.827 1.00 94.00 329 ILE A CA 1
ATOM 2627 C C . ILE A 1 329 ? -7.609 -15.903 31.885 1.00 94.00 329 ILE A C 1
ATOM 2629 O O . ILE A 1 329 ? -7.475 -17.121 32.031 1.00 94.00 329 ILE A O 1
ATOM 2633 N N . LYS A 1 330 ? -6.949 -15.019 32.642 1.00 90.00 330 LYS A N 1
ATOM 2634 C CA . LYS A 1 330 ? -6.121 -15.460 33.770 1.00 90.00 330 LYS A CA 1
ATOM 2635 C C . LYS A 1 330 ? -7.002 -15.916 34.947 1.00 90.00 330 LYS A C 1
ATOM 2637 O O . LYS A 1 330 ? -8.031 -15.293 35.217 1.00 90.00 330 LYS A O 1
ATOM 2642 N N . PRO A 1 331 ? -6.617 -16.979 35.678 1.00 84.38 331 PRO A N 1
ATOM 2643 C CA . PRO A 1 331 ? -7.378 -17.447 36.835 1.00 84.38 331 PRO A CA 1
ATOM 2644 C C . PRO A 1 331 ? -7.536 -16.371 37.921 1.00 84.38 331 PRO A C 1
ATOM 2646 O O . PRO A 1 331 ? -6.593 -15.641 38.210 1.00 84.38 331 PRO A O 1
ATOM 2649 N N . GLY A 1 332 ? -8.707 -16.329 38.567 1.00 77.31 332 GLY A N 1
ATOM 2650 C CA . GLY A 1 332 ? -8.963 -15.522 39.773 1.00 77.31 332 GLY A CA 1
ATOM 2651 C C . GLY A 1 332 ? -9.847 -14.279 39.597 1.00 77.31 332 GLY A C 1
ATOM 2652 O O . GLY A 1 332 ? -10.278 -13.719 40.599 1.00 77.31 332 GLY A O 1
ATOM 2653 N N . GLY A 1 333 ? -10.152 -13.862 38.362 1.00 82.44 333 GLY A N 1
ATOM 2654 C CA . GLY A 1 333 ? -10.988 -12.677 38.094 1.00 82.44 333 GLY A CA 1
ATOM 2655 C C . GLY A 1 333 ? -12.500 -12.916 37.969 1.00 82.44 333 GLY A C 1
ATOM 2656 O O . GLY A 1 333 ? -13.263 -11.956 37.882 1.00 82.44 333 GLY A O 1
ATOM 2657 N N . GLY A 1 334 ? -12.936 -14.176 37.906 1.00 88.44 334 GLY A N 1
ATOM 2658 C CA . GLY A 1 334 ? -14.343 -14.570 37.784 1.00 88.44 334 GLY A CA 1
ATOM 2659 C C . GLY A 1 334 ? -14.788 -15.440 38.958 1.00 88.44 334 GLY A C 1
ATOM 2660 O O . GLY A 1 334 ? -13.978 -16.167 39.535 1.00 88.44 334 GLY A O 1
ATOM 2661 N N . GLY A 1 335 ? -16.072 -15.374 39.307 1.00 90.75 335 GLY A N 1
ATOM 2662 C CA . GLY A 1 335 ? -16.635 -16.067 40.467 1.00 90.75 335 GLY A CA 1
ATOM 2663 C C . GLY A 1 335 ? -17.798 -15.315 41.113 1.00 90.75 335 GLY A C 1
ATOM 2664 O O . GLY A 1 335 ? -18.413 -14.446 40.498 1.00 90.75 335 GLY A O 1
ATOM 2665 N N . ALA A 1 336 ? -18.104 -15.669 42.361 1.00 91.62 336 ALA A N 1
ATOM 2666 C CA . ALA A 1 336 ? -19.100 -14.991 43.183 1.00 91.62 336 ALA A CA 1
ATOM 2667 C C . ALA A 1 336 ? -18.432 -13.909 44.047 1.00 91.62 336 ALA A C 1
ATOM 2669 O O . ALA A 1 336 ? -17.468 -14.188 44.759 1.00 91.62 336 ALA A O 1
ATOM 2670 N N . TYR A 1 337 ? -18.968 -12.693 44.001 1.00 92.44 337 TYR A N 1
ATOM 2671 C CA . TYR A 1 337 ? -18.479 -11.522 44.727 1.00 92.44 337 TYR A CA 1
ATOM 2672 C C . TYR A 1 337 ? -19.608 -10.938 45.578 1.00 92.44 337 TYR A C 1
ATOM 2674 O O . TYR A 1 337 ? -20.770 -10.964 45.175 1.00 92.44 337 TYR A O 1
ATOM 2682 N N . LEU A 1 338 ? -19.286 -10.410 46.759 1.00 91.81 338 LEU A N 1
ATOM 2683 C CA . LEU A 1 338 ? -20.259 -9.675 47.571 1.00 91.81 338 LEU A CA 1
ATOM 2684 C C . LEU A 1 338 ? -20.453 -8.263 47.004 1.00 91.81 338 LEU A C 1
ATOM 2686 O O . LEU A 1 338 ? -19.513 -7.669 46.465 1.00 91.81 338 LEU A O 1
ATOM 2690 N N . TYR A 1 339 ? -21.656 -7.714 47.153 1.00 91.25 339 TYR A N 1
ATOM 2691 C CA . TYR A 1 339 ? -21.980 -6.345 46.758 1.00 91.25 339 TYR A CA 1
ATOM 2692 C C . TYR A 1 339 ? -20.930 -5.331 47.249 1.00 91.25 339 TYR A C 1
ATOM 2694 O O . TYR A 1 339 ? -20.493 -5.376 48.401 1.00 91.25 339 TYR A O 1
ATOM 2702 N N . LYS A 1 340 ? -20.517 -4.420 46.358 1.00 88.06 340 LYS A N 1
ATOM 2703 C CA . LYS A 1 340 ? -19.480 -3.390 46.574 1.00 88.06 340 LYS A CA 1
ATOM 2704 C C . LYS A 1 340 ? -18.053 -3.900 46.842 1.00 88.06 340 LYS A C 1
ATOM 2706 O O . LYS A 1 340 ? -17.176 -3.091 47.143 1.00 88.06 340 LYS A O 1
ATOM 2711 N N . THR A 1 341 ? -17.768 -5.191 46.663 1.00 92.31 341 THR A N 1
ATOM 2712 C CA . THR A 1 341 ? -16.375 -5.678 46.573 1.00 92.31 341 THR A CA 1
ATOM 2713 C C . THR A 1 341 ? -15.779 -5.423 45.183 1.00 92.31 341 THR A C 1
ATOM 2715 O O . THR A 1 341 ? -16.505 -5.143 44.226 1.00 92.31 341 THR A O 1
ATOM 2718 N N . GLN A 1 342 ? -14.449 -5.474 45.065 1.00 92.31 342 GLN A N 1
ATOM 2719 C CA . GLN A 1 342 ? -13.750 -5.319 43.785 1.00 92.31 342 GLN A CA 1
ATOM 2720 C C . GLN A 1 342 ? -13.466 -6.674 43.130 1.00 92.31 342 GLN A C 1
ATOM 2722 O O . GLN A 1 342 ? -13.015 -7.609 43.792 1.00 92.31 342 GLN A O 1
ATOM 2727 N N . ALA A 1 343 ? -13.660 -6.734 41.814 1.00 92.94 343 ALA A N 1
ATOM 2728 C CA . ALA A 1 343 ? -13.195 -7.812 40.949 1.00 92.94 343 ALA A CA 1
ATOM 2729 C C . ALA A 1 343 ? -12.153 -7.266 39.963 1.00 92.94 343 ALA A C 1
ATOM 2731 O O . ALA A 1 343 ? -12.231 -6.108 39.547 1.00 92.94 343 ALA A O 1
ATOM 2732 N N . THR A 1 344 ? -11.192 -8.105 39.574 1.00 94.19 344 THR A N 1
ATOM 2733 C CA . THR A 1 344 ? -10.162 -7.757 38.587 1.00 94.19 344 THR A CA 1
ATOM 2734 C C . THR A 1 344 ? -10.172 -8.777 37.461 1.00 94.19 344 THR A C 1
ATOM 2736 O O . THR A 1 344 ? -9.759 -9.919 37.647 1.00 94.19 344 THR A O 1
ATOM 2739 N N . ALA A 1 345 ? -10.630 -8.356 36.287 1.00 94.44 345 ALA A N 1
ATOM 2740 C CA . ALA A 1 345 ? -10.571 -9.146 35.071 1.00 94.44 345 ALA A CA 1
ATOM 2741 C C . ALA A 1 345 ? -9.199 -8.959 34.410 1.00 94.44 345 ALA A C 1
ATOM 2743 O O . ALA A 1 345 ? -8.811 -7.840 34.074 1.00 94.44 345 ALA A O 1
ATOM 2744 N N . GLU A 1 346 ? -8.460 -10.048 34.208 1.00 95.00 346 GLU A N 1
ATOM 2745 C CA . GLU A 1 346 ? -7.188 -10.029 33.486 1.00 95.00 346 GLU A CA 1
ATOM 2746 C C . GLU A 1 346 ? -7.197 -11.077 32.372 1.00 95.00 346 GLU A C 1
ATOM 2748 O O . GLU A 1 346 ? -7.633 -12.217 32.555 1.00 95.00 346 GLU A O 1
ATOM 2753 N N . ALA A 1 347 ? -6.715 -10.675 31.204 1.00 94.31 347 ALA A N 1
ATOM 2754 C CA . ALA A 1 347 ? -6.621 -11.501 30.018 1.00 94.31 347 ALA A CA 1
ATOM 2755 C C . ALA A 1 347 ? -5.162 -11.611 29.566 1.00 94.31 347 ALA A C 1
ATOM 2757 O O . ALA A 1 347 ? -4.376 -10.672 29.697 1.00 94.31 347 ALA A O 1
ATOM 2758 N N . GLN A 1 348 ? -4.795 -12.748 28.993 1.00 92.06 348 GLN A N 1
ATOM 2759 C CA . GLN A 1 348 ? -3.497 -12.951 28.366 1.00 92.06 348 GLN A CA 1
ATOM 2760 C C . GLN A 1 348 ? -3.716 -13.226 26.882 1.00 92.06 348 GLN A C 1
ATOM 2762 O O . GLN A 1 348 ? -4.367 -14.203 26.517 1.00 92.06 348 GLN A O 1
ATOM 2767 N N . ALA A 1 349 ? -3.192 -12.348 26.026 1.00 91.31 349 ALA A N 1
ATOM 2768 C CA . ALA A 1 349 ? -3.204 -12.576 24.588 1.00 91.31 349 ALA A CA 1
ATOM 2769 C C . ALA A 1 349 ? -2.357 -13.809 24.251 1.00 91.31 349 ALA A C 1
ATOM 2771 O O . ALA A 1 349 ? -1.307 -14.036 24.864 1.00 91.31 349 ALA A O 1
ATOM 2772 N N . ASN A 1 350 ? -2.814 -14.598 23.281 1.00 86.50 350 ASN A N 1
ATOM 2773 C CA . ASN A 1 350 ? -1.974 -15.636 22.696 1.00 86.50 350 ASN A CA 1
ATOM 2774 C C . ASN A 1 350 ? -0.875 -14.968 21.845 1.00 86.50 350 ASN A C 1
ATOM 2776 O O . ASN A 1 350 ? -1.005 -13.790 21.496 1.00 86.50 350 ASN A O 1
ATOM 2780 N N . PRO A 1 351 ? 0.212 -15.685 21.502 1.00 81.62 351 PRO A N 1
ATOM 2781 C CA . PRO A 1 351 ? 1.200 -15.178 20.559 1.00 81.62 351 PRO A CA 1
ATOM 2782 C C . PRO A 1 351 ? 0.528 -14.584 19.317 1.00 81.62 351 PRO A C 1
ATOM 2784 O O . PRO A 1 351 ? -0.473 -15.117 18.838 1.00 81.62 351 PRO A O 1
ATOM 2787 N N . HIS A 1 352 ? 1.094 -13.487 18.811 1.00 81.00 352 HIS A N 1
ATOM 2788 C CA . HIS A 1 352 ? 0.637 -12.760 17.615 1.00 81.00 352 HIS A CA 1
ATOM 2789 C C . HIS A 1 352 ? -0.635 -11.918 17.776 1.00 81.00 352 HIS A C 1
ATOM 2791 O O . HIS A 1 352 ? -0.973 -11.175 16.858 1.00 81.00 352 HIS A O 1
ATOM 2797 N N . TYR A 1 353 ? -1.259 -11.936 18.953 1.00 87.69 353 TYR A N 1
ATOM 2798 C CA . TYR A 1 353 ? -2.342 -11.029 19.324 1.00 87.69 353 TYR A CA 1
ATOM 2799 C C . TYR A 1 353 ? -1.899 -10.050 20.414 1.00 87.69 353 TYR A C 1
ATOM 2801 O O . TYR A 1 353 ? -0.943 -10.299 21.156 1.00 87.69 353 TYR A O 1
ATOM 2809 N N . HIS A 1 354 ? -2.654 -8.966 20.561 1.00 88.25 354 HIS A N 1
ATOM 2810 C CA . HIS A 1 354 ? -2.652 -8.136 21.760 1.00 88.25 354 HIS A CA 1
ATOM 2811 C C . HIS A 1 354 ? -4.077 -8.001 22.299 1.00 88.25 354 HIS A C 1
ATOM 2813 O O . HIS A 1 354 ? -5.066 -8.163 21.583 1.00 88.25 354 HIS A O 1
ATOM 2819 N N . PHE A 1 355 ? -4.188 -7.736 23.599 1.00 93.38 355 PHE A N 1
ATOM 2820 C CA . PHE A 1 355 ? -5.469 -7.392 24.200 1.00 93.38 355 PHE A CA 1
ATOM 2821 C C . PHE A 1 355 ? -5.915 -6.020 23.682 1.00 93.38 355 PHE A C 1
ATOM 2823 O O . PHE A 1 355 ? -5.157 -5.056 23.789 1.00 93.38 355 PHE A O 1
ATOM 2830 N N . ALA A 1 356 ? -7.142 -5.938 23.172 1.00 92.75 356 ALA A N 1
ATOM 2831 C CA . ALA A 1 356 ? -7.726 -4.697 22.676 1.00 92.75 356 ALA A CA 1
ATOM 2832 C C . ALA A 1 356 ? -8.659 -4.052 23.714 1.00 92.75 356 ALA A C 1
ATOM 2834 O O . ALA A 1 356 ? -8.513 -2.873 24.040 1.00 92.75 356 ALA A O 1
ATOM 2835 N N . LYS A 1 357 ? -9.641 -4.811 24.231 1.00 95.44 357 LYS A N 1
ATOM 2836 C CA . LYS A 1 357 ? -10.672 -4.282 25.145 1.00 95.44 357 LYS A CA 1
ATOM 2837 C C . LYS A 1 357 ? -11.529 -5.344 25.836 1.00 95.44 357 LYS A C 1
ATOM 2839 O O . LYS A 1 357 ? -11.769 -6.424 25.297 1.00 95.44 357 LYS A O 1
ATOM 2844 N N . TRP A 1 358 ? -12.096 -4.968 26.978 1.00 96.12 358 TRP A N 1
ATOM 2845 C CA . TRP A 1 358 ? -13.232 -5.637 27.606 1.00 96.12 358 TRP A CA 1
ATOM 2846 C C . TRP A 1 358 ? -14.542 -5.062 27.066 1.00 96.12 358 TRP A C 1
ATOM 2848 O O . TRP A 1 358 ? -14.723 -3.840 27.026 1.00 96.12 358 TRP A O 1
ATOM 2858 N N . THR A 1 359 ? -15.475 -5.938 26.703 1.00 95.19 359 THR A N 1
ATOM 2859 C CA . THR A 1 359 ? -16.856 -5.573 26.358 1.00 95.19 359 THR A CA 1
ATOM 2860 C C . THR A 1 359 ? -17.861 -6.249 27.281 1.00 95.19 359 THR A C 1
ATOM 2862 O O . THR A 1 359 ? -17.583 -7.321 27.816 1.00 95.19 359 THR A O 1
ATOM 2865 N N . ASP A 1 360 ? -19.033 -5.642 27.452 1.00 92.88 360 ASP A N 1
ATOM 2866 C CA . ASP A 1 360 ? -20.177 -6.300 28.089 1.00 92.88 360 ASP A CA 1
ATOM 2867 C C . ASP A 1 360 ? -20.848 -7.333 27.157 1.00 92.88 360 ASP A C 1
ATOM 2869 O O . ASP A 1 360 ? -20.499 -7.466 25.980 1.00 92.88 360 ASP A O 1
ATOM 2873 N N . ARG A 1 361 ? -21.859 -8.044 27.674 1.00 87.69 361 ARG A N 1
ATOM 2874 C CA . ARG A 1 361 ? -22.679 -9.018 26.924 1.00 87.69 361 ARG A CA 1
ATOM 2875 C C . ARG A 1 361 ? -23.371 -8.440 25.677 1.00 87.69 361 ARG A C 1
ATOM 2877 O O . ARG A 1 361 ? -23.736 -9.196 24.782 1.00 87.69 361 ARG A O 1
ATOM 2884 N N . THR A 1 362 ? -23.579 -7.125 25.611 1.00 87.38 362 THR A N 1
ATOM 2885 C CA . THR A 1 362 ? -24.174 -6.439 24.450 1.00 87.38 362 THR A CA 1
ATOM 2886 C C . THR A 1 362 ? -23.135 -5.933 23.444 1.00 87.38 362 THR A C 1
ATOM 2888 O O . THR A 1 362 ? -23.509 -5.393 22.406 1.00 87.38 362 THR A O 1
ATOM 2891 N N . GLY A 1 363 ? -21.840 -6.140 23.713 1.00 86.56 363 GLY A N 1
ATOM 2892 C CA . GLY A 1 363 ? -20.730 -5.732 22.851 1.00 86.56 363 GLY A CA 1
ATOM 2893 C C . GLY A 1 363 ? -20.217 -4.310 23.103 1.00 86.56 363 GLY A C 1
ATOM 2894 O O . GLY A 1 363 ? -19.306 -3.864 22.399 1.00 86.56 363 GLY A O 1
ATOM 2895 N N . ASN A 1 364 ? -20.745 -3.591 24.101 1.00 90.31 364 ASN A N 1
ATOM 2896 C CA . ASN A 1 364 ? -20.269 -2.244 24.424 1.00 90.31 364 ASN A CA 1
ATOM 2897 C C . ASN A 1 364 ? -18.914 -2.315 25.130 1.00 90.31 364 ASN A C 1
ATOM 2899 O O . ASN A 1 364 ? -18.733 -3.107 26.053 1.00 90.31 364 ASN A O 1
ATOM 2903 N N . THR A 1 365 ? -17.967 -1.464 24.733 1.00 93.75 365 THR A N 1
ATOM 2904 C CA . THR A 1 365 ? -16.665 -1.341 25.405 1.00 93.75 365 THR A CA 1
ATOM 2905 C C . THR A 1 365 ? -16.855 -0.831 26.834 1.00 93.75 365 THR A C 1
ATOM 2907 O O . THR A 1 365 ? -17.334 0.285 27.017 1.00 93.75 365 THR A O 1
ATOM 2910 N N . VAL A 1 366 ? -16.426 -1.606 27.835 1.00 94.88 366 VAL A N 1
ATOM 2911 C CA . VAL A 1 366 ? -16.438 -1.179 29.250 1.00 94.88 366 VAL A CA 1
ATOM 2912 C C . VAL A 1 366 ? -15.065 -0.728 29.744 1.00 94.88 366 VAL A C 1
ATOM 2914 O O . VAL A 1 366 ? -14.978 0.078 30.666 1.00 94.88 366 VAL A O 1
ATOM 2917 N N . SER A 1 367 ? -13.984 -1.230 29.138 1.00 95.12 367 SER A N 1
ATOM 2918 C CA . SER A 1 367 ? -12.609 -0.862 29.486 1.00 95.12 367 SER A CA 1
ATOM 2919 C C . SER A 1 367 ? -11.629 -1.258 28.382 1.00 95.12 367 SER A C 1
ATOM 2921 O O . SER A 1 367 ? -11.785 -2.305 27.758 1.00 95.12 367 SER A O 1
ATOM 2923 N N . THR A 1 368 ? -10.590 -0.454 28.169 1.00 94.38 368 THR A N 1
ATOM 2924 C CA . THR A 1 368 ? -9.405 -0.804 27.360 1.00 94.38 368 THR A CA 1
ATOM 2925 C C . THR A 1 368 ? -8.199 -1.185 28.226 1.00 94.38 368 THR A C 1
ATOM 2927 O O . THR A 1 368 ? -7.145 -1.528 27.698 1.00 94.38 368 THR A O 1
ATOM 2930 N N . ALA A 1 369 ? -8.332 -1.149 29.556 1.00 91.81 369 ALA A N 1
ATOM 2931 C CA . ALA A 1 369 ? -7.278 -1.560 30.477 1.00 91.81 369 ALA A CA 1
ATOM 2932 C C . ALA A 1 369 ? -7.247 -3.086 30.650 1.00 91.81 369 ALA A C 1
ATOM 2934 O O . ALA A 1 369 ? -8.286 -3.747 30.685 1.00 91.81 369 ALA A O 1
ATOM 2935 N N . ASN A 1 370 ? -6.047 -3.638 30.808 1.00 93.31 370 ASN A N 1
ATOM 2936 C CA . ASN A 1 370 ? -5.823 -5.033 31.160 1.00 93.31 370 ASN A CA 1
ATOM 2937 C C . ASN A 1 370 ? -4.570 -5.129 32.049 1.00 93.31 370 ASN A C 1
ATOM 2939 O O . ASN A 1 370 ? -3.483 -4.822 31.555 1.00 93.31 370 ASN A O 1
ATOM 2943 N N . PRO A 1 371 ? -4.690 -5.519 33.333 1.00 94.50 371 PRO A N 1
ATOM 2944 C CA . PRO A 1 371 ? -5.923 -5.880 34.046 1.00 94.50 371 PRO A CA 1
ATOM 2945 C C . PRO A 1 371 ? -6.948 -4.735 34.170 1.00 94.50 371 PRO A C 1
ATOM 2947 O O . PRO A 1 371 ? -6.597 -3.556 34.168 1.00 94.50 371 PRO A O 1
ATOM 2950 N N . TYR A 1 372 ? -8.228 -5.095 34.296 1.00 95.50 372 TYR A N 1
ATOM 2951 C CA . TYR A 1 372 ? -9.354 -4.189 34.540 1.00 95.50 372 TYR A CA 1
ATOM 2952 C C . TYR A 1 372 ? -9.993 -4.486 35.898 1.00 95.50 372 TYR A C 1
ATOM 2954 O O . TYR A 1 372 ? -10.608 -5.534 36.087 1.00 95.50 372 TYR A O 1
ATOM 2962 N N . THR A 1 373 ? -9.875 -3.545 36.834 1.00 94.62 373 THR A N 1
ATOM 2963 C CA . THR A 1 373 ? -10.505 -3.618 38.159 1.00 94.62 373 THR A CA 1
ATOM 2964 C C . THR A 1 373 ? -11.783 -2.784 38.202 1.00 94.62 373 THR A C 1
ATOM 2966 O O . THR A 1 373 ? -11.789 -1.631 37.766 1.00 94.62 373 THR A O 1
ATOM 2969 N N . PHE A 1 374 ? -12.857 -3.349 38.754 1.00 93.81 374 PHE A N 1
ATOM 2970 C CA . PHE A 1 374 ? -14.168 -2.706 38.874 1.00 93.81 374 PHE A CA 1
ATOM 2971 C C . PHE A 1 374 ? -14.906 -3.145 40.148 1.00 93.81 374 PHE A C 1
ATOM 2973 O O . PHE A 1 374 ? -14.593 -4.174 40.748 1.00 93.81 374 PHE A O 1
ATOM 2980 N N . THR A 1 375 ? -15.892 -2.353 40.569 1.00 94.44 375 THR A N 1
ATOM 2981 C CA . THR A 1 375 ? -16.756 -2.647 41.723 1.00 94.44 375 THR A CA 1
ATOM 2982 C C . THR A 1 375 ? -17.950 -3.495 41.288 1.00 94.44 375 THR A C 1
ATOM 2984 O O . THR A 1 375 ? -18.625 -3.158 40.315 1.00 94.44 375 THR A O 1
ATOM 2987 N N . VAL A 1 376 ? -18.242 -4.578 42.011 1.00 93.31 376 VAL A N 1
ATOM 2988 C CA . VAL A 1 376 ? -19.362 -5.473 41.692 1.00 93.31 376 VAL A CA 1
ATOM 2989 C C . VAL A 1 376 ? -20.651 -4.975 42.348 1.00 93.31 376 VAL A C 1
ATOM 2991 O O . VAL A 1 376 ? -20.836 -5.072 43.561 1.00 93.31 376 VAL A O 1
ATOM 2994 N N . GLU A 1 377 ? -21.565 -4.459 41.526 1.00 91.62 377 GLU A N 1
ATOM 2995 C CA . GLU A 1 377 ? -22.892 -3.986 41.959 1.00 91.62 377 GLU A CA 1
ATOM 2996 C C . GLU A 1 377 ? -24.054 -4.859 41.456 1.00 91.62 377 GLU A C 1
ATOM 2998 O O . GLU A 1 377 ? -25.171 -4.754 41.956 1.00 91.62 377 GLU A O 1
ATOM 3003 N N . LYS A 1 378 ? -23.796 -5.710 40.457 1.00 90.94 378 LYS A N 1
ATOM 3004 C CA . LYS A 1 378 ? -24.756 -6.623 39.823 1.00 90.94 378 LYS A CA 1
ATOM 3005 C C . LYS A 1 378 ? -24.020 -7.772 39.130 1.00 90.94 378 LYS A C 1
ATOM 3007 O O . LYS A 1 378 ? -22.805 -7.697 38.929 1.00 90.94 378 LYS A O 1
ATOM 3012 N N . ASN A 1 379 ? -24.762 -8.788 38.684 1.00 91.56 379 ASN A N 1
ATOM 3013 C CA . ASN A 1 379 ? -24.218 -9.825 37.800 1.00 91.56 379 ASN A CA 1
ATOM 3014 C C . ASN A 1 379 ? -23.587 -9.178 36.557 1.00 91.56 379 ASN A C 1
ATOM 3016 O O . ASN A 1 379 ? -24.219 -8.352 35.892 1.00 91.56 379 ASN A O 1
ATOM 3020 N N . THR A 1 380 ? -22.338 -9.536 36.273 1.00 92.62 380 THR A N 1
ATOM 3021 C CA . THR A 1 380 ? -21.499 -8.882 35.264 1.00 92.62 380 THR A CA 1
ATOM 3022 C C . THR A 1 380 ? -20.861 -9.934 34.360 1.00 92.62 380 THR A C 1
ATOM 3024 O O . THR A 1 380 ? -20.163 -10.830 34.825 1.00 92.62 380 THR A O 1
ATOM 3027 N N . GLU A 1 381 ? -21.085 -9.815 33.054 1.00 94.25 381 GLU A N 1
ATOM 3028 C CA . GLU A 1 381 ? -20.458 -10.651 32.026 1.00 94.25 381 GLU A CA 1
ATOM 3029 C C . GLU A 1 381 ? -19.504 -9.786 31.202 1.00 94.25 381 GLU A C 1
ATOM 3031 O O . GLU A 1 381 ? -19.947 -8.805 30.599 1.00 94.25 381 GLU A O 1
ATOM 3036 N N . LEU A 1 382 ? -18.215 -10.144 31.182 1.00 94.88 382 LEU A N 1
ATOM 3037 C CA . LEU A 1 382 ? -17.181 -9.447 30.416 1.00 94.88 382 LEU A CA 1
ATOM 3038 C C . LEU A 1 382 ? -16.524 -10.371 29.389 1.00 94.88 382 LEU A C 1
ATOM 3040 O O . LEU A 1 382 ? -16.116 -11.490 29.706 1.00 94.88 382 LEU A O 1
ATOM 3044 N N . GLN A 1 383 ? -16.346 -9.860 28.175 1.00 95.06 383 GLN A N 1
ATOM 3045 C CA . GLN A 1 383 ? -15.599 -10.520 27.111 1.00 95.06 383 GLN A CA 1
ATOM 3046 C C . GLN A 1 383 ? -14.278 -9.791 26.842 1.00 95.06 383 GLN A C 1
ATOM 3048 O O . GLN A 1 383 ? -14.276 -8.599 26.535 1.00 95.06 383 GLN A O 1
ATOM 3053 N N . ALA A 1 384 ? -13.156 -10.504 26.941 1.00 94.81 384 ALA A N 1
ATOM 3054 C CA . ALA A 1 384 ? -11.853 -10.047 26.473 1.00 94.81 384 ALA A CA 1
ATOM 3055 C C . ALA A 1 384 ? -11.785 -10.169 24.949 1.00 94.81 384 ALA A C 1
ATOM 3057 O O . ALA A 1 384 ? -11.932 -11.268 24.407 1.00 94.81 384 ALA A O 1
ATOM 3058 N N . ASN A 1 385 ? -11.535 -9.048 24.280 1.00 92.50 385 ASN A N 1
ATOM 3059 C CA . ASN A 1 385 ? -11.350 -8.970 22.839 1.00 92.50 385 ASN A CA 1
ATOM 3060 C C . ASN A 1 385 ? -9.871 -8.765 22.517 1.00 92.50 385 ASN A C 1
ATOM 3062 O O . ASN A 1 385 ? -9.180 -7.997 23.195 1.00 92.50 385 ASN A O 1
ATOM 3066 N N . PHE A 1 386 ? -9.412 -9.430 21.463 1.00 92.19 386 PHE A N 1
ATOM 3067 C CA . PHE A 1 386 ? -8.022 -9.416 21.021 1.00 92.19 386 PHE A CA 1
ATOM 3068 C C . PHE A 1 386 ? -7.944 -9.042 19.544 1.00 92.19 386 PHE A C 1
ATOM 3070 O O . PHE A 1 386 ? -8.770 -9.495 18.751 1.00 92.19 386 PHE A O 1
ATOM 3077 N N . GLU A 1 387 ? -6.934 -8.259 19.187 1.00 88.50 387 GLU A N 1
ATOM 3078 C CA . GLU A 1 387 ? -6.649 -7.845 17.811 1.00 88.50 387 GLU A CA 1
ATOM 3079 C C . GLU A 1 387 ? -5.279 -8.381 17.385 1.00 88.50 387 GLU A C 1
ATOM 3081 O O . GLU A 1 387 ? -4.384 -8.569 18.218 1.00 88.50 387 GLU A O 1
ATOM 3086 N N . ASP A 1 388 ? -5.114 -8.674 16.094 1.00 84.94 388 ASP A N 1
ATOM 3087 C CA . ASP A 1 388 ? -3.839 -9.148 15.561 1.00 84.94 388 ASP A CA 1
ATOM 3088 C C . ASP A 1 388 ? -2.743 -8.087 15.722 1.00 84.94 388 ASP A C 1
ATOM 3090 O O . ASP A 1 388 ? -2.958 -6.886 15.517 1.00 84.94 388 ASP A O 1
ATOM 3094 N N . ASN A 1 389 ? -1.527 -8.530 16.031 1.00 81.06 389 ASN A N 1
ATOM 3095 C CA . ASN A 1 389 ? -0.367 -7.652 16.038 1.00 81.06 389 ASN A CA 1
ATOM 3096 C C . ASN A 1 389 ? -0.061 -7.176 14.616 1.00 81.06 389 ASN A C 1
ATOM 3098 O O . ASN A 1 389 ? 0.022 -7.967 13.671 1.00 81.06 389 ASN A O 1
ATOM 3102 N N . ARG A 1 390 ? 0.137 -5.861 14.485 1.00 84.19 390 ARG A N 1
ATOM 3103 C CA . ARG A 1 390 ? 0.572 -5.220 13.246 1.00 84.19 390 ARG A CA 1
ATOM 3104 C C . ARG A 1 390 ? 2.034 -4.819 13.339 1.00 84.19 390 ARG A C 1
ATOM 3106 O O . ARG A 1 390 ? 2.459 -4.223 14.326 1.00 84.19 390 ARG A O 1
ATOM 3113 N N . TYR A 1 391 ? 2.765 -5.095 12.271 1.00 85.19 391 TYR A N 1
ATOM 3114 C CA . TYR A 1 391 ? 4.188 -4.831 12.139 1.00 85.19 391 TYR A CA 1
ATOM 3115 C C . TYR A 1 391 ? 4.467 -3.916 10.948 1.00 85.19 391 TYR A C 1
ATOM 3117 O O . TYR A 1 391 ? 3.745 -3.912 9.947 1.00 85.19 391 TYR A O 1
ATOM 3125 N N . ILE A 1 392 ? 5.518 -3.112 11.060 1.00 87.56 392 ILE A N 1
ATOM 3126 C CA . ILE A 1 392 ? 5.903 -2.116 10.063 1.00 87.56 392 ILE A CA 1
ATOM 3127 C C . ILE A 1 392 ? 7.099 -2.645 9.271 1.00 87.56 392 ILE A C 1
ATOM 3129 O O . ILE A 1 392 ? 8.152 -2.933 9.840 1.00 87.56 392 ILE A O 1
ATOM 3133 N N . VAL A 1 393 ? 6.949 -2.706 7.947 1.00 90.56 393 VAL A N 1
ATOM 3134 C CA . VAL A 1 393 ? 8.072 -2.870 7.018 1.00 90.56 393 VAL A CA 1
ATOM 3135 C C . VAL A 1 393 ? 8.590 -1.480 6.664 1.00 90.56 393 VAL A C 1
ATOM 3137 O O . VAL A 1 393 ? 7.947 -0.730 5.929 1.00 90.56 393 VAL A O 1
ATOM 3140 N N . SER A 1 394 ? 9.741 -1.120 7.224 1.00 90.62 394 SER A N 1
ATOM 3141 C CA . SER A 1 394 ? 10.436 0.137 6.940 1.00 90.62 394 SER A CA 1
ATOM 3142 C C . SER A 1 394 ? 11.376 -0.040 5.754 1.00 90.62 394 SER A C 1
ATOM 3144 O O . SER A 1 394 ? 12.092 -1.037 5.673 1.00 90.62 394 SER A O 1
ATOM 3146 N N . LEU A 1 395 ? 11.410 0.936 4.847 1.00 93.25 395 LEU A N 1
ATOM 3147 C CA . LEU A 1 395 ? 12.257 0.890 3.657 1.00 93.25 395 LEU A CA 1
ATOM 3148 C C . LEU A 1 395 ? 13.334 1.969 3.686 1.00 93.25 395 LEU A C 1
ATOM 3150 O O . LEU A 1 395 ? 13.059 3.127 3.999 1.00 93.25 395 LEU A O 1
ATOM 3154 N N . SER A 1 396 ? 14.550 1.581 3.308 1.00 92.25 396 SER A N 1
ATOM 3155 C CA . SER A 1 396 ? 15.685 2.486 3.123 1.00 92.25 396 SER A CA 1
ATOM 3156 C C . SER A 1 396 ? 16.258 2.345 1.713 1.00 92.25 396 SER A C 1
ATOM 3158 O O . SER A 1 396 ? 16.316 1.251 1.157 1.00 92.25 396 SER A O 1
ATOM 3160 N N . ALA A 1 397 ? 16.668 3.460 1.121 1.00 92.94 397 ALA A N 1
ATOM 3161 C CA . ALA A 1 397 ? 17.275 3.539 -0.203 1.00 92.94 397 ALA A CA 1
ATOM 3162 C C . ALA A 1 397 ? 18.099 4.828 -0.292 1.00 92.94 397 ALA A C 1
ATOM 3164 O O . ALA A 1 397 ? 17.714 5.846 0.296 1.00 92.94 397 ALA A O 1
ATOM 3165 N N . ASN A 1 398 ? 19.193 4.821 -1.059 1.00 91.19 398 ASN A N 1
ATOM 3166 C CA . ASN A 1 398 ? 19.803 6.082 -1.470 1.00 91.19 398 ASN A CA 1
ATOM 3167 C C . ASN A 1 398 ? 18.905 6.737 -2.531 1.00 91.19 398 ASN A C 1
ATOM 3169 O O . ASN A 1 398 ? 18.836 6.261 -3.662 1.00 91.19 398 ASN A O 1
ATOM 3173 N N . LYS A 1 399 ? 18.239 7.829 -2.144 1.00 88.75 399 LYS A N 1
ATOM 3174 C CA . LYS A 1 399 ? 17.217 8.543 -2.928 1.00 88.75 399 LYS A CA 1
ATOM 3175 C C . LYS A 1 399 ? 17.741 9.058 -4.271 1.00 88.75 399 LYS A C 1
ATOM 3177 O O . LYS A 1 399 ? 16.981 9.125 -5.235 1.00 88.75 399 LYS A O 1
ATOM 3182 N N . ASP A 1 400 ? 19.032 9.378 -4.332 1.00 86.81 400 ASP A N 1
ATOM 3183 C CA . ASP A 1 400 ? 19.697 9.843 -5.551 1.00 86.81 400 ASP A CA 1
ATOM 3184 C C . ASP A 1 400 ? 19.871 8.693 -6.561 1.00 86.81 400 ASP A C 1
ATOM 3186 O O . ASP A 1 400 ? 19.844 8.908 -7.773 1.00 86.81 400 ASP A O 1
ATOM 3190 N N . MET A 1 401 ? 19.973 7.453 -6.067 1.00 89.56 401 MET A N 1
ATOM 3191 C CA . MET A 1 401 ? 20.207 6.247 -6.868 1.00 89.56 401 MET A CA 1
ATOM 3192 C C . MET A 1 401 ? 18.918 5.491 -7.215 1.00 89.56 401 MET A C 1
ATOM 3194 O O . MET A 1 401 ? 18.828 4.852 -8.263 1.00 89.56 401 MET A O 1
ATOM 3198 N N . GLY A 1 402 ? 17.900 5.566 -6.359 1.00 92.31 402 GLY A N 1
ATOM 3199 C CA . GLY A 1 402 ? 16.610 4.927 -6.582 1.00 92.31 402 GLY A CA 1
ATOM 3200 C C . GLY A 1 402 ? 15.671 5.048 -5.388 1.00 92.31 402 GLY A C 1
ATOM 3201 O O . GLY A 1 402 ? 15.980 5.660 -4.364 1.00 92.31 402 GLY A O 1
ATOM 3202 N N . THR A 1 403 ? 14.501 4.432 -5.509 1.00 93.88 403 THR A N 1
ATOM 3203 C CA . THR A 1 403 ? 13.495 4.384 -4.443 1.00 93.88 403 THR A CA 1
ATOM 3204 C C . THR A 1 403 ? 13.097 2.949 -4.121 1.00 93.88 403 THR A C 1
ATOM 3206 O O . THR A 1 403 ? 13.255 2.036 -4.930 1.00 93.88 403 THR A O 1
ATOM 3209 N N . ALA A 1 404 ? 12.586 2.748 -2.911 1.00 94.25 404 ALA A N 1
ATOM 3210 C CA . ALA A 1 404 ? 12.032 1.488 -2.446 1.00 94.25 404 ALA A CA 1
ATOM 3211 C C . ALA A 1 404 ? 10.571 1.724 -2.046 1.00 94.25 404 ALA A C 1
ATOM 3213 O O . ALA A 1 404 ? 10.277 2.664 -1.305 1.00 94.25 404 ALA A O 1
ATOM 3214 N N . GLN A 1 405 ? 9.662 0.879 -2.530 1.00 92.94 405 GLN A N 1
ATOM 3215 C CA . GLN A 1 405 ? 8.232 0.928 -2.216 1.00 92.94 405 GLN A CA 1
ATOM 3216 C C . GLN A 1 405 ? 7.739 -0.420 -1.683 1.00 92.94 405 GLN A C 1
ATOM 3218 O O . GLN A 1 405 ? 8.265 -1.463 -2.064 1.00 92.94 405 GLN A O 1
ATOM 3223 N N . ALA A 1 406 ? 6.726 -0.399 -0.820 1.00 91.06 406 ALA A N 1
ATOM 3224 C CA . ALA A 1 406 ? 6.034 -1.586 -0.323 1.00 91.06 406 ALA A CA 1
ATOM 3225 C C . ALA A 1 406 ? 4.609 -1.642 -0.893 1.00 91.06 406 ALA A C 1
ATOM 3227 O O . ALA A 1 406 ? 4.035 -0.603 -1.230 1.00 91.06 406 ALA A O 1
ATOM 3228 N N . ASP A 1 407 ? 4.025 -2.837 -0.973 1.00 88.31 407 ASP A N 1
ATOM 3229 C CA . ASP A 1 407 ? 2.657 -3.051 -1.463 1.00 88.31 407 ASP A CA 1
ATOM 3230 C C . ASP A 1 407 ? 1.570 -2.418 -0.570 1.00 88.31 407 ASP A C 1
ATOM 3232 O O . ASP A 1 407 ? 0.471 -2.136 -1.051 1.00 88.31 407 ASP A O 1
ATOM 3236 N N . LYS A 1 408 ? 1.866 -2.154 0.712 1.00 80.75 408 LYS A N 1
ATOM 3237 C CA . LYS A 1 408 ? 0.946 -1.525 1.677 1.00 80.75 408 LYS A CA 1
ATOM 3238 C C . LYS A 1 408 ? 1.656 -0.461 2.513 1.00 80.75 408 LYS A C 1
ATOM 3240 O O . LYS A 1 408 ? 2.846 -0.559 2.791 1.00 80.75 408 LYS A O 1
ATOM 3245 N N . LYS A 1 409 ? 0.896 0.552 2.950 1.00 70.56 409 LYS A N 1
ATOM 3246 C CA . LYS A 1 409 ? 1.383 1.649 3.813 1.00 70.56 409 LYS A CA 1
ATOM 3247 C C . LYS A 1 409 ? 0.959 1.540 5.283 1.00 70.56 409 LYS A C 1
ATOM 3249 O O . LYS A 1 409 ? 1.607 2.136 6.132 1.00 70.56 409 LYS A O 1
ATOM 3254 N N . GLU A 1 410 ? -0.104 0.799 5.598 1.00 71.12 410 GLU A N 1
ATOM 3255 C CA . GLU A 1 410 ? -0.769 0.815 6.920 1.00 71.12 410 GLU A CA 1
ATOM 3256 C C . GLU A 1 410 ? -0.310 -0.306 7.877 1.00 71.12 410 GLU A C 1
ATOM 3258 O O . GLU A 1 410 ? -1.038 -0.718 8.785 1.00 71.12 410 GLU A O 1
ATOM 3263 N N . GLY A 1 411 ? 0.908 -0.811 7.663 1.00 78.00 411 GLY A N 1
ATOM 3264 C CA . GLY A 1 411 ? 1.446 -1.977 8.361 1.00 78.00 411 GLY A CA 1
ATOM 3265 C C . GLY A 1 411 ? 0.876 -3.309 7.861 1.00 78.00 411 GLY A C 1
ATOM 3266 O O . GLY A 1 411 ? -0.045 -3.369 7.043 1.00 78.00 411 GLY A O 1
ATOM 3267 N N . TYR A 1 412 ? 1.461 -4.392 8.360 1.00 85.88 412 TYR A N 1
ATOM 3268 C CA . TYR A 1 412 ? 1.153 -5.770 7.990 1.00 85.88 412 TYR A CA 1
ATOM 3269 C C . TYR A 1 412 ? 0.682 -6.529 9.223 1.00 85.88 412 TYR A C 1
ATOM 3271 O O . TYR A 1 412 ? 1.306 -6.450 10.277 1.00 85.88 412 TYR A O 1
ATOM 3279 N N . VAL A 1 413 ? -0.416 -7.269 9.092 1.00 86.94 413 VAL A N 1
ATOM 3280 C CA . VAL A 1 413 ? -0.842 -8.237 10.111 1.00 86.94 413 VAL A CA 1
ATOM 3281 C C . VAL A 1 413 ? 0.200 -9.360 10.184 1.00 86.94 413 VAL A C 1
ATOM 3283 O O . VAL A 1 413 ? 0.792 -9.707 9.156 1.00 86.94 413 VAL A O 1
ATOM 3286 N N . TYR A 1 414 ? 0.437 -9.908 11.378 1.00 84.19 414 TYR A N 1
ATOM 3287 C CA . TYR A 1 414 ? 1.330 -11.053 11.579 1.00 84.19 414 TYR A CA 1
ATOM 3288 C C . TYR A 1 414 ? 1.083 -12.190 10.566 1.00 84.19 414 TYR A C 1
ATOM 3290 O O . TYR A 1 414 ? -0.057 -12.474 10.206 1.00 84.19 414 TYR A O 1
ATOM 3298 N N . ASP A 1 415 ? 2.163 -12.829 10.109 1.00 81.81 415 ASP A N 1
ATOM 3299 C CA . ASP A 1 415 ? 2.173 -13.938 9.135 1.00 81.81 415 ASP A CA 1
ATOM 3300 C C . ASP A 1 415 ? 1.569 -13.598 7.752 1.00 81.81 415 ASP A C 1
ATOM 3302 O O . ASP A 1 415 ? 1.425 -14.453 6.875 1.00 81.81 415 ASP A O 1
ATOM 3306 N N . THR A 1 416 ? 1.272 -12.321 7.483 1.00 87.06 416 THR A N 1
ATOM 3307 C CA . THR A 1 416 ? 0.932 -11.877 6.125 1.00 87.06 416 THR A CA 1
ATOM 3308 C C . THR A 1 416 ? 2.186 -11.602 5.299 1.00 87.06 416 THR A C 1
ATOM 3310 O O . THR A 1 416 ? 3.260 -11.289 5.815 1.00 87.06 416 THR A O 1
ATOM 3313 N N . ARG A 1 417 ? 2.057 -11.726 3.973 1.00 89.56 417 ARG A N 1
ATOM 3314 C CA . ARG A 1 417 ? 3.143 -11.415 3.039 1.00 89.56 417 ARG A CA 1
ATOM 3315 C C . ARG A 1 417 ? 3.204 -9.915 2.753 1.00 89.56 417 ARG A C 1
ATOM 3317 O O . ARG A 1 417 ? 2.178 -9.317 2.419 1.00 89.56 417 ARG A O 1
ATOM 3324 N N . ALA A 1 418 ? 4.409 -9.358 2.816 1.00 92.00 418 ALA A N 1
ATOM 3325 C CA . ALA A 1 418 ? 4.766 -8.058 2.261 1.00 92.00 418 ALA A CA 1
ATOM 3326 C C . ALA A 1 418 ? 5.547 -8.251 0.960 1.00 92.00 418 ALA A C 1
ATOM 3328 O O . ALA A 1 418 ? 6.326 -9.199 0.839 1.00 92.00 418 ALA A O 1
ATOM 3329 N N . THR A 1 419 ? 5.356 -7.353 -0.005 1.00 93.56 419 THR A N 1
ATOM 3330 C CA . THR A 1 419 ? 6.161 -7.294 -1.231 1.00 93.56 419 THR A CA 1
ATOM 3331 C C . THR A 1 419 ? 6.780 -5.915 -1.366 1.00 93.56 419 THR A C 1
ATOM 3333 O O . THR A 1 419 ? 6.076 -4.907 -1.421 1.00 93.56 419 THR A O 1
ATOM 3336 N N . VAL A 1 420 ? 8.106 -5.881 -1.434 1.00 94.75 420 VAL A N 1
ATOM 3337 C CA . VAL A 1 420 ? 8.894 -4.660 -1.593 1.00 94.75 420 VAL A CA 1
ATOM 3338 C C . VAL A 1 420 ? 9.479 -4.618 -3.001 1.00 94.75 420 VAL A C 1
ATOM 3340 O O . VAL A 1 420 ? 9.876 -5.643 -3.554 1.00 94.75 420 VAL A O 1
ATOM 3343 N N . THR A 1 421 ? 9.486 -3.444 -3.623 1.00 95.00 421 THR A N 1
ATOM 3344 C CA . THR A 1 421 ? 9.970 -3.233 -4.992 1.00 95.00 421 THR A CA 1
ATOM 3345 C C . THR A 1 421 ? 10.950 -2.070 -5.029 1.00 95.00 421 THR A C 1
ATOM 3347 O O . THR A 1 421 ? 10.662 -0.988 -4.517 1.00 95.00 421 THR A O 1
ATOM 3350 N N . ALA A 1 422 ? 12.109 -2.301 -5.636 1.00 95.19 422 ALA A N 1
ATOM 3351 C CA . ALA A 1 422 ? 13.139 -1.307 -5.857 1.00 95.19 422 ALA A CA 1
ATOM 3352 C C . ALA A 1 422 ? 12.997 -0.731 -7.268 1.00 95.19 422 ALA A C 1
ATOM 3354 O O . ALA A 1 422 ? 12.977 -1.467 -8.257 1.00 95.19 422 ALA A O 1
ATOM 3355 N N . LEU A 1 423 ? 12.910 0.592 -7.344 1.00 92.19 423 LEU A N 1
ATOM 3356 C CA . LEU A 1 423 ? 12.799 1.365 -8.572 1.00 92.19 423 LEU A CA 1
ATOM 3357 C C . LEU A 1 423 ? 14.093 2.181 -8.727 1.00 92.19 423 LEU A C 1
ATOM 3359 O O . LEU A 1 423 ? 14.212 3.237 -8.098 1.00 92.19 423 LEU A O 1
ATOM 3363 N N . PRO A 1 424 ? 15.094 1.688 -9.483 1.00 92.06 424 PRO A N 1
ATOM 3364 C CA . PRO A 1 424 ? 16.317 2.442 -9.736 1.00 92.06 424 PRO A CA 1
ATOM 3365 C C . PRO A 1 424 ? 16.027 3.701 -10.561 1.00 92.06 424 PRO A C 1
ATOM 3367 O O . PRO A 1 424 ? 15.184 3.691 -11.461 1.00 92.06 424 PRO A O 1
ATOM 3370 N N . ASN A 1 425 ? 16.760 4.778 -10.281 1.00 87.88 425 ASN A N 1
ATOM 3371 C CA . ASN A 1 425 ? 16.772 5.961 -11.137 1.00 87.88 425 ASN A CA 1
ATOM 3372 C C . ASN A 1 425 ? 17.525 5.647 -12.446 1.00 87.88 425 ASN A C 1
ATOM 3374 O O . ASN A 1 425 ? 18.321 4.713 -12.507 1.00 87.88 425 ASN A O 1
ATOM 3378 N N . ARG A 1 426 ? 17.310 6.455 -13.495 1.00 78.81 426 ARG A N 1
ATOM 3379 C CA . ARG A 1 426 ? 17.804 6.238 -14.879 1.00 78.81 426 ARG A CA 1
ATOM 3380 C C . ARG A 1 426 ? 19.298 5.876 -15.009 1.00 78.81 426 ARG A C 1
ATOM 3382 O O . ARG A 1 426 ? 19.691 5.235 -15.979 1.00 78.81 426 ARG A O 1
ATOM 3389 N N . GLU A 1 427 ? 20.121 6.313 -14.064 1.00 82.75 427 GLU A N 1
ATOM 3390 C CA . GLU A 1 427 ? 21.586 6.206 -14.093 1.00 82.75 427 GLU A CA 1
ATOM 3391 C C . GLU A 1 427 ? 22.123 5.005 -13.296 1.00 82.75 427 GLU A C 1
ATOM 3393 O O . GLU A 1 427 ? 23.328 4.761 -13.285 1.00 82.75 427 GLU A O 1
ATOM 3398 N N . PHE A 1 428 ? 21.237 4.237 -12.655 1.00 86.88 428 PHE A N 1
ATOM 3399 C CA . PHE A 1 428 ? 21.570 3.146 -11.744 1.00 86.88 428 PHE A CA 1
ATOM 3400 C C . PHE A 1 428 ? 20.796 1.868 -12.088 1.00 86.88 428 PHE A C 1
ATOM 3402 O O . PHE A 1 428 ? 19.808 1.887 -12.827 1.00 86.88 428 PHE A O 1
ATOM 3409 N N . HIS A 1 429 ? 21.227 0.755 -11.503 1.00 87.38 429 HIS A N 1
ATOM 3410 C CA . HIS A 1 429 ? 20.493 -0.503 -11.468 1.00 87.38 429 HIS A CA 1
ATOM 3411 C C . HIS A 1 429 ? 20.395 -1.005 -10.029 1.00 87.38 429 HIS A C 1
ATOM 3413 O O . HIS A 1 429 ? 21.187 -0.641 -9.160 1.00 87.38 429 HIS A O 1
ATOM 3419 N N . PHE A 1 430 ? 19.382 -1.825 -9.764 1.00 93.12 430 PHE A N 1
ATOM 3420 C CA . PHE A 1 430 ? 19.222 -2.488 -8.476 1.00 93.12 430 PHE A CA 1
ATOM 3421 C C . PHE A 1 430 ? 20.186 -3.674 -8.353 1.00 93.12 430 PHE A C 1
ATOM 3423 O O . PHE A 1 430 ? 20.331 -4.443 -9.303 1.00 93.12 430 PHE A O 1
ATOM 3430 N N . VAL A 1 431 ? 20.783 -3.839 -7.169 1.00 92.69 431 VAL A N 1
ATOM 3431 C CA . VAL A 1 431 ? 21.763 -4.897 -6.878 1.00 92.69 431 VAL A CA 1
ATOM 3432 C C . VAL A 1 431 ? 21.206 -5.927 -5.899 1.00 92.69 431 VAL A C 1
ATOM 3434 O O . VAL A 1 431 ? 21.228 -7.126 -6.175 1.00 92.69 431 VAL A O 1
ATOM 3437 N N . LYS A 1 432 ? 20.737 -5.479 -4.726 1.00 94.94 432 LYS A N 1
ATOM 3438 C CA . LYS A 1 432 ? 20.264 -6.367 -3.652 1.00 94.94 432 LYS A CA 1
ATOM 3439 C C . LYS A 1 432 ? 19.415 -5.654 -2.603 1.00 94.94 432 LYS A C 1
ATOM 3441 O O . LYS A 1 432 ? 19.545 -4.450 -2.382 1.00 94.94 432 LYS A O 1
ATOM 3446 N N . TRP A 1 433 ? 18.611 -6.444 -1.903 1.00 96.94 433 TRP A N 1
ATOM 3447 C CA . TRP A 1 433 ? 17.982 -6.099 -0.634 1.00 96.94 433 TRP A CA 1
ATOM 3448 C C . TRP A 1 433 ? 18.835 -6.612 0.527 1.00 96.94 433 TRP A C 1
ATOM 3450 O O . TRP A 1 433 ? 19.328 -7.745 0.467 1.00 96.94 433 TRP A O 1
ATOM 3460 N N . THR A 1 434 ? 18.958 -5.823 1.595 1.00 95.50 434 THR A N 1
ATOM 3461 C CA . THR A 1 434 ? 19.523 -6.273 2.879 1.00 95.50 434 THR A CA 1
ATOM 3462 C C . THR A 1 434 ? 18.609 -5.963 4.058 1.00 95.50 434 THR A C 1
ATOM 3464 O O . THR A 1 434 ? 17.745 -5.090 3.953 1.00 95.50 434 THR A O 1
ATOM 3467 N N . ASN A 1 435 ? 18.803 -6.654 5.184 1.00 91.88 435 ASN A N 1
ATOM 3468 C CA . ASN A 1 435 ? 18.213 -6.261 6.470 1.00 91.88 435 ASN A CA 1
ATOM 3469 C C . ASN A 1 435 ? 18.958 -5.038 7.064 1.00 91.88 435 ASN A C 1
ATOM 3471 O O . ASN A 1 435 ? 19.844 -4.458 6.425 1.00 91.88 435 ASN A O 1
ATOM 3475 N N . GLN A 1 436 ? 18.611 -4.659 8.299 1.00 88.19 436 GLN A N 1
ATOM 3476 C CA . GLN A 1 436 ? 19.278 -3.589 9.055 1.00 88.19 436 GLN A CA 1
ATOM 3477 C C . GLN A 1 436 ? 20.744 -3.900 9.415 1.00 88.19 436 GLN A C 1
ATOM 3479 O O . GLN A 1 436 ? 21.537 -2.979 9.597 1.00 88.19 436 GLN A O 1
ATOM 3484 N N . GLU A 1 437 ? 21.100 -5.179 9.528 1.00 89.81 437 GLU A N 1
ATOM 3485 C CA . GLU A 1 437 ? 22.434 -5.660 9.919 1.00 89.81 437 GLU A CA 1
ATOM 3486 C C . GLU A 1 437 ? 23.388 -5.765 8.711 1.00 89.81 437 GLU A C 1
ATOM 3488 O O . GLU A 1 437 ? 24.604 -5.849 8.878 1.00 89.81 437 GLU A O 1
ATOM 3493 N N . GLY A 1 438 ? 22.849 -5.664 7.489 1.00 86.81 438 GLY A N 1
ATOM 3494 C CA . GLY A 1 438 ? 23.581 -5.721 6.221 1.00 86.81 438 GLY A CA 1
ATOM 3495 C C . GLY A 1 438 ? 23.531 -7.083 5.518 1.00 86.81 438 GLY A C 1
ATOM 3496 O O . GLY A 1 438 ? 24.086 -7.217 4.421 1.00 86.81 438 GLY A O 1
ATOM 3497 N N . ASP A 1 439 ? 22.842 -8.069 6.095 1.00 91.06 439 ASP A N 1
ATOM 3498 C CA . ASP A 1 439 ? 22.703 -9.416 5.542 1.00 91.06 439 ASP A CA 1
ATOM 3499 C C . ASP A 1 439 ? 21.898 -9.418 4.247 1.00 91.06 439 ASP A C 1
ATOM 3501 O O . ASP A 1 439 ? 20.916 -8.693 4.089 1.00 91.06 439 ASP A O 1
ATOM 3505 N N . PHE A 1 440 ? 22.296 -10.278 3.313 1.00 93.94 440 PHE A N 1
ATOM 3506 C CA . PHE A 1 440 ? 21.623 -10.444 2.031 1.00 93.94 440 PHE A CA 1
ATOM 3507 C C . PHE A 1 440 ? 20.236 -11.083 2.190 1.00 93.94 440 PHE A C 1
ATOM 3509 O O . PHE A 1 440 ? 20.112 -12.177 2.737 1.00 93.94 440 PHE A O 1
ATOM 3516 N N . LEU A 1 441 ? 19.210 -10.437 1.626 1.00 93.69 441 LEU A N 1
ATOM 3517 C CA . LEU A 1 441 ? 17.836 -10.952 1.598 1.00 93.69 441 LEU A CA 1
ATOM 3518 C C . LEU A 1 441 ? 17.411 -11.441 0.207 1.00 93.69 441 LEU A C 1
ATOM 3520 O O . LEU A 1 441 ? 16.783 -12.490 0.083 1.00 93.69 441 LEU A O 1
ATOM 3524 N N . SER A 1 442 ? 17.717 -10.679 -0.849 1.00 95.12 442 SER A N 1
ATOM 3525 C CA . SER A 1 442 ? 17.315 -11.002 -2.225 1.00 95.12 442 SER A CA 1
ATOM 3526 C C . SER A 1 442 ? 18.092 -10.180 -3.256 1.00 95.12 442 SER A C 1
ATOM 3528 O O . SER A 1 442 ? 18.376 -9.008 -3.025 1.00 95.12 442 SER A O 1
ATOM 3530 N N . ALA A 1 443 ? 18.380 -10.774 -4.419 1.00 92.31 443 ALA A N 1
ATOM 3531 C CA . ALA A 1 443 ? 18.921 -10.090 -5.602 1.00 92.31 443 ALA A CA 1
ATOM 3532 C C . ALA A 1 443 ? 17.826 -9.666 -6.605 1.00 92.31 443 ALA A C 1
ATOM 3534 O O . ALA A 1 443 ? 18.109 -8.998 -7.596 1.00 92.31 443 ALA A O 1
ATOM 3535 N N . ASN A 1 444 ? 16.563 -10.030 -6.360 1.00 91.62 444 ASN A N 1
ATOM 3536 C CA . ASN A 1 444 ? 15.441 -9.628 -7.206 1.00 91.62 444 ASN A CA 1
ATOM 3537 C C . ASN A 1 444 ? 14.934 -8.243 -6.785 1.00 91.62 444 ASN A C 1
ATOM 3539 O O . ASN A 1 444 ? 14.671 -8.011 -5.602 1.00 91.62 444 ASN A O 1
ATOM 3543 N N . SER A 1 445 ? 14.734 -7.343 -7.753 1.00 90.44 445 SER A N 1
ATOM 3544 C CA . SER A 1 445 ? 14.214 -5.987 -7.508 1.00 90.44 445 SER A CA 1
ATOM 3545 C C . SER A 1 445 ? 12.821 -5.984 -6.878 1.00 90.44 445 SER A C 1
ATOM 3547 O O . SER A 1 445 ? 12.504 -5.066 -6.128 1.00 90.44 445 SER A O 1
ATOM 3549 N N . SER A 1 446 ? 12.024 -7.031 -7.109 1.00 94.75 446 SER A N 1
ATOM 3550 C CA . SER A 1 446 ? 10.838 -7.356 -6.316 1.00 94.75 446 SER A CA 1
ATOM 3551 C C . SER A 1 446 ? 11.146 -8.504 -5.352 1.00 94.75 446 SER A C 1
ATOM 3553 O O . SER A 1 446 ? 11.647 -9.553 -5.768 1.00 94.75 446 SER A O 1
ATOM 3555 N N . TYR A 1 447 ? 10.858 -8.309 -4.066 1.00 94.19 447 TYR A N 1
ATOM 3556 C CA . TYR A 1 447 ? 11.111 -9.273 -2.996 1.00 94.19 447 TYR A CA 1
ATOM 3557 C C . TYR A 1 447 ? 9.871 -9.417 -2.109 1.00 94.19 447 TYR A C 1
ATOM 3559 O O . TYR A 1 447 ? 9.364 -8.435 -1.571 1.00 94.19 447 TYR A O 1
ATOM 3567 N N . THR A 1 448 ? 9.389 -10.651 -1.955 1.00 93.88 448 THR A N 1
ATOM 3568 C CA . THR A 1 448 ? 8.227 -10.989 -1.123 1.00 93.88 448 THR A CA 1
ATOM 3569 C C . THR A 1 448 ? 8.667 -11.838 0.063 1.00 93.88 448 THR A C 1
ATOM 3571 O O . THR A 1 448 ? 9.345 -12.849 -0.123 1.00 93.88 448 THR A O 1
ATOM 3574 N N . PHE A 1 449 ? 8.241 -11.465 1.268 1.00 92.69 449 PHE A N 1
ATOM 3575 C CA . PHE A 1 449 ? 8.547 -12.180 2.509 1.00 92.69 449 PHE A CA 1
ATOM 3576 C C . PHE A 1 449 ? 7.366 -12.136 3.487 1.00 92.69 449 PHE A C 1
ATOM 3578 O O . PHE A 1 449 ? 6.438 -11.343 3.325 1.00 92.69 449 PHE A O 1
ATOM 3585 N N . THR A 1 450 ? 7.378 -13.022 4.480 1.00 90.38 450 THR A N 1
ATOM 3586 C CA . THR A 1 450 ? 6.383 -13.059 5.561 1.00 90.38 450 THR A CA 1
ATOM 3587 C C . THR A 1 450 ? 6.784 -12.086 6.666 1.00 90.38 450 THR A C 1
ATOM 3589 O O . THR A 1 450 ? 7.930 -12.114 7.110 1.00 90.38 450 THR A O 1
ATOM 3592 N N . VAL A 1 451 ? 5.854 -11.250 7.131 1.00 89.06 451 VAL A N 1
ATOM 3593 C CA . VAL A 1 451 ? 6.118 -10.282 8.204 1.00 89.06 451 VAL A CA 1
ATOM 3594 C C . VAL A 1 451 ? 5.774 -10.890 9.563 1.00 89.06 451 VAL A C 1
ATOM 3596 O O . VAL A 1 451 ? 4.605 -11.077 9.904 1.00 89.06 451 VAL A O 1
ATOM 3599 N N . THR A 1 452 ? 6.806 -11.189 10.350 1.00 85.62 452 THR A N 1
ATOM 3600 C CA . THR A 1 452 ? 6.682 -11.720 11.719 1.00 85.62 452 THR A CA 1
ATOM 3601 C C . THR A 1 452 ? 7.027 -10.703 12.806 1.00 85.62 452 THR A C 1
ATOM 3603 O O . THR A 1 452 ? 6.652 -10.898 13.960 1.00 85.62 452 THR A O 1
ATOM 3606 N N . GLU A 1 453 ? 7.733 -9.632 12.445 1.00 86.06 453 GLU A N 1
ATOM 3607 C CA . GLU A 1 453 ? 8.173 -8.554 13.332 1.00 86.06 453 GLU A CA 1
ATOM 3608 C C . GLU A 1 453 ? 8.364 -7.240 12.552 1.00 86.06 453 GLU A C 1
ATOM 3610 O O . GLU A 1 453 ? 8.171 -7.199 11.336 1.00 86.06 453 GLU A O 1
ATOM 3615 N N . ASN A 1 454 ? 8.739 -6.150 13.231 1.00 87.31 454 ASN A N 1
ATOM 3616 C CA . ASN A 1 454 ? 9.108 -4.905 12.553 1.00 87.31 454 ASN A CA 1
ATOM 3617 C C . ASN A 1 454 ? 10.426 -5.111 11.795 1.00 87.31 454 ASN A C 1
ATOM 3619 O O . ASN A 1 454 ? 11.459 -5.352 12.413 1.00 87.31 454 ASN A O 1
ATOM 3623 N N . THR A 1 455 ? 10.406 -4.979 10.470 1.00 86.81 455 THR A N 1
ATOM 3624 C CA . THR A 1 455 ? 11.569 -5.252 9.613 1.00 86.81 455 THR A CA 1
ATOM 3625 C C . THR A 1 455 ? 12.005 -3.983 8.893 1.00 86.81 455 THR A C 1
ATOM 3627 O O . THR A 1 455 ? 11.176 -3.297 8.295 1.00 86.81 455 THR A O 1
ATOM 3630 N N . LEU A 1 456 ? 13.306 -3.686 8.887 1.00 90.50 456 LEU A N 1
ATOM 3631 C CA . LEU A 1 456 ? 13.889 -2.695 7.983 1.00 90.50 456 LEU A CA 1
ATOM 3632 C C . LEU A 1 456 ? 14.565 -3.409 6.810 1.00 90.50 456 LEU A C 1
ATOM 3634 O O . LEU A 1 456 ? 15.426 -4.264 7.015 1.00 90.50 456 LEU A O 1
ATOM 3638 N N . VAL A 1 457 ? 14.175 -3.038 5.589 1.00 94.06 457 VAL A N 1
ATOM 3639 C CA . VAL A 1 457 ? 14.714 -3.585 4.339 1.00 94.06 457 VAL A CA 1
ATOM 3640 C C . VAL A 1 457 ? 15.356 -2.451 3.538 1.00 94.06 457 VAL A C 1
ATOM 3642 O O . VAL A 1 457 ? 14.711 -1.441 3.242 1.00 94.06 457 VAL A O 1
ATOM 3645 N N . GLN A 1 458 ? 16.631 -2.596 3.187 1.00 95.38 458 GLN A N 1
ATOM 3646 C CA . GLN A 1 458 ? 17.388 -1.597 2.436 1.00 95.38 458 GLN A CA 1
ATOM 3647 C C . GLN A 1 458 ? 17.610 -2.039 0.988 1.00 95.38 458 GLN A C 1
ATOM 3649 O O . GLN A 1 458 ? 18.149 -3.119 0.752 1.00 95.38 458 GLN A O 1
ATOM 3654 N N . ALA A 1 459 ? 17.229 -1.200 0.022 1.00 96.06 459 ALA A N 1
ATOM 3655 C CA . ALA A 1 459 ? 17.584 -1.374 -1.384 1.00 96.06 459 ALA A CA 1
ATOM 3656 C C . ALA A 1 459 ? 18.972 -0.786 -1.661 1.00 96.06 459 ALA A C 1
ATOM 3658 O O . ALA A 1 459 ? 19.228 0.389 -1.377 1.00 96.06 459 ALA A O 1
ATOM 3659 N N . HIS A 1 460 ? 19.839 -1.595 -2.265 1.00 92.31 460 HIS A N 1
ATOM 3660 C CA . HIS A 1 460 ? 21.155 -1.187 -2.749 1.00 92.31 460 HIS A CA 1
ATOM 3661 C C . HIS A 1 460 ? 21.137 -1.076 -4.271 1.00 92.31 460 HIS A C 1
ATOM 3663 O O . HIS A 1 460 ? 20.591 -1.935 -4.969 1.00 92.31 460 HIS A O 1
ATOM 3669 N N . PHE A 1 461 ? 21.758 -0.012 -4.767 1.00 93.19 461 PHE A N 1
ATOM 3670 C CA . PHE A 1 461 ? 21.839 0.338 -6.178 1.00 93.19 461 PHE A CA 1
ATOM 3671 C C . PHE A 1 461 ? 23.300 0.588 -6.555 1.00 93.19 461 PHE A C 1
ATOM 3673 O O . PHE A 1 461 ? 24.078 1.037 -5.715 1.00 93.19 461 PHE A O 1
ATOM 3680 N N . GLU A 1 462 ? 23.652 0.361 -7.815 1.00 88.25 462 GLU A N 1
ATOM 3681 C CA . GLU A 1 462 ? 24.969 0.676 -8.381 1.00 88.25 462 GLU A CA 1
ATOM 3682 C C . GLU A 1 462 ? 24.809 1.418 -9.710 1.00 88.25 462 GLU A C 1
ATOM 3684 O O . GLU A 1 462 ? 23.813 1.250 -10.417 1.00 88.25 462 GLU A O 1
ATOM 3689 N N . THR A 1 463 ? 25.776 2.273 -10.047 1.00 83.19 463 THR A N 1
ATOM 3690 C CA . THR A 1 463 ? 25.760 3.055 -11.291 1.00 83.19 463 THR A CA 1
ATOM 3691 C C . THR A 1 463 ? 25.765 2.133 -12.512 1.00 83.19 463 THR A C 1
ATOM 3693 O O . THR A 1 463 ? 26.400 1.077 -12.519 1.00 83.19 463 THR A O 1
ATOM 3696 N N . ASN A 1 464 ? 25.020 2.513 -13.550 1.00 79.94 464 ASN A N 1
ATOM 3697 C CA . ASN A 1 464 ? 24.939 1.752 -14.789 1.00 79.94 464 ASN A CA 1
ATOM 3698 C C . ASN A 1 464 ? 26.287 1.745 -15.512 1.00 79.94 464 ASN A C 1
ATOM 3700 O O . ASN A 1 464 ? 26.902 2.790 -15.721 1.00 79.94 464 ASN A O 1
ATOM 3704 N N . SER A 1 465 ? 26.711 0.557 -15.939 1.00 81.38 465 SER A N 1
ATOM 3705 C CA . SER A 1 465 ? 27.973 0.358 -16.646 1.00 81.38 465 SER A CA 1
ATOM 3706 C C . SER A 1 465 ? 27.720 0.121 -18.140 1.00 81.38 465 SER A C 1
ATOM 3708 O O . SER A 1 465 ? 26.865 -0.679 -18.521 1.00 81.38 465 SER A O 1
ATOM 3710 N N . LEU A 1 466 ? 28.432 0.854 -18.994 1.00 83.31 466 LEU A N 1
ATOM 3711 C CA . LEU A 1 466 ? 28.201 0.949 -20.435 1.00 83.31 466 LEU A CA 1
ATOM 3712 C C . LEU A 1 466 ? 29.458 0.543 -21.203 1.00 83.31 466 LEU A C 1
ATOM 3714 O O . LEU A 1 466 ? 30.560 0.970 -20.871 1.00 83.31 466 LEU A O 1
ATOM 3718 N N . GLN A 1 467 ? 29.305 -0.254 -22.260 1.00 86.06 467 GLN A N 1
ATOM 3719 C CA . GLN A 1 467 ? 30.439 -0.596 -23.125 1.00 86.06 467 GLN A CA 1
ATOM 3720 C C . GLN A 1 467 ? 30.728 0.504 -24.146 1.00 86.06 467 GLN A C 1
ATOM 3722 O O . GLN A 1 467 ? 29.832 0.913 -24.887 1.00 86.06 467 GLN A O 1
ATOM 3727 N N . VAL A 1 468 ? 32.002 0.880 -24.242 1.00 88.75 468 VAL A N 1
ATOM 3728 C CA . VAL A 1 468 ? 32.582 1.607 -25.372 1.00 88.75 468 VAL A CA 1
ATOM 3729 C C . VAL A 1 468 ? 33.396 0.624 -26.211 1.00 88.75 468 VAL A C 1
ATOM 3731 O O . VAL A 1 468 ? 34.273 -0.072 -25.689 1.00 88.75 468 VAL A O 1
ATOM 3734 N N . ARG A 1 469 ? 33.112 0.557 -27.513 1.00 88.81 469 ARG A N 1
ATOM 3735 C CA . ARG A 1 469 ? 33.861 -0.249 -28.490 1.00 88.81 469 ARG A CA 1
ATOM 3736 C C . ARG A 1 469 ? 34.535 0.667 -29.498 1.00 88.81 469 ARG A C 1
ATOM 3738 O O . ARG A 1 469 ? 33.911 1.595 -30.006 1.00 88.81 469 ARG A O 1
ATOM 3745 N N . LEU A 1 470 ? 35.808 0.399 -29.760 1.00 90.44 470 LEU A N 1
ATOM 3746 C CA . LEU A 1 470 ? 36.668 1.228 -30.593 1.00 90.44 470 LEU A CA 1
ATOM 3747 C C . LEU A 1 470 ? 37.181 0.402 -31.771 1.00 90.44 470 LEU A C 1
ATOM 3749 O O . LEU A 1 470 ? 37.635 -0.723 -31.568 1.00 90.44 470 LEU A O 1
ATOM 3753 N N . TYR A 1 471 ? 37.118 0.964 -32.977 1.00 88.75 471 TYR A N 1
ATOM 3754 C CA . TYR A 1 471 ? 37.606 0.328 -34.204 1.00 88.75 471 TYR A CA 1
ATOM 3755 C C . TYR A 1 471 ? 38.478 1.301 -34.998 1.00 88.75 471 TYR A C 1
ATOM 3757 O O . TYR A 1 471 ? 38.166 2.489 -35.088 1.00 88.75 471 TYR A O 1
ATOM 3765 N N . ALA A 1 472 ? 39.554 0.798 -35.589 1.00 88.88 472 ALA A N 1
ATOM 3766 C CA . ALA A 1 472 ? 40.446 1.555 -36.453 1.00 88.88 472 ALA A CA 1
ATOM 3767 C C . ALA A 1 472 ? 41.031 0.622 -37.512 1.00 88.88 472 ALA A C 1
ATOM 3769 O O . ALA A 1 472 ? 41.493 -0.467 -37.178 1.00 88.88 472 ALA A O 1
ATOM 3770 N N . ASP A 1 473 ? 41.018 1.078 -38.762 1.00 82.94 473 ASP A N 1
ATOM 3771 C CA . ASP A 1 473 ? 41.632 0.403 -39.901 1.00 82.94 473 ASP A CA 1
ATOM 3772 C C . ASP A 1 473 ? 42.659 1.370 -40.517 1.00 82.94 473 ASP A C 1
ATOM 3774 O O . ASP A 1 473 ? 42.310 2.509 -40.841 1.00 82.94 473 ASP A O 1
ATOM 3778 N N . ASN A 1 474 ? 43.905 0.924 -40.723 1.00 85.75 474 ASN A N 1
ATOM 3779 C CA . ASN A 1 474 ? 45.058 1.760 -41.127 1.00 85.75 474 ASN A CA 1
ATOM 3780 C C . ASN A 1 474 ? 45.493 2.800 -40.062 1.00 85.75 474 ASN A C 1
ATOM 3782 O O . ASN A 1 474 ? 45.922 3.915 -40.378 1.00 85.75 474 ASN A O 1
ATOM 3786 N N . GLY A 1 475 ? 45.355 2.435 -38.787 1.00 84.50 475 GLY A N 1
ATOM 3787 C CA . GLY A 1 475 ? 45.847 3.191 -37.641 1.00 84.50 475 GLY A CA 1
ATOM 3788 C C . GLY A 1 475 ? 45.464 2.539 -36.312 1.00 84.50 475 GLY A C 1
ATOM 3789 O O . GLY A 1 475 ? 44.697 1.576 -36.266 1.00 84.50 475 GLY A O 1
ATOM 3790 N N . GLY A 1 476 ? 45.980 3.089 -35.216 1.00 86.19 476 GLY A N 1
ATOM 3791 C CA . GLY A 1 476 ? 45.655 2.711 -33.843 1.00 86.19 476 GLY A CA 1
ATOM 3792 C C . GLY A 1 476 ? 44.764 3.731 -33.127 1.00 86.19 476 GLY A C 1
ATOM 3793 O O . GLY A 1 476 ? 44.568 4.862 -33.580 1.00 86.19 476 GLY A O 1
ATOM 3794 N N . ILE A 1 477 ? 44.241 3.333 -31.962 1.00 88.50 477 ILE A N 1
ATOM 3795 C CA . ILE A 1 477 ? 43.559 4.233 -31.022 1.00 88.50 477 ILE A CA 1
ATOM 3796 C C . ILE A 1 477 ? 44.237 4.137 -29.655 1.00 88.50 477 ILE A C 1
ATOM 3798 O O . ILE A 1 477 ? 44.309 3.054 -29.068 1.00 88.50 477 ILE A O 1
ATOM 3802 N N . THR A 1 478 ? 44.723 5.269 -29.147 1.00 78.88 478 THR A N 1
ATOM 3803 C CA . THR A 1 478 ? 45.482 5.369 -27.897 1.00 78.88 478 THR A CA 1
ATOM 3804 C C . THR A 1 478 ? 44.851 6.382 -26.920 1.00 78.88 478 THR A C 1
ATOM 3806 O O . THR A 1 478 ? 44.341 7.420 -27.340 1.00 78.88 478 THR A O 1
ATOM 3809 N N . PRO A 1 479 ? 44.835 6.110 -25.597 1.00 68.25 479 PRO A N 1
ATOM 3810 C CA . PRO A 1 479 ? 44.940 4.772 -25.010 1.00 68.25 479 PRO A CA 1
ATOM 3811 C C . PRO A 1 479 ? 43.809 3.867 -25.533 1.00 68.25 479 PRO A C 1
ATOM 3813 O O . PRO A 1 479 ? 42.825 4.351 -26.094 1.00 68.25 479 PRO A O 1
ATOM 3816 N N . SER A 1 480 ? 43.921 2.554 -25.330 1.00 60.75 480 SER A N 1
ATOM 3817 C CA . SER A 1 480 ? 42.877 1.591 -25.696 1.00 60.75 480 SER A CA 1
ATOM 3818 C C . SER A 1 480 ? 41.640 1.749 -24.795 1.00 60.75 480 SER A C 1
ATOM 3820 O O . SER A 1 480 ? 41.413 0.956 -23.882 1.00 60.75 480 SER A O 1
ATOM 3822 N N . GLY A 1 481 ? 40.834 2.785 -25.038 1.00 59.25 481 GLY A N 1
ATOM 3823 C CA . GLY A 1 481 ? 39.586 3.090 -24.324 1.00 59.25 481 GLY A CA 1
ATOM 3824 C C . GLY A 1 481 ? 38.413 2.173 -24.689 1.00 59.25 481 GLY A C 1
ATOM 3825 O O . GLY A 1 481 ? 37.257 2.566 -24.582 1.00 59.25 481 GLY A O 1
ATOM 3826 N N . SER A 1 482 ? 38.690 0.969 -25.188 1.00 71.56 482 SER A N 1
ATOM 3827 C CA . SER A 1 482 ? 37.693 -0.077 -25.383 1.00 71.56 482 SER A CA 1
ATOM 3828 C C . SER A 1 482 ? 37.458 -0.770 -24.045 1.00 71.56 482 SER A C 1
ATOM 3830 O O . SER A 1 482 ? 38.380 -1.383 -23.503 1.00 71.56 482 SER A O 1
ATOM 3832 N N . GLY A 1 483 ? 36.249 -0.692 -23.502 1.00 79.94 483 GLY A N 1
ATOM 3833 C CA . GLY A 1 483 ? 35.975 -1.227 -22.173 1.00 79.94 483 GLY A CA 1
ATOM 3834 C C . GLY A 1 483 ? 34.640 -0.778 -21.602 1.00 79.94 483 GLY A C 1
ATOM 3835 O O . GLY A 1 483 ? 33.782 -0.254 -22.312 1.00 79.94 483 GLY A O 1
ATOM 3836 N N . THR A 1 484 ? 34.471 -1.004 -20.303 1.00 82.19 484 THR A N 1
ATOM 3837 C CA . THR A 1 484 ? 33.266 -0.623 -19.566 1.00 82.19 484 THR A CA 1
ATOM 3838 C C . THR A 1 484 ? 33.491 0.699 -18.837 1.00 82.19 484 THR A C 1
ATOM 3840 O O . THR A 1 484 ? 34.405 0.814 -18.024 1.00 82.19 484 THR A O 1
ATOM 3843 N N . TYR A 1 485 ? 32.630 1.674 -19.106 1.00 83.75 485 TYR A N 1
ATOM 3844 C CA . TYR A 1 485 ? 32.605 2.998 -18.489 1.00 83.75 485 TYR A CA 1
ATOM 3845 C C . TYR A 1 485 ? 31.393 3.120 -17.569 1.00 83.75 485 TYR A C 1
ATOM 3847 O O . TYR A 1 485 ? 30.351 2.522 -17.830 1.00 83.75 485 TYR A O 1
ATOM 3855 N N . GLN A 1 486 ? 31.500 3.914 -16.505 1.00 82.75 486 GLN A N 1
ATOM 3856 C CA . GLN A 1 486 ? 30.324 4.277 -15.714 1.00 82.75 486 GLN A CA 1
ATOM 3857 C C . GLN A 1 486 ? 29.485 5.299 -16.492 1.00 82.75 486 GLN A C 1
ATOM 3859 O O . GLN A 1 486 ? 30.037 6.151 -17.200 1.00 82.75 486 GLN A O 1
ATOM 3864 N N . TYR A 1 487 ? 28.161 5.220 -16.376 1.00 81.19 487 TYR A N 1
ATOM 3865 C CA . TYR A 1 487 ? 27.243 6.179 -16.986 1.00 81.19 487 TYR A CA 1
ATOM 3866 C C . TYR A 1 487 ? 27.642 7.624 -16.626 1.00 81.19 487 TYR A C 1
ATOM 3868 O O . TYR A 1 487 ? 27.982 7.928 -15.483 1.00 81.19 487 TYR A O 1
ATOM 3876 N N . ASN A 1 488 ? 27.602 8.511 -17.625 1.00 80.19 488 ASN A N 1
ATOM 3877 C CA . ASN A 1 488 ? 27.957 9.931 -17.537 1.00 80.19 488 ASN A CA 1
ATOM 3878 C C . ASN A 1 488 ? 29.436 10.235 -17.198 1.00 80.19 488 ASN A C 1
ATOM 3880 O O . ASN A 1 488 ? 29.756 11.357 -16.809 1.00 80.19 488 ASN A O 1
ATOM 3884 N N . THR A 1 489 ? 30.350 9.276 -17.392 1.00 83.69 489 THR A N 1
ATOM 3885 C CA . THR A 1 489 ? 31.809 9.530 -17.361 1.00 83.69 489 THR A CA 1
ATOM 3886 C C . THR A 1 489 ? 32.368 9.914 -18.733 1.00 83.69 489 THR A C 1
ATOM 3888 O O . THR A 1 489 ? 31.788 9.592 -19.772 1.00 83.69 489 THR A O 1
ATOM 3891 N N . GLU A 1 490 ? 33.498 10.626 -18.747 1.00 86.31 490 GLU A N 1
ATOM 3892 C CA . GLU A 1 490 ? 34.187 11.019 -19.980 1.00 86.31 490 GLU A CA 1
ATOM 3893 C C . GLU A 1 490 ? 35.131 9.919 -20.488 1.00 86.31 490 GLU A C 1
ATOM 3895 O O . GLU A 1 490 ? 36.012 9.446 -19.767 1.00 86.31 490 GLU A O 1
ATOM 3900 N N . ALA A 1 491 ? 34.997 9.566 -21.766 1.00 87.31 491 ALA A N 1
ATOM 3901 C CA . ALA A 1 491 ? 35.975 8.790 -22.514 1.00 87.31 491 ALA A CA 1
ATOM 3902 C C . ALA A 1 491 ? 36.791 9.739 -23.404 1.00 87.31 491 ALA A C 1
ATOM 3904 O O . ALA A 1 491 ? 36.225 10.533 -24.156 1.00 87.31 491 ALA A O 1
ATOM 3905 N N . ARG A 1 492 ? 38.125 9.650 -23.333 1.00 89.25 492 ARG A N 1
ATOM 3906 C CA . ARG A 1 492 ? 39.057 10.410 -24.178 1.00 89.25 492 ARG A CA 1
ATOM 3907 C C . ARG A 1 492 ? 39.917 9.449 -24.989 1.00 89.25 492 ARG A C 1
ATOM 3909 O O . ARG A 1 492 ? 40.629 8.631 -24.412 1.00 89.25 492 ARG A O 1
ATOM 3916 N N . ILE A 1 493 ? 39.858 9.581 -26.309 1.00 90.56 493 ILE A N 1
ATOM 3917 C CA . ILE A 1 493 ? 40.540 8.716 -27.276 1.00 90.56 493 ILE A CA 1
ATOM 3918 C C . ILE A 1 493 ? 41.339 9.553 -28.279 1.00 90.56 493 ILE A C 1
ATOM 3920 O O . ILE A 1 493 ? 40.944 10.665 -28.632 1.00 90.56 493 ILE A O 1
ATOM 3924 N N . MET A 1 494 ? 42.470 9.031 -28.736 1.00 89.88 494 MET A N 1
ATOM 3925 C CA . MET A 1 494 ? 43.342 9.649 -29.733 1.00 89.88 494 MET A CA 1
ATOM 3926 C C . MET A 1 494 ? 43.553 8.667 -30.881 1.00 89.88 494 MET A C 1
ATOM 3928 O O . MET A 1 494 ? 43.762 7.482 -30.646 1.00 89.88 494 MET A O 1
ATOM 3932 N N . ALA A 1 495 ? 43.470 9.145 -32.114 1.00 91.06 495 ALA A N 1
ATOM 3933 C CA . ALA A 1 495 ? 43.758 8.362 -33.305 1.00 91.06 495 ALA A CA 1
ATOM 3934 C C . ALA A 1 495 ? 45.231 8.540 -33.681 1.00 91.06 495 ALA A C 1
ATOM 3936 O O . ALA A 1 495 ? 45.722 9.668 -33.766 1.00 91.06 495 ALA A O 1
ATOM 3937 N N . GLU A 1 496 ? 45.920 7.439 -33.942 1.00 90.19 496 GLU A N 1
ATOM 3938 C CA . GLU A 1 496 ? 47.319 7.418 -34.361 1.00 90.19 496 GLU A CA 1
ATOM 3939 C C . GLU A 1 496 ? 47.375 6.740 -35.731 1.00 90.19 496 GLU A C 1
ATOM 3941 O O . GLU A 1 496 ? 46.954 5.598 -35.868 1.00 90.19 496 GLU A O 1
ATOM 3946 N N . ALA A 1 497 ? 47.772 7.471 -36.773 1.00 88.50 497 ALA A N 1
ATOM 3947 C CA . ALA A 1 497 ? 47.713 6.962 -38.143 1.00 88.50 497 ALA A CA 1
ATOM 3948 C C . ALA A 1 497 ? 48.889 6.025 -38.435 1.00 88.50 497 ALA A C 1
ATOM 3950 O O . ALA A 1 497 ? 50.024 6.330 -38.060 1.00 88.50 497 ALA A O 1
ATOM 3951 N N . ASP A 1 498 ? 48.634 4.933 -39.160 1.00 85.31 498 ASP A N 1
ATOM 3952 C CA . ASP A 1 498 ? 49.718 4.100 -39.681 1.00 85.31 498 ASP A CA 1
ATOM 3953 C C . ASP A 1 498 ? 50.542 4.879 -40.719 1.00 85.31 498 ASP A C 1
ATOM 3955 O O . ASP A 1 498 ? 50.077 5.835 -41.351 1.00 85.31 498 ASP A O 1
ATOM 3959 N N . TYR A 1 499 ? 51.791 4.455 -40.927 1.00 81.44 499 TYR A N 1
ATOM 3960 C CA . TYR A 1 499 ? 52.691 5.107 -41.876 1.00 81.44 499 TYR A CA 1
ATOM 3961 C C . TYR A 1 499 ? 52.080 5.171 -43.286 1.00 81.44 499 TYR A C 1
ATOM 3963 O O . TYR A 1 499 ? 51.697 4.151 -43.862 1.00 81.44 499 TYR A O 1
ATOM 3971 N N . GLY A 1 500 ? 52.032 6.383 -43.846 1.00 80.31 500 GLY A N 1
ATOM 3972 C CA . GLY A 1 500 ? 51.429 6.660 -45.150 1.00 80.31 500 GLY A CA 1
ATOM 3973 C C . GLY A 1 500 ? 49.941 7.027 -45.109 1.00 80.31 500 GLY A C 1
ATOM 3974 O O . GLY A 1 500 ? 49.368 7.266 -46.167 1.00 80.31 500 GLY A O 1
ATOM 3975 N N . TYR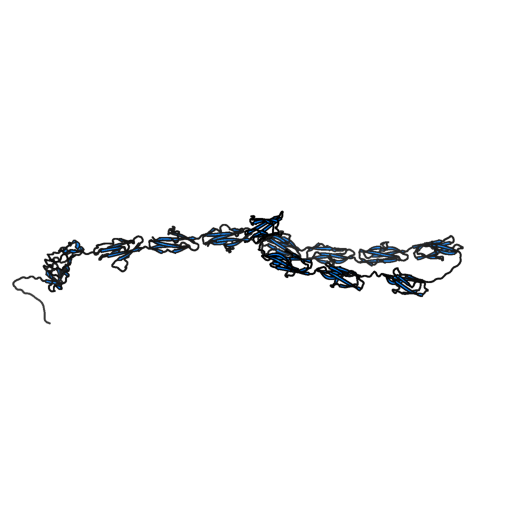 A 1 501 ? 49.326 7.137 -43.928 1.00 86.75 501 TYR A N 1
ATOM 3976 C CA . TYR A 1 501 ? 47.944 7.592 -43.742 1.00 86.75 501 TYR A CA 1
ATOM 3977 C C . TYR A 1 501 ? 47.882 8.855 -42.863 1.00 86.75 501 TYR A C 1
ATOM 3979 O O . TYR A 1 501 ? 48.851 9.218 -42.193 1.00 86.75 501 TYR A O 1
ATOM 3987 N N . HIS A 1 502 ? 46.729 9.526 -42.844 1.00 87.56 502 HIS A N 1
ATOM 3988 C CA . HIS A 1 502 ? 46.396 10.565 -41.865 1.00 87.56 502 HIS A CA 1
ATOM 3989 C C . HIS A 1 502 ? 44.965 10.390 -41.342 1.00 87.56 502 HIS A C 1
ATOM 3991 O O . HIS A 1 502 ? 44.082 9.886 -42.036 1.00 87.56 502 HIS A O 1
ATOM 3997 N N . PHE A 1 503 ? 44.731 10.802 -40.095 1.00 92.69 503 PHE A N 1
ATOM 3998 C CA . PHE A 1 503 ? 43.402 10.787 -39.484 1.00 92.69 503 PHE A CA 1
ATOM 3999 C C . PHE A 1 503 ? 42.501 11.873 -40.088 1.00 92.69 503 PHE A C 1
ATOM 4001 O O . PHE A 1 503 ? 42.949 13.000 -40.299 1.00 92.69 503 PHE A O 1
ATOM 4008 N N . VAL A 1 504 ? 41.221 11.548 -40.297 1.00 91.62 504 VAL A N 1
ATOM 4009 C CA . VAL A 1 504 ? 40.216 12.482 -40.833 1.00 91.62 504 VAL A CA 1
ATOM 4010 C C . VAL A 1 504 ? 39.083 12.752 -39.841 1.00 91.62 504 VAL A C 1
ATOM 4012 O O . VAL A 1 504 ? 38.757 13.911 -39.585 1.00 91.62 504 VAL A O 1
ATOM 4015 N N . LYS A 1 505 ? 38.439 11.705 -39.306 1.00 94.25 505 LYS A N 1
ATOM 4016 C CA . LYS A 1 505 ? 37.289 11.852 -38.394 1.00 94.25 505 LYS A CA 1
ATOM 4017 C C . LYS A 1 505 ? 36.972 10.595 -37.588 1.00 94.25 505 LYS A C 1
ATOM 4019 O O . LYS A 1 505 ? 37.254 9.472 -38.005 1.00 94.25 505 LYS A O 1
ATOM 4024 N N . TRP A 1 506 ? 36.275 10.797 -36.480 1.00 94.12 506 TRP A N 1
ATOM 4025 C CA . TRP A 1 506 ? 35.561 9.773 -35.731 1.00 94.12 506 TRP A CA 1
ATOM 4026 C C . TRP A 1 506 ? 34.138 9.613 -36.272 1.00 94.12 506 TRP A C 1
ATOM 4028 O O . TRP A 1 506 ? 33.462 10.612 -36.536 1.00 94.12 506 TRP A O 1
ATOM 4038 N N . THR A 1 507 ? 33.661 8.378 -36.400 1.00 92.75 507 THR A N 1
ATOM 4039 C CA . THR A 1 507 ? 32.268 8.056 -36.760 1.00 92.75 507 THR A CA 1
ATOM 4040 C C . THR A 1 507 ? 31.656 7.046 -35.796 1.00 92.75 507 THR A C 1
ATOM 4042 O O . THR A 1 507 ? 32.380 6.359 -35.079 1.00 92.75 507 THR A O 1
ATOM 4045 N N . ASN A 1 508 ? 30.326 6.948 -35.761 1.00 90.44 508 ASN A N 1
ATOM 4046 C CA . ASN A 1 508 ? 29.636 5.875 -35.039 1.00 90.44 508 ASN A CA 1
ATOM 4047 C C . ASN A 1 508 ? 29.476 4.606 -35.906 1.00 90.44 508 ASN A C 1
ATOM 4049 O O . ASN A 1 508 ? 29.871 4.584 -37.074 1.00 90.44 508 ASN A O 1
ATOM 4053 N N . ALA A 1 509 ? 28.843 3.561 -35.360 1.00 85.38 509 ALA A N 1
ATOM 4054 C CA . ALA A 1 509 ? 28.550 2.310 -36.078 1.00 85.38 509 ALA A CA 1
ATOM 4055 C C . ALA A 1 509 ? 27.738 2.480 -37.382 1.00 85.38 509 ALA A C 1
ATOM 4057 O O . ALA A 1 509 ? 27.828 1.636 -38.269 1.00 85.38 509 ALA A O 1
ATOM 4058 N N . LYS A 1 510 ? 26.953 3.560 -37.524 1.00 85.56 510 LYS A N 1
ATOM 4059 C CA . LYS A 1 510 ? 26.184 3.875 -38.744 1.00 85.56 510 LYS A CA 1
ATOM 4060 C C . LYS A 1 510 ? 26.997 4.662 -39.784 1.00 85.56 510 LYS A C 1
ATOM 4062 O O . LYS A 1 510 ? 26.477 4.967 -40.852 1.00 85.56 510 LYS A O 1
ATOM 4067 N N . GLY A 1 511 ? 28.246 5.025 -39.479 1.00 82.19 511 GLY A N 1
ATOM 4068 C CA . GLY A 1 511 ? 29.085 5.887 -40.318 1.00 82.19 511 GLY A CA 1
ATOM 4069 C C . GLY A 1 511 ? 28.818 7.391 -40.158 1.00 82.19 511 GLY A C 1
ATOM 4070 O O . GLY A 1 511 ? 29.438 8.200 -40.854 1.00 82.19 511 GLY A O 1
ATOM 4071 N N . GLU A 1 512 ? 27.937 7.790 -39.236 1.00 88.12 512 GLU A N 1
ATOM 4072 C CA . GLU A 1 512 ? 27.624 9.198 -38.962 1.00 88.12 512 GLU A CA 1
ATOM 4073 C C . GLU A 1 512 ? 28.822 9.875 -38.276 1.00 88.12 512 GLU A C 1
ATOM 4075 O O . GLU A 1 512 ? 29.499 9.271 -37.443 1.00 88.12 512 GLU A O 1
ATOM 4080 N N . SER A 1 513 ? 29.115 11.127 -38.639 1.00 90.12 513 SER A N 1
ATOM 4081 C CA . SER A 1 513 ? 30.293 11.856 -38.145 1.00 90.12 513 SER A CA 1
ATOM 4082 C C . SER A 1 513 ? 30.117 12.300 -36.692 1.00 90.12 513 SER A C 1
ATOM 4084 O O . SER A 1 513 ? 29.214 13.078 -36.399 1.00 90.12 513 SER A O 1
ATOM 4086 N N . LEU A 1 514 ? 31.014 11.864 -35.804 1.00 90.94 514 LEU A N 1
ATOM 4087 C CA . LEU A 1 514 ? 31.011 12.220 -34.379 1.00 90.94 514 LEU A CA 1
ATOM 4088 C C . LEU A 1 514 ? 31.908 13.426 -34.074 1.00 90.94 514 LEU A C 1
ATOM 4090 O O . LEU A 1 514 ? 31.500 14.339 -33.360 1.00 90.94 514 LEU A O 1
ATOM 4094 N N . SER A 1 515 ? 33.136 13.445 -34.604 1.00 91.44 515 SER A N 1
ATOM 4095 C CA . SER A 1 515 ? 34.073 14.560 -34.418 1.00 91.44 515 SER A CA 1
ATOM 4096 C C . SER A 1 515 ? 35.238 14.500 -35.406 1.00 91.44 515 SER A C 1
ATOM 4098 O O . SER A 1 515 ? 35.693 13.419 -35.762 1.00 91.44 515 SER A O 1
ATOM 4100 N N . THR A 1 516 ? 35.767 15.654 -35.807 1.00 90.94 516 THR A N 1
ATOM 4101 C CA . THR A 1 516 ? 37.045 15.783 -36.534 1.00 90.94 516 THR A CA 1
ATOM 4102 C C . THR A 1 516 ? 38.229 16.059 -35.601 1.00 90.94 516 THR A C 1
ATOM 4104 O O . THR A 1 516 ? 39.362 16.155 -36.062 1.00 90.94 516 THR A O 1
ATOM 4107 N N . ASN A 1 517 ? 37.995 16.212 -34.293 1.00 90.00 517 ASN A N 1
ATOM 4108 C CA . ASN A 1 517 ? 39.054 16.528 -33.339 1.00 90.00 517 ASN A CA 1
ATOM 4109 C C . ASN A 1 517 ? 39.860 15.277 -32.976 1.00 90.00 517 ASN A C 1
ATOM 4111 O O . ASN A 1 517 ? 39.304 14.199 -32.758 1.00 90.00 517 ASN A O 1
ATOM 4115 N N . ASN A 1 518 ? 41.174 15.441 -32.854 1.00 90.12 518 ASN A N 1
ATOM 4116 C CA . ASN A 1 518 ? 42.079 14.407 -32.380 1.00 90.12 518 ASN A CA 1
ATOM 4117 C C . ASN A 1 518 ? 43.042 15.013 -31.340 1.00 90.12 518 ASN A C 1
ATOM 4119 O O . ASN A 1 518 ? 43.834 15.881 -31.712 1.00 90.12 518 ASN A O 1
ATOM 4123 N N . PRO A 1 519 ? 42.982 14.621 -30.052 1.00 91.06 519 PRO A N 1
ATOM 4124 C CA . PRO A 1 519 ? 42.076 13.632 -29.456 1.00 91.06 519 PRO A CA 1
ATOM 4125 C C . PRO A 1 519 ? 40.604 14.082 -29.400 1.00 91.06 519 PRO A C 1
ATOM 4127 O O . PRO A 1 519 ? 40.295 15.273 -29.430 1.00 91.06 519 PRO A O 1
ATOM 4130 N N . TYR A 1 520 ? 39.704 13.109 -29.262 1.00 92.00 520 TYR A N 1
ATOM 4131 C CA . TYR A 1 520 ? 38.264 13.287 -29.068 1.00 92.00 520 TYR A CA 1
ATOM 4132 C C . TYR A 1 520 ? 37.865 12.875 -27.647 1.00 92.00 520 TYR A C 1
ATOM 4134 O O . TYR A 1 520 ? 38.224 11.794 -27.181 1.00 92.00 520 TYR A O 1
ATOM 4142 N N . THR A 1 521 ? 37.114 13.743 -26.967 1.00 89.75 521 THR A N 1
ATOM 4143 C CA . THR A 1 521 ? 36.500 13.472 -25.660 1.00 89.75 521 THR A CA 1
ATOM 4144 C C . THR A 1 521 ? 34.982 13.473 -25.809 1.00 89.75 521 THR A C 1
ATOM 4146 O O . THR A 1 521 ? 34.430 14.389 -26.424 1.00 89.75 521 THR A O 1
ATOM 4149 N N . PHE A 1 522 ? 34.305 12.482 -25.232 1.00 89.94 522 PHE A N 1
ATOM 4150 C CA . PHE A 1 522 ? 32.844 12.393 -25.203 1.00 89.94 522 PHE A CA 1
ATOM 4151 C C . PHE A 1 522 ? 32.342 11.780 -23.891 1.00 89.94 522 PHE A C 1
ATOM 4153 O O . PHE A 1 522 ? 33.074 11.080 -23.199 1.00 89.94 522 PHE A O 1
ATOM 4160 N N . VAL A 1 523 ? 31.080 12.045 -23.549 1.00 88.56 523 VAL A N 1
ATOM 4161 C CA . VAL A 1 523 ? 30.437 11.513 -22.338 1.00 88.56 523 VAL A CA 1
ATOM 4162 C C . VAL A 1 523 ? 29.677 10.233 -22.678 1.00 88.56 523 VAL A C 1
ATOM 4164 O O . VAL A 1 523 ? 28.811 10.244 -23.555 1.00 88.56 523 VAL A O 1
ATOM 4167 N N . VAL A 1 524 ? 29.959 9.141 -21.968 1.00 87.06 524 VAL A N 1
ATOM 4168 C CA . VAL A 1 524 ? 29.334 7.834 -22.213 1.00 87.06 524 VAL A CA 1
ATOM 4169 C C . VAL A 1 524 ? 27.951 7.786 -21.555 1.00 87.06 524 VAL A C 1
ATOM 4171 O O . VAL A 1 524 ? 27.833 7.674 -20.335 1.00 87.06 524 VAL A O 1
ATOM 4174 N N . LYS A 1 525 ? 26.890 7.895 -22.363 1.00 82.25 525 LYS A N 1
ATOM 4175 C CA . LYS A 1 525 ? 25.481 7.856 -21.904 1.00 82.25 525 LYS A CA 1
ATOM 4176 C C . LYS A 1 525 ? 24.697 6.641 -22.400 1.00 82.25 525 LYS A C 1
ATOM 4178 O O . LYS A 1 525 ? 23.633 6.343 -21.867 1.00 82.25 525 LYS A O 1
ATOM 4183 N N . GLU A 1 526 ? 25.239 5.931 -23.382 1.00 82.50 526 GLU A N 1
ATOM 4184 C CA . GLU A 1 526 ? 24.717 4.673 -23.916 1.00 82.50 526 GLU A CA 1
ATOM 4185 C C . GLU A 1 526 ? 25.869 3.766 -24.380 1.00 82.50 526 GLU A C 1
ATOM 4187 O O . GLU A 1 526 ? 27.035 4.173 -24.376 1.00 82.50 526 GLU A O 1
ATOM 4192 N N . HIS A 1 527 ? 25.560 2.529 -24.780 1.00 84.56 527 HIS A N 1
ATOM 4193 C CA . HIS A 1 527 ? 26.545 1.651 -25.414 1.00 84.56 527 HIS A CA 1
ATOM 4194 C C . HIS A 1 527 ? 27.041 2.300 -26.709 1.00 84.56 527 HIS A C 1
ATOM 4196 O O . HIS A 1 527 ? 26.276 2.459 -27.657 1.00 84.56 527 HIS A O 1
ATOM 4202 N N . THR A 1 528 ? 28.314 2.692 -26.739 1.00 85.06 528 THR A N 1
ATOM 4203 C CA . THR A 1 528 ? 28.858 3.542 -27.804 1.00 85.06 528 THR A CA 1
ATOM 4204 C C . THR A 1 528 ? 29.871 2.766 -28.638 1.00 85.06 528 THR A C 1
ATOM 4206 O O . THR A 1 528 ? 30.826 2.205 -28.105 1.00 85.06 528 THR A O 1
ATOM 4209 N N . GLU A 1 529 ? 29.701 2.764 -29.957 1.00 90.25 529 GLU A N 1
ATOM 4210 C CA . GLU A 1 529 ? 30.729 2.320 -30.899 1.00 90.25 529 GLU A CA 1
ATOM 4211 C C . GLU A 1 529 ? 31.310 3.534 -31.624 1.00 90.25 529 GLU A C 1
ATOM 4213 O O . GLU A 1 529 ? 30.558 4.317 -32.208 1.00 90.25 529 GLU A O 1
ATOM 4218 N N . VAL A 1 530 ? 32.638 3.675 -31.594 1.00 91.25 530 VAL A N 1
ATOM 4219 C CA . VAL A 1 530 ? 33.372 4.774 -32.232 1.00 91.25 530 VAL A CA 1
ATOM 4220 C C . VAL A 1 530 ? 34.456 4.213 -33.151 1.00 91.25 530 VAL A C 1
ATOM 4222 O O . VAL A 1 530 ? 35.221 3.329 -32.765 1.00 91.25 530 VAL A O 1
ATOM 4225 N N . ARG A 1 531 ? 34.537 4.738 -34.374 1.00 92.56 531 ARG A N 1
ATOM 4226 C CA . ARG A 1 531 ? 35.491 4.318 -35.406 1.00 92.56 531 ARG A CA 1
ATOM 4227 C C . ARG A 1 531 ? 36.418 5.464 -35.793 1.00 92.56 531 ARG A C 1
ATOM 4229 O O . ARG A 1 531 ? 35.929 6.550 -36.107 1.00 92.56 531 ARG A O 1
ATOM 4236 N N . ALA A 1 532 ? 37.729 5.240 -35.785 1.00 92.12 532 ALA A N 1
ATOM 4237 C CA . ALA A 1 532 ? 38.704 6.167 -36.357 1.00 92.12 532 ALA A CA 1
ATOM 4238 C C . ALA A 1 532 ? 38.786 5.952 -37.873 1.00 92.12 532 ALA A C 1
ATOM 4240 O O . ALA A 1 532 ? 39.020 4.834 -38.326 1.00 92.12 532 ALA A O 1
ATOM 4241 N N . ASN A 1 533 ? 38.604 7.017 -38.655 1.00 91.00 533 ASN A N 1
ATOM 4242 C CA . ASN A 1 533 ? 38.695 6.964 -40.112 1.00 91.00 533 ASN A CA 1
ATOM 4243 C C . ASN A 1 533 ? 39.994 7.638 -40.556 1.00 91.00 533 ASN A C 1
ATOM 4245 O O . ASN A 1 533 ? 40.213 8.822 -40.270 1.00 91.00 533 ASN A O 1
ATOM 4249 N N . PHE A 1 534 ? 40.813 6.886 -41.285 1.00 91.44 534 PHE A N 1
ATOM 4250 C CA . PHE A 1 534 ? 42.079 7.330 -41.855 1.00 91.44 534 PHE A CA 1
ATOM 4251 C C . PHE A 1 534 ? 42.001 7.327 -43.383 1.00 91.44 534 PHE A C 1
ATOM 4253 O O . PHE A 1 534 ? 41.278 6.526 -43.976 1.00 91.44 534 PHE A O 1
ATOM 4260 N N . VAL A 1 535 ? 42.750 8.220 -44.025 1.00 86.94 535 VAL A N 1
ATOM 4261 C CA . VAL A 1 535 ? 42.870 8.301 -45.487 1.00 86.94 535 VAL A CA 1
ATOM 4262 C C . VAL A 1 535 ? 44.343 8.203 -45.867 1.00 86.94 535 VAL A C 1
ATOM 4264 O O . VAL A 1 535 ? 45.202 8.773 -45.195 1.00 86.94 535 VAL A O 1
ATOM 4267 N N . GLY A 1 536 ? 44.637 7.446 -46.926 1.00 80.75 536 GLY A N 1
ATOM 4268 C CA . GLY A 1 536 ? 45.991 7.319 -47.461 1.00 80.75 536 GLY A CA 1
ATOM 4269 C C . GLY A 1 536 ? 46.503 8.664 -47.972 1.00 80.75 536 GLY A C 1
ATOM 4270 O O . GLY A 1 536 ? 45.780 9.402 -48.642 1.00 80.75 536 GLY A O 1
ATOM 4271 N N . ASN A 1 537 ? 47.750 8.987 -47.653 1.00 82.31 537 ASN A N 1
ATOM 4272 C CA . ASN A 1 537 ? 48.420 10.182 -48.146 1.00 82.31 537 ASN A CA 1
ATOM 4273 C C . ASN A 1 537 ? 48.618 10.079 -49.663 1.00 82.31 537 ASN A C 1
ATOM 4275 O O . ASN A 1 537 ? 48.794 8.991 -50.205 1.00 82.31 537 ASN A O 1
ATOM 4279 N N . SER A 1 538 ? 48.603 11.213 -50.352 1.00 81.44 538 SER A N 1
ATOM 4280 C CA . SER A 1 538 ? 48.873 11.264 -51.787 1.00 81.44 538 SER A CA 1
ATOM 4281 C C . SER A 1 538 ? 50.377 11.223 -52.060 1.00 81.44 538 SER A C 1
ATOM 4283 O O . SER A 1 538 ? 51.128 11.978 -51.447 1.00 81.44 538 SER A O 1
ATOM 4285 N N . CYS A 1 539 ? 50.795 10.387 -53.007 1.00 81.75 539 CYS A N 1
ATOM 4286 C CA . CYS A 1 539 ? 52.175 10.233 -53.463 1.00 81.75 539 CYS A CA 1
ATOM 4287 C C . CYS A 1 539 ? 52.289 10.563 -54.958 1.00 81.75 539 CYS A C 1
ATOM 4289 O O . CYS A 1 539 ? 51.409 10.214 -55.750 1.00 81.75 539 CYS A O 1
ATOM 4291 N N . LEU A 1 540 ? 53.373 11.223 -55.356 1.00 86.44 540 LEU A N 1
ATOM 4292 C CA . LEU A 1 540 ? 53.626 11.643 -56.733 1.00 86.44 540 LEU A CA 1
ATOM 4293 C C . LEU A 1 540 ? 54.492 10.617 -57.479 1.00 86.44 540 LEU A C 1
ATOM 4295 O O . LEU A 1 540 ? 55.656 10.400 -57.141 1.00 86.44 540 LEU A O 1
ATOM 4299 N N . VAL A 1 541 ? 53.941 10.036 -58.543 1.00 89.31 541 VAL A N 1
ATOM 4300 C CA . VAL A 1 541 ? 54.668 9.197 -59.503 1.00 89.31 541 VAL A CA 1
ATOM 4301 C C . VAL A 1 541 ? 55.029 10.065 -60.703 1.00 89.31 541 VAL A C 1
ATOM 4303 O O . VAL A 1 541 ? 54.168 10.446 -61.497 1.00 89.31 541 VAL A O 1
ATOM 4306 N N . ASN A 1 542 ? 56.310 10.403 -60.834 1.00 86.19 542 ASN A N 1
ATOM 4307 C CA . ASN A 1 542 ? 56.833 11.155 -61.970 1.00 86.19 542 ASN A CA 1
ATOM 4308 C C . ASN A 1 542 ? 57.498 10.190 -62.961 1.00 86.19 542 ASN A C 1
ATOM 4310 O O . ASN A 1 542 ? 58.278 9.330 -62.549 1.00 86.19 542 ASN A O 1
ATOM 4314 N N . VAL A 1 543 ? 57.207 10.330 -64.256 1.00 87.94 543 VAL A N 1
ATOM 4315 C CA . VAL A 1 543 ? 57.671 9.400 -65.294 1.00 87.94 543 VAL A CA 1
ATOM 4316 C C . VAL A 1 543 ? 58.356 10.164 -66.420 1.00 87.94 543 VAL A C 1
ATOM 4318 O O . VAL A 1 543 ? 57.771 11.068 -67.012 1.00 87.94 543 VAL A O 1
ATOM 4321 N N . LEU A 1 544 ? 59.598 9.789 -66.726 1.00 86.62 544 LEU A N 1
ATOM 4322 C CA . LEU A 1 544 ? 60.404 10.372 -67.801 1.00 86.62 544 LEU A CA 1
ATOM 4323 C C . LEU A 1 544 ? 60.798 9.311 -68.834 1.00 86.62 544 LEU A C 1
ATOM 4325 O O . LEU A 1 544 ? 60.820 8.120 -68.535 1.00 86.62 544 LEU A O 1
ATOM 4329 N N . ALA A 1 545 ? 61.169 9.754 -70.032 1.00 84.88 545 ALA A N 1
ATOM 4330 C CA . ALA A 1 545 ? 61.778 8.924 -71.067 1.00 84.88 545 ALA A CA 1
ATOM 4331 C C . ALA A 1 545 ? 63.213 9.390 -71.354 1.00 84.88 545 ALA A C 1
ATOM 4333 O O . ALA A 1 545 ? 63.500 10.588 -71.322 1.00 84.88 545 ALA A O 1
ATOM 4334 N N . VAL A 1 546 ? 64.108 8.442 -71.628 1.00 82.25 546 VAL A N 1
ATOM 4335 C CA . VAL A 1 546 ? 65.538 8.665 -71.875 1.00 82.25 546 VAL A CA 1
ATOM 4336 C C . VAL A 1 546 ? 65.952 7.873 -73.118 1.00 82.25 546 VAL A C 1
ATOM 4338 O O . VAL A 1 546 ? 65.617 6.700 -73.232 1.00 82.25 546 VAL A O 1
ATOM 4341 N N . ASN A 1 547 ? 66.696 8.511 -74.028 1.00 77.56 547 ASN A N 1
ATOM 4342 C CA . ASN A 1 547 ? 67.170 7.949 -75.305 1.00 77.56 547 ASN A CA 1
ATOM 4343 C C . ASN A 1 547 ? 66.062 7.576 -76.318 1.00 77.56 547 ASN A C 1
ATOM 4345 O O . ASN A 1 547 ? 65.999 6.446 -76.769 1.00 77.56 547 ASN A O 1
ATOM 4349 N N . GLY A 1 548 ? 65.209 8.521 -76.732 1.00 69.75 548 GLY A N 1
ATOM 4350 C CA . GLY A 1 548 ? 64.461 8.363 -77.997 1.00 69.75 548 GLY A CA 1
ATOM 4351 C C . GLY A 1 548 ? 63.088 7.677 -77.939 1.00 69.75 548 GLY A C 1
ATOM 4352 O O . GLY A 1 548 ? 62.609 7.205 -78.965 1.00 69.75 548 GLY A O 1
ATOM 4353 N N . GLY A 1 549 ? 62.415 7.655 -76.786 1.00 78.94 549 GLY A N 1
ATOM 4354 C CA . GLY A 1 549 ? 61.002 7.259 -76.667 1.00 78.94 549 GLY A CA 1
ATOM 4355 C C . GLY A 1 549 ? 60.167 8.251 -75.853 1.00 78.94 549 GLY A C 1
ATOM 4356 O O . GLY A 1 549 ? 60.642 9.336 -75.509 1.00 78.94 549 GLY A O 1
ATOM 4357 N N . LYS A 1 550 ? 58.923 7.884 -75.526 1.00 81.88 550 LYS A N 1
ATOM 4358 C CA . LYS A 1 550 ? 58.012 8.670 -74.670 1.00 81.88 550 LYS A CA 1
ATOM 4359 C C . LYS A 1 550 ? 57.378 7.791 -73.588 1.00 81.88 550 LYS A C 1
ATOM 4361 O O . LYS A 1 550 ? 57.025 6.641 -73.837 1.00 81.88 550 LYS A O 1
ATOM 4366 N N . ALA A 1 551 ? 57.189 8.346 -72.394 1.00 73.19 551 ALA A N 1
ATOM 4367 C CA . ALA A 1 551 ? 56.265 7.782 -71.415 1.00 73.19 551 ALA A CA 1
ATOM 4368 C C . ALA A 1 551 ? 54.834 8.163 -71.825 1.00 73.19 551 ALA A C 1
ATOM 4370 O O . ALA A 1 551 ? 54.601 9.303 -72.231 1.00 73.19 551 ALA A O 1
ATOM 4371 N N . VAL A 1 552 ? 53.897 7.216 -71.765 1.00 72.00 552 VAL A N 1
ATOM 4372 C CA . VAL A 1 552 ? 52.539 7.383 -72.321 1.00 72.00 552 VAL A CA 1
ATOM 4373 C C . VAL A 1 552 ? 51.487 7.491 -71.223 1.00 72.00 552 VAL A C 1
ATOM 4375 O O . VAL A 1 552 ? 50.550 8.276 -71.342 1.00 72.00 552 VAL A O 1
ATOM 4378 N N . LEU A 1 553 ? 51.637 6.709 -70.152 1.00 76.25 553 LEU A N 1
ATOM 4379 C CA . LEU A 1 553 ? 50.650 6.575 -69.081 1.00 76.25 553 LEU A CA 1
ATOM 4380 C C . LEU A 1 553 ? 51.327 6.210 -67.752 1.00 76.25 553 LEU A C 1
ATOM 4382 O O . LEU A 1 553 ? 52.432 5.666 -67.733 1.00 76.25 553 LEU A O 1
ATOM 4386 N N . GLY A 1 554 ? 50.643 6.520 -66.645 1.00 72.00 554 GLY A N 1
ATOM 4387 C CA . GLY A 1 554 ? 51.049 6.158 -65.280 1.00 72.00 554 GLY A CA 1
ATOM 4388 C C . GLY A 1 554 ? 51.760 7.252 -64.468 1.00 72.00 554 GLY A C 1
ATOM 4389 O O . GLY A 1 554 ? 52.032 7.055 -63.288 1.00 72.00 554 GLY A O 1
ATOM 4390 N N . GLY A 1 555 ? 52.043 8.415 -65.063 1.00 81.25 555 GLY A N 1
ATOM 4391 C CA . GLY A 1 555 ? 52.475 9.600 -64.313 1.00 81.25 555 GLY A CA 1
ATOM 4392 C C . GLY A 1 555 ? 51.291 10.331 -63.675 1.00 81.25 555 GLY A C 1
ATOM 4393 O O . GLY A 1 555 ? 50.269 10.534 -64.331 1.00 81.25 555 GLY A O 1
ATOM 4394 N N . GLY A 1 556 ? 51.424 10.750 -62.416 1.00 85.56 556 GLY A N 1
ATOM 4395 C CA . GLY A 1 556 ? 50.358 11.439 -61.686 1.00 85.56 556 GLY A CA 1
ATOM 4396 C C . GLY A 1 556 ? 50.453 11.305 -60.167 1.00 85.56 556 GLY A C 1
ATOM 4397 O O . GLY A 1 556 ? 51.427 10.789 -59.623 1.00 85.56 556 GLY A O 1
ATOM 4398 N N . THR A 1 557 ? 49.416 11.780 -59.480 1.00 84.75 557 THR A N 1
ATOM 4399 C CA . THR A 1 557 ? 49.281 11.678 -58.023 1.00 84.75 557 THR A CA 1
ATOM 4400 C C . THR A 1 557 ? 48.368 10.508 -57.669 1.00 84.75 557 THR A C 1
ATOM 4402 O O . THR A 1 557 ? 47.208 10.490 -58.082 1.00 84.75 557 THR A O 1
ATOM 4405 N N . TYR A 1 558 ? 48.868 9.564 -56.875 1.00 84.06 558 TYR A N 1
ATOM 4406 C CA . TYR A 1 558 ? 48.178 8.328 -56.497 1.00 84.06 558 TYR A CA 1
ATOM 4407 C C . TYR A 1 558 ? 48.086 8.203 -54.970 1.00 84.06 558 TYR A C 1
ATOM 4409 O O . TYR A 1 558 ? 49.003 8.641 -54.275 1.00 84.06 558 TYR A O 1
ATOM 4417 N N . PRO A 1 559 ? 47.022 7.602 -54.408 1.00 82.44 559 PRO A N 1
ATOM 4418 C CA . PRO A 1 559 ? 46.985 7.287 -52.984 1.00 82.44 559 PRO A CA 1
ATOM 4419 C C . PRO A 1 559 ? 48.100 6.308 -52.591 1.00 82.44 559 PRO A C 1
ATOM 4421 O O . PRO A 1 559 ? 48.421 5.379 -53.336 1.00 82.44 559 PRO A O 1
ATOM 4424 N N . TYR A 1 560 ? 48.648 6.470 -51.391 1.00 82.88 560 TYR A N 1
ATOM 4425 C CA . TYR A 1 560 ? 49.536 5.496 -50.764 1.00 82.88 560 TYR A CA 1
ATOM 4426 C C . TYR A 1 560 ? 48.888 4.100 -50.751 1.00 82.88 560 TYR A C 1
ATOM 4428 O O . TYR A 1 560 ? 47.688 3.966 -50.505 1.00 82.88 560 TYR A O 1
ATOM 4436 N N . ASN A 1 561 ? 49.686 3.063 -51.022 1.00 81.69 561 ASN A N 1
ATOM 4437 C CA . ASN A 1 561 ? 49.264 1.673 -51.247 1.00 81.69 561 ASN A CA 1
ATOM 4438 C C . ASN A 1 561 ? 48.421 1.403 -52.513 1.00 81.69 561 ASN A C 1
ATOM 4440 O O . ASN A 1 561 ? 47.976 0.269 -52.690 1.00 81.69 561 ASN A O 1
ATOM 4444 N N . ASN A 1 562 ? 48.222 2.367 -53.417 1.00 83.81 562 ASN A N 1
ATOM 4445 C CA . ASN A 1 562 ? 47.558 2.107 -54.699 1.00 83.81 562 ASN A CA 1
ATOM 4446 C C . ASN A 1 562 ? 48.521 1.459 -55.717 1.00 83.81 562 ASN A C 1
ATOM 4448 O O . ASN A 1 562 ? 49.719 1.742 -55.708 1.00 83.81 562 ASN A O 1
ATOM 4452 N N . GLU A 1 563 ? 48.007 0.581 -56.583 1.00 87.12 563 GLU A N 1
ATOM 4453 C CA . GLU A 1 563 ? 48.773 -0.023 -57.681 1.00 87.12 563 GLU A CA 1
ATOM 4454 C C . GLU A 1 563 ? 48.670 0.850 -58.937 1.00 87.12 563 GLU A C 1
ATOM 4456 O O . GLU A 1 563 ? 47.574 1.228 -59.350 1.00 87.12 563 GLU A O 1
ATOM 4461 N N . VAL A 1 564 ? 49.812 1.159 -59.553 1.00 88.31 564 VAL A N 1
ATOM 4462 C CA . VAL A 1 564 ? 49.905 1.949 -60.786 1.00 88.31 564 VAL A CA 1
ATOM 4463 C C . VAL A 1 564 ? 50.625 1.153 -61.871 1.00 88.31 564 VAL A C 1
ATOM 4465 O O . VAL A 1 564 ? 51.605 0.464 -61.595 1.00 88.31 564 VAL A O 1
ATOM 4468 N N . GLY A 1 565 ? 50.143 1.261 -63.111 1.00 87.81 565 GLY A N 1
ATOM 4469 C CA . GLY A 1 565 ? 50.803 0.734 -64.305 1.00 87.81 565 GLY A CA 1
ATOM 4470 C C . GLY A 1 565 ? 51.426 1.851 -65.138 1.00 87.81 565 GLY A C 1
ATOM 4471 O O . GLY A 1 565 ? 50.756 2.837 -65.448 1.00 87.81 565 GLY A O 1
ATOM 4472 N N . LEU A 1 566 ? 52.693 1.682 -65.514 1.00 90.56 566 LEU A N 1
ATOM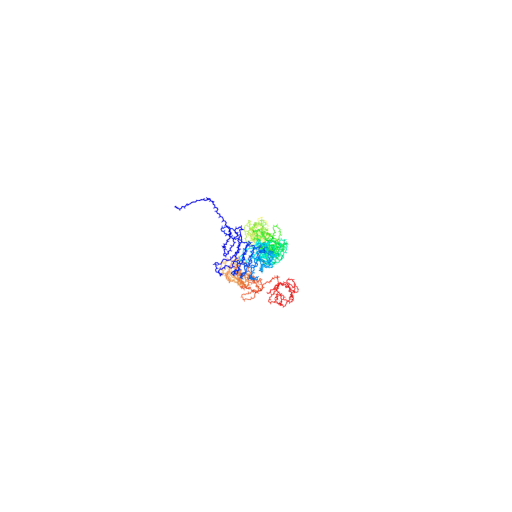 4473 C CA . LEU A 1 566 ? 53.427 2.567 -66.416 1.00 90.56 566 LEU A CA 1
ATOM 4474 C C . LEU A 1 566 ? 53.539 1.938 -67.807 1.00 90.56 566 LEU A C 1
ATOM 4476 O O . LEU A 1 566 ? 53.847 0.750 -67.920 1.00 90.56 566 LEU A O 1
ATOM 4480 N N . THR A 1 567 ? 53.365 2.740 -68.860 1.00 86.19 567 THR A N 1
ATOM 4481 C CA . THR A 1 567 ? 53.660 2.341 -70.248 1.00 86.19 567 THR A CA 1
ATOM 4482 C C . THR A 1 567 ? 54.573 3.342 -70.945 1.00 86.19 567 THR A C 1
ATOM 4484 O O . THR A 1 567 ? 54.487 4.559 -70.741 1.00 86.19 567 THR A O 1
ATOM 4487 N N . ALA A 1 568 ? 55.444 2.810 -71.797 1.00 87.31 568 ALA A N 1
ATOM 4488 C CA . ALA A 1 568 ? 56.381 3.567 -72.614 1.00 87.31 568 ALA A CA 1
ATOM 4489 C C . ALA A 1 568 ? 56.254 3.158 -74.089 1.00 87.31 568 ALA A C 1
ATOM 4491 O O . ALA A 1 568 ? 56.276 1.970 -74.401 1.00 87.31 568 ALA A O 1
ATOM 4492 N N . ASP A 1 569 ? 56.201 4.128 -74.998 1.00 84.38 569 ASP A N 1
ATOM 4493 C CA . ASP A 1 569 ? 56.316 3.877 -76.437 1.00 84.38 569 ASP A CA 1
ATOM 4494 C C . ASP A 1 569 ? 57.749 4.193 -76.870 1.00 84.38 569 ASP A C 1
ATOM 4496 O O . ASP A 1 569 ? 58.257 5.294 -76.621 1.00 84.38 569 ASP A O 1
ATOM 4500 N N . ALA A 1 570 ? 58.391 3.253 -77.561 1.00 82.44 570 ALA A N 1
ATOM 4501 C CA . ALA A 1 570 ? 59.656 3.524 -78.231 1.00 82.44 570 ALA A CA 1
ATOM 4502 C C . ALA A 1 570 ? 59.422 4.440 -79.442 1.00 82.44 570 ALA A C 1
ATOM 4504 O O . ALA A 1 570 ? 58.451 4.271 -80.182 1.00 82.44 570 ALA A O 1
ATOM 4505 N N . GLY A 1 571 ? 60.300 5.424 -79.641 1.00 76.56 571 GLY A N 1
ATOM 4506 C CA . GLY A 1 571 ? 60.298 6.236 -80.854 1.00 76.56 571 GLY A CA 1
ATOM 4507 C C . GLY A 1 571 ? 60.936 5.496 -82.029 1.00 76.56 571 GLY A C 1
ATOM 4508 O O . GLY A 1 571 ? 61.542 4.435 -81.877 1.00 76.56 571 GLY A O 1
ATOM 4509 N N . TYR A 1 572 ? 60.807 6.072 -83.225 1.00 76.44 572 TYR A N 1
ATOM 4510 C CA . TYR A 1 572 ? 61.365 5.499 -84.451 1.00 76.44 572 TYR A CA 1
ATOM 4511 C C . TYR A 1 572 ? 62.866 5.206 -84.318 1.00 76.44 572 TYR A C 1
ATOM 4513 O O . TYR A 1 572 ? 63.656 6.101 -84.030 1.00 76.44 572 TYR A O 1
ATOM 4521 N N . GLY A 1 573 ? 63.248 3.952 -84.572 1.00 73.56 573 GLY A N 1
ATOM 4522 C CA . GLY A 1 573 ? 64.635 3.483 -84.495 1.00 73.56 573 GLY A CA 1
ATOM 4523 C C . GLY A 1 573 ? 65.092 2.983 -83.126 1.00 73.56 573 GLY A C 1
ATOM 4524 O O . GLY A 1 573 ? 66.241 2.567 -83.016 1.00 73.56 573 GLY A O 1
ATOM 4525 N N . TYR A 1 574 ? 64.219 2.973 -82.118 1.00 82.12 574 TYR A N 1
ATOM 4526 C CA . TYR A 1 574 ? 64.525 2.489 -80.772 1.00 82.12 574 TYR A CA 1
ATOM 4527 C C . TYR A 1 574 ? 63.623 1.310 -80.372 1.00 82.12 574 TYR A C 1
ATOM 4529 O O . TYR A 1 574 ? 62.548 1.108 -80.941 1.00 82.12 574 TYR A O 1
ATOM 4537 N N . HIS A 1 575 ? 64.033 0.551 -79.357 1.00 84.31 575 HIS A N 1
ATOM 4538 C CA . HIS A 1 575 ? 63.176 -0.369 -78.603 1.00 84.31 575 HIS A CA 1
ATOM 4539 C C . HIS A 1 575 ? 63.268 -0.072 -77.102 1.00 84.31 575 HIS A C 1
ATOM 4541 O O . HIS A 1 575 ? 64.240 0.514 -76.628 1.00 84.31 575 HIS A O 1
ATOM 4547 N N . PHE A 1 576 ? 62.238 -0.447 -76.343 1.00 87.19 576 PHE A N 1
ATOM 4548 C CA . PHE A 1 576 ? 62.239 -0.302 -74.888 1.00 87.19 576 PHE A CA 1
ATOM 4549 C C . PHE A 1 576 ? 63.239 -1.276 -74.250 1.00 87.19 576 PHE A C 1
ATOM 4551 O O . PHE A 1 576 ? 63.211 -2.466 -74.558 1.00 87.19 576 PHE A O 1
ATOM 4558 N N . GLU A 1 577 ? 64.098 -0.774 -73.360 1.00 87.31 577 GLU A N 1
ATOM 4559 C CA . GLU A 1 577 ? 65.092 -1.578 -72.638 1.00 87.31 577 GLU A CA 1
ATOM 4560 C C . GLU A 1 577 ? 64.605 -1.926 -71.221 1.00 87.31 577 GLU A C 1
ATOM 4562 O O . GLU A 1 577 ? 64.566 -3.098 -70.848 1.00 87.31 577 GLU A O 1
ATOM 4567 N N . LYS A 1 578 ? 64.280 -0.907 -70.409 1.00 89.81 578 LYS A N 1
ATOM 4568 C CA . LYS A 1 578 ? 63.922 -1.054 -68.984 1.00 89.81 578 LYS A CA 1
ATOM 4569 C C . LYS A 1 578 ? 63.387 0.233 -68.356 1.00 89.81 578 LYS A C 1
ATOM 4571 O O . LYS A 1 578 ? 63.674 1.340 -68.810 1.00 89.81 578 LYS A O 1
ATOM 4576 N N . TRP A 1 579 ? 62.699 0.079 -67.232 1.00 91.75 579 TRP A N 1
ATOM 4577 C CA . TRP A 1 579 ? 62.407 1.135 -66.270 1.00 91.75 579 TRP A CA 1
ATOM 4578 C C . TRP A 1 579 ? 63.499 1.204 -65.200 1.00 91.75 579 TRP A C 1
ATOM 4580 O O . TRP A 1 579 ? 63.934 0.171 -64.688 1.00 91.75 579 TRP A O 1
ATOM 4590 N N . THR A 1 580 ? 63.893 2.409 -64.789 1.00 90.00 580 THR A N 1
ATOM 4591 C CA 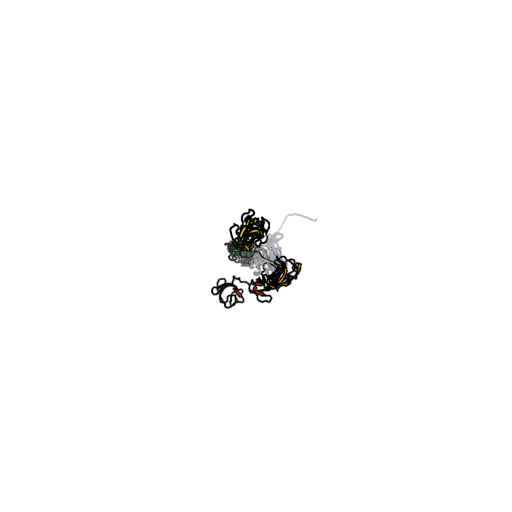. THR A 1 580 ? 64.778 2.630 -63.632 1.00 90.00 580 THR A CA 1
ATOM 4592 C C . THR A 1 580 ? 64.201 3.652 -62.663 1.00 90.00 580 THR A C 1
ATOM 4594 O O . THR A 1 580 ? 63.366 4.469 -63.044 1.00 90.00 580 THR A O 1
ATOM 4597 N N . ASN A 1 581 ? 64.701 3.686 -61.429 1.00 87.69 581 ASN A N 1
ATOM 4598 C CA . ASN A 1 581 ? 64.399 4.768 -60.489 1.00 87.69 581 ASN A CA 1
ATOM 4599 C C . ASN A 1 581 ? 65.266 6.028 -60.744 1.00 87.69 581 ASN A C 1
ATOM 4601 O O . ASN A 1 581 ? 66.038 6.106 -61.709 1.00 87.69 581 ASN A O 1
ATOM 4605 N N . ALA A 1 582 ? 65.166 7.019 -59.850 1.00 84.94 582 ALA A N 1
ATOM 4606 C CA . ALA A 1 582 ? 65.970 8.244 -59.866 1.00 84.94 582 ALA A CA 1
ATOM 4607 C C . ALA A 1 582 ? 67.491 7.990 -59.923 1.00 84.94 582 ALA A C 1
ATOM 4609 O O . ALA A 1 582 ? 68.188 8.690 -60.665 1.00 84.94 582 ALA A O 1
ATOM 4610 N N . ASN A 1 583 ? 67.968 6.969 -59.200 1.00 86.62 583 ASN A N 1
ATOM 4611 C CA . ASN A 1 583 ? 69.372 6.560 -59.077 1.00 86.62 583 ASN A CA 1
ATOM 4612 C C . ASN A 1 583 ? 69.870 5.716 -60.269 1.00 86.62 583 ASN A C 1
ATOM 4614 O O . ASN A 1 583 ? 71.021 5.288 -60.274 1.00 86.62 583 ASN A O 1
ATOM 4618 N N . ASN A 1 584 ? 69.023 5.489 -61.280 1.00 81.75 584 ASN A N 1
ATOM 4619 C CA . ASN A 1 584 ? 69.250 4.587 -62.417 1.00 81.75 584 ASN A CA 1
ATOM 4620 C C . ASN A 1 584 ? 69.336 3.093 -62.039 1.00 81.75 584 ASN A C 1
ATOM 4622 O O . ASN A 1 584 ? 69.827 2.284 -62.826 1.00 81.75 584 ASN A O 1
ATOM 4626 N N . GLU A 1 585 ? 68.827 2.702 -60.868 1.00 87.81 585 GLU A N 1
ATOM 4627 C CA . GLU A 1 585 ? 68.689 1.292 -60.487 1.00 87.81 585 GLU A CA 1
ATOM 4628 C C . GLU A 1 585 ? 67.511 0.676 -61.255 1.00 87.81 585 GLU A C 1
ATOM 4630 O O . GLU A 1 585 ? 66.440 1.283 -61.345 1.00 87.81 585 GLU A O 1
ATOM 4635 N N . SER A 1 586 ? 67.709 -0.513 -61.832 1.00 87.38 586 SER A N 1
ATOM 4636 C CA . SER A 1 586 ? 66.703 -1.187 -62.662 1.00 87.38 586 SER A CA 1
ATOM 4637 C C . SER A 1 586 ? 65.490 -1.606 -61.827 1.00 87.38 586 SER A C 1
ATOM 4639 O O . SER A 1 586 ? 65.641 -2.339 -60.853 1.00 87.38 586 SER A O 1
ATOM 4641 N N . LEU A 1 587 ? 64.297 -1.165 -62.232 1.00 89.06 587 LEU A N 1
ATOM 4642 C CA . LEU A 1 587 ? 63.022 -1.491 -61.585 1.00 89.06 587 LEU A CA 1
ATOM 4643 C C . LEU A 1 587 ? 62.311 -2.659 -62.274 1.00 89.06 587 LEU A C 1
ATOM 4645 O O . LEU A 1 587 ? 61.844 -3.570 -61.598 1.00 89.06 587 LEU A O 1
ATOM 4649 N N . SER A 1 588 ? 62.240 -2.644 -63.609 1.00 88.88 588 SER A N 1
ATOM 4650 C CA . SER A 1 588 ? 61.685 -3.740 -64.414 1.00 88.88 588 SER A CA 1
ATOM 4651 C C . SER A 1 588 ? 62.133 -3.638 -65.874 1.00 88.88 588 SER A C 1
ATOM 4653 O O . SER A 1 588 ? 62.347 -2.536 -66.374 1.00 88.88 588 SER A O 1
ATOM 4655 N N . THR A 1 589 ? 62.255 -4.772 -66.562 1.00 87.75 589 THR A N 1
ATOM 4656 C CA . THR A 1 589 ? 62.415 -4.862 -68.028 1.00 87.75 589 THR A CA 1
ATOM 4657 C C . THR A 1 589 ? 61.080 -5.014 -68.762 1.00 87.75 589 THR A C 1
ATOM 4659 O O . THR A 1 589 ? 61.058 -5.051 -69.988 1.00 87.75 589 THR A O 1
ATOM 4662 N N . ASP A 1 590 ? 59.968 -5.098 -68.031 1.00 87.06 590 ASP A N 1
ATOM 4663 C CA . ASP A 1 590 ? 58.636 -5.277 -68.602 1.00 87.06 590 ASP A CA 1
ATOM 4664 C C . ASP A 1 590 ? 57.996 -3.927 -68.957 1.00 87.06 590 ASP A C 1
ATOM 4666 O O . ASP A 1 590 ? 58.175 -2.914 -68.275 1.00 87.06 590 ASP A O 1
ATOM 4670 N N . ASN A 1 591 ? 57.220 -3.914 -70.036 1.00 86.19 591 ASN A N 1
ATOM 4671 C CA . ASN A 1 591 ? 56.458 -2.757 -70.491 1.00 86.19 591 ASN A CA 1
ATOM 4672 C C . ASN A 1 591 ? 55.104 -3.255 -71.028 1.00 86.19 591 ASN A C 1
ATOM 4674 O O . ASN A 1 591 ? 55.085 -3.865 -72.100 1.00 86.19 591 ASN A O 1
ATOM 4678 N N . PRO A 1 592 ? 53.981 -3.051 -70.309 1.00 87.81 592 PRO A N 1
ATOM 4679 C CA . PRO A 1 592 ? 53.821 -2.257 -69.081 1.00 87.81 592 PRO A CA 1
ATOM 4680 C C . PRO A 1 592 ? 54.570 -2.781 -67.843 1.00 87.81 592 PRO A C 1
ATOM 4682 O O . PRO A 1 592 ? 54.815 -3.976 -67.712 1.00 87.81 592 PRO A O 1
ATOM 4685 N N . TYR A 1 593 ? 54.849 -1.877 -66.899 1.00 91.31 593 TYR A N 1
ATOM 4686 C CA . TYR A 1 593 ? 55.365 -2.182 -65.555 1.00 91.31 593 TYR A CA 1
ATOM 4687 C C . TYR A 1 593 ? 54.358 -1.743 -64.489 1.00 91.31 593 TYR A C 1
ATOM 4689 O O . TYR A 1 593 ? 53.992 -0.568 -64.452 1.00 91.31 593 TYR A O 1
ATOM 4697 N N . THR A 1 594 ? 53.926 -2.655 -63.612 1.00 88.62 594 THR A N 1
ATOM 4698 C CA . THR A 1 594 ? 53.054 -2.335 -62.469 1.00 88.62 594 THR A CA 1
ATOM 4699 C C . THR A 1 594 ? 53.803 -2.375 -61.139 1.00 88.62 594 THR A C 1
ATOM 4701 O O . THR A 1 594 ? 54.677 -3.217 -60.921 1.00 88.62 594 THR A O 1
ATOM 4704 N N . PHE A 1 595 ? 53.465 -1.459 -60.228 1.00 89.38 595 PHE A N 1
ATOM 4705 C CA . PHE A 1 595 ? 53.983 -1.459 -58.857 1.00 89.38 595 PHE A CA 1
ATOM 4706 C C . PHE A 1 595 ? 53.035 -0.753 -57.876 1.00 89.38 595 PHE A C 1
ATOM 4708 O O . PHE A 1 595 ? 52.164 0.023 -58.266 1.00 89.38 595 PHE A O 1
ATOM 4715 N N . VAL A 1 596 ? 53.226 -1.004 -56.577 1.00 88.38 596 VAL A N 1
ATOM 4716 C CA . VAL A 1 596 ? 52.471 -0.346 -55.498 1.00 88.38 596 VAL A CA 1
ATOM 4717 C C . VAL A 1 596 ? 53.190 0.921 -55.044 1.00 88.38 596 VAL A C 1
ATOM 4719 O O . VAL A 1 596 ? 54.353 0.869 -54.638 1.00 88.38 596 VAL A O 1
ATOM 4722 N N . VAL A 1 597 ? 52.490 2.054 -55.048 1.00 86.81 597 VAL A N 1
ATOM 4723 C CA . VAL A 1 597 ? 53.045 3.350 -54.645 1.00 86.81 597 VAL A CA 1
ATOM 4724 C C . VAL A 1 597 ? 53.199 3.412 -53.120 1.00 86.81 597 VAL A C 1
ATOM 4726 O O . VAL A 1 597 ? 52.224 3.347 -52.369 1.00 86.81 597 VAL A O 1
ATOM 4729 N N . LYS A 1 598 ? 54.449 3.533 -52.654 1.00 82.62 598 LYS A N 1
ATOM 4730 C CA . LYS A 1 598 ? 54.833 3.610 -51.226 1.00 82.62 598 LYS A CA 1
ATOM 4731 C C . LYS A 1 598 ? 55.423 4.968 -50.818 1.00 82.62 598 LYS A C 1
ATOM 4733 O O . LYS A 1 598 ? 55.912 5.118 -49.703 1.00 82.62 598 LYS A O 1
ATOM 4738 N N . GLY A 1 599 ? 55.413 5.939 -51.722 1.00 83.38 599 GLY A N 1
ATOM 4739 C CA . GLY A 1 599 ? 56.041 7.246 -51.564 1.00 83.38 599 GLY A CA 1
ATOM 4740 C C . GLY A 1 599 ? 56.235 7.906 -52.925 1.00 83.38 599 GLY A C 1
ATOM 4741 O O . GLY A 1 599 ? 55.972 7.283 -53.957 1.00 83.38 599 GLY A O 1
ATOM 4742 N N . ASP A 1 600 ? 56.698 9.153 -52.924 1.00 84.88 600 ASP A N 1
ATOM 4743 C CA . ASP A 1 600 ? 57.040 9.866 -54.154 1.00 84.88 600 ASP A CA 1
ATOM 4744 C C . ASP A 1 600 ? 58.187 9.150 -54.877 1.00 84.88 600 ASP A C 1
ATOM 4746 O O . ASP A 1 600 ? 59.211 8.814 -54.274 1.00 84.88 600 ASP A O 1
ATOM 4750 N N . ILE A 1 601 ? 58.025 8.913 -56.178 1.00 86.44 601 ILE A N 1
ATOM 4751 C CA . ILE A 1 601 ? 58.990 8.160 -56.981 1.00 86.44 601 ILE A CA 1
ATOM 4752 C C . ILE A 1 601 ? 59.150 8.776 -58.369 1.00 86.44 601 ILE A C 1
ATOM 4754 O O . ILE A 1 601 ? 58.185 9.121 -59.048 1.00 86.44 601 ILE A O 1
ATOM 4758 N N . LEU A 1 602 ? 60.406 8.889 -58.801 1.00 87.12 602 LEU A N 1
ATOM 4759 C CA . LEU A 1 602 ? 60.770 9.195 -60.178 1.00 87.12 602 LEU A CA 1
ATOM 4760 C C . LEU A 1 602 ? 61.164 7.898 -60.884 1.00 87.12 602 LEU A C 1
ATOM 4762 O O . LEU A 1 602 ? 62.125 7.240 -60.473 1.00 87.12 602 LEU A O 1
ATOM 4766 N N . VAL A 1 603 ? 60.454 7.578 -61.962 1.00 90.06 603 VAL A N 1
ATOM 4767 C CA . VAL A 1 603 ? 60.691 6.411 -62.813 1.00 90.06 603 VAL A CA 1
ATOM 4768 C C . VAL A 1 603 ? 61.088 6.871 -64.221 1.00 90.06 603 VAL A C 1
ATOM 4770 O O . VAL A 1 603 ? 60.535 7.832 -64.753 1.00 90.06 603 VAL A O 1
ATOM 4773 N N . LYS A 1 604 ? 62.082 6.223 -64.832 1.00 90.12 604 LYS A N 1
ATOM 4774 C CA . LYS A 1 604 ? 62.620 6.569 -66.158 1.00 90.12 604 LYS A CA 1
ATOM 4775 C C . LYS A 1 604 ? 62.510 5.368 -67.093 1.00 90.12 604 LYS A C 1
ATOM 4777 O O . LYS A 1 604 ? 63.063 4.320 -66.770 1.00 90.12 604 LYS A O 1
ATOM 4782 N N . ALA A 1 605 ? 61.849 5.515 -68.238 1.00 89.25 605 ALA A N 1
ATOM 4783 C CA . ALA A 1 605 ? 61.947 4.565 -69.344 1.00 89.25 605 ALA A CA 1
ATOM 4784 C C . ALA A 1 605 ? 63.257 4.798 -70.100 1.00 89.25 605 ALA A C 1
ATOM 4786 O O . ALA A 1 605 ? 63.493 5.903 -70.593 1.00 89.25 605 ALA A O 1
ATOM 4787 N N . TYR A 1 606 ? 64.078 3.761 -70.211 1.00 86.38 606 TYR A N 1
ATOM 4788 C CA . TYR A 1 606 ? 65.244 3.727 -71.083 1.00 86.38 606 TYR A CA 1
ATOM 4789 C C . TYR A 1 606 ? 64.919 2.954 -72.356 1.00 86.38 606 TYR A C 1
ATOM 4791 O O . TYR A 1 606 ? 64.280 1.899 -72.316 1.00 86.38 606 TYR A O 1
ATOM 4799 N N . PHE A 1 607 ? 65.391 3.485 -73.478 1.00 86.31 607 PHE A N 1
ATOM 4800 C CA . PHE A 1 607 ? 65.279 2.869 -74.791 1.00 86.31 607 PHE A CA 1
ATOM 4801 C C . PHE A 1 607 ? 66.674 2.726 -75.421 1.00 86.31 607 PHE A C 1
ATOM 4803 O O . PHE A 1 607 ? 67.589 3.500 -75.120 1.00 86.31 607 PHE A O 1
ATOM 4810 N N . ALA A 1 608 ? 66.839 1.728 -76.285 1.00 80.62 608 ALA A N 1
ATOM 4811 C CA . ALA A 1 608 ? 68.089 1.415 -76.974 1.00 80.62 608 ALA A CA 1
ATOM 4812 C C . ALA A 1 608 ? 67.896 1.454 -78.497 1.00 80.62 608 ALA A C 1
ATOM 4814 O O . ALA A 1 608 ? 66.825 1.118 -78.999 1.00 80.62 608 ALA A O 1
ATOM 4815 N N . GLU A 1 609 ? 68.924 1.885 -79.230 1.00 79.31 609 GLU A N 1
ATOM 4816 C CA . GLU A 1 609 ? 68.896 1.987 -80.695 1.00 79.31 609 GLU A CA 1
ATOM 4817 C C . GLU A 1 609 ? 68.847 0.608 -81.372 1.00 79.31 609 GLU A C 1
ATOM 4819 O O . GLU A 1 609 ? 69.497 -0.346 -80.938 1.00 79.31 609 GLU A O 1
ATOM 4824 N N . ASN A 1 610 ? 68.116 0.524 -82.483 1.00 74.38 610 ASN A N 1
ATOM 4825 C CA . ASN A 1 610 ? 68.050 -0.660 -83.333 1.00 74.38 610 ASN A CA 1
ATOM 4826 C C . ASN A 1 610 ? 69.182 -0.639 -84.376 1.00 74.38 610 ASN A C 1
ATOM 4828 O O . ASN A 1 610 ? 69.415 0.376 -85.039 1.00 74.38 610 ASN A O 1
ATOM 4832 N N . TYR A 1 611 ? 69.847 -1.783 -84.547 1.00 75.44 611 TYR A N 1
ATOM 4833 C CA . TYR A 1 611 ? 70.923 -2.005 -85.516 1.00 75.44 611 TYR A CA 1
ATOM 4834 C C . TYR A 1 611 ? 70.535 -3.126 -86.483 1.00 75.44 611 TYR A C 1
ATOM 4836 O O . TYR A 1 611 ? 69.935 -4.116 -86.067 1.00 75.44 611 TYR A O 1
ATOM 4844 N N . TYR A 1 612 ? 70.910 -2.970 -87.751 1.00 79.00 612 TYR A N 1
ATOM 4845 C CA . TYR A 1 612 ? 70.535 -3.834 -88.869 1.00 79.00 612 TYR A CA 1
ATOM 4846 C C . TYR A 1 612 ? 71.741 -4.123 -89.775 1.00 79.00 612 TYR A C 1
ATOM 4848 O O . TYR A 1 612 ? 72.653 -3.301 -89.915 1.00 79.00 612 TYR A O 1
ATOM 4856 N N . LEU A 1 613 ? 71.764 -5.302 -90.390 1.00 82.75 613 LEU A N 1
ATOM 4857 C CA . LEU A 1 613 ? 72.888 -5.816 -91.168 1.00 82.75 613 LEU A CA 1
ATOM 4858 C C . LEU A 1 613 ? 72.712 -5.559 -92.673 1.00 82.75 613 LEU A C 1
ATOM 4860 O O . LEU A 1 613 ? 71.732 -5.986 -93.278 1.00 82.75 613 LEU A O 1
ATOM 4864 N N . VAL A 1 614 ? 73.707 -4.940 -93.311 1.00 87.00 614 VAL A N 1
ATOM 4865 C CA . VAL A 1 614 ? 73.796 -4.819 -94.776 1.00 87.00 614 VAL A CA 1
ATOM 4866 C C . VAL A 1 614 ? 74.815 -5.814 -95.320 1.00 87.00 614 VAL A C 1
ATOM 4868 O O . VAL A 1 614 ? 75.975 -5.845 -94.894 1.00 87.00 614 VAL A O 1
ATOM 4871 N N . ASN A 1 615 ? 74.388 -6.593 -96.312 1.00 86.69 615 ASN A N 1
ATOM 4872 C CA . ASN A 1 615 ? 75.169 -7.653 -96.934 1.00 86.69 615 ASN A CA 1
ATOM 4873 C C . ASN A 1 615 ? 75.067 -7.579 -98.468 1.00 86.69 615 ASN A C 1
ATOM 4875 O O . ASN A 1 615 ? 74.143 -8.109 -99.088 1.00 86.69 615 ASN A O 1
ATOM 4879 N N . ALA A 1 616 ? 76.023 -6.903 -99.106 1.00 86.12 616 ALA A N 1
ATOM 4880 C CA . ALA A 1 616 ? 76.107 -6.792 -100.557 1.00 86.12 616 ALA A CA 1
ATOM 4881 C C . ALA A 1 616 ? 76.973 -7.910 -101.176 1.00 86.12 616 ALA A C 1
ATOM 4883 O O . ALA A 1 616 ? 78.018 -8.291 -100.640 1.00 86.12 616 ALA A O 1
ATOM 4884 N N . SER A 1 617 ? 76.567 -8.399 -102.353 1.00 84.38 617 SER A N 1
ATOM 4885 C CA . SER A 1 617 ? 77.217 -9.484 -103.106 1.00 84.38 617 SER A CA 1
ATOM 4886 C C . SER A 1 617 ? 77.295 -9.196 -104.615 1.00 84.38 617 SER A C 1
ATOM 4888 O O . SER A 1 617 ? 76.408 -8.574 -105.199 1.00 84.38 617 SER A O 1
ATOM 4890 N N . ALA A 1 618 ? 78.357 -9.649 -105.289 1.00 80.75 618 ALA A N 1
ATOM 4891 C CA . ALA A 1 618 ? 78.474 -9.555 -106.748 1.00 80.75 618 ALA A CA 1
ATOM 4892 C C . ALA A 1 618 ? 77.927 -10.838 -107.386 1.00 80.75 618 ALA A C 1
ATOM 4894 O O . ALA A 1 618 ? 78.314 -11.939 -107.002 1.00 80.75 618 ALA A O 1
ATOM 4895 N N . GLY A 1 619 ? 76.979 -10.711 -108.318 1.00 65.25 619 GLY A N 1
ATOM 4896 C CA . GLY A 1 619 ? 76.123 -11.846 -108.662 1.00 65.25 619 GLY A CA 1
ATOM 4897 C C . GLY A 1 619 ? 76.741 -12.957 -109.509 1.00 65.25 619 GLY A C 1
ATOM 4898 O O . GLY A 1 619 ? 76.233 -14.072 -109.460 1.00 65.25 619 GLY A O 1
ATOM 4899 N N . ASN A 1 620 ? 77.789 -12.633 -110.266 1.00 64.75 620 ASN A N 1
ATOM 4900 C CA . ASN A 1 620 ? 78.532 -13.483 -111.201 1.00 64.75 620 ASN A CA 1
ATOM 4901 C C . ASN A 1 620 ? 79.995 -12.985 -111.233 1.00 64.75 620 ASN A C 1
ATOM 4903 O O . ASN A 1 620 ? 80.251 -11.858 -110.806 1.00 64.75 620 ASN A O 1
ATOM 4907 N N . ASN A 1 621 ? 80.930 -13.740 -111.826 1.00 64.69 621 ASN A N 1
ATOM 4908 C CA . ASN A 1 621 ? 82.360 -13.381 -111.963 1.00 64.69 621 ASN A CA 1
ATOM 4909 C C . ASN A 1 621 ? 82.646 -12.195 -112.927 1.00 64.69 621 ASN A C 1
ATOM 4911 O O . ASN A 1 621 ? 83.665 -12.179 -113.611 1.00 64.69 621 ASN A O 1
ATOM 4915 N N . HIS A 1 622 ? 81.745 -11.214 -113.022 1.00 79.12 622 HIS A N 1
ATOM 4916 C CA . HIS A 1 622 ? 81.830 -10.039 -113.905 1.00 79.12 622 HIS A CA 1
ATOM 4917 C C . HIS A 1 622 ? 82.082 -8.731 -113.123 1.00 79.12 622 HIS A C 1
ATOM 4919 O O . HIS A 1 622 ? 82.053 -7.644 -113.696 1.00 79.12 622 HIS A O 1
ATOM 4925 N N . GLY A 1 623 ? 82.318 -8.833 -111.812 1.00 81.88 623 GLY A N 1
ATOM 4926 C CA . GLY A 1 623 ? 82.665 -7.721 -110.933 1.00 81.88 623 GLY A CA 1
ATOM 4927 C C . GLY A 1 623 ? 82.835 -8.166 -109.477 1.00 81.88 623 GLY A C 1
ATOM 4928 O O . GLY A 1 623 ? 82.670 -9.345 -109.158 1.00 81.88 623 GLY A O 1
ATOM 4929 N N . ARG A 1 624 ? 83.133 -7.218 -108.584 1.00 85.25 624 ARG A N 1
ATOM 4930 C CA . ARG A 1 624 ? 83.235 -7.431 -107.125 1.00 85.25 624 ARG A CA 1
ATOM 4931 C C . ARG A 1 624 ? 82.486 -6.357 -106.338 1.00 85.25 624 ARG A C 1
ATOM 4933 O O . ARG A 1 624 ? 82.190 -5.295 -106.874 1.00 85.25 624 ARG A O 1
ATOM 4940 N N . ILE A 1 625 ? 82.232 -6.613 -105.056 1.00 88.50 625 ILE A N 1
ATOM 4941 C CA . ILE A 1 625 ? 81.832 -5.570 -104.100 1.00 88.50 625 ILE A CA 1
ATOM 4942 C C . ILE A 1 625 ? 83.090 -4.894 -103.558 1.00 88.50 625 ILE A C 1
ATOM 4944 O O . ILE A 1 625 ? 84.077 -5.566 -103.255 1.00 88.50 625 ILE A O 1
ATOM 4948 N N . LYS A 1 626 ? 83.053 -3.566 -103.482 1.00 84.19 626 LYS A N 1
ATOM 4949 C CA . LYS A 1 626 ? 84.165 -2.699 -103.085 1.00 84.19 626 LYS A CA 1
ATOM 4950 C C . LYS A 1 626 ? 83.973 -2.124 -101.677 1.00 84.19 626 LYS A C 1
ATOM 4952 O O . LYS A 1 626 ? 84.956 -1.980 -100.955 1.00 84.19 626 LYS A O 1
ATOM 4957 N N . SER A 1 627 ? 82.735 -1.838 -101.270 1.00 81.50 627 SER A N 1
ATOM 4958 C CA . SER A 1 627 ? 82.396 -1.300 -99.941 1.00 81.50 627 SER A CA 1
ATOM 4959 C C . SER A 1 627 ? 80.902 -1.471 -99.612 1.00 81.50 627 SER A C 1
ATOM 4961 O O . SER A 1 627 ? 80.097 -1.738 -100.505 1.00 81.50 627 SER A O 1
ATOM 4963 N N . GLY A 1 628 ? 80.548 -1.304 -98.328 1.00 79.56 628 GLY A N 1
ATOM 4964 C CA . GLY A 1 628 ? 79.160 -1.181 -97.852 1.00 79.56 628 GLY A CA 1
ATOM 4965 C C . GLY A 1 628 ? 78.590 -2.352 -97.036 1.00 79.56 628 GLY A C 1
ATOM 4966 O O . GLY A 1 628 ? 77.422 -2.302 -96.674 1.00 79.56 628 GLY A O 1
ATOM 4967 N N . ASN A 1 629 ? 79.382 -3.385 -96.722 1.00 85.50 629 ASN A N 1
ATOM 4968 C CA . ASN A 1 629 ? 78.946 -4.481 -95.843 1.00 85.50 629 ASN A CA 1
ATOM 4969 C C . ASN A 1 629 ? 79.259 -4.161 -94.375 1.00 85.50 629 ASN A C 1
ATOM 4971 O O . ASN A 1 629 ? 80.383 -3.761 -94.060 1.00 85.50 629 ASN A O 1
ATOM 4975 N N . GLY A 1 630 ? 78.302 -4.395 -93.476 1.00 84.50 630 GLY A N 1
ATOM 4976 C CA . GLY A 1 630 ? 78.455 -4.111 -92.047 1.00 84.50 630 GLY A CA 1
ATOM 4977 C C . GLY A 1 630 ? 77.128 -4.098 -91.289 1.00 84.50 630 GLY A C 1
ATOM 4978 O O . GLY A 1 630 ? 76.066 -4.253 -91.885 1.00 84.50 630 GLY A O 1
ATOM 4979 N N . SER A 1 631 ? 77.199 -3.911 -89.969 1.00 79.75 631 SER A N 1
ATOM 4980 C CA . SER A 1 631 ? 76.034 -3.579 -89.140 1.00 79.75 631 SER A CA 1
ATOM 4981 C C . SER A 1 631 ? 75.952 -2.064 -88.974 1.00 79.75 631 SER A C 1
ATOM 4983 O O . SER A 1 631 ? 76.973 -1.411 -88.738 1.00 79.75 631 SER A O 1
ATOM 4985 N N . TYR A 1 632 ? 74.752 -1.519 -89.126 1.00 81.00 632 TYR A N 1
ATOM 4986 C CA . TYR A 1 632 ? 74.476 -0.090 -89.187 1.00 81.00 632 TYR A CA 1
ATOM 4987 C C . TYR A 1 632 ? 73.237 0.240 -88.348 1.00 81.00 632 TYR A C 1
ATOM 4989 O O . TYR A 1 632 ? 72.328 -0.579 -88.230 1.00 81.00 632 TYR A O 1
ATOM 4997 N N . SER A 1 633 ? 73.186 1.429 -87.751 1.00 76.19 633 SER A N 1
ATOM 4998 C CA . SER A 1 633 ? 71.999 1.882 -87.021 1.00 76.19 633 SER A CA 1
ATOM 4999 C C . SER A 1 633 ? 70.817 2.133 -87.966 1.00 76.19 633 SER A C 1
ATOM 5001 O O . SER A 1 633 ? 70.989 2.397 -89.159 1.00 76.19 633 SER A O 1
ATOM 5003 N N . TYR A 1 634 ? 69.597 2.061 -87.432 1.00 73.62 634 TYR A N 1
ATOM 5004 C CA . TYR A 1 634 ? 68.380 2.400 -88.172 1.00 73.62 634 TYR A CA 1
ATOM 5005 C C . TYR A 1 634 ? 68.461 3.798 -88.814 1.00 73.62 634 TYR A C 1
ATOM 5007 O O . TYR A 1 634 ? 68.882 4.763 -88.177 1.00 73.62 634 TYR A O 1
ATOM 5015 N N . ASN A 1 635 ? 68.036 3.906 -90.074 1.00 74.25 635 ASN A N 1
ATOM 5016 C CA . ASN A 1 635 ? 68.162 5.085 -90.941 1.00 74.25 635 ASN A CA 1
ATOM 5017 C C . ASN A 1 635 ? 69.602 5.562 -91.222 1.00 74.25 635 ASN A C 1
ATOM 5019 O O . ASN A 1 635 ? 69.783 6.640 -91.793 1.00 74.25 635 ASN A O 1
ATOM 5023 N N . ALA A 1 636 ? 70.641 4.781 -90.902 1.00 78.88 636 ALA A N 1
ATOM 5024 C CA . ALA A 1 636 ? 71.987 5.087 -91.376 1.00 78.88 636 ALA A CA 1
ATOM 5025 C C . ALA A 1 636 ? 72.006 5.117 -92.914 1.00 78.88 636 ALA A C 1
ATOM 5027 O O . ALA A 1 636 ? 71.581 4.163 -93.567 1.00 78.88 636 ALA A O 1
ATOM 5028 N N . ASN A 1 637 ? 72.514 6.206 -93.494 1.00 81.50 637 ASN A N 1
ATOM 5029 C CA . ASN A 1 637 ? 72.721 6.307 -94.935 1.00 81.50 637 ASN A CA 1
ATOM 5030 C C . ASN A 1 637 ? 73.999 5.550 -95.319 1.00 81.50 637 ASN A C 1
ATOM 5032 O O . ASN A 1 637 ? 75.112 6.012 -95.059 1.00 81.50 637 ASN A O 1
ATOM 5036 N N . VAL A 1 638 ? 73.830 4.379 -95.931 1.00 83.50 638 VAL A N 1
ATOM 5037 C CA . VAL A 1 638 ? 74.908 3.466 -96.326 1.00 83.50 638 VAL A CA 1
ATOM 5038 C C . VAL A 1 638 ? 75.020 3.444 -97.840 1.00 83.50 638 VAL A C 1
ATOM 5040 O O . VAL A 1 638 ? 74.018 3.352 -98.542 1.00 83.50 638 VAL A O 1
ATOM 5043 N N . ALA A 1 639 ? 76.252 3.513 -98.343 1.00 86.38 639 ALA A N 1
ATOM 5044 C CA . ALA A 1 639 ? 76.560 3.366 -99.756 1.00 86.38 639 ALA A CA 1
ATOM 5045 C C . ALA A 1 639 ? 77.225 2.008 -100.015 1.00 86.38 639 ALA A C 1
ATOM 5047 O O . ALA A 1 639 ? 78.316 1.747 -99.502 1.00 86.38 639 ALA A O 1
ATOM 5048 N N . VAL A 1 640 ? 76.590 1.165 -100.833 1.00 87.75 640 VAL A N 1
ATOM 5049 C CA . VAL A 1 640 ? 77.214 -0.047 -101.384 1.00 87.75 640 VAL A CA 1
ATOM 5050 C C . VAL A 1 640 ? 77.823 0.269 -102.745 1.00 87.75 640 VAL A C 1
ATOM 5052 O O . VAL A 1 640 ? 77.172 0.855 -103.611 1.00 87.75 640 VAL A O 1
ATOM 5055 N N . GLU A 1 641 ? 79.085 -0.103 -102.947 1.00 88.62 641 GLU A N 1
ATOM 5056 C CA . GLU A 1 641 ? 79.795 0.112 -104.211 1.00 88.62 641 GLU A CA 1
ATOM 5057 C C . GLU A 1 641 ? 80.222 -1.226 -104.814 1.00 88.62 641 GLU A C 1
ATOM 5059 O O . GLU A 1 641 ? 80.762 -2.097 -104.126 1.00 88.62 641 GLU A O 1
ATOM 5064 N N . ALA A 1 642 ? 80.003 -1.383 -106.115 1.00 85.25 642 ALA A N 1
ATOM 5065 C CA . ALA A 1 642 ? 80.489 -2.498 -106.909 1.00 85.25 642 ALA A CA 1
ATOM 5066 C C . ALA A 1 642 ? 81.495 -2.010 -107.954 1.00 85.25 642 ALA A C 1
ATOM 5068 O O . ALA A 1 642 ? 81.443 -0.880 -108.433 1.00 85.25 642 ALA A O 1
ATOM 5069 N N . GLU A 1 643 ? 82.398 -2.887 -108.358 1.00 83.50 643 GLU A N 1
ATOM 5070 C CA . GLU A 1 643 ? 83.384 -2.624 -109.399 1.00 83.50 643 GLU A CA 1
ATOM 5071 C C . GLU A 1 643 ? 83.181 -3.645 -110.518 1.00 83.50 643 GLU A C 1
ATOM 5073 O O . GLU A 1 643 ? 83.222 -4.851 -110.270 1.00 83.50 643 GLU A O 1
ATOM 5078 N N . ALA A 1 644 ? 82.903 -3.164 -111.731 1.00 81.00 644 ALA A N 1
ATOM 5079 C CA . ALA A 1 644 ? 82.760 -4.009 -112.913 1.00 81.00 644 ALA A CA 1
ATOM 5080 C C . ALA A 1 644 ? 84.135 -4.470 -113.408 1.00 81.00 644 ALA A C 1
ATOM 5082 O O . ALA A 1 644 ? 85.099 -3.705 -113.368 1.00 81.00 644 ALA A O 1
ATOM 5083 N N . TYR A 1 645 ? 84.218 -5.698 -113.915 1.00 78.50 645 TYR A N 1
ATOM 5084 C CA . TYR A 1 645 ? 85.378 -6.140 -114.685 1.00 78.50 645 TYR A CA 1
ATOM 5085 C C . TYR A 1 645 ? 85.277 -5.689 -116.150 1.00 78.50 645 TYR A C 1
ATOM 5087 O O . TYR A 1 645 ? 84.210 -5.311 -116.639 1.00 78.50 645 TYR A O 1
ATOM 5095 N N . GLU A 1 646 ? 86.415 -5.707 -116.844 1.00 72.25 646 GLU A N 1
ATOM 5096 C CA . GLU A 1 646 ? 86.560 -5.201 -118.210 1.00 72.25 646 GLU A CA 1
ATOM 5097 C C . GLU A 1 646 ? 85.539 -5.820 -119.187 1.00 72.25 646 GLU A C 1
ATOM 5099 O O . GLU A 1 646 ? 85.231 -7.011 -119.129 1.00 72.25 646 GLU A O 1
ATOM 5104 N N . GLY A 1 647 ? 84.990 -4.992 -120.082 1.00 70.06 647 GLY A N 1
ATOM 5105 C CA . GLY A 1 647 ? 83.957 -5.387 -121.050 1.00 70.06 647 GLY A CA 1
ATOM 5106 C C . GLY A 1 647 ? 82.512 -5.321 -120.537 1.00 70.06 647 GLY A C 1
ATOM 5107 O O . GLY A 1 647 ? 81.587 -5.418 -121.344 1.00 70.06 647 GLY A O 1
ATOM 5108 N N . TYR A 1 648 ? 82.294 -5.094 -119.239 1.00 76.69 648 TYR A N 1
ATOM 5109 C CA . TYR A 1 648 ? 80.965 -4.949 -118.638 1.00 76.69 648 TYR A CA 1
ATOM 5110 C C . TYR A 1 648 ? 80.779 -3.558 -118.027 1.00 76.69 648 TYR A C 1
ATOM 5112 O O . TYR A 1 648 ? 81.719 -2.982 -117.480 1.00 76.69 648 TYR A O 1
ATOM 5120 N N . ARG A 1 649 ? 79.545 -3.036 -118.036 1.00 76.44 649 ARG A N 1
ATOM 5121 C CA . ARG A 1 649 ? 79.160 -1.937 -117.136 1.00 76.44 649 ARG A CA 1
ATOM 5122 C C . ARG A 1 649 ? 78.244 -2.439 -116.035 1.00 76.44 649 ARG A C 1
ATOM 5124 O O . ARG A 1 649 ? 77.459 -3.366 -116.236 1.00 76.44 649 ARG A O 1
ATOM 5131 N N . PHE A 1 650 ? 78.318 -1.784 -114.882 1.00 81.88 650 PHE A N 1
ATOM 5132 C CA . PHE A 1 650 ? 77.286 -1.893 -113.860 1.00 81.88 650 PHE A CA 1
ATOM 5133 C C . PHE A 1 650 ? 75.927 -1.434 -114.419 1.00 81.88 650 PHE A C 1
ATOM 5135 O O . PHE A 1 650 ? 75.869 -0.562 -115.288 1.00 81.88 650 PHE A O 1
ATOM 5142 N N . VAL A 1 651 ? 74.845 -2.034 -113.920 1.00 79.44 651 VAL A N 1
ATOM 5143 C CA . VAL A 1 651 ? 73.468 -1.757 -114.363 1.00 79.44 651 VAL A CA 1
ATOM 5144 C C . VAL A 1 651 ? 72.557 -1.448 -113.201 1.00 79.44 651 VAL A C 1
ATOM 5146 O O . VAL A 1 651 ? 71.818 -0.473 -113.249 1.00 79.44 651 VAL A O 1
ATOM 5149 N N . ARG A 1 652 ? 72.542 -2.339 -112.205 1.00 83.50 652 ARG A N 1
ATOM 5150 C CA . ARG A 1 652 ? 71.632 -2.245 -111.071 1.00 83.50 652 ARG A CA 1
ATOM 5151 C C . ARG A 1 652 ? 72.048 -3.119 -109.903 1.00 83.50 652 ARG A C 1
ATOM 5153 O O . ARG A 1 652 ? 72.662 -4.171 -110.074 1.00 83.50 652 ARG A O 1
ATOM 5160 N N . TRP A 1 653 ? 71.594 -2.711 -108.732 1.00 86.25 653 TRP A N 1
ATOM 5161 C CA . TRP A 1 653 ? 71.471 -3.542 -107.552 1.00 86.25 653 TRP A CA 1
ATOM 5162 C C . TRP A 1 653 ? 70.087 -4.187 -107.514 1.00 86.25 653 TRP A C 1
ATOM 5164 O O . TRP A 1 653 ? 69.105 -3.606 -107.987 1.00 86.25 653 TRP A O 1
ATOM 5174 N N . THR A 1 654 ? 69.995 -5.374 -106.925 1.00 85.88 654 THR A N 1
ATOM 5175 C CA . THR A 1 654 ? 68.723 -6.012 -106.572 1.00 85.88 654 THR A CA 1
ATOM 5176 C C . THR A 1 654 ? 68.721 -6.503 -105.142 1.00 85.88 654 THR A C 1
ATOM 5178 O O . THR A 1 654 ? 69.783 -6.775 -104.594 1.00 85.88 654 THR A O 1
ATOM 5181 N N . SER A 1 655 ? 67.540 -6.718 -104.570 1.00 83.62 655 SER A N 1
ATOM 5182 C CA . SER A 1 655 ? 67.418 -7.504 -103.340 1.00 83.62 655 SER A CA 1
ATOM 5183 C C . SER A 1 655 ? 67.727 -8.983 -103.610 1.00 83.62 655 SER A C 1
ATOM 5185 O O . SER A 1 655 ? 67.757 -9.420 -104.771 1.00 83.62 655 SER A O 1
ATOM 5187 N N . ALA A 1 656 ? 67.884 -9.786 -102.554 1.00 77.06 656 ALA A N 1
ATOM 5188 C CA . ALA A 1 656 ? 67.940 -11.250 -102.659 1.00 77.06 656 ALA A CA 1
ATOM 5189 C C . ALA A 1 656 ? 66.741 -11.858 -103.421 1.00 77.06 656 ALA A C 1
ATOM 5191 O O . ALA A 1 656 ? 66.888 -12.872 -104.101 1.00 77.06 656 ALA A O 1
ATOM 5192 N N . LYS A 1 657 ? 65.567 -11.206 -103.369 1.00 78.38 657 LYS A N 1
ATOM 5193 C CA . LYS A 1 657 ? 64.335 -11.608 -104.078 1.00 78.38 657 LYS A CA 1
ATOM 5194 C C . LYS A 1 657 ? 64.292 -11.152 -105.551 1.00 78.38 657 LYS A C 1
ATOM 5196 O O . LYS A 1 657 ? 63.316 -11.419 -106.242 1.00 78.38 657 LYS A O 1
ATOM 5201 N N . GLY A 1 658 ? 65.326 -10.464 -106.046 1.00 69.50 658 GLY A N 1
ATOM 5202 C CA . GLY A 1 658 ? 65.480 -10.079 -107.458 1.00 69.50 658 GLY A CA 1
ATOM 5203 C C . GLY A 1 658 ? 64.832 -8.751 -107.884 1.00 69.50 658 GLY A C 1
ATOM 5204 O O . GLY A 1 658 ? 65.035 -8.330 -109.028 1.00 69.50 658 GLY A O 1
ATOM 5205 N N . GLN A 1 659 ? 64.111 -8.061 -106.990 1.00 82.50 659 GLN A N 1
ATOM 5206 C CA . GLN A 1 659 ? 63.591 -6.706 -107.242 1.00 82.50 659 GLN A CA 1
ATOM 5207 C C . GLN A 1 659 ? 64.732 -5.723 -107.507 1.00 82.50 659 GLN A C 1
ATOM 5209 O O . GLN A 1 659 ? 65.746 -5.769 -106.817 1.00 82.50 659 GLN A O 1
ATOM 5214 N N . ILE A 1 660 ? 64.560 -4.818 -108.474 1.00 79.31 660 ILE A N 1
ATOM 5215 C CA . ILE A 1 660 ? 65.486 -3.701 -108.722 1.00 79.31 660 ILE A CA 1
ATOM 5216 C C . ILE A 1 660 ? 65.486 -2.787 -107.489 1.00 79.31 660 ILE A C 1
ATOM 5218 O O . ILE A 1 660 ? 64.421 -2.334 -107.086 1.00 79.31 660 ILE A O 1
ATOM 5222 N N . LEU A 1 661 ? 66.661 -2.515 -106.915 1.00 83.88 661 LEU A N 1
ATOM 5223 C CA . LEU A 1 661 ? 66.816 -1.575 -105.795 1.00 83.88 661 LEU A CA 1
ATOM 5224 C C . LEU A 1 661 ? 67.332 -0.208 -106.255 1.00 83.88 661 LEU A C 1
ATOM 5226 O O . LEU A 1 661 ? 66.837 0.820 -105.812 1.00 83.88 661 LEU A O 1
ATOM 5230 N N . SER A 1 662 ? 68.312 -0.181 -107.163 1.00 83.56 662 SER A N 1
ATOM 5231 C CA . SER A 1 662 ? 68.828 1.059 -107.754 1.00 83.56 662 SER A CA 1
ATOM 5232 C C . SER A 1 662 ? 69.657 0.778 -109.001 1.00 83.56 662 SER A C 1
ATOM 5234 O O . SER A 1 662 ? 70.320 -0.254 -109.065 1.00 83.56 662 SER A O 1
ATOM 5236 N N . ALA A 1 663 ? 69.657 1.701 -109.964 1.00 80.69 663 ALA A N 1
ATOM 5237 C CA . ALA A 1 663 ? 70.552 1.694 -111.125 1.00 80.69 663 ALA A CA 1
ATOM 5238 C C . ALA A 1 663 ? 71.847 2.514 -110.913 1.00 80.69 663 ALA A C 1
ATOM 5240 O O . ALA A 1 663 ? 72.676 2.611 -111.818 1.00 80.69 663 ALA A O 1
ATOM 5241 N N . ALA A 1 664 ? 72.043 3.098 -109.725 1.00 79.44 664 ALA A N 1
ATOM 5242 C CA . ALA A 1 664 ? 73.246 3.849 -109.371 1.00 79.44 664 ALA A CA 1
ATOM 5243 C C . ALA A 1 664 ? 74.347 2.944 -108.789 1.00 79.44 664 ALA A C 1
ATOM 5245 O O . ALA A 1 664 ? 74.068 1.945 -108.126 1.00 79.44 664 ALA A O 1
ATOM 5246 N N . ASN A 1 665 ? 75.607 3.317 -109.010 1.00 82.25 665 ASN A N 1
ATOM 5247 C CA . ASN A 1 665 ? 76.769 2.685 -108.393 1.00 82.25 665 ASN A CA 1
ATOM 5248 C C . ASN A 1 665 ? 77.853 3.742 -108.108 1.00 82.25 665 ASN A C 1
ATOM 5250 O O . ASN A 1 665 ? 78.376 4.307 -109.072 1.00 82.25 665 ASN A O 1
ATOM 5254 N N . PRO A 1 666 ? 78.194 4.019 -106.834 1.00 84.19 666 PRO A N 1
ATOM 5255 C CA . PRO A 1 666 ? 77.612 3.434 -105.619 1.00 84.19 666 PRO A CA 1
ATOM 5256 C C . PRO A 1 666 ? 76.099 3.679 -105.470 1.00 84.19 666 PRO A C 1
ATOM 5258 O O . PRO A 1 666 ? 75.553 4.640 -106.011 1.00 84.19 666 PRO A O 1
ATOM 5261 N N . TYR A 1 667 ? 75.424 2.791 -104.741 1.00 89.00 667 TYR A N 1
ATOM 5262 C CA . TYR A 1 667 ? 74.019 2.924 -104.352 1.00 89.00 667 TYR A CA 1
ATOM 5263 C C . TYR A 1 667 ? 73.928 3.281 -102.876 1.00 89.00 667 TYR A C 1
ATOM 5265 O O . TYR A 1 667 ? 74.275 2.470 -102.020 1.00 89.00 667 TYR A O 1
ATOM 5273 N N . THR A 1 668 ? 73.439 4.488 -102.603 1.00 85.94 668 THR A N 1
ATOM 5274 C CA . THR A 1 668 ? 73.143 4.967 -101.251 1.00 85.94 668 THR A CA 1
ATOM 5275 C C . THR A 1 668 ? 71.683 4.707 -100.892 1.00 85.94 668 THR A C 1
ATOM 5277 O O . THR A 1 668 ? 70.794 4.989 -101.698 1.00 85.94 668 THR A O 1
ATOM 5280 N N . PHE A 1 669 ? 71.438 4.203 -99.685 1.00 85.25 669 PHE A N 1
ATOM 5281 C CA . PHE A 1 669 ? 70.106 3.976 -99.121 1.00 85.25 669 PHE A CA 1
ATOM 5282 C C . PHE A 1 669 ? 70.132 4.078 -97.590 1.00 85.25 669 PHE A C 1
ATOM 5284 O O . PHE A 1 669 ? 71.184 3.971 -96.963 1.00 85.25 669 PHE A O 1
ATOM 5291 N N . GLU A 1 670 ? 68.958 4.261 -96.991 1.00 85.19 670 GLU A N 1
ATOM 5292 C CA . GLU A 1 670 ? 68.769 4.215 -95.539 1.00 85.19 670 GLU A CA 1
ATOM 5293 C C . GLU A 1 670 ? 68.531 2.773 -95.081 1.00 85.19 670 GLU A C 1
ATOM 5295 O O . GLU A 1 670 ? 67.612 2.113 -95.572 1.00 85.19 670 GLU A O 1
ATOM 5300 N N . VAL A 1 671 ? 69.323 2.287 -94.122 1.00 81.38 671 VAL A N 1
ATOM 5301 C CA . VAL A 1 671 ? 69.146 0.939 -93.559 1.00 81.38 671 VAL A CA 1
ATOM 5302 C C . VAL A 1 671 ? 67.938 0.926 -92.619 1.00 81.38 671 VAL A C 1
ATOM 5304 O O . VAL A 1 671 ? 67.975 1.521 -91.544 1.00 81.38 671 VAL A O 1
ATOM 5307 N N . LYS A 1 672 ? 66.852 0.263 -93.028 1.00 79.00 672 LYS A N 1
ATOM 5308 C CA . LYS A 1 672 ? 65.588 0.185 -92.260 1.00 79.00 672 LYS A CA 1
ATOM 5309 C C . LYS A 1 672 ? 65.255 -1.217 -91.747 1.00 79.00 672 LYS A C 1
ATOM 5311 O O . LYS A 1 672 ? 64.419 -1.356 -90.861 1.00 79.00 672 LYS A O 1
ATOM 5316 N N . GLU A 1 673 ? 65.920 -2.221 -92.298 1.00 81.25 673 GLU A N 1
ATOM 5317 C CA . GLU A 1 673 ? 65.850 -3.641 -91.958 1.00 81.25 673 GLU A CA 1
ATOM 5318 C C . GLU A 1 673 ? 67.178 -4.303 -92.372 1.00 81.25 673 GLU A C 1
ATOM 5320 O O . GLU A 1 673 ? 68.055 -3.628 -92.919 1.00 81.25 673 GLU A O 1
ATOM 5325 N N . ASP A 1 674 ? 67.340 -5.607 -92.137 1.00 82.12 674 ASP A N 1
ATOM 5326 C CA . ASP A 1 674 ? 68.479 -6.359 -92.677 1.00 82.12 674 ASP A CA 1
ATOM 5327 C C . ASP A 1 674 ? 68.371 -6.454 -94.211 1.00 82.12 674 ASP A C 1
ATOM 5329 O O . ASP A 1 674 ? 67.344 -6.877 -94.750 1.00 82.12 674 ASP A O 1
ATOM 5333 N N . MET A 1 675 ? 69.425 -6.070 -94.938 1.00 83.19 675 MET A N 1
ATOM 5334 C CA . MET A 1 675 ? 69.394 -5.920 -96.398 1.00 83.19 675 MET A CA 1
ATOM 5335 C C . MET A 1 675 ? 70.448 -6.771 -97.114 1.00 83.19 675 MET A C 1
ATOM 5337 O O . MET A 1 675 ? 71.631 -6.427 -97.155 1.00 83.19 675 MET A O 1
ATOM 5341 N N . ASP A 1 676 ? 69.987 -7.829 -97.787 1.00 85.56 676 ASP A N 1
ATOM 5342 C CA . ASP A 1 676 ? 70.768 -8.581 -98.776 1.00 85.56 676 ASP A CA 1
ATOM 5343 C C . ASP A 1 676 ? 70.663 -7.937 -100.168 1.00 85.56 676 ASP A C 1
ATOM 5345 O O . ASP A 1 676 ? 69.591 -7.914 -100.790 1.00 85.56 676 ASP A O 1
ATOM 5349 N N . ILE A 1 677 ? 71.794 -7.454 -100.686 1.00 88.50 677 ILE A N 1
ATOM 5350 C CA . ILE A 1 677 ? 71.878 -6.652 -101.914 1.00 88.50 677 ILE A CA 1
ATOM 5351 C C . ILE A 1 677 ? 72.806 -7.337 -102.935 1.00 88.50 677 ILE A C 1
ATOM 5353 O O . ILE A 1 677 ? 73.819 -7.939 -102.584 1.00 88.50 677 ILE A O 1
ATOM 5357 N N . LYS A 1 678 ? 72.478 -7.277 -104.231 1.00 86.38 678 LYS A N 1
ATOM 5358 C CA . LYS A 1 678 ? 73.191 -8.001 -105.297 1.00 86.38 678 LYS A CA 1
ATOM 5359 C C . LYS A 1 678 ? 73.473 -7.125 -106.518 1.00 86.38 678 LYS A C 1
ATOM 5361 O O . LYS A 1 678 ? 72.535 -6.590 -107.099 1.00 86.38 678 LYS A O 1
ATOM 5366 N N . ALA A 1 679 ? 74.734 -6.993 -106.931 1.00 85.31 679 ALA A N 1
ATOM 5367 C CA . ALA A 1 679 ? 75.137 -6.209 -108.108 1.00 85.31 679 ALA A CA 1
ATOM 5368 C C . ALA A 1 679 ? 74.973 -6.987 -109.430 1.00 85.31 679 ALA A C 1
ATOM 5370 O O . ALA A 1 679 ? 75.351 -8.162 -109.516 1.00 85.31 679 ALA A O 1
ATOM 5371 N N . HIS A 1 680 ? 74.475 -6.304 -110.470 1.00 81.06 680 HIS A N 1
ATOM 5372 C CA . HIS A 1 680 ? 74.270 -6.820 -111.832 1.00 81.06 680 HIS A CA 1
ATOM 5373 C C . HIS A 1 680 ? 74.918 -5.926 -112.897 1.00 81.06 680 HIS A C 1
ATOM 5375 O O . HIS A 1 680 ? 74.999 -4.705 -112.745 1.00 81.06 680 HIS A O 1
ATOM 5381 N N . PHE A 1 681 ? 75.321 -6.552 -114.006 1.00 80.31 681 PHE A N 1
ATOM 5382 C CA . PHE A 1 681 ? 76.148 -5.967 -115.066 1.00 80.31 681 PHE A CA 1
ATOM 5383 C C . PHE A 1 681 ? 75.620 -6.363 -116.470 1.00 80.31 681 PHE A C 1
ATOM 5385 O O . PHE A 1 681 ? 75.104 -7.472 -116.620 1.00 80.31 681 PHE A O 1
ATOM 5392 N N . VAL A 1 682 ? 75.725 -5.491 -117.489 1.00 71.00 682 VAL A N 1
ATOM 5393 C CA . VAL A 1 682 ? 75.252 -5.717 -118.887 1.00 71.00 682 VAL A CA 1
ATOM 5394 C C . VAL A 1 682 ? 76.045 -4.870 -119.903 1.00 71.00 682 VAL A C 1
ATOM 5396 O O . VAL A 1 682 ? 76.872 -4.049 -119.509 1.00 71.00 682 VAL A O 1
ATOM 5399 N N . ALA A 1 683 ? 75.788 -5.063 -121.202 1.00 52.06 683 ALA A N 1
ATOM 5400 C CA . ALA A 1 683 ? 76.257 -4.226 -122.319 1.00 52.06 683 ALA A CA 1
ATOM 5401 C C . ALA A 1 683 ? 75.292 -3.040 -122.626 1.00 52.06 683 ALA A C 1
ATOM 5403 O O . ALA A 1 683 ? 74.203 -2.962 -122.067 1.00 52.06 683 ALA A O 1
ATOM 5404 N N . ASN A 1 684 ? 75.666 -2.071 -123.473 1.00 54.56 684 ASN A N 1
ATOM 5405 C CA . ASN A 1 684 ? 74.988 -0.753 -123.560 1.00 54.56 684 ASN A CA 1
ATOM 5406 C C . ASN A 1 684 ? 73.914 -0.609 -124.687 1.00 54.56 684 ASN A C 1
ATOM 5408 O O . ASN A 1 684 ? 74.356 -0.715 -125.825 1.00 54.56 684 ASN A O 1
ATOM 5412 N N . THR A 1 685 ? 72.623 -0.249 -124.398 1.00 42.84 685 THR A N 1
ATOM 5413 C CA . THR A 1 685 ? 71.590 0.426 -125.296 1.00 42.84 685 THR A CA 1
ATOM 5414 C C . THR A 1 685 ? 70.153 0.736 -124.659 1.00 42.84 685 THR A C 1
ATOM 5416 O O . THR A 1 685 ? 69.564 -0.194 -124.122 1.00 42.84 685 THR A O 1
ATOM 5419 N N . ASP A 1 686 ? 69.615 1.998 -124.752 1.00 42.44 686 ASP A N 1
ATOM 5420 C CA . ASP A 1 686 ? 68.205 2.636 -124.859 1.00 42.44 686 ASP A CA 1
ATOM 5421 C C . ASP A 1 686 ? 67.016 2.732 -123.756 1.00 42.44 686 ASP A C 1
ATOM 5423 O O . ASP A 1 686 ? 66.948 1.848 -122.909 1.00 42.44 686 ASP A O 1
ATOM 5427 N N . PHE A 1 687 ? 66.096 3.796 -123.728 1.00 45.78 687 PHE A N 1
ATOM 5428 C CA . PHE A 1 687 ? 64.962 4.153 -122.710 1.00 45.78 687 PHE A CA 1
ATOM 5429 C C . PHE A 1 687 ? 63.920 5.391 -122.948 1.00 45.78 687 PHE A C 1
ATOM 5431 O O . PHE A 1 687 ? 64.336 6.239 -123.733 1.00 45.78 687 PHE A O 1
ATOM 5438 N N . THR A 1 688 ? 62.699 5.562 -122.256 1.00 47.84 688 THR A N 1
ATOM 5439 C CA . THR A 1 688 ? 61.915 6.816 -121.670 1.00 47.84 688 THR A CA 1
ATOM 5440 C C . THR A 1 688 ? 60.305 6.838 -121.374 1.00 47.84 688 THR A C 1
ATOM 5442 O O . THR A 1 688 ? 59.648 5.912 -121.840 1.00 47.84 688 THR A O 1
ATOM 5445 N N . ASP A 1 689 ? 59.667 7.849 -120.629 1.00 48.06 689 ASP A N 1
ATOM 5446 C CA . ASP A 1 689 ? 58.353 7.882 -119.770 1.00 48.06 689 ASP A CA 1
ATOM 5447 C C . ASP A 1 689 ? 57.335 9.154 -119.666 1.00 48.06 689 ASP A C 1
ATOM 5449 O O . ASP A 1 689 ? 57.620 10.161 -120.315 1.00 48.06 689 ASP A O 1
ATOM 5453 N N . ASP A 1 690 ? 56.211 9.146 -118.822 1.00 38.50 690 ASP A N 1
ATOM 5454 C CA . ASP A 1 690 ? 55.243 10.274 -118.348 1.00 38.50 690 ASP A CA 1
ATOM 5455 C C . ASP A 1 690 ? 54.246 10.020 -117.074 1.00 38.50 690 ASP A C 1
ATOM 5457 O O . ASP A 1 690 ? 54.195 8.869 -116.638 1.00 38.50 690 ASP A O 1
ATOM 5461 N N . ILE A 1 691 ? 53.474 11.001 -116.437 1.00 51.16 691 ILE A N 1
ATOM 5462 C CA . ILE A 1 691 ? 52.751 10.985 -115.047 1.00 51.16 691 ILE A CA 1
ATOM 5463 C C . ILE A 1 691 ? 51.396 11.856 -114.760 1.00 51.16 691 ILE A C 1
ATOM 5465 O O . ILE A 1 691 ? 51.154 12.820 -115.479 1.00 51.16 691 ILE A O 1
ATOM 5469 N N . SER A 1 692 ? 50.530 11.618 -113.688 1.00 66.88 692 SER A N 1
ATOM 5470 C CA . SER A 1 692 ? 49.331 12.438 -113.133 1.00 66.88 692 SER A CA 1
ATOM 5471 C C . SER A 1 692 ? 48.870 12.221 -111.604 1.00 66.88 692 SER A C 1
ATOM 5473 O O . SER A 1 692 ? 49.500 11.393 -110.963 1.00 66.88 692 SER A O 1
ATOM 5475 N N . TYR A 1 693 ? 47.792 12.859 -111.012 1.00 75.19 693 TYR A N 1
ATOM 5476 C CA . TYR A 1 693 ? 47.314 12.809 -109.547 1.00 75.19 693 TYR A CA 1
ATOM 5477 C C . TYR A 1 693 ? 45.858 12.271 -109.210 1.00 75.19 693 TYR A C 1
ATOM 5479 O O . TYR A 1 693 ? 44.984 12.286 -110.084 1.00 75.19 693 TYR A O 1
ATOM 5487 N N . ARG A 1 694 ? 45.545 11.862 -107.941 1.00 85.00 694 ARG A N 1
ATOM 5488 C CA . ARG A 1 694 ? 44.282 11.172 -107.482 1.00 85.00 694 ARG A CA 1
ATOM 5489 C C . ARG A 1 694 ? 43.729 11.447 -106.042 1.00 85.00 694 ARG A C 1
ATOM 5491 O O . ARG A 1 694 ? 44.468 11.425 -105.071 1.00 85.00 694 ARG A O 1
ATOM 5498 N N . VAL A 1 695 ? 42.398 11.553 -105.874 1.00 86.31 695 VAL A N 1
ATOM 5499 C CA . VAL A 1 695 ? 41.648 11.630 -104.585 1.00 86.31 695 VAL A CA 1
ATOM 5500 C C . VAL A 1 695 ? 40.894 10.321 -104.279 1.00 86.31 695 VAL A C 1
ATOM 5502 O O . VAL A 1 695 ? 40.274 9.762 -105.188 1.00 86.31 695 VAL A O 1
ATOM 5505 N N . THR A 1 696 ? 40.885 9.867 -103.015 1.00 87.00 696 THR A N 1
ATOM 5506 C CA . THR A 1 696 ? 40.134 8.680 -102.543 1.00 87.00 696 THR A CA 1
ATOM 5507 C C . THR A 1 696 ? 39.168 8.995 -101.393 1.00 87.00 696 THR A C 1
ATOM 5509 O O . THR A 1 696 ? 39.531 9.693 -100.444 1.00 87.00 696 THR A O 1
ATOM 5512 N N . LEU A 1 697 ? 37.961 8.421 -101.409 1.00 88.81 697 LEU A N 1
ATOM 5513 C CA . LEU A 1 697 ? 36.980 8.549 -100.318 1.00 88.81 697 LEU A CA 1
ATOM 5514 C C . LEU A 1 697 ? 36.659 7.210 -99.636 1.00 88.81 697 LEU A C 1
ATOM 5516 O O . LEU A 1 697 ? 36.634 6.158 -100.272 1.00 88.81 697 LEU A O 1
ATOM 5520 N N . SER A 1 698 ? 36.362 7.242 -98.332 1.00 85.38 698 SER A N 1
ATOM 5521 C CA . SER A 1 698 ? 35.958 6.050 -97.571 1.00 85.38 698 SER A CA 1
ATOM 5522 C C . SER A 1 698 ? 34.865 6.313 -96.528 1.00 85.38 698 SER A C 1
ATOM 5524 O O . SER A 1 698 ? 34.813 7.361 -95.890 1.00 85.38 698 SER A O 1
ATOM 5526 N N . ALA A 1 699 ? 34.006 5.322 -96.304 1.00 82.44 699 ALA A N 1
ATOM 5527 C CA . ALA A 1 699 ? 33.055 5.274 -95.196 1.00 82.44 699 ALA A CA 1
ATOM 5528 C C . ALA A 1 699 ? 33.215 3.937 -94.453 1.00 82.44 699 ALA A C 1
ATOM 5530 O O . ALA A 1 699 ? 33.639 2.941 -95.040 1.00 82.44 699 ALA A O 1
ATOM 5531 N N . GLY A 1 700 ? 32.917 3.912 -93.151 1.00 73.12 700 GLY A N 1
ATOM 5532 C CA . GLY A 1 700 ? 32.765 2.650 -92.415 1.00 73.12 700 GLY A CA 1
ATOM 5533 C C . GLY A 1 700 ? 31.430 1.966 -92.736 1.00 73.12 700 GLY A C 1
ATOM 5534 O O . GLY A 1 700 ? 30.573 2.563 -93.374 1.00 73.12 700 GLY A O 1
ATOM 5535 N N . ASN A 1 701 ? 31.205 0.756 -92.215 1.00 77.00 701 ASN A N 1
ATOM 5536 C CA . ASN A 1 701 ? 30.009 -0.071 -92.482 1.00 77.00 701 ASN A CA 1
ATOM 5537 C C . ASN A 1 701 ? 28.644 0.558 -92.097 1.00 77.00 701 ASN A C 1
ATOM 5539 O O . ASN A 1 701 ? 27.610 -0.072 -92.295 1.00 77.00 701 ASN A O 1
ATOM 5543 N N . ASN A 1 702 ? 28.638 1.771 -91.543 1.00 78.62 702 ASN A N 1
ATOM 5544 C CA . ASN A 1 702 ? 27.488 2.456 -90.951 1.00 78.62 702 ASN A CA 1
ATOM 5545 C C . ASN A 1 702 ? 26.903 3.545 -91.888 1.00 78.62 702 ASN A C 1
ATOM 5547 O O . ASN A 1 702 ? 25.973 4.259 -91.514 1.00 78.62 702 ASN A O 1
ATOM 5551 N N . GLY A 1 703 ? 27.456 3.688 -93.097 1.00 79.25 703 GLY A N 1
ATOM 5552 C CA . GLY A 1 703 ? 26.986 4.595 -94.144 1.00 79.25 703 GLY A CA 1
ATOM 5553 C C . GLY A 1 703 ? 27.767 4.414 -95.452 1.00 79.25 703 GLY A C 1
ATOM 5554 O O . GLY A 1 703 ? 28.677 3.587 -95.530 1.00 79.25 703 GLY A O 1
ATOM 5555 N N . GLY A 1 704 ? 27.416 5.177 -96.485 1.00 84.69 704 GLY A N 1
ATOM 5556 C CA . GLY A 1 704 ? 28.030 5.125 -97.817 1.00 84.69 704 GLY A CA 1
ATOM 5557 C C . GLY A 1 704 ? 28.555 6.481 -98.293 1.00 84.69 704 GLY A C 1
ATOM 5558 O O . GLY A 1 704 ? 28.131 7.524 -97.803 1.00 84.69 704 GLY A O 1
ATOM 5559 N N . ILE A 1 705 ? 29.473 6.469 -99.263 1.00 89.50 705 ILE A N 1
ATOM 5560 C CA . ILE A 1 705 ? 29.897 7.668 -100.004 1.00 89.50 705 ILE A CA 1
ATOM 5561 C C . ILE A 1 705 ? 28.982 7.842 -101.219 1.00 89.50 705 ILE A C 1
ATOM 5563 O O . ILE A 1 705 ? 28.760 6.888 -101.963 1.00 89.50 705 ILE A O 1
ATOM 5567 N N . VAL A 1 706 ? 28.476 9.058 -101.419 1.00 84.62 706 VAL A N 1
ATOM 5568 C CA . VAL A 1 706 ? 27.529 9.414 -102.487 1.00 84.62 706 VAL A CA 1
ATOM 5569 C C . VAL A 1 706 ? 28.254 10.020 -103.695 1.00 84.62 706 VAL A C 1
ATOM 5571 O O . VAL A 1 706 ? 27.931 9.686 -104.834 1.00 84.62 706 VAL A O 1
ATOM 5574 N N . SER A 1 707 ? 29.259 10.879 -103.480 1.00 79.94 707 SER A N 1
ATOM 5575 C CA . SER A 1 707 ? 30.036 11.504 -104.566 1.00 79.94 707 SER A CA 1
ATOM 5576 C C . SER A 1 707 ? 31.439 11.966 -104.130 1.00 79.94 707 SER A C 1
ATOM 5578 O O . SER A 1 707 ? 31.673 12.179 -102.941 1.00 79.94 707 SER A O 1
ATOM 5580 N N . GLY A 1 708 ? 32.364 12.111 -105.099 1.00 75.44 708 GLY A N 1
ATOM 5581 C CA . GLY A 1 708 ? 33.632 12.853 -104.943 1.00 75.44 708 GLY A CA 1
ATOM 5582 C C . GLY A 1 708 ? 34.971 12.102 -105.120 1.00 75.44 708 GLY A C 1
ATOM 5583 O O . GLY A 1 708 ? 36.017 12.729 -104.985 1.00 75.44 708 GLY A O 1
ATOM 5584 N N . ASP A 1 709 ? 34.981 10.794 -105.411 1.00 83.06 709 ASP A N 1
ATOM 5585 C CA . ASP A 1 709 ? 36.211 10.005 -105.670 1.00 83.06 709 ASP A CA 1
ATOM 5586 C C . ASP A 1 709 ? 36.701 10.169 -107.126 1.00 83.06 709 ASP A C 1
ATOM 5588 O O . ASP A 1 709 ? 35.877 10.196 -108.046 1.00 83.06 709 ASP A O 1
ATOM 5592 N N . GLY A 1 710 ? 38.019 10.246 -107.374 1.00 81.75 710 GLY A N 1
ATOM 5593 C CA . GLY A 1 710 ? 38.531 10.294 -108.753 1.00 81.75 710 GLY A CA 1
ATOM 5594 C C . GLY A 1 710 ? 39.956 10.818 -108.954 1.00 81.75 710 GLY A C 1
ATOM 5595 O O . GLY A 1 710 ? 40.651 11.205 -108.021 1.00 81.75 710 GLY A O 1
ATOM 5596 N N . ALA A 1 711 ? 40.408 10.837 -110.212 1.00 79.94 711 ALA A N 1
ATOM 5597 C CA . ALA A 1 711 ? 41.660 11.479 -110.620 1.00 79.94 711 ALA A CA 1
ATOM 5598 C C . ALA A 1 711 ? 41.417 12.949 -110.994 1.00 79.94 711 ALA A C 1
ATOM 5600 O O . ALA A 1 711 ? 40.491 13.247 -111.750 1.00 79.94 711 ALA A O 1
ATOM 5601 N N . TYR A 1 712 ? 42.255 13.856 -110.491 1.00 74.19 712 TYR A N 1
ATOM 5602 C CA . TYR A 1 712 ? 42.069 15.301 -110.634 1.00 74.19 712 TYR A CA 1
ATOM 5603 C C . TYR A 1 712 ? 43.348 15.970 -111.136 1.00 74.19 712 TYR A C 1
ATOM 5605 O O . TYR A 1 712 ? 44.459 15.621 -110.736 1.00 74.19 712 TYR A O 1
ATOM 5613 N N . LEU A 1 713 ? 43.192 16.975 -111.999 1.00 75.31 713 LEU A N 1
ATOM 5614 C CA . LEU A 1 713 ? 44.296 17.864 -112.350 1.00 75.31 713 LEU A CA 1
ATOM 5615 C C . LEU A 1 713 ? 44.668 18.743 -111.138 1.00 75.31 713 LEU A C 1
ATOM 5617 O O . LEU A 1 713 ? 43.786 19.074 -110.337 1.00 75.31 713 LEU A O 1
ATOM 5621 N N . PRO A 1 714 ? 45.941 19.165 -111.002 1.00 78.25 714 PRO A N 1
ATOM 5622 C CA . PRO A 1 714 ? 46.362 20.016 -109.894 1.00 78.25 714 PRO A CA 1
ATOM 5623 C C . PRO A 1 714 ? 45.518 21.302 -109.800 1.00 78.25 714 PRO A C 1
ATOM 5625 O O . PRO A 1 714 ? 45.449 22.067 -110.764 1.00 78.25 714 PRO A O 1
ATOM 5628 N N . ASN A 1 715 ? 44.972 21.584 -108.611 1.00 76.25 715 ASN A N 1
ATOM 5629 C CA . ASN A 1 715 ? 44.142 22.748 -108.251 1.00 76.25 715 ASN A CA 1
ATOM 5630 C C . ASN A 1 715 ? 42.661 22.731 -108.699 1.00 76.25 715 ASN A C 1
ATOM 5632 O O . ASN A 1 715 ? 42.038 23.791 -108.734 1.00 76.25 715 ASN A O 1
ATOM 5636 N N . ALA A 1 716 ? 42.072 21.570 -109.005 1.00 79.94 716 ALA A N 1
ATOM 5637 C CA . ALA A 1 716 ? 40.617 21.447 -109.195 1.00 79.94 716 ALA A CA 1
ATOM 5638 C C . ALA A 1 716 ? 39.835 21.459 -107.858 1.00 79.94 716 ALA A C 1
ATOM 5640 O O . ALA A 1 716 ? 40.372 21.071 -106.822 1.00 79.94 716 ALA A O 1
ATOM 5641 N N . GLU A 1 717 ? 38.561 21.866 -107.872 1.00 80.50 717 GLU A N 1
ATOM 5642 C CA . GLU A 1 717 ? 37.640 21.737 -106.726 1.00 80.50 717 GLU A CA 1
ATOM 5643 C C . GLU A 1 717 ? 36.919 20.378 -106.725 1.00 80.50 717 GLU A C 1
ATOM 5645 O O . GLU A 1 717 ? 36.562 19.853 -107.782 1.00 80.50 717 GLU A O 1
ATOM 5650 N N . ALA A 1 718 ? 36.689 19.826 -105.531 1.00 84.94 718 ALA A N 1
ATOM 5651 C CA . ALA A 1 718 ? 35.971 18.578 -105.296 1.00 84.94 718 ALA A CA 1
ATOM 5652 C C . ALA A 1 718 ? 34.903 18.764 -104.202 1.00 84.94 718 ALA A C 1
ATOM 5654 O O . ALA A 1 718 ? 35.187 19.280 -103.119 1.00 84.94 718 ALA A O 1
ATOM 5655 N N . THR A 1 719 ? 33.681 18.311 -104.485 1.00 85.94 719 THR A N 1
ATOM 5656 C CA . THR A 1 719 ? 32.558 18.243 -103.536 1.00 85.94 719 THR A CA 1
ATOM 5657 C C . THR A 1 719 ? 32.291 16.786 -103.186 1.00 85.94 719 THR A C 1
ATOM 5659 O O . THR A 1 719 ? 32.248 15.939 -104.079 1.00 85.94 719 THR A O 1
ATOM 5662 N N . ILE A 1 720 ? 32.135 16.507 -101.893 1.00 90.00 720 ILE A N 1
ATOM 5663 C CA . ILE A 1 720 ? 31.987 15.168 -101.329 1.00 90.00 720 ILE A CA 1
ATOM 5664 C C . ILE A 1 720 ? 30.716 15.082 -100.484 1.00 90.00 720 ILE A C 1
ATOM 5666 O O . ILE A 1 720 ? 30.352 16.023 -99.777 1.00 90.00 720 ILE A O 1
ATOM 5670 N N . GLU A 1 721 ? 30.045 13.940 -100.551 1.00 85.12 721 GLU A N 1
ATOM 5671 C CA . GLU A 1 721 ? 28.769 13.695 -99.876 1.00 85.12 721 GLU A CA 1
ATOM 5672 C C . GLU A 1 721 ? 28.706 12.248 -99.376 1.00 85.12 721 GLU A C 1
ATOM 5674 O O . GLU A 1 721 ? 29.278 11.345 -99.997 1.00 85.12 721 GLU A O 1
ATOM 5679 N N . ALA A 1 722 ? 28.022 12.020 -98.255 1.00 87.75 722 ALA A N 1
ATOM 5680 C CA . ALA A 1 722 ? 27.825 10.700 -97.664 1.00 87.75 722 ALA A CA 1
ATOM 5681 C C . ALA A 1 722 ? 26.383 10.501 -97.171 1.00 87.75 722 ALA A C 1
ATOM 5683 O O . ALA A 1 722 ? 25.699 11.454 -96.809 1.00 87.75 722 ALA A O 1
ATOM 5684 N N . GLU A 1 723 ? 25.930 9.253 -97.098 1.00 82.75 723 GLU A N 1
ATOM 5685 C CA . GLU A 1 723 ? 24.594 8.883 -96.617 1.00 82.75 723 GLU A CA 1
ATOM 5686 C C . GLU A 1 723 ? 24.714 7.924 -95.424 1.00 82.75 723 GLU A C 1
ATOM 5688 O O . GLU A 1 723 ? 25.552 7.022 -95.427 1.00 82.75 723 GLU A O 1
ATOM 5693 N N . ALA A 1 724 ? 23.902 8.124 -94.383 1.00 81.19 724 ALA A N 1
ATOM 5694 C CA . ALA A 1 724 ? 23.869 7.243 -93.215 1.00 81.19 724 ALA A CA 1
ATOM 5695 C C . ALA A 1 724 ? 22.916 6.066 -93.456 1.00 81.19 724 ALA A C 1
ATOM 5697 O O . ALA A 1 724 ? 21.824 6.252 -93.992 1.00 81.19 724 ALA A O 1
ATOM 5698 N N . TYR A 1 725 ? 23.296 4.862 -93.025 1.00 77.88 725 TYR A N 1
ATOM 5699 C CA . TYR A 1 725 ? 22.371 3.729 -93.035 1.00 77.88 725 TYR A CA 1
ATOM 5700 C C . TYR A 1 725 ? 21.366 3.811 -91.877 1.00 77.88 725 TYR A C 1
ATOM 5702 O O . TYR A 1 725 ? 21.545 4.568 -90.922 1.00 77.88 725 TYR A O 1
ATOM 5710 N N . ALA A 1 726 ? 20.282 3.034 -91.974 1.00 65.88 726 ALA A N 1
ATOM 5711 C CA . ALA A 1 726 ? 19.250 2.977 -90.943 1.00 65.88 726 ALA A CA 1
ATOM 5712 C C . ALA A 1 726 ? 19.856 2.692 -89.555 1.00 65.88 726 ALA A C 1
ATOM 5714 O O . ALA A 1 726 ? 20.785 1.899 -89.440 1.00 65.88 726 ALA A O 1
ATOM 5715 N N . GLU A 1 727 ? 19.310 3.346 -88.526 1.00 64.06 727 GLU A N 1
ATOM 5716 C CA . GLU A 1 727 ? 19.798 3.312 -87.132 1.00 64.06 727 GLU A CA 1
ATOM 5717 C C . GLU A 1 727 ? 21.158 4.009 -86.892 1.00 64.06 727 GLU A C 1
ATOM 5719 O O . GLU A 1 727 ? 21.651 4.012 -85.764 1.00 64.06 727 GLU A O 1
ATOM 5724 N N . TYR A 1 728 ? 21.692 4.729 -87.891 1.00 75.38 728 TYR A N 1
ATOM 5725 C CA . TYR A 1 728 ? 22.856 5.614 -87.755 1.00 75.38 728 TYR A CA 1
ATOM 5726 C C . TYR A 1 728 ? 22.573 7.057 -88.212 1.00 75.38 728 TYR A C 1
ATOM 5728 O O . TYR A 1 728 ? 21.653 7.321 -88.986 1.00 75.38 728 TYR A O 1
ATOM 5736 N N . TYR A 1 729 ? 23.393 8.011 -87.760 1.00 74.88 729 TYR A N 1
ATOM 5737 C CA . TYR A 1 729 ? 23.424 9.387 -88.273 1.00 74.88 729 TYR A CA 1
ATOM 5738 C C . TYR A 1 729 ? 24.859 9.855 -88.564 1.00 74.88 729 TYR A C 1
ATOM 5740 O O . TYR A 1 729 ? 25.815 9.390 -87.940 1.00 74.88 729 TYR A O 1
ATOM 5748 N N . PHE A 1 730 ? 25.018 10.759 -89.538 1.00 82.56 730 PHE A N 1
ATOM 5749 C CA . PHE A 1 730 ? 26.315 11.329 -89.923 1.00 82.56 730 PHE A CA 1
ATOM 5750 C C . PHE A 1 730 ? 26.874 12.244 -88.825 1.00 82.56 730 PHE A C 1
ATOM 5752 O O . PHE A 1 730 ? 26.141 13.048 -88.252 1.00 82.56 730 PHE A O 1
ATOM 5759 N N . VAL A 1 731 ? 28.179 12.136 -88.556 1.00 80.38 731 VAL A N 1
ATOM 5760 C CA . VAL A 1 731 ? 28.865 12.898 -87.500 1.00 80.38 731 VAL A CA 1
ATOM 5761 C C . VAL A 1 731 ? 29.847 13.923 -88.069 1.00 80.38 731 VAL A C 1
ATOM 5763 O O . VAL A 1 731 ? 29.789 15.082 -87.665 1.00 80.38 731 VAL A O 1
ATOM 5766 N N . LYS A 1 732 ? 30.782 13.505 -88.939 1.00 83.75 732 LYS A N 1
ATOM 5767 C CA . LYS A 1 732 ? 31.817 14.374 -89.542 1.00 83.75 732 LYS A CA 1
ATOM 5768 C C . LYS A 1 732 ? 32.651 13.680 -90.626 1.00 83.75 732 LYS A C 1
ATOM 5770 O O . LYS A 1 732 ? 32.718 12.450 -90.683 1.00 83.75 732 LYS A O 1
ATOM 5775 N N . TRP A 1 733 ? 33.379 14.494 -91.388 1.00 88.81 733 TRP A N 1
ATOM 5776 C CA . TRP A 1 733 ? 34.503 14.119 -92.248 1.00 88.81 733 TRP A CA 1
ATOM 5777 C C . TRP A 1 733 ? 35.851 14.253 -91.523 1.00 88.81 733 TRP A C 1
ATOM 5779 O O . TRP A 1 733 ? 36.053 15.192 -90.745 1.00 88.81 733 TRP A O 1
ATOM 5789 N N . THR A 1 734 ? 36.799 13.363 -91.821 1.00 87.50 734 THR A N 1
ATOM 5790 C CA . THR A 1 734 ? 38.207 13.468 -91.397 1.00 87.50 734 THR A CA 1
ATOM 5791 C C . THR A 1 734 ? 39.180 13.209 -92.541 1.00 87.50 734 THR A C 1
ATOM 5793 O O . THR A 1 734 ? 38.822 12.544 -93.511 1.00 87.50 734 THR A O 1
ATOM 5796 N N . ASP A 1 735 ? 40.419 13.675 -92.407 1.00 85.50 735 ASP A N 1
ATOM 5797 C CA . ASP A 1 735 ? 41.521 13.284 -93.292 1.00 85.50 735 ASP A CA 1
ATOM 5798 C C . ASP A 1 735 ? 42.044 11.862 -92.976 1.00 85.50 735 ASP A C 1
ATOM 5800 O O . ASP A 1 735 ? 41.491 11.144 -92.130 1.00 85.50 735 ASP A O 1
ATOM 5804 N N . ALA A 1 736 ? 43.129 11.463 -93.647 1.00 79.06 736 ALA A N 1
ATOM 5805 C CA . ALA A 1 736 ? 43.832 10.198 -93.423 1.00 79.06 736 ALA A CA 1
ATOM 5806 C C . ALA A 1 736 ? 44.447 10.047 -92.012 1.00 79.06 736 ALA A C 1
ATOM 5808 O O . ALA A 1 736 ? 44.622 8.920 -91.547 1.00 79.06 736 ALA A O 1
ATOM 5809 N N . ASN A 1 737 ? 44.755 11.152 -91.325 1.00 77.69 737 ASN A N 1
ATOM 5810 C CA . ASN A 1 737 ? 45.296 11.159 -89.960 1.00 77.69 737 ASN A CA 1
ATOM 5811 C C . ASN A 1 737 ? 44.190 11.071 -88.891 1.00 77.69 737 ASN A C 1
ATOM 5813 O O . ASN A 1 737 ? 44.469 10.763 -87.731 1.00 77.69 737 ASN A O 1
ATOM 5817 N N . GLY A 1 738 ? 42.931 11.306 -89.278 1.00 73.12 738 GLY A N 1
ATOM 5818 C CA . GLY A 1 738 ? 41.775 11.366 -88.383 1.00 73.12 738 GLY A CA 1
ATOM 5819 C C . GLY A 1 738 ? 41.429 12.783 -87.908 1.00 73.12 738 GLY A C 1
ATOM 5820 O O . GLY A 1 738 ? 40.495 12.943 -87.111 1.00 73.12 738 GLY A O 1
ATOM 5821 N N . ASP A 1 739 ? 42.122 13.806 -88.413 1.00 75.06 739 ASP A N 1
ATOM 5822 C CA . ASP A 1 739 ? 41.839 15.206 -88.112 1.00 75.06 739 ASP A CA 1
ATOM 5823 C C . ASP A 1 739 ? 40.524 15.639 -88.764 1.00 75.06 739 ASP A C 1
ATOM 5825 O O . ASP A 1 739 ? 40.177 15.228 -89.869 1.00 75.06 739 ASP A O 1
ATOM 5829 N N . SER A 1 740 ? 39.733 16.441 -88.050 1.00 81.12 740 SER A N 1
ATOM 5830 C CA . SER A 1 740 ? 38.351 16.745 -88.448 1.00 81.12 740 SER A CA 1
ATOM 5831 C C . SER A 1 740 ? 38.300 17.864 -89.485 1.00 81.12 740 SER A C 1
ATOM 5833 O O . SER A 1 740 ? 38.699 18.986 -89.188 1.00 81.12 740 SER A O 1
ATOM 5835 N N . LEU A 1 741 ? 37.780 17.558 -90.678 1.00 83.38 741 LEU A N 1
ATOM 5836 C CA . LEU A 1 741 ? 37.743 18.478 -91.821 1.00 83.38 741 LEU A CA 1
ATOM 5837 C C . LEU A 1 741 ? 36.469 19.331 -91.848 1.00 83.38 741 LEU A C 1
ATOM 5839 O O . LEU A 1 741 ? 36.544 20.547 -92.005 1.00 83.38 741 LEU A O 1
ATOM 5843 N N . SER A 1 742 ? 35.301 18.705 -91.676 1.00 81.44 742 SER A N 1
ATOM 5844 C CA . SER A 1 742 ? 34.018 19.396 -91.497 1.00 81.44 742 SER A CA 1
ATOM 5845 C C . SER A 1 742 ? 32.972 18.479 -90.854 1.00 81.44 742 SER A C 1
ATOM 5847 O O . SER A 1 742 ? 33.059 17.256 -90.967 1.00 81.44 742 SER A O 1
ATOM 5849 N N . ALA A 1 743 ? 31.979 19.068 -90.185 1.00 79.88 743 ALA A N 1
ATOM 5850 C CA . ALA A 1 743 ? 30.748 18.393 -89.763 1.00 79.88 743 ALA A CA 1
ATOM 5851 C C . ALA A 1 743 ? 29.588 18.587 -90.765 1.00 79.88 743 ALA A C 1
ATOM 5853 O O . ALA A 1 743 ? 28.510 18.030 -90.568 1.00 79.88 743 ALA A O 1
ATOM 5854 N N . ASP A 1 744 ? 29.808 19.353 -91.837 1.00 72.31 744 ASP A N 1
ATOM 5855 C CA . ASP A 1 744 ? 28.836 19.562 -92.908 1.00 72.31 744 ASP A CA 1
ATOM 5856 C C . ASP A 1 744 ? 28.804 18.362 -93.863 1.00 72.31 744 ASP A C 1
ATOM 5858 O O . ASP A 1 744 ? 29.822 17.721 -94.137 1.00 72.31 744 ASP A O 1
ATOM 5862 N N . ASN A 1 745 ? 27.622 18.076 -94.399 1.00 83.19 745 ASN A N 1
ATOM 5863 C CA . ASN A 1 745 ? 27.409 17.042 -95.399 1.00 83.19 745 ASN A CA 1
ATOM 5864 C C . ASN A 1 745 ? 26.286 17.504 -96.346 1.00 83.19 745 ASN A C 1
ATOM 5866 O O . ASN A 1 745 ? 25.151 17.634 -95.876 1.00 83.19 745 ASN A O 1
ATOM 5870 N N . PRO A 1 746 ? 26.568 17.789 -97.633 1.00 79.62 746 PRO A N 1
ATOM 5871 C CA . PRO A 1 746 ? 27.865 17.688 -98.329 1.00 79.62 746 PRO A CA 1
ATOM 5872 C C . PRO A 1 746 ? 28.937 18.721 -97.902 1.00 79.62 746 PRO A C 1
ATOM 5874 O O . PRO A 1 746 ? 28.633 19.728 -97.265 1.00 79.62 746 PRO A O 1
ATOM 5877 N N . TYR A 1 747 ? 30.197 18.476 -98.289 1.00 89.12 747 TYR A N 1
ATOM 5878 C CA . TYR A 1 747 ? 31.393 19.303 -98.022 1.00 89.12 747 TYR A CA 1
ATOM 5879 C C . TYR A 1 747 ? 32.213 19.554 -99.312 1.00 89.12 747 TYR A C 1
ATOM 5881 O O . TYR A 1 747 ? 32.217 18.710 -100.200 1.00 89.12 747 TYR A O 1
ATOM 5889 N N . THR A 1 748 ? 32.932 20.681 -99.436 1.00 85.06 748 THR A N 1
ATOM 5890 C CA . THR A 1 748 ? 33.691 21.061 -100.658 1.00 85.06 748 THR A CA 1
ATOM 5891 C C . THR A 1 748 ? 35.095 21.591 -100.339 1.00 85.06 748 THR A C 1
ATOM 5893 O O . THR A 1 748 ? 35.254 22.380 -99.406 1.00 85.06 748 THR A O 1
ATOM 5896 N N . PHE A 1 749 ? 36.108 21.203 -101.129 1.00 86.44 749 PHE A N 1
ATOM 5897 C CA . PHE A 1 749 ? 37.516 21.617 -100.972 1.00 86.44 749 PHE A CA 1
ATOM 5898 C C . PHE A 1 749 ? 38.302 21.657 -102.310 1.00 86.44 749 PHE A C 1
ATOM 5900 O O . PHE A 1 749 ? 37.774 21.306 -103.361 1.00 86.44 749 PHE A O 1
ATOM 5907 N N . VAL A 1 750 ? 39.575 22.091 -102.284 1.00 81.56 750 VAL A N 1
ATOM 5908 C CA . VAL A 1 750 ? 40.476 22.185 -103.462 1.00 81.56 750 VAL A CA 1
ATOM 5909 C C . VAL A 1 750 ? 41.574 21.114 -103.414 1.00 81.56 750 VAL A C 1
ATOM 5911 O O . VAL A 1 750 ? 42.319 21.038 -102.434 1.00 81.56 750 VAL A O 1
ATOM 5914 N N . VAL A 1 751 ? 41.744 20.355 -104.498 1.00 82.44 751 VAL A N 1
ATOM 5915 C CA . VAL A 1 751 ? 42.737 19.278 -104.649 1.00 82.44 751 VAL A CA 1
ATOM 5916 C C . VAL A 1 751 ? 44.115 19.840 -105.016 1.00 82.44 751 VAL A C 1
ATOM 5918 O O . VAL A 1 751 ? 44.294 20.438 -106.078 1.00 82.44 751 VAL A O 1
ATOM 5921 N N . LYS A 1 752 ? 45.118 19.624 -104.157 1.00 77.25 752 LYS A N 1
ATOM 5922 C CA . LYS A 1 752 ? 46.507 20.108 -104.353 1.00 77.25 752 LYS A CA 1
ATOM 5923 C C . LYS A 1 752 ? 47.556 18.995 -104.493 1.00 77.25 752 LYS A C 1
ATOM 5925 O O . LYS A 1 752 ? 48.735 19.288 -104.663 1.00 77.25 752 LYS A O 1
ATOM 5930 N N . GLY A 1 753 ? 47.117 17.745 -104.433 1.00 80.50 753 GLY A N 1
ATOM 5931 C CA . GLY A 1 753 ? 47.911 16.522 -104.516 1.00 80.50 753 GLY A CA 1
ATOM 5932 C C . GLY A 1 753 ? 47.022 15.333 -104.154 1.00 80.50 753 GLY A C 1
ATOM 5933 O O . GLY A 1 753 ? 45.823 15.518 -103.914 1.00 80.50 753 GLY A O 1
ATOM 5934 N N . ASP A 1 754 ? 47.594 14.135 -104.100 1.00 82.44 754 ASP A N 1
ATOM 5935 C CA . ASP A 1 754 ? 46.827 12.940 -103.753 1.00 82.44 754 ASP A CA 1
ATOM 5936 C C . ASP A 1 754 ? 46.261 13.051 -102.325 1.00 82.44 754 ASP A C 1
ATOM 5938 O O . ASP A 1 754 ? 46.960 13.490 -101.411 1.00 82.44 754 ASP A O 1
ATOM 5942 N N . THR A 1 755 ? 44.971 12.749 -102.144 1.00 83.81 755 THR A N 1
ATOM 5943 C CA . THR A 1 755 ? 44.224 13.079 -100.911 1.00 83.81 755 THR A CA 1
ATOM 5944 C C . THR A 1 755 ? 43.225 11.980 -100.548 1.00 83.81 755 THR A C 1
ATOM 5946 O O . THR A 1 755 ? 42.372 11.652 -101.367 1.00 83.81 755 THR A O 1
ATOM 5949 N N . ASP A 1 756 ? 43.262 11.490 -99.305 1.00 88.88 756 ASP A N 1
ATOM 5950 C CA . ASP A 1 756 ? 42.316 10.494 -98.781 1.00 88.88 756 ASP A CA 1
ATOM 5951 C C . ASP A 1 756 ? 41.440 11.087 -97.655 1.00 88.88 756 ASP A C 1
ATOM 5953 O O . ASP A 1 756 ? 41.959 11.694 -96.713 1.00 88.88 756 ASP A O 1
ATOM 5957 N N . ILE A 1 757 ? 40.110 10.919 -97.738 1.00 90.25 757 ILE A N 1
ATOM 5958 C CA . ILE A 1 757 ? 39.123 11.481 -96.784 1.00 90.25 757 ILE A CA 1
ATOM 5959 C C . ILE A 1 757 ? 38.111 10.410 -96.327 1.00 90.25 757 ILE A C 1
ATOM 5961 O O . ILE A 1 757 ? 37.756 9.497 -97.080 1.00 90.25 757 ILE A O 1
ATOM 5965 N N . LYS A 1 758 ? 37.629 10.512 -95.078 1.00 90.50 758 LYS A N 1
ATOM 5966 C CA . LYS A 1 758 ? 36.748 9.523 -94.436 1.00 90.50 758 LYS A CA 1
ATOM 5967 C C . LYS A 1 758 ? 35.500 10.111 -93.762 1.00 90.50 758 LYS A C 1
ATOM 5969 O O . LYS A 1 758 ? 35.605 11.076 -93.010 1.00 90.50 758 LYS A O 1
ATOM 5974 N N . ALA A 1 759 ? 34.341 9.478 -93.959 1.00 87.00 759 ALA A N 1
ATOM 5975 C CA . ALA A 1 759 ? 33.083 9.775 -93.257 1.00 87.00 759 ALA A CA 1
ATOM 5976 C C . ALA A 1 759 ? 32.900 8.939 -91.971 1.00 87.00 759 ALA A C 1
ATOM 5978 O O . ALA A 1 759 ? 33.239 7.749 -91.936 1.00 87.00 759 ALA A O 1
ATOM 5979 N N . HIS A 1 760 ? 32.305 9.541 -90.932 1.00 84.31 760 HIS A N 1
ATOM 5980 C CA . HIS A 1 760 ? 32.013 8.905 -89.635 1.00 84.31 760 HIS A CA 1
ATOM 5981 C C . HIS A 1 760 ? 30.531 9.014 -89.248 1.00 84.31 760 HIS A C 1
ATOM 5983 O O . HIS A 1 760 ? 29.901 10.046 -89.481 1.00 84.31 760 HIS A O 1
ATOM 5989 N N . PHE A 1 761 ? 30.004 7.969 -88.600 1.00 82.12 761 PHE A N 1
ATOM 5990 C CA . PHE A 1 761 ? 28.586 7.808 -88.250 1.00 82.12 761 PHE A CA 1
ATOM 5991 C C . PHE A 1 761 ? 28.411 7.226 -86.835 1.00 82.12 761 PHE A C 1
ATOM 5993 O O . PHE A 1 761 ? 29.260 6.447 -86.394 1.00 82.12 761 PHE A O 1
ATOM 6000 N N . ALA A 1 762 ? 27.311 7.556 -86.149 1.00 74.06 762 ALA A N 1
ATOM 6001 C CA . ALA A 1 762 ? 26.994 7.095 -84.788 1.00 74.06 762 ALA A CA 1
ATOM 6002 C C . ALA A 1 762 ? 25.573 6.505 -84.666 1.00 74.06 762 ALA A C 1
ATOM 6004 O O . ALA A 1 762 ? 24.689 6.864 -85.436 1.00 74.06 762 ALA A O 1
ATOM 6005 N N . ASP A 1 763 ? 25.396 5.581 -83.716 1.00 65.25 763 ASP A N 1
ATOM 6006 C CA . ASP A 1 763 ? 24.197 4.754 -83.473 1.00 65.25 763 ASP A CA 1
ATOM 6007 C C . ASP A 1 763 ? 23.137 5.487 -82.617 1.00 65.25 763 ASP A C 1
ATOM 6009 O O . ASP A 1 763 ? 23.480 6.258 -81.715 1.00 65.25 763 ASP A O 1
ATOM 6013 N N . PHE A 1 764 ? 21.850 5.225 -82.859 1.00 52.84 764 PHE A N 1
ATOM 6014 C CA . PHE A 1 764 ? 20.720 5.744 -82.071 1.00 52.84 764 PHE A CA 1
ATOM 6015 C C . PHE A 1 764 ? 20.564 5.129 -80.657 1.00 52.84 764 PHE A C 1
ATOM 6017 O O . PHE A 1 764 ? 19.884 5.718 -79.811 1.00 52.84 764 PHE A O 1
ATOM 6024 N N . ALA A 1 765 ? 21.155 3.968 -80.357 1.00 48.41 765 ALA A N 1
ATOM 6025 C CA . ALA A 1 765 ? 20.810 3.147 -79.185 1.00 48.41 765 ALA A CA 1
ATOM 6026 C C . ALA A 1 765 ? 21.271 3.664 -77.794 1.00 48.41 765 ALA A C 1
ATOM 6028 O O . ALA A 1 765 ? 20.970 3.037 -76.775 1.00 48.41 765 ALA A O 1
ATOM 6029 N N . ALA A 1 766 ? 21.993 4.787 -77.702 1.00 45.81 766 ALA A N 1
ATOM 6030 C CA . ALA A 1 766 ? 22.800 5.143 -76.522 1.00 45.81 766 ALA A CA 1
ATOM 6031 C C . ALA A 1 766 ? 22.249 6.269 -75.599 1.00 45.81 766 ALA A C 1
ATOM 6033 O O . ALA A 1 766 ? 23.044 6.986 -74.992 1.00 45.81 766 ALA A O 1
ATOM 6034 N N . GLY A 1 767 ? 20.922 6.466 -75.469 1.00 54.28 767 GLY A N 1
ATOM 6035 C CA . GLY A 1 767 ? 20.380 7.718 -74.883 1.00 54.28 767 GLY A CA 1
ATOM 6036 C C . GLY A 1 767 ? 19.071 7.698 -74.069 1.00 54.28 767 GLY A C 1
ATOM 6037 O O . GLY A 1 767 ? 18.328 8.677 -74.125 1.00 54.28 767 GLY A O 1
ATOM 6038 N N . GLY A 1 768 ? 18.751 6.640 -73.313 1.00 62.41 768 GLY A N 1
ATOM 6039 C CA . GLY A 1 768 ? 17.573 6.616 -72.419 1.00 62.41 768 GLY A CA 1
ATOM 6040 C C . GLY A 1 768 ? 17.913 6.819 -70.934 1.00 62.41 768 GLY A C 1
ATOM 6041 O O . GLY A 1 768 ? 18.721 6.069 -70.389 1.00 62.41 768 GLY A O 1
ATOM 6042 N N . TYR A 1 769 ? 17.252 7.760 -70.250 1.00 71.75 769 TYR A N 1
ATOM 6043 C CA . TYR A 1 769 ? 17.375 7.940 -68.796 1.00 71.75 769 TYR A CA 1
ATOM 6044 C C . TYR A 1 769 ? 16.379 7.055 -68.041 1.00 71.75 769 TYR A C 1
ATOM 6046 O O . TYR A 1 769 ? 15.193 7.001 -68.367 1.00 71.75 769 TYR A O 1
ATOM 6054 N N . ARG A 1 770 ? 16.846 6.348 -67.012 1.00 78.12 770 ARG A N 1
ATOM 6055 C CA . ARG A 1 770 ? 16.041 5.414 -66.218 1.00 78.12 770 ARG A CA 1
ATOM 6056 C C . ARG A 1 770 ? 15.421 6.114 -65.011 1.00 78.12 770 ARG A C 1
ATOM 6058 O O . ARG A 1 770 ? 16.141 6.583 -64.130 1.00 78.12 770 ARG A O 1
ATOM 6065 N N . VAL A 1 771 ? 14.093 6.082 -64.924 1.00 81.94 771 VAL A N 1
ATOM 6066 C CA . VAL A 1 771 ? 13.353 6.405 -63.700 1.00 81.94 771 VAL A CA 1
ATOM 6067 C C . VAL A 1 771 ? 13.057 5.098 -62.974 1.00 81.94 771 VAL A C 1
ATOM 6069 O O . VAL A 1 771 ? 12.353 4.234 -63.498 1.00 81.94 771 VAL A O 1
ATOM 6072 N N . SER A 1 772 ? 13.626 4.938 -61.779 1.00 82.38 772 SER A N 1
ATOM 6073 C CA . SER A 1 772 ? 13.399 3.760 -60.934 1.00 82.38 772 SER A CA 1
ATOM 6074 C C . SER A 1 772 ? 12.452 4.104 -59.787 1.00 82.38 772 SER A C 1
ATOM 6076 O O . SER A 1 772 ? 12.663 5.098 -59.094 1.00 82.38 772 SER A O 1
ATOM 6078 N N . VAL A 1 773 ? 11.409 3.303 -59.577 1.00 87.50 773 VAL A N 1
ATOM 6079 C CA . VAL A 1 773 ? 10.380 3.583 -58.562 1.00 87.50 773 VAL A CA 1
ATOM 6080 C C . VAL A 1 773 ? 10.135 2.352 -57.694 1.00 87.50 773 VAL A C 1
ATOM 6082 O O . VAL A 1 773 ? 9.848 1.275 -58.218 1.00 87.50 773 VAL A O 1
ATOM 6085 N N . THR A 1 774 ? 10.233 2.508 -56.373 1.00 86.00 774 THR A N 1
ATOM 6086 C CA . THR A 1 774 ? 10.006 1.438 -55.387 1.00 86.00 774 THR A CA 1
ATOM 6087 C C . THR A 1 774 ? 8.974 1.847 -54.340 1.00 86.00 774 THR A C 1
ATOM 6089 O O . THR A 1 774 ? 8.854 3.018 -53.989 1.00 86.00 774 THR A O 1
ATOM 6092 N N . ALA A 1 775 ? 8.215 0.883 -53.825 1.00 85.44 775 ALA A N 1
ATOM 6093 C CA . ALA A 1 775 ? 7.365 1.078 -52.655 1.00 85.44 775 ALA A CA 1
ATOM 6094 C C . ALA A 1 775 ? 8.142 0.712 -51.381 1.00 85.44 775 ALA A C 1
ATOM 6096 O O . ALA A 1 775 ? 8.966 -0.204 -51.401 1.00 85.44 775 ALA A O 1
ATOM 6097 N N . GLY A 1 776 ? 7.896 1.429 -50.283 1.00 77.81 776 GLY A N 1
ATOM 6098 C CA . GLY A 1 776 ? 8.115 0.895 -48.939 1.00 77.81 776 GLY A CA 1
ATOM 6099 C C . GLY A 1 776 ? 7.032 -0.118 -48.558 1.00 77.81 776 GLY A C 1
ATOM 6100 O O . GLY A 1 776 ? 6.123 -0.389 -49.340 1.00 77.81 776 GLY A O 1
ATOM 6101 N N . ASP A 1 777 ? 7.120 -0.655 -47.344 1.00 76.19 777 ASP A N 1
ATOM 6102 C CA . ASP A 1 777 ? 6.146 -1.623 -46.837 1.00 76.19 777 ASP A CA 1
ATOM 6103 C C . ASP A 1 777 ? 4.722 -1.032 -46.786 1.00 76.19 777 ASP A C 1
ATOM 6105 O O . ASP A 1 777 ? 4.539 0.147 -46.466 1.00 76.19 777 ASP A O 1
ATOM 6109 N N . ASN A 1 778 ? 3.712 -1.883 -47.003 1.00 84.00 778 ASN A N 1
ATOM 6110 C CA . ASN A 1 778 ? 2.273 -1.562 -46.967 1.00 84.00 778 ASN A CA 1
ATOM 6111 C C . ASN A 1 778 ? 1.749 -0.695 -48.136 1.00 84.00 778 ASN A C 1
ATOM 6113 O O . ASN A 1 778 ? 0.790 0.072 -47.995 1.00 84.00 778 ASN A O 1
ATOM 6117 N N . GLY A 1 779 ? 2.358 -0.832 -49.313 1.00 83.94 779 GLY A N 1
ATOM 6118 C CA . GLY A 1 779 ? 1.786 -0.353 -50.566 1.00 83.94 779 GLY A CA 1
ATOM 6119 C C . GLY A 1 779 ? 2.545 -0.850 -51.794 1.00 83.94 779 GLY A C 1
ATOM 6120 O O . GLY A 1 779 ? 3.562 -1.536 -51.703 1.00 83.94 779 GLY A O 1
ATOM 6121 N N . THR A 1 780 ? 2.047 -0.494 -52.975 1.00 86.44 780 THR A N 1
ATOM 6122 C CA . THR A 1 780 ? 2.556 -0.962 -54.272 1.00 86.44 780 THR A CA 1
ATOM 6123 C C . THR A 1 780 ? 2.728 0.185 -55.269 1.00 86.44 780 THR A C 1
ATOM 6125 O O . THR A 1 780 ? 2.087 1.233 -55.173 1.00 86.44 780 THR A O 1
ATOM 6128 N N . ILE A 1 781 ? 3.614 0.001 -56.253 1.00 89.25 781 ILE A N 1
ATOM 6129 C CA . ILE A 1 781 ? 3.795 0.952 -57.358 1.00 89.25 781 ILE A CA 1
ATOM 6130 C C . ILE A 1 781 ? 2.857 0.575 -58.501 1.00 89.25 781 ILE A C 1
ATOM 6132 O O . ILE A 1 781 ? 2.940 -0.525 -59.043 1.00 89.25 781 ILE A O 1
ATOM 6136 N N . LYS A 1 782 ? 1.986 1.511 -58.881 1.00 84.62 782 LYS A N 1
ATOM 6137 C CA . LYS A 1 782 ? 1.005 1.353 -59.960 1.00 84.62 782 LYS A CA 1
ATOM 6138 C C . LYS A 1 782 ? 1.563 1.797 -61.314 1.00 84.62 782 LYS A C 1
ATOM 6140 O O . LYS A 1 782 ? 1.236 1.190 -62.330 1.00 84.62 782 LYS A O 1
ATOM 6145 N N . SER A 1 783 ? 2.401 2.835 -61.349 1.00 76.75 783 SER A N 1
ATOM 6146 C CA . SER A 1 783 ? 3.089 3.280 -62.572 1.00 76.75 783 SER A CA 1
ATOM 6147 C C . SER A 1 783 ? 4.369 4.074 -62.272 1.00 76.75 783 SER A C 1
ATOM 6149 O O . SER A 1 783 ? 4.533 4.597 -61.169 1.00 76.75 783 SER A O 1
ATOM 6151 N N . GLY A 1 784 ? 5.279 4.156 -63.254 1.00 70.62 784 GLY A N 1
ATOM 6152 C CA . GLY A 1 784 ? 6.444 5.058 -63.218 1.00 70.62 784 GLY A CA 1
ATOM 6153 C C . GLY A 1 784 ? 7.822 4.433 -63.468 1.00 70.62 784 GLY A C 1
ATOM 6154 O O . GLY A 1 784 ? 8.775 5.146 -63.764 1.00 70.62 784 GLY A O 1
ATOM 6155 N N . ASN A 1 785 ? 7.948 3.109 -63.357 1.00 75.25 785 ASN A N 1
ATOM 6156 C CA . ASN A 1 785 ? 9.229 2.402 -63.460 1.00 75.25 785 ASN A CA 1
ATOM 6157 C C . ASN A 1 785 ? 9.581 2.121 -64.940 1.00 75.25 785 ASN A C 1
ATOM 6159 O O . ASN A 1 785 ? 9.204 1.077 -65.472 1.00 75.25 785 ASN A O 1
ATOM 6163 N N . SER A 1 786 ? 10.243 3.063 -65.623 1.00 77.19 786 SER A N 1
ATOM 6164 C CA . SER A 1 786 ? 10.520 3.006 -67.074 1.00 77.19 786 SER A CA 1
ATOM 6165 C C . SER A 1 786 ? 11.774 3.801 -67.472 1.00 77.19 786 SER A C 1
ATOM 6167 O O . SER A 1 786 ? 12.302 4.604 -66.699 1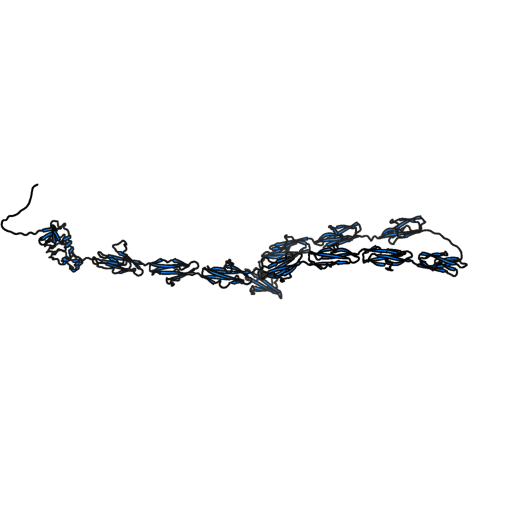.00 77.19 786 SER A O 1
ATOM 6169 N N . SER A 1 787 ? 12.256 3.594 -68.699 1.00 72.69 787 SER A N 1
ATOM 6170 C CA . SER A 1 787 ? 13.149 4.532 -69.386 1.00 72.69 787 SER A CA 1
ATOM 6171 C C . SER A 1 787 ? 12.351 5.666 -70.042 1.00 72.69 787 SER A C 1
ATOM 6173 O O . SER A 1 787 ? 11.232 5.461 -70.517 1.00 72.69 787 SER A O 1
ATOM 6175 N N . TYR A 1 788 ? 12.939 6.861 -70.057 1.00 70.62 788 TYR A N 1
ATOM 6176 C CA . TYR A 1 788 ? 12.390 8.091 -70.623 1.00 70.62 788 TYR A CA 1
ATOM 6177 C C . TYR A 1 788 ? 13.497 8.853 -71.371 1.00 70.62 788 TYR A C 1
ATOM 6179 O O . TYR A 1 788 ? 14.6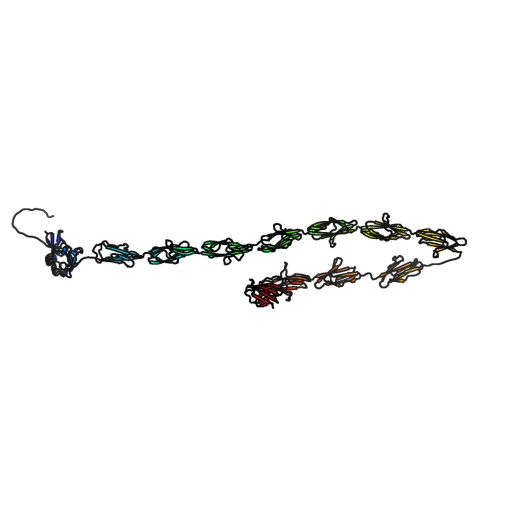76 8.767 -71.021 1.00 70.62 788 TYR A O 1
ATOM 6187 N N . LEU A 1 789 ? 13.129 9.610 -72.405 1.00 68.81 789 LEU A N 1
ATOM 6188 C CA . LEU A 1 789 ? 14.060 10.490 -73.121 1.00 68.81 789 LEU A CA 1
ATOM 6189 C C . LEU A 1 789 ? 14.372 11.750 -72.298 1.00 68.81 789 LEU A C 1
ATOM 6191 O O . LEU A 1 789 ? 13.579 12.161 -71.446 1.00 68.81 789 LEU A O 1
ATOM 6195 N N . TYR A 1 790 ? 15.505 12.396 -72.586 1.00 70.12 790 TYR A N 1
ATOM 6196 C CA . TYR A 1 790 ? 15.839 13.698 -72.003 1.00 70.12 790 TYR A CA 1
ATOM 6197 C C . TYR A 1 790 ? 14.726 14.721 -72.265 1.00 70.12 790 TYR A C 1
ATOM 6199 O O . TYR A 1 790 ? 14.318 14.924 -73.408 1.00 70.12 790 TYR A O 1
ATOM 6207 N N . GLY A 1 791 ? 14.238 15.378 -71.213 1.00 65.44 791 GLY A N 1
ATOM 6208 C CA . GLY A 1 791 ? 13.183 16.387 -71.308 1.00 65.44 791 GLY A CA 1
ATOM 6209 C C . GLY A 1 791 ? 11.749 15.842 -71.370 1.00 65.44 791 GLY A C 1
ATOM 6210 O O . GLY A 1 791 ? 10.819 16.644 -71.416 1.00 65.44 791 GLY A O 1
ATOM 6211 N N . ALA A 1 792 ? 11.534 14.522 -71.337 1.00 76.25 792 ALA A N 1
ATOM 6212 C CA . ALA A 1 792 ? 10.190 13.939 -71.297 1.00 76.25 792 ALA A CA 1
ATOM 6213 C C . ALA A 1 792 ? 9.520 14.097 -69.914 1.00 76.25 792 ALA A C 1
ATOM 6215 O O . ALA A 1 792 ? 10.197 14.098 -68.884 1.00 76.25 792 ALA A O 1
ATOM 6216 N N . GLU A 1 793 ? 8.184 14.192 -69.875 1.00 81.00 793 GLU A N 1
ATOM 6217 C CA . GLU A 1 793 ? 7.414 14.114 -68.623 1.00 81.00 793 GLU A CA 1
ATOM 6218 C C . GLU A 1 793 ? 7.211 12.648 -68.210 1.00 81.00 793 GLU A C 1
ATOM 6220 O O . GLU A 1 793 ? 6.688 11.838 -68.978 1.00 81.00 793 GLU A O 1
ATOM 6225 N N . ALA A 1 794 ? 7.589 12.321 -66.975 1.00 83.00 794 ALA A N 1
ATOM 6226 C CA . ALA A 1 794 ? 7.281 11.059 -66.318 1.00 83.00 794 ALA A CA 1
ATOM 6227 C C . ALA A 1 794 ? 6.156 11.249 -65.290 1.00 83.00 794 ALA A C 1
ATOM 6229 O O . ALA A 1 794 ? 6.089 12.267 -64.595 1.00 83.00 794 ALA A O 1
ATOM 6230 N N . VAL A 1 795 ? 5.290 10.239 -65.176 1.00 86.38 795 VAL A N 1
ATOM 6231 C CA . VAL A 1 795 ? 4.203 10.172 -64.190 1.00 86.38 795 VAL A CA 1
ATOM 6232 C C . VAL A 1 795 ? 4.423 8.942 -63.321 1.00 86.38 795 VAL A C 1
ATOM 6234 O O . VAL A 1 795 ? 4.538 7.836 -63.852 1.00 86.38 795 VAL A O 1
ATOM 6237 N N . ILE A 1 796 ? 4.485 9.133 -62.005 1.00 88.62 796 ILE A N 1
ATOM 6238 C CA . ILE A 1 796 ? 4.664 8.052 -61.030 1.00 88.62 796 ILE A CA 1
ATOM 6239 C C . ILE A 1 796 ? 3.444 7.989 -60.108 1.00 88.62 796 ILE A C 1
ATOM 6241 O O . ILE A 1 796 ? 2.946 9.022 -59.652 1.00 88.62 796 ILE A O 1
ATOM 6245 N N . GLU A 1 797 ? 2.934 6.785 -59.859 1.00 89.38 797 GLU A N 1
ATOM 6246 C CA . GLU A 1 797 ? 1.735 6.566 -59.045 1.00 89.38 797 GLU A CA 1
ATOM 6247 C C . GLU A 1 797 ? 1.916 5.359 -58.122 1.00 89.38 797 GLU A C 1
ATOM 6249 O O . GLU A 1 797 ? 2.375 4.293 -58.546 1.00 89.38 797 GLU A O 1
ATOM 6254 N N . ALA A 1 798 ? 1.517 5.524 -56.866 1.00 90.19 798 ALA A N 1
ATOM 6255 C CA . ALA A 1 798 ? 1.525 4.499 -55.833 1.00 90.19 798 ALA A CA 1
ATOM 6256 C C . ALA A 1 798 ? 0.100 4.223 -55.335 1.00 90.19 798 ALA A C 1
ATOM 6258 O O . ALA A 1 798 ? -0.732 5.129 -55.280 1.00 90.19 798 ALA A O 1
ATOM 6259 N N . VAL A 1 799 ? -0.175 2.985 -54.934 1.00 88.69 799 VAL A N 1
ATOM 6260 C CA . VAL A 1 799 ? -1.429 2.582 -54.284 1.00 88.69 799 VAL A CA 1
ATOM 6261 C C . VAL A 1 799 ? -1.078 2.020 -52.915 1.00 88.69 799 VAL A C 1
ATOM 6263 O O . VAL A 1 799 ? -0.235 1.136 -52.813 1.00 88.69 799 VAL A O 1
ATOM 6266 N N . ALA A 1 800 ? -1.692 2.561 -51.866 1.00 88.19 800 ALA A N 1
ATOM 6267 C CA . ALA A 1 800 ? -1.521 2.051 -50.511 1.00 88.19 800 ALA A CA 1
ATOM 6268 C C . ALA A 1 800 ? -2.304 0.744 -50.322 1.00 88.19 800 ALA A C 1
ATOM 6270 O O . ALA A 1 800 ? -3.364 0.561 -50.932 1.00 88.19 800 ALA A O 1
ATOM 6271 N N . ASP A 1 801 ? -1.800 -0.146 -49.470 1.00 84.38 801 ASP A N 1
ATOM 6272 C CA . ASP A 1 801 ? -2.538 -1.347 -49.087 1.00 84.38 801 ASP A CA 1
ATOM 6273 C C . ASP A 1 801 ? -3.717 -0.988 -48.161 1.00 84.38 801 ASP A C 1
ATOM 6275 O O . ASP A 1 801 ? -3.815 0.111 -47.616 1.00 84.38 801 ASP A O 1
ATOM 6279 N N . THR A 1 802 ? -4.666 -1.911 -47.984 1.00 82.44 802 THR A N 1
ATOM 6280 C CA . THR A 1 802 ? -5.890 -1.638 -47.205 1.00 82.44 802 THR A CA 1
ATOM 6281 C C . THR A 1 802 ? -5.572 -1.299 -45.745 1.00 82.44 802 THR A C 1
ATOM 6283 O O . THR A 1 802 ? -5.021 -2.141 -45.036 1.00 82.44 802 THR A O 1
ATOM 6286 N N . GLY A 1 803 ? -5.994 -0.110 -45.295 1.00 79.69 803 GLY A N 1
ATOM 6287 C CA . GLY A 1 803 ? -5.736 0.426 -43.950 1.00 79.69 803 GLY A CA 1
ATOM 6288 C C . GLY A 1 803 ? -4.454 1.261 -43.837 1.00 79.69 803 GLY A C 1
ATOM 6289 O O . GLY A 1 803 ? -3.979 1.501 -42.727 1.00 79.69 803 GLY A O 1
ATOM 6290 N N . TYR A 1 804 ? -3.885 1.667 -44.973 1.00 85.94 804 TYR A N 1
ATOM 6291 C CA . TYR A 1 804 ? -2.750 2.575 -45.081 1.00 85.94 804 TYR A CA 1
ATOM 6292 C C . TYR A 1 804 ? -3.062 3.671 -46.108 1.00 85.94 804 TYR A C 1
ATOM 6294 O O . TYR A 1 804 ? -3.839 3.465 -47.044 1.00 85.94 804 TYR A O 1
ATOM 6302 N N . HIS A 1 805 ? -2.385 4.813 -45.997 1.00 86.38 805 HIS A N 1
ATOM 6303 C CA . HIS A 1 805 ? -2.424 5.883 -46.993 1.00 86.38 805 HIS A CA 1
ATOM 6304 C C . HIS A 1 805 ? -1.022 6.263 -47.479 1.00 86.38 805 HIS A C 1
ATOM 6306 O O . HIS A 1 805 ? -0.012 6.112 -46.788 1.00 86.38 805 HIS A O 1
ATOM 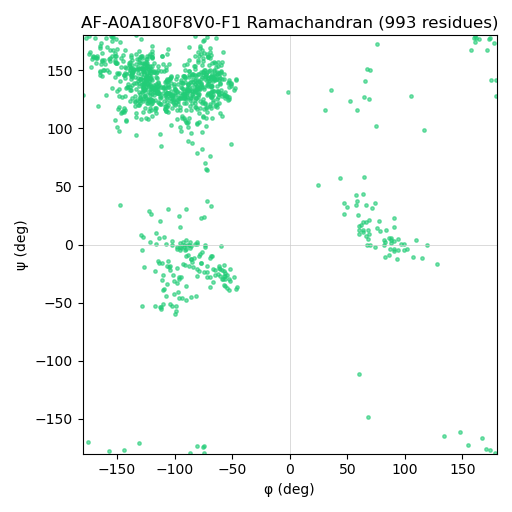6312 N N . PHE A 1 806 ? -0.964 6.774 -48.709 1.00 91.12 806 PHE A N 1
ATOM 6313 C CA . PHE A 1 806 ? 0.251 7.343 -49.282 1.00 91.12 806 PHE A CA 1
ATOM 6314 C C . PHE A 1 806 ? 0.616 8.648 -48.565 1.00 91.12 806 PHE A C 1
ATOM 6316 O O . PHE A 1 806 ? -0.231 9.532 -48.430 1.00 91.12 806 PHE A O 1
ATOM 6323 N N . VAL A 1 807 ? 1.880 8.787 -48.159 1.00 90.06 807 VAL A N 1
ATOM 6324 C CA . VAL A 1 807 ? 2.388 9.986 -47.472 1.00 90.06 807 VAL A CA 1
ATOM 6325 C C . VAL A 1 807 ? 3.191 10.869 -48.423 1.00 90.06 807 VAL A C 1
ATOM 6327 O O . VAL A 1 807 ? 2.952 12.074 -48.506 1.00 90.06 807 VAL A O 1
ATOM 6330 N N . LYS A 1 808 ? 4.187 10.291 -49.106 1.00 89.50 808 LYS A N 1
ATOM 6331 C CA . LYS A 1 808 ? 5.132 11.033 -49.955 1.00 89.50 808 LYS A CA 1
ATOM 6332 C C . LYS A 1 808 ? 5.959 10.117 -50.855 1.00 89.50 808 LYS A C 1
ATOM 6334 O O . LYS A 1 808 ? 6.149 8.938 -50.569 1.00 89.50 808 LYS A O 1
ATOM 6339 N N . TRP A 1 809 ? 6.540 10.715 -51.887 1.00 89.81 809 TRP A N 1
ATOM 6340 C CA . TRP A 1 809 ? 7.710 10.209 -52.588 1.00 89.81 809 TRP A CA 1
ATOM 6341 C C . TRP A 1 809 ? 8.979 10.801 -51.977 1.00 89.81 809 TRP A C 1
ATOM 6343 O O . TRP A 1 809 ? 9.019 12.003 -51.714 1.00 89.81 809 TRP A O 1
ATOM 6353 N N . THR A 1 810 ? 10.025 9.993 -51.829 1.00 89.75 810 THR A N 1
ATOM 6354 C CA . THR A 1 810 ? 11.362 10.409 -51.384 1.00 89.75 810 THR A CA 1
ATOM 6355 C C . THR A 1 810 ? 12.390 10.054 -52.470 1.00 89.75 810 THR A C 1
ATOM 6357 O O . THR A 1 810 ? 12.478 8.898 -52.884 1.00 89.75 810 THR A O 1
ATOM 6360 N N . MET A 1 811 ? 13.155 11.033 -52.960 1.00 84.56 811 MET A N 1
ATOM 6361 C CA . MET A 1 811 ? 14.266 10.832 -53.906 1.00 84.56 811 MET A CA 1
ATOM 6362 C C . MET A 1 811 ? 15.539 10.342 -53.200 1.00 84.56 811 MET A C 1
ATOM 6364 O O . MET A 1 811 ? 15.752 10.617 -52.020 1.00 84.56 811 MET A O 1
ATOM 6368 N N . ALA A 1 812 ? 16.456 9.723 -53.951 1.00 75.69 812 ALA A N 1
ATOM 6369 C CA . ALA A 1 812 ? 17.771 9.294 -53.446 1.00 75.69 812 ALA A CA 1
ATOM 6370 C C . ALA A 1 812 ? 18.652 10.429 -52.866 1.00 75.69 812 ALA A C 1
ATOM 6372 O O . ALA A 1 812 ? 19.533 10.164 -52.055 1.00 75.69 812 ALA A O 1
ATOM 6373 N N . ASN A 1 813 ? 18.408 11.689 -53.247 1.00 76.25 813 ASN A N 1
ATOM 6374 C CA . ASN A 1 813 ? 19.078 12.878 -52.699 1.00 76.25 813 ASN A CA 1
ATOM 6375 C C . ASN A 1 813 ? 18.364 13.491 -51.471 1.00 76.25 813 ASN A C 1
ATOM 6377 O O . ASN A 1 813 ? 18.787 14.536 -50.984 1.00 76.25 813 ASN A O 1
ATOM 6381 N N . GLY A 1 814 ? 17.286 12.869 -50.982 1.00 74.50 814 GLY A N 1
ATOM 6382 C CA . GLY A 1 814 ? 16.514 13.316 -49.818 1.00 74.50 814 GLY A CA 1
ATOM 6383 C C . GLY A 1 814 ? 15.340 14.259 -50.116 1.00 74.50 814 GLY A C 1
ATOM 6384 O O . GLY A 1 814 ? 14.573 14.553 -49.200 1.00 74.50 814 GLY A O 1
ATOM 6385 N N . ASN A 1 815 ? 15.145 14.708 -51.362 1.00 78.56 815 ASN A N 1
ATOM 6386 C CA . ASN A 1 815 ? 13.997 15.553 -51.722 1.00 78.56 815 ASN A CA 1
ATOM 6387 C C . ASN A 1 815 ? 12.666 14.790 -51.591 1.00 78.56 815 ASN A C 1
ATOM 6389 O O . ASN A 1 815 ? 12.590 13.610 -51.938 1.00 78.56 815 ASN A O 1
ATOM 6393 N N . VAL A 1 816 ? 11.607 15.469 -51.134 1.00 85.81 816 VAL A N 1
ATOM 6394 C CA . VAL A 1 816 ? 10.292 14.862 -50.851 1.00 85.81 816 VAL A CA 1
ATOM 6395 C C . VAL A 1 816 ? 9.139 15.533 -51.603 1.00 85.81 816 VAL A C 1
ATOM 6397 O O . VAL A 1 816 ? 9.114 16.754 -51.746 1.00 85.81 816 VAL A O 1
ATOM 6400 N N . PHE A 1 817 ? 8.156 14.740 -52.045 1.00 88.69 817 PHE A N 1
ATOM 6401 C CA . PHE A 1 817 ? 7.006 15.201 -52.838 1.00 88.69 817 PHE A CA 1
ATOM 6402 C C . PHE A 1 817 ? 5.709 14.524 -52.372 1.00 88.69 817 PHE A C 1
ATOM 6404 O O . PHE A 1 817 ? 5.614 13.302 -52.384 1.00 88.69 817 PHE A O 1
ATOM 6411 N N . ALA A 1 818 ? 4.694 15.300 -51.983 1.00 87.06 818 ALA A N 1
ATOM 6412 C CA . ALA A 1 818 ? 3.450 14.774 -51.396 1.00 87.06 818 ALA A CA 1
ATOM 6413 C C . ALA A 1 818 ? 2.325 14.462 -52.410 1.00 87.06 818 ALA A C 1
ATOM 6415 O O . ALA A 1 818 ? 1.272 13.965 -52.027 1.00 87.06 818 ALA A O 1
ATOM 6416 N N . ALA A 1 819 ? 2.507 14.768 -53.698 1.00 85.06 819 ALA A N 1
ATOM 6417 C CA . ALA A 1 819 ? 1.493 14.504 -54.720 1.00 85.06 819 ALA A CA 1
ATOM 6418 C C . ALA A 1 819 ? 1.508 13.033 -55.171 1.00 85.06 819 ALA A C 1
ATOM 6420 O O . ALA A 1 819 ? 2.572 12.441 -55.338 1.00 85.06 819 ALA A O 1
ATOM 6421 N N . ASN A 1 820 ? 0.332 12.456 -55.420 1.00 87.19 820 ASN A N 1
ATOM 6422 C CA . ASN A 1 820 ? 0.180 11.116 -55.983 1.00 87.19 820 ASN A CA 1
ATOM 6423 C C . ASN A 1 820 ? -1.109 11.057 -56.831 1.00 87.19 820 ASN A C 1
ATOM 6425 O O . ASN A 1 820 ? -2.186 11.259 -56.268 1.00 87.19 820 ASN A O 1
ATOM 6429 N N . PRO A 1 821 ? -1.035 10.822 -58.156 1.00 88.75 821 PRO A N 1
ATOM 6430 C CA . PRO A 1 821 ? 0.182 10.678 -58.963 1.00 88.75 821 PRO A CA 1
ATOM 6431 C C . PRO A 1 821 ? 1.056 11.947 -58.982 1.00 88.75 821 PRO A C 1
ATOM 6433 O O . PRO A 1 821 ? 0.550 13.069 -58.948 1.00 88.75 821 PRO A O 1
ATOM 6436 N N . PHE A 1 822 ? 2.376 11.767 -59.065 1.00 89.00 822 PHE A N 1
ATOM 6437 C CA . PHE A 1 822 ? 3.359 12.848 -59.209 1.00 89.00 822 PHE A CA 1
ATOM 6438 C C . PHE A 1 822 ? 3.865 12.940 -60.655 1.00 89.00 822 PHE A C 1
ATOM 6440 O O . PHE A 1 822 ? 4.016 11.920 -61.327 1.00 89.00 822 PHE A O 1
ATOM 6447 N N . ARG A 1 823 ? 4.125 14.163 -61.133 1.00 90.12 823 ARG A N 1
ATOM 6448 C CA . ARG A 1 823 ? 4.589 14.466 -62.499 1.00 90.12 823 ARG A CA 1
ATOM 6449 C C . ARG A 1 823 ? 5.871 15.286 -62.453 1.00 90.12 823 ARG A C 1
ATOM 6451 O O . ARG A 1 823 ? 5.932 16.259 -61.702 1.00 90.12 823 ARG A O 1
ATOM 6458 N N . PHE A 1 824 ? 6.867 14.926 -63.258 1.00 82.94 824 PHE A N 1
ATOM 6459 C CA . PHE A 1 824 ? 8.129 15.669 -63.349 1.00 82.94 824 PHE A CA 1
ATOM 6460 C C . PHE A 1 824 ? 8.837 15.446 -64.696 1.00 82.94 824 PHE A C 1
ATOM 6462 O O . PHE A 1 824 ? 8.576 14.473 -65.398 1.00 82.94 824 PHE A O 1
ATOM 6469 N N . THR A 1 825 ? 9.758 16.343 -65.052 1.00 82.19 825 THR A N 1
ATOM 6470 C CA . THR A 1 825 ? 10.583 16.236 -66.267 1.00 82.19 825 THR A CA 1
ATOM 6471 C C . THR A 1 825 ? 11.871 15.459 -65.998 1.00 82.19 825 THR A C 1
ATOM 6473 O O . THR A 1 825 ? 12.628 15.822 -65.096 1.00 82.19 825 THR A O 1
ATOM 6476 N N . VAL A 1 826 ? 12.163 14.442 -66.809 1.00 79.88 826 VAL A N 1
ATOM 6477 C CA . VAL A 1 826 ? 13.377 13.620 -66.688 1.00 79.88 826 VAL A CA 1
ATOM 6478 C C . VAL A 1 826 ? 14.580 14.345 -67.299 1.00 79.88 826 VAL A C 1
ATOM 6480 O O . VAL A 1 826 ? 14.535 14.782 -68.449 1.00 79.88 826 VAL A O 1
ATOM 6483 N N . LYS A 1 827 ? 15.663 14.485 -66.526 1.00 76.75 827 LYS A N 1
ATOM 6484 C CA . LYS A 1 827 ? 16.927 15.125 -66.954 1.00 76.75 827 LYS A CA 1
ATOM 6485 C C . LYS A 1 827 ? 18.162 14.248 -66.728 1.00 76.75 827 LYS A C 1
ATOM 6487 O O . LYS A 1 827 ? 19.199 14.500 -67.329 1.00 76.75 827 LYS A O 1
ATOM 6492 N N . ASP A 1 828 ? 18.039 13.249 -65.864 1.00 76.69 828 ASP A N 1
ATOM 6493 C CA . ASP A 1 828 ? 19.070 12.305 -65.451 1.00 76.69 828 ASP A CA 1
ATOM 6494 C C . ASP A 1 828 ? 18.426 10.980 -64.986 1.00 76.69 828 ASP A C 1
ATOM 6496 O O . ASP A 1 828 ? 17.201 10.825 -64.976 1.00 76.69 828 ASP A O 1
ATOM 6500 N N . ASN A 1 829 ? 19.256 10.002 -64.610 1.00 77.88 829 ASN A N 1
ATOM 6501 C CA . ASN A 1 829 ? 18.786 8.774 -63.967 1.00 77.88 829 ASN A CA 1
ATOM 6502 C C . ASN A 1 829 ? 18.348 9.093 -62.532 1.00 77.88 829 ASN A C 1
ATOM 6504 O O . ASN A 1 829 ? 19.187 9.407 -61.689 1.00 77.88 829 ASN A O 1
ATOM 6508 N N . THR A 1 830 ? 17.057 8.956 -62.235 1.00 79.12 830 THR A N 1
ATOM 6509 C CA . THR A 1 830 ? 16.478 9.332 -60.937 1.00 79.12 830 THR A CA 1
ATOM 6510 C C . THR A 1 830 ? 15.753 8.145 -60.292 1.00 79.12 830 THR A C 1
ATOM 6512 O O . THR A 1 830 ? 15.113 7.340 -60.970 1.00 79.12 830 THR A O 1
ATOM 6515 N N . THR A 1 831 ? 15.839 8.033 -58.961 1.00 85.94 831 THR A N 1
ATOM 6516 C CA . THR A 1 831 ? 15.137 7.006 -58.170 1.00 85.94 831 THR A CA 1
ATOM 6517 C C . THR A 1 831 ? 14.211 7.639 -57.132 1.00 85.94 831 THR A C 1
ATOM 6519 O O . THR A 1 831 ? 14.643 8.532 -56.399 1.00 85.94 831 THR A O 1
ATOM 6522 N N . PHE A 1 832 ? 12.974 7.141 -57.044 1.00 88.75 832 PHE A N 1
ATOM 6523 C CA . PHE A 1 832 ? 11.968 7.518 -56.045 1.00 88.75 832 PHE A CA 1
ATOM 6524 C C . PHE A 1 832 ? 11.525 6.312 -55.212 1.00 88.75 832 PHE A C 1
ATOM 6526 O O . PHE A 1 832 ? 11.334 5.218 -55.745 1.00 88.75 832 PHE A O 1
ATOM 6533 N N . LYS A 1 833 ? 11.258 6.545 -53.926 1.00 89.56 833 LYS A N 1
ATOM 6534 C CA . LYS A 1 833 ? 10.582 5.606 -53.027 1.00 89.56 833 LYS A CA 1
ATOM 6535 C C . LYS A 1 833 ? 9.236 6.179 -52.573 1.00 89.56 833 LYS A C 1
ATOM 6537 O O . LYS A 1 833 ? 9.210 7.321 -52.124 1.00 89.56 833 LYS A O 1
ATOM 6542 N N . ALA A 1 834 ? 8.145 5.418 -52.657 1.00 87.88 834 ALA A N 1
ATOM 6543 C CA . ALA A 1 834 ? 6.885 5.751 -51.986 1.00 87.88 834 ALA A CA 1
ATOM 6544 C C . ALA A 1 834 ? 6.946 5.355 -50.505 1.00 87.88 834 ALA A C 1
ATOM 6546 O O . ALA A 1 834 ? 7.283 4.213 -50.184 1.00 87.88 834 ALA A O 1
ATOM 6547 N N . ASP A 1 835 ? 6.581 6.277 -49.619 1.00 85.50 835 ASP A N 1
ATOM 6548 C CA . ASP A 1 835 ? 6.395 6.025 -48.192 1.00 85.50 835 ASP A CA 1
ATOM 6549 C C . ASP A 1 835 ? 4.891 6.065 -47.847 1.00 85.50 835 ASP A C 1
ATOM 6551 O O . ASP A 1 835 ? 4.159 6.959 -48.289 1.00 85.50 835 ASP A O 1
ATOM 6555 N N . PHE A 1 836 ? 4.445 5.101 -47.040 1.00 89.12 836 PHE A N 1
ATOM 6556 C CA . PHE A 1 836 ? 3.060 4.921 -46.593 1.00 89.12 836 PHE A CA 1
ATOM 6557 C C . PHE A 1 836 ? 2.982 4.971 -45.062 1.00 89.12 836 PHE A C 1
ATOM 6559 O O . PHE A 1 836 ? 3.958 4.649 -44.380 1.00 89.12 836 PHE A O 1
ATOM 6566 N N . ALA A 1 837 ? 1.827 5.353 -44.521 1.00 83.56 837 ALA A N 1
ATOM 6567 C CA . ALA A 1 837 ? 1.536 5.324 -43.087 1.00 83.56 837 ALA A CA 1
ATOM 6568 C C . ALA A 1 837 ? 0.223 4.583 -42.827 1.00 83.56 837 ALA A C 1
ATOM 6570 O O . ALA A 1 837 ? -0.653 4.550 -43.690 1.00 83.56 837 ALA A O 1
ATOM 6571 N N . ALA A 1 838 ? 0.104 3.970 -41.648 1.00 81.50 838 ALA A N 1
ATOM 6572 C CA . ALA A 1 838 ? -1.127 3.314 -41.224 1.00 81.50 838 ALA A CA 1
ATOM 6573 C C . ALA A 1 838 ? -2.242 4.346 -41.008 1.00 81.50 838 ALA A C 1
ATOM 6575 O O . ALA A 1 838 ? -1.997 5.457 -40.528 1.00 81.50 838 ALA A O 1
ATOM 6576 N N . ASP A 1 839 ? -3.471 3.964 -41.336 1.00 80.81 839 ASP A N 1
ATOM 6577 C CA . ASP A 1 839 ? -4.655 4.724 -40.952 1.00 80.81 839 ASP A CA 1
ATOM 6578 C C . ASP A 1 839 ? -4.913 4.554 -39.450 1.00 80.81 839 ASP A C 1
ATOM 6580 O O . ASP A 1 839 ? -4.650 3.495 -38.876 1.00 80.81 839 ASP A O 1
ATOM 6584 N N . SER A 1 840 ? -5.443 5.594 -38.805 1.00 81.69 840 SER A N 1
ATOM 6585 C CA . SER A 1 840 ? -5.751 5.581 -37.373 1.00 81.69 840 SER A CA 1
ATOM 6586 C C . SER A 1 840 ? -7.260 5.533 -37.135 1.00 81.69 840 SER A C 1
ATOM 6588 O O . SER A 1 840 ? -8.029 6.256 -37.770 1.00 81.69 840 SER A O 1
ATOM 6590 N N . TYR A 1 841 ? -7.682 4.669 -36.212 1.00 82.62 841 TYR A N 1
ATOM 6591 C CA . TYR A 1 841 ? -9.087 4.356 -35.946 1.00 82.62 841 TYR A CA 1
ATOM 6592 C C . TYR A 1 841 ? -9.434 4.504 -34.465 1.00 82.62 841 TYR A C 1
ATOM 6594 O O . TYR A 1 841 ? -8.599 4.288 -33.582 1.00 82.62 841 TYR A O 1
ATOM 6602 N N . GLN A 1 842 ? -10.686 4.863 -34.183 1.00 83.50 842 GLN A N 1
ATOM 6603 C CA . GLN A 1 842 ? -11.178 5.081 -32.827 1.00 83.50 842 GLN A CA 1
ATOM 6604 C C . GLN A 1 842 ? -11.793 3.813 -32.235 1.00 83.50 842 GLN A C 1
ATOM 6606 O O . GLN A 1 842 ? -12.710 3.212 -32.796 1.00 83.50 842 GLN A O 1
ATOM 6611 N N . VAL A 1 843 ? -11.338 3.457 -31.037 1.00 84.38 843 VAL A N 1
ATOM 6612 C CA . VAL A 1 843 ? -11.925 2.418 -30.192 1.00 84.38 843 VAL A CA 1
ATOM 6613 C C . VAL A 1 843 ? -12.621 3.084 -29.008 1.00 84.38 843 VAL A C 1
ATOM 6615 O O . VAL A 1 843 ? -11.991 3.727 -28.165 1.00 84.38 843 VAL A O 1
ATOM 6618 N N . ILE A 1 844 ? -13.940 2.908 -28.941 1.00 84.88 844 ILE A N 1
ATOM 6619 C CA . ILE A 1 844 ? -14.802 3.403 -27.865 1.00 84.88 844 ILE A CA 1
ATOM 6620 C C . ILE A 1 844 ? -15.229 2.210 -27.010 1.00 84.88 844 ILE A C 1
ATOM 6622 O O . ILE A 1 844 ? -15.958 1.330 -27.475 1.00 84.88 844 ILE A O 1
ATOM 6626 N N . LEU A 1 845 ? -14.796 2.191 -25.750 1.00 87.38 845 LEU A N 1
ATOM 6627 C CA . LEU A 1 845 ? -15.201 1.189 -24.766 1.00 87.38 845 LEU A CA 1
ATOM 6628 C C . LEU A 1 845 ? -16.322 1.739 -23.882 1.00 87.38 845 LEU A C 1
ATOM 6630 O O . LEU A 1 845 ? -16.356 2.922 -23.558 1.00 87.38 845 LEU A O 1
ATOM 6634 N N . SER A 1 846 ? -17.253 0.878 -23.486 1.00 85.69 846 SER A N 1
ATOM 6635 C CA . SER A 1 846 ? -18.349 1.237 -22.583 1.00 85.69 846 SER A CA 1
ATOM 6636 C C . SER A 1 846 ? -18.802 0.032 -21.762 1.00 85.69 846 SER A C 1
ATOM 6638 O O . SER A 1 846 ? -18.599 -1.113 -22.159 1.00 85.69 846 SER A O 1
ATOM 6640 N N . ALA A 1 847 ? -19.408 0.274 -20.605 1.00 86.31 847 ALA A N 1
ATOM 6641 C CA . ALA A 1 847 ? -19.909 -0.763 -19.711 1.00 86.31 847 ALA A CA 1
ATOM 6642 C C . ALA A 1 847 ? -21.275 -0.352 -19.147 1.00 86.31 847 ALA A C 1
ATOM 6644 O O . ALA A 1 847 ? -21.588 0.837 -19.064 1.00 86.31 847 ALA A O 1
ATOM 6645 N N . LYS A 1 848 ? -22.102 -1.336 -18.782 1.00 77.94 848 LYS A N 1
ATOM 6646 C CA . LYS A 1 848 ? -23.396 -1.117 -18.122 1.00 77.94 848 LYS A CA 1
ATOM 6647 C C . LYS A 1 848 ? -23.534 -2.089 -16.952 1.00 77.94 848 LYS A C 1
ATOM 6649 O O . LYS A 1 848 ? -23.501 -3.293 -17.182 1.00 77.94 848 LYS A O 1
ATOM 6654 N N . ASN A 1 849 ? -23.737 -1.566 -15.741 1.00 80.31 849 ASN A N 1
ATOM 6655 C CA . ASN A 1 849 ? -23.675 -2.309 -14.470 1.00 80.31 849 ASN A CA 1
ATOM 6656 C C . ASN A 1 849 ? -22.257 -2.867 -14.186 1.00 80.31 849 ASN A C 1
ATOM 6658 O O . ASN A 1 849 ? -22.063 -4.036 -13.844 1.00 80.31 849 ASN A O 1
ATOM 6662 N N . GLY A 1 850 ? -21.251 -2.030 -14.437 1.00 80.38 850 GLY A N 1
ATOM 6663 C CA . GLY A 1 850 ? -19.828 -2.357 -14.460 1.00 80.38 850 GLY A CA 1
ATOM 6664 C C . GLY A 1 850 ? -19.018 -1.178 -15.006 1.00 80.38 850 GLY A C 1
ATOM 6665 O O . GLY A 1 850 ? -19.582 -0.255 -15.598 1.00 80.38 850 GLY A O 1
ATOM 6666 N N . ARG A 1 851 ? -17.692 -1.215 -14.848 1.00 83.81 851 ARG A N 1
ATOM 6667 C CA . ARG A 1 851 ? -16.754 -0.162 -15.290 1.00 83.81 851 ARG A CA 1
ATOM 6668 C C . ARG A 1 851 ? -15.691 -0.703 -16.245 1.00 83.81 851 ARG A C 1
ATOM 6670 O O . ARG A 1 851 ? -15.326 -1.872 -16.167 1.00 83.81 851 ARG A O 1
ATOM 6677 N N . ILE A 1 852 ? -15.145 0.153 -17.106 1.00 86.56 852 ILE A N 1
ATOM 6678 C CA . ILE A 1 852 ? -13.935 -0.153 -17.887 1.00 86.56 852 ILE A CA 1
ATOM 6679 C C . ILE A 1 852 ? -12.710 0.062 -16.989 1.00 86.56 852 ILE A C 1
ATOM 6681 O O . ILE A 1 852 ? -12.633 1.071 -16.286 1.00 86.56 852 ILE A O 1
ATOM 6685 N N . ARG A 1 853 ? -11.755 -0.877 -16.983 1.00 73.69 853 ARG A N 1
ATOM 6686 C CA . ARG A 1 853 ? -10.524 -0.762 -16.181 1.00 73.69 853 ARG A CA 1
ATOM 6687 C C . ARG A 1 853 ? -9.411 -0.151 -17.031 1.00 73.69 853 ARG A C 1
ATOM 6689 O O . ARG A 1 853 ? -8.905 -0.798 -17.944 1.00 73.69 853 ARG A O 1
ATOM 6696 N N . ILE A 1 854 ? -9.028 1.078 -16.697 1.00 56.00 854 ILE A N 1
ATOM 6697 C CA . ILE A 1 854 ? -8.085 1.907 -17.459 1.00 56.00 854 ILE A CA 1
ATOM 6698 C C . ILE A 1 854 ? -6.764 2.061 -16.684 1.00 56.00 854 ILE A C 1
ATOM 6700 O O . ILE A 1 854 ? -6.770 2.318 -15.479 1.00 56.00 854 ILE A O 1
ATOM 6704 N N . GLY A 1 855 ? -5.628 1.902 -17.372 1.00 45.91 855 GLY A N 1
ATOM 6705 C CA . GLY A 1 855 ? -4.322 2.376 -16.893 1.00 45.91 855 GLY A CA 1
ATOM 6706 C C . GLY A 1 855 ? -4.224 3.891 -17.089 1.00 45.91 855 GLY A C 1
ATOM 6707 O O . GLY A 1 855 ? -4.679 4.380 -18.113 1.00 45.91 855 GLY A O 1
ATOM 6708 N N . TRP A 1 856 ? -3.700 4.612 -16.095 1.00 36.31 856 TRP A N 1
ATOM 6709 C CA . TRP A 1 856 ? -3.964 6.035 -15.829 1.00 36.31 856 TRP A CA 1
ATOM 6710 C C . TRP A 1 856 ? -3.797 7.021 -17.006 1.00 36.31 856 TRP A C 1
ATOM 6712 O O . TRP A 1 856 ? -2.782 7.702 -17.093 1.00 36.31 856 TRP A O 1
ATOM 6722 N N . ASP A 1 857 ? -4.841 7.204 -17.813 1.00 35.84 857 ASP A N 1
ATOM 6723 C CA . ASP A 1 857 ? -5.077 8.457 -18.535 1.00 35.84 857 ASP A CA 1
ATOM 6724 C C . ASP A 1 857 ? -6.574 8.675 -18.801 1.00 35.84 857 ASP A C 1
ATOM 6726 O O . ASP A 1 857 ? -7.340 7.729 -19.003 1.00 35.84 857 ASP A O 1
ATOM 6730 N N . VAL A 1 858 ? -7.007 9.935 -18.735 1.00 40.53 858 VAL A N 1
ATOM 6731 C CA . VAL A 1 858 ? -8.427 10.322 -18.720 1.00 40.53 858 VAL A CA 1
ATOM 6732 C C . VAL A 1 858 ? -8.847 10.854 -20.087 1.00 40.53 858 VAL A C 1
ATOM 6734 O O . VAL A 1 858 ? -8.550 12.003 -20.381 1.00 40.53 858 VAL A O 1
ATOM 6737 N N . TYR A 1 859 ? -9.554 10.042 -20.885 1.00 42.25 859 TYR A N 1
ATOM 6738 C CA . TYR A 1 859 ? -10.650 10.405 -21.814 1.00 42.25 859 TYR A CA 1
ATOM 6739 C C . TYR A 1 859 ? -11.147 9.133 -22.548 1.00 42.25 859 TYR A C 1
ATOM 6741 O O . TYR A 1 859 ? -10.341 8.294 -22.939 1.00 42.25 859 TYR A O 1
ATOM 6749 N N . ASP A 1 860 ? -12.462 8.994 -22.780 1.00 50.91 860 ASP A N 1
ATOM 6750 C CA . ASP A 1 860 ? -13.132 7.778 -23.316 1.00 50.91 860 ASP A CA 1
ATOM 6751 C C . ASP A 1 860 ? -12.879 7.471 -24.816 1.00 50.91 860 ASP A C 1
ATOM 6753 O O . ASP A 1 860 ? -13.793 7.081 -25.554 1.00 50.91 860 ASP A O 1
ATOM 6757 N N . ARG A 1 861 ? -11.669 7.710 -25.332 1.00 55.44 861 ARG A N 1
ATOM 6758 C CA . ARG A 1 861 ? -11.387 7.603 -26.770 1.00 55.44 861 ARG A CA 1
ATOM 6759 C C . ARG A 1 861 ? -9.943 7.194 -27.034 1.00 55.44 861 ARG A C 1
ATOM 6761 O O . ARG A 1 861 ? -9.044 8.030 -27.022 1.00 55.44 861 ARG A O 1
ATOM 6768 N N . TYR A 1 862 ? -9.742 5.916 -27.332 1.00 70.75 862 TYR A N 1
ATOM 6769 C CA . TYR A 1 862 ? -8.442 5.403 -27.749 1.00 70.75 862 TYR A CA 1
ATOM 6770 C C . TYR A 1 862 ? -8.323 5.466 -29.269 1.00 70.75 862 TYR A C 1
ATOM 6772 O O . TYR A 1 862 ? -9.213 5.003 -29.982 1.00 70.75 862 TYR A O 1
ATOM 6780 N N . VAL A 1 863 ? -7.229 6.045 -29.758 1.00 76.25 863 VAL A N 1
ATOM 6781 C CA . VAL A 1 863 ? -6.867 6.037 -31.177 1.00 76.25 863 VAL A CA 1
ATOM 6782 C C . VAL A 1 863 ? -5.775 4.991 -31.359 1.00 76.25 863 VAL A C 1
ATOM 6784 O O . VAL A 1 863 ? -4.774 5.025 -30.647 1.00 76.25 863 VAL A O 1
ATOM 6787 N N . TYR A 1 864 ? -5.989 4.063 -32.284 1.00 80.38 864 TYR A N 1
ATOM 6788 C CA . TYR A 1 864 ? -5.071 2.970 -32.586 1.00 80.38 864 TYR A CA 1
ATOM 6789 C C . TYR A 1 864 ? -4.745 2.960 -34.076 1.00 80.38 864 TYR A C 1
ATOM 6791 O O . TYR A 1 864 ? -5.640 3.128 -34.908 1.00 80.38 864 TYR A O 1
ATOM 6799 N N . ASP A 1 865 ? -3.484 2.702 -34.409 1.00 80.94 865 ASP A N 1
ATOM 6800 C CA . ASP A 1 865 ? -3.074 2.463 -35.790 1.00 80.94 865 ASP A CA 1
ATOM 6801 C C . ASP A 1 865 ? -3.668 1.141 -36.299 1.00 80.94 865 ASP A C 1
ATOM 6803 O O . ASP A 1 865 ? -3.836 0.168 -35.546 1.00 80.94 865 ASP A O 1
ATOM 6807 N N . TYR A 1 866 ? -3.981 1.091 -37.591 1.00 82.06 866 TYR A N 1
ATOM 6808 C CA . TYR A 1 866 ? -4.494 -0.100 -38.253 1.00 82.06 866 TYR A CA 1
ATOM 6809 C C . TYR A 1 866 ? -3.620 -1.331 -37.983 1.00 82.06 866 TYR A C 1
ATOM 6811 O O . TYR A 1 866 ? -2.392 -1.281 -38.024 1.00 82.06 866 TYR A O 1
ATOM 6819 N N . ASN A 1 867 ? -4.277 -2.472 -37.759 1.00 79.56 867 ASN A N 1
ATOM 6820 C CA . ASN A 1 867 ? -3.651 -3.772 -37.522 1.00 79.56 867 ASN A CA 1
ATOM 6821 C C . ASN A 1 867 ? -2.879 -3.913 -36.189 1.00 79.56 867 ASN A C 1
ATOM 6823 O O . ASN A 1 867 ? -2.191 -4.916 -36.004 1.00 79.56 867 ASN A O 1
ATOM 6827 N N . THR A 1 868 ? -3.021 -2.977 -35.244 1.00 81.19 868 THR A N 1
ATOM 6828 C CA . THR A 1 868 ? -2.489 -3.123 -33.873 1.00 81.19 868 THR A CA 1
ATOM 6829 C C . THR A 1 868 ? -3.420 -3.941 -32.963 1.00 81.19 868 THR A C 1
ATOM 6831 O O . THR A 1 868 ? -4.637 -3.966 -33.166 1.00 81.19 868 THR A O 1
ATOM 6834 N N . GLU A 1 869 ? -2.861 -4.638 -31.961 1.00 82.19 869 GLU A N 1
ATOM 6835 C CA . GLU A 1 869 ? -3.650 -5.325 -30.923 1.00 82.19 869 GLU A CA 1
ATOM 6836 C C . GLU A 1 869 ? -4.069 -4.338 -29.822 1.00 82.19 869 GLU A C 1
ATOM 6838 O O . GLU A 1 869 ? -3.228 -3.711 -29.176 1.00 82.19 869 GLU A O 1
ATOM 6843 N N . ALA A 1 870 ? -5.374 -4.256 -29.570 1.00 82.38 870 ALA A N 1
ATOM 6844 C CA . ALA A 1 870 ? -5.974 -3.544 -28.452 1.00 82.38 870 ALA A CA 1
ATOM 6845 C C . ALA A 1 870 ? -6.522 -4.533 -27.407 1.00 82.38 870 ALA A C 1
ATOM 6847 O O . ALA A 1 870 ? -6.901 -5.666 -27.721 1.00 82.38 870 ALA A O 1
ATOM 6848 N N . VAL A 1 871 ? -6.583 -4.093 -26.145 1.00 84.06 871 VAL A N 1
ATOM 6849 C CA . VAL A 1 871 ? -7.047 -4.912 -25.015 1.00 84.06 871 VAL A CA 1
ATOM 6850 C C . VAL A 1 871 ? -8.140 -4.177 -24.245 1.00 84.06 871 VAL A C 1
ATOM 6852 O O . VAL A 1 871 ? -7.876 -3.166 -23.595 1.00 84.06 871 VAL A O 1
ATOM 6855 N N . ALA A 1 872 ? -9.361 -4.707 -24.268 1.00 85.12 872 ALA A N 1
ATOM 6856 C CA . ALA A 1 872 ? -10.476 -4.195 -23.478 1.00 85.12 872 ALA A CA 1
ATOM 6857 C C . ALA A 1 872 ? -10.605 -4.968 -22.156 1.00 85.12 872 ALA A C 1
ATOM 6859 O O . ALA A 1 872 ? -10.715 -6.194 -22.151 1.00 85.12 872 ALA A O 1
ATOM 6860 N N . ASN A 1 873 ? -10.614 -4.244 -21.033 1.00 84.88 873 ASN A N 1
ATOM 6861 C CA . ASN A 1 873 ? -10.814 -4.785 -19.686 1.00 84.88 873 ASN A CA 1
ATOM 6862 C C . ASN A 1 873 ? -12.044 -4.147 -19.041 1.00 84.88 873 ASN A C 1
ATOM 6864 O O . ASN A 1 873 ? -12.195 -2.924 -19.079 1.00 84.88 873 ASN A O 1
ATOM 6868 N N . ALA A 1 874 ? -12.876 -4.948 -18.381 1.00 86.12 874 ALA A N 1
ATOM 6869 C CA . ALA A 1 874 ? -13.998 -4.445 -17.596 1.00 86.12 874 ALA A CA 1
ATOM 6870 C C . ALA A 1 874 ? -14.100 -5.135 -16.227 1.00 86.12 874 ALA A C 1
ATOM 6872 O O . ALA A 1 874 ? -13.713 -6.289 -16.063 1.00 86.12 874 ALA A O 1
ATOM 6873 N N . GLU A 1 875 ? -14.638 -4.437 -15.236 1.00 82.31 875 GLU A N 1
ATOM 6874 C CA . GLU A 1 875 ? -14.906 -4.956 -13.893 1.00 82.31 875 GLU A CA 1
ATOM 6875 C C . GLU A 1 875 ? -16.400 -4.825 -13.598 1.00 82.31 875 GLU A C 1
ATOM 6877 O O . GLU A 1 875 ? -17.017 -3.817 -13.943 1.00 82.31 875 GLU A O 1
ATOM 6882 N N . ALA A 1 876 ? -16.988 -5.850 -12.982 1.00 81.38 876 ALA A N 1
ATOM 6883 C CA . ALA A 1 876 ? -18.398 -5.829 -12.609 1.00 81.38 876 ALA A CA 1
ATOM 6884 C C . ALA A 1 876 ? -18.636 -4.927 -11.391 1.00 81.38 876 ALA A C 1
ATOM 6886 O O . ALA A 1 876 ? -17.765 -4.794 -10.530 1.00 81.38 876 ALA A O 1
ATOM 6887 N N . GLU A 1 877 ? -19.826 -4.336 -11.313 1.00 76.75 877 GLU A N 1
ATOM 6888 C CA . GLU A 1 877 ? -20.333 -3.762 -10.064 1.00 76.75 877 GLU A CA 1
ATOM 6889 C C . GLU A 1 877 ? -20.808 -4.870 -9.109 1.00 76.75 877 GLU A C 1
ATOM 6891 O O . GLU A 1 877 ? -21.083 -6.000 -9.525 1.00 76.75 877 GLU A O 1
ATOM 6896 N N . ASP A 1 878 ? -20.922 -4.549 -7.818 1.00 70.69 878 ASP A N 1
ATOM 6897 C CA . ASP A 1 878 ? -21.341 -5.509 -6.796 1.00 70.69 878 ASP A CA 1
ATOM 6898 C C . ASP A 1 878 ? -22.712 -6.126 -7.118 1.00 70.69 878 ASP A C 1
ATOM 6900 O O . ASP A 1 878 ? -23.696 -5.440 -7.401 1.00 70.69 878 ASP A O 1
ATOM 6904 N N . GLY A 1 879 ? -22.780 -7.458 -7.062 1.00 69.69 879 GLY A N 1
ATOM 6905 C CA . GLY A 1 879 ? -23.978 -8.211 -7.438 1.00 69.69 879 GLY A CA 1
ATOM 6906 C C . GLY A 1 879 ? -24.180 -8.374 -8.949 1.00 69.69 879 GLY A C 1
ATOM 6907 O O . GLY A 1 879 ? -25.252 -8.817 -9.365 1.00 69.69 879 GLY A O 1
ATOM 6908 N N . TYR A 1 880 ? -23.179 -8.057 -9.772 1.00 77.00 880 TYR A N 1
ATOM 6909 C CA . TYR A 1 880 ? -23.139 -8.376 -11.199 1.00 77.00 880 TYR A CA 1
ATOM 6910 C C . TYR A 1 880 ? -21.907 -9.221 -11.547 1.00 77.00 880 TYR A C 1
ATOM 6912 O O . TYR A 1 880 ? -20.935 -9.292 -10.797 1.00 77.00 880 TYR A O 1
ATOM 6920 N N . HIS A 1 881 ? -21.940 -9.876 -12.705 1.00 75.62 881 HIS A N 1
ATOM 6921 C CA . HIS A 1 881 ? -20.790 -10.572 -13.275 1.00 75.62 881 HIS A CA 1
ATOM 6922 C C . HIS A 1 881 ? -20.677 -10.293 -14.774 1.00 75.62 881 HIS A C 1
ATOM 6924 O O . HIS A 1 881 ? -21.681 -10.064 -15.449 1.00 75.62 881 HIS A O 1
ATOM 6930 N N . PHE A 1 882 ? -19.445 -10.277 -15.285 1.00 84.94 882 PHE A N 1
ATOM 6931 C CA . PHE A 1 882 ? -19.180 -10.090 -16.710 1.00 84.94 882 PHE A CA 1
ATOM 6932 C C . PHE A 1 882 ? -19.669 -11.302 -17.511 1.00 84.94 882 PHE A C 1
ATOM 6934 O O . PHE A 1 882 ? -19.397 -12.441 -17.125 1.00 84.94 882 PHE A O 1
ATOM 6941 N N . VAL A 1 883 ? -20.342 -11.040 -18.635 1.00 85.75 883 VAL A N 1
ATOM 6942 C CA . VAL A 1 883 ? -20.871 -12.071 -19.539 1.00 85.75 883 VAL A CA 1
ATOM 6943 C C . VAL A 1 883 ? -20.144 -12.066 -20.880 1.00 85.75 883 VAL A C 1
ATOM 6945 O O . VAL A 1 883 ? -19.685 -13.114 -21.329 1.00 85.75 883 VAL A O 1
ATOM 6948 N N . LYS A 1 884 ? -20.077 -10.906 -21.548 1.00 89.00 884 LYS A N 1
ATOM 6949 C CA . LYS A 1 884 ? -19.492 -10.764 -22.893 1.00 89.00 884 LYS A CA 1
ATOM 6950 C C . LYS A 1 884 ? -19.287 -9.310 -23.308 1.00 89.00 884 LYS A C 1
ATOM 6952 O O . LYS A 1 884 ? -19.977 -8.411 -22.827 1.00 89.00 884 LYS A O 1
ATOM 6957 N N . TRP A 1 885 ? -18.418 -9.107 -24.290 1.00 91.00 885 TRP A N 1
ATOM 6958 C CA . TRP A 1 885 ? -18.367 -7.900 -25.110 1.00 91.00 885 TRP A CA 1
ATOM 6959 C C . TRP A 1 885 ? -19.338 -8.012 -26.285 1.00 91.00 885 TRP A C 1
ATOM 6961 O O . TRP A 1 885 ? -19.432 -9.061 -26.928 1.00 91.00 885 TRP A O 1
ATOM 6971 N N . VAL A 1 886 ? -20.021 -6.914 -26.602 1.00 89.88 886 VAL A N 1
ATOM 6972 C CA . VAL A 1 886 ? -20.829 -6.764 -27.820 1.00 89.88 886 VAL A CA 1
ATOM 6973 C C . VAL A 1 886 ? -20.382 -5.553 -28.634 1.00 89.88 886 VAL A C 1
ATOM 6975 O O . VAL A 1 886 ? -19.803 -4.618 -28.082 1.00 89.88 886 VAL A O 1
ATOM 6978 N N . ASN A 1 887 ? -20.661 -5.551 -29.937 1.00 89.19 887 ASN A N 1
ATOM 6979 C CA . ASN A 1 887 ? -20.447 -4.382 -30.793 1.00 89.19 887 ASN A CA 1
ATOM 6980 C C . ASN A 1 887 ? -21.610 -3.368 -30.696 1.00 89.19 887 ASN A C 1
ATOM 6982 O O . ASN A 1 887 ? -22.614 -3.608 -30.024 1.00 89.19 887 ASN A O 1
ATOM 6986 N N . ALA A 1 888 ? -21.516 -2.254 -31.431 1.00 83.31 888 ALA A N 1
ATOM 6987 C CA . ALA A 1 888 ? -22.575 -1.239 -31.524 1.00 83.31 888 ALA A CA 1
ATOM 6988 C C . ALA A 1 888 ? -23.959 -1.770 -31.958 1.00 83.31 888 ALA A C 1
ATOM 6990 O O . ALA A 1 888 ? -24.969 -1.169 -31.602 1.00 83.31 888 ALA A O 1
ATOM 6991 N N . ALA A 1 889 ? -24.014 -2.877 -32.707 1.00 83.94 889 ALA A N 1
ATOM 6992 C CA . ALA A 1 889 ? -25.253 -3.524 -33.143 1.00 83.94 889 ALA A CA 1
ATOM 6993 C C . ALA A 1 889 ? -25.800 -4.548 -32.122 1.00 83.94 889 ALA A C 1
ATOM 6995 O O . ALA A 1 889 ? -26.831 -5.164 -32.370 1.00 83.94 889 ALA A O 1
ATOM 6996 N N . GLY A 1 890 ? -25.120 -4.749 -30.986 1.00 81.31 890 GLY A N 1
ATOM 6997 C CA . GLY A 1 890 ? -25.487 -5.733 -29.962 1.00 81.31 890 GLY A CA 1
ATOM 6998 C C . GLY A 1 890 ? -25.006 -7.163 -30.242 1.00 81.31 890 GLY A C 1
ATOM 6999 O O . GLY A 1 890 ? -25.273 -8.060 -29.441 1.00 81.31 890 GLY A O 1
ATOM 7000 N N . ASN A 1 891 ? -24.268 -7.393 -31.333 1.00 86.31 891 ASN A N 1
ATOM 7001 C CA . ASN A 1 891 ? -23.737 -8.714 -31.671 1.00 86.31 891 ASN A CA 1
ATOM 7002 C C . ASN A 1 891 ? -22.592 -9.091 -30.724 1.00 86.31 891 ASN A C 1
ATOM 7004 O O . ASN A 1 891 ? -21.720 -8.269 -30.444 1.00 86.31 891 ASN A O 1
ATOM 7008 N N . SER A 1 892 ? -22.577 -10.346 -30.271 1.00 87.12 892 SER A N 1
ATOM 7009 C CA . SER A 1 892 ? -21.519 -10.901 -29.416 1.00 87.12 892 SER A CA 1
ATOM 7010 C C . SER A 1 892 ? -20.162 -10.882 -30.122 1.00 87.12 892 SER A C 1
ATOM 7012 O O . SER A 1 892 ? -20.057 -11.382 -31.239 1.00 87.12 892 SER A O 1
ATOM 7014 N N . LEU A 1 893 ? -19.135 -10.347 -29.456 1.00 87.56 893 LEU A N 1
ATOM 7015 C CA . LEU A 1 893 ? -17.750 -10.316 -29.941 1.00 87.56 893 LEU A CA 1
ATOM 7016 C C . LEU A 1 893 ? -16.870 -11.355 -29.236 1.00 87.56 893 LEU A C 1
ATOM 7018 O O . LEU A 1 893 ? -16.209 -12.144 -29.902 1.00 87.56 893 LEU A O 1
ATOM 7022 N N . SER A 1 894 ? -16.879 -11.382 -27.900 1.00 86.19 894 SER A N 1
ATOM 7023 C CA . SER A 1 894 ? -16.146 -12.372 -27.097 1.00 86.19 894 SER A CA 1
ATOM 7024 C C . SER A 1 894 ? -16.728 -12.496 -25.684 1.00 86.19 894 SER A C 1
ATOM 7026 O O . SER A 1 894 ? -17.273 -11.528 -25.154 1.00 86.19 894 SER A O 1
ATOM 7028 N N . GLY A 1 895 ? -16.607 -13.685 -25.083 1.00 82.44 895 GLY A N 1
ATOM 7029 C CA . GLY A 1 895 ? -16.874 -13.946 -23.662 1.00 82.44 895 GLY A CA 1
ATOM 7030 C C . GLY A 1 895 ? -15.653 -13.751 -22.750 1.00 82.44 895 GLY A C 1
ATOM 7031 O O . GLY A 1 895 ? -15.766 -13.940 -21.541 1.00 82.44 895 GLY A O 1
ATOM 7032 N N . ASP A 1 896 ? -14.500 -13.376 -23.307 1.00 80.12 896 ASP A N 1
ATOM 7033 C CA . ASP A 1 896 ? -13.251 -13.200 -22.565 1.00 80.12 896 ASP A CA 1
ATOM 7034 C C . ASP A 1 896 ? -13.116 -11.786 -21.983 1.00 80.12 896 ASP A C 1
ATOM 7036 O O . ASP A 1 896 ? -13.590 -10.793 -22.542 1.00 80.12 896 ASP A O 1
ATOM 7040 N N . ASN A 1 897 ? -12.433 -11.689 -20.845 1.00 84.06 897 ASN A N 1
ATOM 7041 C CA . ASN A 1 897 ? -12.141 -10.431 -20.167 1.00 84.06 897 ASN A CA 1
ATOM 7042 C C . ASN A 1 897 ? -10.825 -10.576 -19.372 1.00 84.06 897 ASN A C 1
ATOM 7044 O O . ASN A 1 897 ? -10.832 -11.272 -18.353 1.00 84.06 897 ASN A O 1
ATOM 7048 N N . PRO A 1 898 ? -9.702 -9.966 -19.806 1.00 85.06 898 PRO A N 1
ATOM 7049 C CA . PRO A 1 898 ? -9.540 -9.095 -20.979 1.00 85.06 898 PRO A CA 1
ATOM 7050 C C . PRO A 1 898 ? -9.948 -9.713 -22.321 1.00 85.06 898 PRO A C 1
ATOM 7052 O O . PRO A 1 898 ? -9.638 -10.869 -22.596 1.00 85.06 898 PRO A O 1
ATOM 7055 N N . TYR A 1 899 ? -10.548 -8.899 -23.191 1.00 88.50 899 TYR A N 1
ATOM 7056 C CA . TYR A 1 899 ? -10.714 -9.218 -24.609 1.00 88.50 899 TYR A CA 1
ATOM 7057 C C . TYR A 1 899 ? -9.595 -8.565 -25.423 1.00 88.50 899 TYR A C 1
ATOM 7059 O O . TYR A 1 899 ? -9.436 -7.344 -25.399 1.00 88.50 899 TYR A O 1
ATOM 7067 N N . ARG A 1 900 ? -8.822 -9.388 -26.140 1.00 87.19 900 ARG A N 1
ATOM 7068 C CA . ARG A 1 900 ? -7.791 -8.958 -27.094 1.00 87.19 900 ARG A CA 1
ATOM 7069 C C . ARG A 1 900 ? -8.355 -8.992 -28.508 1.00 87.19 900 ARG A C 1
ATOM 7071 O O . ARG A 1 900 ? -8.954 -9.994 -28.899 1.00 87.19 900 ARG A O 1
ATOM 7078 N N . PHE A 1 901 ? -8.165 -7.922 -29.269 1.00 86.00 901 PHE A N 1
ATOM 7079 C CA . PHE A 1 901 ? -8.646 -7.818 -30.646 1.00 86.00 901 PHE A CA 1
ATOM 7080 C C . PHE A 1 901 ? -7.736 -6.926 -31.487 1.00 86.00 901 PHE A C 1
ATOM 7082 O O . PHE A 1 901 ? -7.036 -6.064 -30.966 1.00 86.00 901 PHE A O 1
ATOM 7089 N N . VAL A 1 902 ? -7.758 -7.128 -32.803 1.00 86.31 902 VAL A N 1
ATOM 7090 C CA . VAL A 1 902 ? -6.982 -6.325 -33.753 1.00 86.31 902 VAL A CA 1
ATOM 7091 C C . VAL A 1 902 ? -7.855 -5.202 -34.304 1.00 86.31 902 VAL A C 1
ATOM 7093 O O . VAL A 1 902 ? -8.966 -5.457 -34.778 1.00 86.31 902 VAL A O 1
ATOM 7096 N N . VAL A 1 903 ? -7.355 -3.968 -34.274 1.00 84.94 903 VAL A N 1
ATOM 7097 C CA . VAL A 1 903 ? -8.086 -2.804 -34.791 1.00 84.94 903 VAL A CA 1
ATOM 7098 C C . VAL A 1 903 ? -8.055 -2.807 -36.321 1.00 84.94 903 VAL A C 1
ATOM 7100 O O . VAL A 1 903 ? -6.995 -2.839 -36.948 1.00 84.94 903 VAL A O 1
ATOM 7103 N N . LYS A 1 904 ? -9.243 -2.812 -36.933 1.00 81.12 904 LYS A N 1
ATOM 7104 C CA . LYS A 1 904 ? -9.450 -2.914 -38.394 1.00 81.12 904 LYS A CA 1
ATOM 7105 C C . LYS A 1 904 ? -10.342 -1.813 -38.979 1.00 81.12 904 LYS A C 1
ATOM 7107 O O . LYS A 1 904 ? -10.712 -1.879 -40.144 1.00 81.12 904 LYS A O 1
ATOM 7112 N N . GLY A 1 905 ? -10.710 -0.842 -38.154 1.00 84.56 905 GLY A N 1
ATOM 7113 C CA . GLY A 1 905 ? -11.689 0.204 -38.424 1.00 84.56 905 GLY A CA 1
ATOM 7114 C C . GLY A 1 905 ? -12.179 0.787 -37.100 1.00 84.56 905 GLY A C 1
ATOM 7115 O O . GLY A 1 905 ? -11.792 0.293 -36.037 1.00 84.56 905 GLY A O 1
ATOM 7116 N N . ASP A 1 906 ? -13.049 1.796 -37.148 1.00 84.69 906 ASP A N 1
ATOM 7117 C CA . ASP A 1 906 ? -13.674 2.335 -35.936 1.00 84.69 906 ASP A CA 1
ATOM 7118 C C . ASP A 1 906 ? -14.511 1.258 -35.231 1.00 84.69 906 ASP A C 1
ATOM 7120 O O . ASP A 1 906 ? -15.358 0.591 -35.835 1.00 84.69 906 ASP A O 1
ATOM 7124 N N . MET A 1 907 ? -14.288 1.088 -33.929 1.00 84.56 907 MET A N 1
ATOM 7125 C CA . MET A 1 907 ? -14.929 0.055 -33.122 1.00 84.56 907 MET A CA 1
ATOM 7126 C C . MET A 1 907 ? -15.584 0.657 -31.885 1.00 84.56 907 MET A C 1
ATOM 7128 O O . MET A 1 907 ? -14.985 1.428 -31.141 1.00 84.56 907 MET A O 1
ATOM 7132 N N . LYS A 1 908 ? -16.813 0.225 -31.605 1.00 88.06 908 LYS A N 1
ATOM 7133 C CA . LYS A 1 908 ? -17.489 0.495 -30.337 1.00 88.06 908 LYS A CA 1
ATOM 7134 C C . LYS A 1 908 ? -17.842 -0.824 -29.670 1.00 88.06 908 LYS A C 1
ATOM 7136 O O . LYS A 1 908 ? -18.625 -1.597 -30.230 1.00 88.06 908 LYS A O 1
ATOM 7141 N N . LEU A 1 909 ? -17.260 -1.056 -28.497 1.00 88.94 909 LEU A N 1
ATOM 7142 C CA . LEU A 1 909 ? -17.451 -2.259 -27.699 1.00 88.94 909 LEU A CA 1
ATOM 7143 C C . LEU A 1 909 ? -18.176 -1.913 -26.395 1.00 88.94 909 LEU A C 1
ATOM 7145 O O . LEU A 1 909 ? -17.848 -0.933 -25.719 1.00 88.94 909 LEU A O 1
ATOM 7149 N N . THR A 1 910 ? -19.13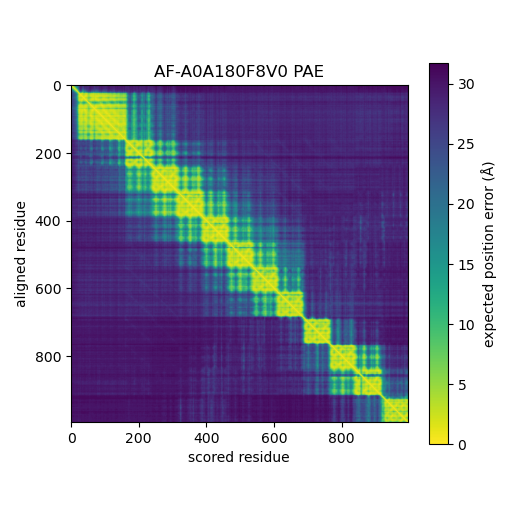8 -2.750 -26.021 1.00 89.50 910 THR A N 1
ATOM 7150 C CA . THR A 1 910 ? -19.872 -2.634 -24.759 1.00 89.50 910 THR A CA 1
ATOM 7151 C C . THR A 1 910 ? -19.709 -3.915 -23.951 1.00 89.50 910 THR A C 1
ATOM 7153 O O . THR A 1 910 ? -20.058 -4.992 -24.435 1.00 89.50 910 THR A O 1
ATOM 7156 N N . ALA A 1 911 ? -19.208 -3.812 -22.723 1.00 89.44 911 ALA A N 1
ATOM 7157 C CA . ALA A 1 911 ? -19.207 -4.905 -21.759 1.00 89.44 911 ALA A CA 1
ATOM 7158 C C . ALA A 1 911 ? -20.617 -5.093 -21.178 1.00 89.44 911 ALA A C 1
ATOM 7160 O O . ALA A 1 911 ? -21.222 -4.148 -20.658 1.00 89.44 911 ALA A O 1
ATOM 7161 N N . ILE A 1 912 ? -21.133 -6.318 -21.278 1.00 88.94 912 ILE A N 1
ATOM 7162 C CA . ILE A 1 912 ? -22.447 -6.726 -20.781 1.00 88.94 912 ILE A CA 1
ATOM 7163 C C . ILE A 1 912 ? -22.281 -7.511 -19.482 1.00 88.94 912 ILE A C 1
ATOM 7165 O O . ILE A 1 912 ? -21.483 -8.449 -19.403 1.00 88.94 912 ILE A O 1
ATOM 7169 N N . PHE A 1 913 ? -23.077 -7.127 -18.486 1.00 87.38 913 PHE A N 1
ATOM 7170 C CA . PHE A 1 913 ? -23.063 -7.682 -17.141 1.00 87.38 913 PHE A CA 1
ATOM 7171 C C . PHE A 1 913 ? -24.459 -8.150 -16.721 1.00 87.38 913 PHE A C 1
ATOM 7173 O O . PHE A 1 913 ? -25.448 -7.442 -16.931 1.00 87.38 913 PHE A O 1
ATOM 7180 N N . GLU A 1 914 ? -24.531 -9.314 -16.079 1.00 82.12 914 GLU A N 1
ATOM 7181 C CA . GLU A 1 914 ? -25.776 -9.906 -15.573 1.00 82.12 914 GLU A CA 1
ATOM 7182 C C . GLU A 1 914 ? -25.762 -10.018 -14.047 1.00 82.12 914 GLU A C 1
ATOM 7184 O O . GLU A 1 914 ? -24.723 -10.256 -13.426 1.00 82.12 914 GLU A O 1
ATOM 7189 N N . LYS A 1 915 ? -26.932 -9.814 -13.434 1.00 70.38 915 LYS A N 1
ATOM 7190 C CA . LYS A 1 915 ? -27.092 -9.735 -11.979 1.00 70.38 915 LYS A CA 1
ATOM 7191 C C . LYS A 1 915 ? -26.966 -11.127 -11.352 1.00 70.38 915 LYS A C 1
ATOM 7193 O O . LYS A 1 915 ? -27.754 -12.011 -11.670 1.00 70.38 915 LYS A O 1
ATOM 7198 N N . GLY A 1 916 ? -26.004 -11.309 -10.451 1.00 54.28 916 GLY A N 1
ATOM 7199 C CA . GLY A 1 916 ? -25.736 -12.563 -9.742 1.00 54.28 916 GLY A CA 1
ATOM 7200 C C . GLY A 1 916 ? -25.711 -12.358 -8.227 1.00 54.28 916 GLY A C 1
ATOM 7201 O O . GLY A 1 916 ? -25.158 -11.378 -7.731 1.00 54.28 916 GLY A O 1
ATOM 7202 N N . VAL A 1 917 ? -26.315 -13.277 -7.469 1.00 42.72 917 VAL A N 1
ATOM 7203 C CA . VAL A 1 917 ? -26.365 -13.180 -6.001 1.00 42.72 917 VAL A CA 1
ATOM 7204 C C . VAL A 1 917 ? -24.974 -13.453 -5.414 1.00 42.72 917 VAL A C 1
ATOM 7206 O O . VAL A 1 917 ? -24.318 -14.431 -5.761 1.00 42.72 917 VAL A O 1
ATOM 7209 N N . ALA A 1 918 ? -24.503 -12.554 -4.548 1.00 35.41 918 ALA A N 1
ATOM 7210 C CA . ALA A 1 918 ? -23.082 -12.425 -4.238 1.00 35.41 918 ALA A CA 1
ATOM 7211 C C . ALA A 1 918 ? -22.467 -13.571 -3.406 1.00 35.41 918 ALA A C 1
ATOM 7213 O O . ALA A 1 918 ? -22.983 -13.947 -2.342 1.00 35.41 918 ALA A O 1
ATOM 7214 N N . GLY A 1 919 ? -21.269 -13.979 -3.848 1.00 39.28 919 GLY A N 1
ATOM 7215 C CA . GLY A 1 919 ? -20.236 -14.651 -3.054 1.00 39.28 919 GLY A CA 1
ATOM 7216 C C . GLY A 1 919 ? -19.905 -16.076 -3.499 1.00 39.28 919 GLY A C 1
ATOM 7217 O O . GLY A 1 919 ? -20.587 -16.997 -3.076 1.00 39.28 919 GLY A O 1
ATOM 7218 N N . ASN A 1 920 ? -18.822 -16.245 -4.273 1.00 42.00 920 ASN A N 1
ATOM 7219 C CA . ASN A 1 920 ? -18.037 -17.485 -4.392 1.00 42.00 920 ASN A CA 1
ATOM 7220 C C . ASN A 1 920 ? -16.632 -17.164 -4.939 1.00 42.00 920 ASN A C 1
ATOM 7222 O O . ASN A 1 920 ? -16.503 -16.504 -5.969 1.00 42.00 920 ASN A O 1
ATOM 7226 N N . GLU A 1 921 ? -15.584 -17.636 -4.261 1.00 38.97 921 GLU A N 1
ATOM 7227 C CA . GLU A 1 921 ? -14.186 -17.451 -4.675 1.00 38.97 921 GLU A CA 1
ATOM 7228 C C . GLU A 1 921 ? -13.808 -18.399 -5.823 1.00 38.97 921 GLU A C 1
ATOM 7230 O O . GLU A 1 921 ? -14.122 -19.590 -5.803 1.00 38.97 921 GLU A O 1
ATOM 7235 N N . THR A 1 922 ? -13.076 -17.889 -6.813 1.00 37.84 922 THR A N 1
ATOM 7236 C CA . THR A 1 922 ? -12.455 -18.708 -7.861 1.00 37.84 922 THR A CA 1
ATOM 7237 C C . THR A 1 922 ? -11.136 -19.309 -7.387 1.00 37.84 922 THR A C 1
ATOM 7239 O O . THR A 1 922 ? -10.185 -18.571 -7.129 1.00 37.84 922 THR A O 1
ATOM 7242 N N . VAL A 1 923 ? -11.022 -20.639 -7.406 1.00 36.03 923 VAL A N 1
ATOM 7243 C CA . VAL A 1 923 ? -9.713 -21.299 -7.539 1.00 36.03 923 VAL A CA 1
ATOM 7244 C C . VAL A 1 923 ? -9.285 -21.193 -9.008 1.00 36.03 923 VAL A C 1
ATOM 7246 O O . VAL A 1 923 ? -10.103 -21.355 -9.914 1.00 36.03 923 VAL A O 1
ATOM 7249 N N . ALA A 1 924 ? -8.024 -20.843 -9.253 1.00 34.16 924 ALA A N 1
ATOM 7250 C CA . ALA A 1 924 ? -7.557 -20.433 -10.575 1.00 34.16 924 ALA A CA 1
ATOM 7251 C C . ALA A 1 924 ? -7.565 -21.562 -11.629 1.00 34.16 924 ALA A C 1
ATOM 7253 O O . ALA A 1 924 ? -7.155 -22.687 -11.354 1.00 34.16 924 ALA A O 1
ATOM 7254 N N . GLY A 1 925 ? -7.914 -21.211 -12.875 1.00 43.34 925 GLY A N 1
ATOM 7255 C CA . GLY A 1 925 ? -7.316 -21.835 -14.064 1.00 43.34 925 GLY A CA 1
ATOM 7256 C C . GLY A 1 925 ? -8.188 -22.679 -15.004 1.00 43.34 925 GLY A C 1
ATOM 7257 O O . GLY A 1 925 ? -7.706 -22.973 -16.091 1.00 43.34 925 GLY A O 1
ATOM 7258 N N . SER A 1 926 ? -9.426 -23.068 -14.663 1.00 50.25 926 SER A N 1
ATOM 7259 C CA . SER A 1 926 ? -10.176 -24.061 -15.477 1.00 50.25 926 SER A CA 1
ATOM 7260 C C . SER A 1 926 ? -11.595 -23.683 -15.926 1.00 50.25 926 SER A C 1
ATOM 7262 O O . SER A 1 926 ? -12.227 -24.456 -16.639 1.00 50.25 926 SER A O 1
ATOM 7264 N N . GLY A 1 927 ? -12.146 -22.540 -15.506 1.00 60.44 927 GLY A N 1
ATOM 7265 C CA . GLY A 1 927 ? -13.520 -22.135 -15.862 1.00 60.44 927 GLY A CA 1
ATOM 7266 C C . GLY A 1 927 ? -14.643 -23.007 -15.267 1.00 60.44 927 GLY A C 1
ATOM 7267 O O . GLY A 1 927 ? -15.817 -22.712 -15.475 1.00 60.44 927 GLY A O 1
ATOM 7268 N N . VAL A 1 928 ? -14.298 -24.046 -14.504 1.00 63.47 928 VAL A N 1
ATOM 7269 C CA . VAL A 1 928 ? -15.226 -24.908 -13.761 1.00 63.47 928 VAL A CA 1
ATOM 7270 C C . VAL A 1 928 ? -15.815 -24.141 -12.576 1.00 63.47 928 VAL A C 1
ATOM 7272 O O . VAL A 1 928 ? -15.074 -23.536 -11.799 1.00 63.47 928 VAL A O 1
ATOM 7275 N N . ARG A 1 929 ? -17.145 -24.154 -12.418 1.00 71.00 929 ARG A N 1
ATOM 7276 C CA . ARG A 1 929 ? -17.844 -23.468 -11.311 1.00 71.00 929 ARG A CA 1
ATOM 7277 C C . ARG A 1 929 ? -19.046 -24.274 -10.828 1.00 71.00 929 ARG A C 1
ATOM 7279 O O . ARG A 1 929 ? -19.672 -24.985 -11.609 1.00 71.00 929 ARG A O 1
ATOM 7286 N N . ALA A 1 930 ? -19.413 -24.098 -9.563 1.00 75.00 930 ALA A N 1
ATOM 7287 C CA . ALA A 1 930 ? -20.684 -24.567 -9.025 1.00 75.00 930 ALA A CA 1
ATOM 7288 C C . ALA A 1 930 ? -21.302 -23.513 -8.098 1.00 75.00 930 ALA A C 1
ATOM 7290 O O . ALA A 1 930 ? -20.582 -22.826 -7.370 1.00 75.00 930 ALA A O 1
ATOM 7291 N N . TYR A 1 931 ? -22.624 -23.367 -8.141 1.00 76.75 931 TYR A N 1
ATOM 7292 C CA . TYR A 1 931 ? -23.378 -22.445 -7.286 1.00 76.75 931 TYR A CA 1
ATOM 7293 C C . TYR A 1 931 ? -24.797 -22.967 -7.055 1.00 76.75 931 TYR A C 1
ATOM 7295 O O . TYR A 1 931 ? -25.255 -23.861 -7.760 1.00 76.75 931 TYR A O 1
ATOM 7303 N N . TYR A 1 932 ? -25.492 -22.421 -6.061 1.00 81.25 932 TYR A N 1
ATOM 7304 C CA . TYR A 1 932 ? -26.841 -22.844 -5.696 1.00 81.25 932 TYR A CA 1
ATOM 7305 C C . TYR A 1 932 ? -27.807 -21.664 -5.798 1.00 81.25 932 TYR A C 1
ATOM 7307 O O . TYR A 1 932 ? -27.562 -20.616 -5.201 1.00 81.25 932 TYR A O 1
ATOM 7315 N N . ALA A 1 933 ? -28.876 -21.833 -6.571 1.00 72.44 933 ALA A N 1
ATOM 7316 C CA . ALA A 1 933 ? -29.905 -20.828 -6.827 1.00 72.44 933 ALA A CA 1
ATOM 7317 C C . ALA A 1 933 ? -31.243 -21.532 -7.093 1.00 72.44 933 ALA A C 1
ATOM 7319 O O . ALA A 1 933 ? -31.254 -22.643 -7.613 1.00 72.44 933 ALA A O 1
ATOM 7320 N N . ASP A 1 934 ? -32.361 -20.918 -6.701 1.00 76.44 934 ASP A N 1
ATOM 7321 C CA . ASP A 1 934 ? -33.727 -21.383 -7.004 1.00 76.44 934 ASP A CA 1
ATOM 7322 C C . ASP A 1 934 ? -34.013 -22.874 -6.688 1.00 76.44 934 ASP A C 1
ATOM 7324 O O . ASP A 1 934 ? -34.797 -23.538 -7.363 1.00 76.44 934 ASP A O 1
ATOM 7328 N N . GLY A 1 935 ? -33.368 -23.424 -5.648 1.00 76.00 935 GLY A N 1
ATOM 7329 C CA . GLY A 1 935 ? -33.488 -24.840 -5.257 1.00 76.00 935 GLY A CA 1
ATOM 7330 C C . GLY A 1 935 ? -32.726 -25.828 -6.156 1.00 76.00 935 GLY A C 1
ATOM 7331 O O . GLY A 1 935 ? -32.970 -27.035 -6.103 1.00 76.00 935 GLY A O 1
ATOM 7332 N N . MET A 1 936 ? -31.814 -25.332 -6.992 1.00 81.38 936 MET A N 1
ATOM 7333 C CA . MET A 1 936 ? -30.995 -26.112 -7.915 1.00 81.38 936 MET A CA 1
ATOM 7334 C C . MET A 1 936 ? -29.500 -25.852 -7.700 1.00 81.38 936 MET A C 1
ATOM 7336 O O . MET A 1 936 ? -29.052 -24.736 -7.434 1.00 81.38 936 MET A O 1
ATOM 7340 N N . LEU A 1 937 ? -28.707 -26.910 -7.855 1.00 85.44 937 LEU A N 1
ATOM 7341 C CA . LEU A 1 937 ? -27.252 -26.861 -7.907 1.00 85.44 937 LEU A CA 1
ATOM 7342 C C . LEU A 1 937 ? -26.819 -26.691 -9.369 1.00 85.44 937 LEU A C 1
ATOM 7344 O O . LEU A 1 937 ? -26.908 -27.623 -10.167 1.00 85.44 937 LEU A O 1
ATOM 7348 N N . HIS A 1 938 ? -26.351 -25.501 -9.720 1.00 84.06 938 HIS A N 1
ATOM 7349 C CA . HIS A 1 938 ? -25.829 -25.177 -11.042 1.00 84.06 938 HIS A CA 1
ATOM 7350 C C . HIS A 1 938 ? -24.366 -25.619 -11.162 1.00 84.06 938 HIS A C 1
ATOM 7352 O O . HIS A 1 938 ? -23.567 -25.432 -10.241 1.00 84.06 938 HIS A O 1
ATOM 7358 N N . LEU A 1 939 ? -24.020 -26.196 -12.311 1.00 84.12 939 LEU A N 1
ATOM 7359 C CA . LEU A 1 939 ? -22.759 -26.875 -12.594 1.00 84.12 939 LEU A CA 1
ATOM 7360 C C . LEU A 1 939 ? -22.222 -26.395 -13.946 1.00 84.12 939 LEU A C 1
ATOM 7362 O O . LEU A 1 939 ? -22.767 -26.722 -14.998 1.00 84.12 939 LEU A O 1
ATOM 7366 N N . VAL A 1 940 ? -21.138 -25.627 -13.929 1.00 79.12 940 VAL A N 1
ATOM 7367 C CA . VAL A 1 940 ? -20.507 -25.070 -15.131 1.00 79.12 940 VAL A CA 1
ATOM 7368 C C . VAL A 1 940 ? -19.278 -25.906 -15.472 1.00 79.12 940 VAL A C 1
ATOM 7370 O O . VAL A 1 940 ? -18.389 -26.062 -14.634 1.00 79.12 940 VAL A O 1
ATOM 7373 N N . ASN A 1 941 ? -19.231 -26.428 -16.701 1.00 76.81 941 ASN A N 1
ATOM 7374 C CA . ASN A 1 941 ? -18.150 -27.268 -17.240 1.00 76.81 941 ASN A CA 1
ATOM 7375 C C . ASN A 1 941 ? -17.863 -28.554 -16.431 1.00 76.81 941 ASN A C 1
ATOM 7377 O O . ASN A 1 941 ? -16.725 -29.004 -16.355 1.00 76.81 941 ASN A O 1
ATOM 7381 N N . LEU A 1 942 ? -18.901 -29.155 -15.834 1.00 80.50 942 LEU A N 1
ATOM 7382 C CA . LEU A 1 942 ? -18.814 -30.407 -15.061 1.00 80.50 942 LEU A CA 1
ATOM 7383 C C . LEU A 1 942 ? -19.613 -31.572 -15.664 1.00 80.50 942 LEU A C 1
ATOM 7385 O O . LEU A 1 942 ? -19.773 -32.604 -15.016 1.00 80.50 942 LEU A O 1
ATOM 7389 N N . GLU A 1 943 ? -20.124 -31.444 -16.886 1.00 83.19 943 GLU A N 1
ATOM 7390 C CA . GLU A 1 943 ? -20.885 -32.516 -17.532 1.00 83.19 943 GLU A CA 1
ATOM 7391 C C . GLU A 1 943 ? -20.035 -33.792 -17.690 1.00 83.19 943 GLU A C 1
ATOM 7393 O O . GLU A 1 943 ? -18.864 -33.750 -18.065 1.00 83.19 943 GLU A O 1
ATOM 7398 N N . GLY A 1 944 ? -20.605 -34.941 -17.328 1.00 80.56 944 GLY A N 1
ATOM 7399 C CA . GLY A 1 944 ? -19.914 -36.228 -17.286 1.00 80.56 944 GLY A CA 1
ATOM 7400 C C . GLY A 1 944 ? -19.100 -36.499 -16.013 1.00 80.56 944 GLY A C 1
ATOM 7401 O O . GLY A 1 944 ? -18.711 -37.650 -15.803 1.00 80.56 944 GLY A O 1
ATOM 7402 N N . PHE A 1 945 ? -18.871 -35.522 -15.129 1.00 88.44 945 PHE A N 1
ATOM 7403 C CA . PHE A 1 945 ? -18.105 -35.740 -13.894 1.00 88.44 945 PHE A CA 1
ATOM 7404 C C . PHE A 1 945 ? -18.919 -36.488 -12.831 1.00 88.44 945 PHE A C 1
ATOM 7406 O O . PHE A 1 945 ? -20.127 -36.291 -12.684 1.00 88.44 945 PHE A O 1
ATOM 7413 N N . ALA A 1 946 ? -18.243 -37.326 -12.043 1.00 89.12 946 ALA A N 1
ATOM 7414 C CA . ALA A 1 946 ? -18.772 -37.821 -10.777 1.00 89.12 946 ALA A CA 1
ATOM 7415 C C . ALA A 1 946 ? -18.606 -36.719 -9.721 1.00 89.12 946 ALA A C 1
ATOM 7417 O O . ALA A 1 946 ? -17.483 -36.363 -9.368 1.00 89.12 946 ALA A O 1
ATOM 7418 N N . VAL A 1 947 ? -19.723 -36.171 -9.253 1.00 91.25 947 VAL A N 1
ATOM 7419 C CA . VAL A 1 947 ? -19.802 -35.038 -8.332 1.00 91.25 947 VAL A CA 1
ATOM 7420 C C . VAL A 1 947 ? -20.215 -35.534 -6.949 1.00 91.25 947 VAL A C 1
ATOM 7422 O O . VAL A 1 947 ? -21.198 -36.261 -6.815 1.00 91.25 947 VAL A O 1
ATOM 7425 N N . ALA A 1 948 ? -19.484 -35.119 -5.920 1.00 90.75 948 ALA A N 1
ATOM 7426 C CA . ALA A 1 948 ? -19.796 -35.333 -4.514 1.00 90.75 948 ALA A CA 1
ATOM 7427 C C . ALA A 1 948 ? -19.831 -33.982 -3.788 1.00 90.75 948 ALA A C 1
ATOM 7429 O O . ALA A 1 948 ? -18.873 -33.217 -3.857 1.00 90.75 948 ALA A O 1
ATOM 7430 N N . VAL A 1 949 ? -20.926 -33.684 -3.094 1.00 90.62 949 VAL A N 1
ATOM 7431 C CA . VAL A 1 949 ? -21.082 -32.480 -2.269 1.00 90.62 949 VAL A CA 1
ATOM 7432 C C . VAL A 1 949 ? -21.010 -32.886 -0.806 1.00 90.62 949 VAL A C 1
ATOM 7434 O O . VAL A 1 949 ? -21.738 -33.787 -0.386 1.00 90.62 949 VAL A O 1
ATOM 7437 N N . SER A 1 950 ? -20.182 -32.193 -0.033 1.00 90.94 950 SER A N 1
ATOM 7438 C CA . SER A 1 950 ? -20.046 -32.349 1.415 1.00 90.94 950 SER A CA 1
ATOM 7439 C C . SER A 1 950 ? -20.285 -31.026 2.134 1.00 90.94 950 SER A C 1
ATOM 7441 O O . SER A 1 950 ? -20.042 -29.964 1.567 1.00 90.94 950 SER A O 1
ATOM 7443 N N . THR A 1 951 ? -20.726 -31.064 3.386 1.00 88.75 951 THR A N 1
ATOM 7444 C CA . THR A 1 951 ? -20.658 -29.907 4.293 1.00 88.75 951 THR A CA 1
ATOM 7445 C C . THR A 1 951 ? -19.202 -29.581 4.654 1.00 88.75 951 THR A C 1
ATOM 7447 O O . THR A 1 951 ? -18.300 -30.396 4.451 1.00 88.75 951 THR A O 1
ATOM 7450 N N . ILE A 1 952 ? -18.947 -28.374 5.172 1.00 83.00 952 ILE A N 1
ATOM 7451 C CA . ILE A 1 952 ? -17.589 -27.897 5.507 1.00 83.00 952 ILE A CA 1
ATOM 7452 C C . ILE A 1 952 ? -16.856 -28.737 6.577 1.00 83.00 952 ILE A C 1
ATOM 7454 O O . ILE A 1 952 ? -15.631 -28.714 6.632 1.00 83.00 952 ILE A O 1
ATOM 7458 N N . ASP A 1 953 ? -17.585 -29.514 7.381 1.00 81.19 953 ASP A N 1
ATOM 7459 C CA . ASP A 1 953 ? -17.062 -30.502 8.341 1.00 81.19 953 ASP A CA 1
ATOM 7460 C C . ASP A 1 953 ? -16.667 -31.851 7.694 1.00 81.19 953 ASP A C 1
ATOM 7462 O O . ASP A 1 953 ? -16.214 -32.767 8.378 1.00 81.19 953 ASP A O 1
ATOM 7466 N N . GLY A 1 954 ? -16.827 -31.984 6.372 1.00 79.00 954 GLY A N 1
ATOM 7467 C CA . GLY A 1 954 ? -16.434 -33.155 5.587 1.00 79.00 954 GLY A CA 1
ATOM 7468 C C . GLY A 1 954 ? -17.533 -34.197 5.362 1.00 79.00 954 GLY A C 1
ATOM 7469 O O . GLY A 1 954 ? -17.313 -35.140 4.596 1.00 79.00 954 GLY A O 1
ATOM 7470 N N . ARG A 1 955 ? -18.728 -34.051 5.952 1.00 86.00 955 ARG A N 1
ATOM 7471 C CA . ARG A 1 955 ? -19.827 -35.013 5.755 1.00 86.00 955 ARG A CA 1
ATOM 7472 C C . ARG A 1 955 ? -20.422 -34.897 4.346 1.00 86.00 955 ARG A C 1
ATOM 7474 O O . ARG A 1 955 ? -21.002 -33.877 3.992 1.00 86.00 955 ARG A O 1
ATOM 7481 N N . GLN A 1 956 ? -20.337 -35.967 3.553 1.00 90.25 956 GLN A N 1
ATOM 7482 C CA . GLN A 1 956 ? -20.966 -36.032 2.228 1.00 90.25 956 GLN A CA 1
ATOM 7483 C C . GLN A 1 956 ? -22.501 -36.016 2.347 1.00 90.25 956 GLN A C 1
ATOM 7485 O O . GLN A 1 956 ? -23.080 -36.804 3.096 1.00 90.25 956 GLN A O 1
ATOM 7490 N N . VAL A 1 957 ? -23.152 -35.123 1.598 1.00 89.56 957 VAL A N 1
ATOM 7491 C CA . VAL A 1 957 ? -24.612 -34.908 1.574 1.00 89.56 957 VAL A CA 1
ATOM 7492 C C . VAL A 1 957 ? -25.253 -35.203 0.217 1.00 89.56 957 VAL A C 1
ATOM 7494 O O . VAL A 1 957 ? -26.442 -35.500 0.165 1.00 89.56 957 VAL A O 1
ATOM 7497 N N . LEU A 1 958 ? -24.485 -35.158 -0.876 1.00 89.25 958 LEU A N 1
ATOM 7498 C CA . LEU A 1 958 ? -24.973 -35.455 -2.225 1.00 89.25 958 LEU A CA 1
ATOM 7499 C C . LEU A 1 958 ? -23.895 -36.187 -3.027 1.00 89.25 958 LEU A C 1
ATOM 7501 O O . LEU A 1 958 ? -22.716 -35.858 -2.910 1.00 89.25 958 LEU A O 1
ATOM 7505 N N . GLN A 1 959 ? -24.283 -37.142 -3.873 1.00 90.81 959 GLN A N 1
ATOM 7506 C CA . GLN A 1 959 ? -23.381 -37.742 -4.855 1.00 90.81 959 GLN A CA 1
ATOM 7507 C C . GLN A 1 959 ? -24.154 -38.162 -6.103 1.00 90.81 959 GLN A C 1
ATOM 7509 O O . GLN A 1 959 ? -25.158 -38.863 -6.007 1.00 90.81 959 GLN A O 1
ATOM 7514 N N . PHE A 1 960 ? -23.688 -37.733 -7.272 1.00 89.50 960 PHE A N 1
ATOM 7515 C CA . PHE A 1 960 ? -24.339 -37.982 -8.557 1.00 89.50 960 PHE A CA 1
ATOM 7516 C C . PHE A 1 960 ? -23.317 -37.904 -9.700 1.00 89.50 960 PHE A C 1
ATOM 7518 O O . PHE A 1 960 ? -22.190 -37.446 -9.516 1.00 89.50 960 PHE A O 1
ATOM 7525 N N . ARG A 1 961 ? -23.690 -38.351 -10.902 1.00 88.69 961 ARG A N 1
ATOM 7526 C CA . ARG A 1 961 ? -22.934 -38.059 -12.127 1.00 88.69 961 ARG A CA 1
ATOM 7527 C C . ARG A 1 961 ? -23.657 -36.935 -12.858 1.00 88.69 961 ARG A C 1
ATOM 7529 O O . ARG A 1 961 ? -24.843 -37.069 -13.140 1.00 88.69 961 ARG A O 1
ATOM 7536 N N . ALA A 1 962 ? -22.968 -35.831 -13.118 1.00 85.06 962 ALA A N 1
ATOM 7537 C CA . ALA A 1 962 ? -23.561 -34.682 -13.787 1.00 85.06 962 ALA A CA 1
ATOM 7538 C C . ALA A 1 962 ? -23.880 -35.027 -15.251 1.00 85.06 962 ALA A C 1
ATOM 7540 O O . ALA A 1 962 ? -23.013 -35.497 -15.986 1.00 85.06 962 ALA A O 1
ATOM 7541 N N . SER A 1 963 ? -25.125 -34.797 -15.662 1.00 77.75 963 SER A N 1
ATOM 7542 C CA . SER A 1 963 ? -25.644 -35.079 -17.011 1.00 77.75 963 SER A CA 1
ATOM 7543 C C . SER A 1 963 ? -26.184 -33.831 -17.717 1.00 77.75 963 SER A C 1
ATOM 7545 O O . SER A 1 963 ? -26.786 -33.928 -18.779 1.00 77.75 963 SER A O 1
ATOM 7547 N N . ASN A 1 964 ? -26.071 -32.677 -17.063 1.00 72.25 964 ASN A N 1
ATOM 7548 C CA . ASN A 1 964 ? -26.638 -31.392 -17.444 1.00 72.25 964 ASN A CA 1
ATOM 7549 C C . ASN A 1 964 ? -26.072 -30.295 -16.522 1.00 72.25 964 ASN A C 1
ATOM 7551 O O . ASN A 1 964 ? -25.559 -30.578 -15.438 1.00 72.25 964 ASN A O 1
ATOM 7555 N N . ALA A 1 965 ? -26.193 -29.032 -16.939 1.00 76.88 965 ALA A N 1
ATOM 7556 C CA . ALA A 1 965 ? -25.647 -27.875 -16.220 1.00 76.88 965 ALA A CA 1
ATOM 7557 C C . ALA A 1 965 ? -26.405 -27.485 -14.929 1.00 76.88 965 ALA A C 1
ATOM 7559 O O . ALA A 1 965 ? -26.027 -26.524 -14.259 1.00 76.88 965 ALA A O 1
ATOM 7560 N N . VAL A 1 966 ? -27.479 -28.200 -14.574 1.00 80.44 966 VAL A N 1
ATOM 7561 C CA . VAL A 1 966 ? -28.277 -27.985 -13.356 1.00 80.44 966 VAL A CA 1
ATOM 7562 C C . VAL A 1 966 ? -28.732 -29.318 -12.771 1.00 80.44 966 VAL A C 1
ATOM 7564 O O . VAL A 1 966 ? -29.232 -30.182 -13.489 1.00 80.44 966 VAL A O 1
ATOM 7567 N N . HIS A 1 967 ? -28.591 -29.477 -11.458 1.00 83.06 967 HIS A N 1
ATOM 7568 C CA . HIS A 1 967 ? -29.010 -30.663 -10.722 1.00 83.06 967 HIS A CA 1
ATOM 7569 C C . HIS A 1 967 ? -29.977 -30.273 -9.590 1.00 83.06 967 HIS A C 1
ATOM 7571 O O . HIS A 1 967 ? -29.611 -29.448 -8.750 1.00 83.06 967 HIS A O 1
ATOM 7577 N N . PRO A 1 968 ? -31.197 -30.839 -9.525 1.00 81.94 968 PRO A N 1
ATOM 7578 C CA . PRO A 1 968 ? -32.102 -30.608 -8.403 1.00 81.94 968 PRO A CA 1
ATOM 7579 C C . PRO A 1 968 ? -31.489 -31.158 -7.113 1.00 81.94 968 PRO A C 1
ATOM 7581 O O . PRO A 1 968 ? -31.194 -32.348 -7.020 1.00 81.94 968 PRO A O 1
ATOM 7584 N N . ALA A 1 969 ? -31.299 -30.303 -6.114 1.00 80.12 969 ALA A N 1
ATOM 7585 C CA . ALA A 1 969 ? -30.743 -30.691 -4.825 1.00 80.12 969 ALA A CA 1
ATOM 7586 C C . ALA A 1 969 ? -31.399 -29.842 -3.741 1.00 80.12 969 ALA A C 1
ATOM 7588 O O . ALA A 1 969 ? -31.377 -28.623 -3.838 1.00 80.12 969 ALA A O 1
ATOM 7589 N N . ILE A 1 970 ? -31.958 -30.464 -2.703 1.00 82.50 970 ILE A N 1
ATOM 7590 C CA . ILE A 1 970 ? -32.485 -29.734 -1.545 1.00 82.50 970 ILE A CA 1
ATOM 7591 C C . ILE A 1 970 ? -31.381 -29.706 -0.492 1.00 82.50 970 ILE A C 1
ATOM 7593 O O . ILE A 1 970 ? -31.171 -30.682 0.227 1.00 82.50 970 ILE A O 1
ATOM 7597 N N . LEU A 1 971 ? -30.648 -28.596 -0.437 1.00 83.50 971 LEU A N 1
ATOM 7598 C CA . LEU A 1 971 ? -29.582 -28.370 0.535 1.00 83.50 971 LEU A CA 1
ATOM 7599 C C . LEU A 1 971 ? -30.044 -27.341 1.583 1.00 83.50 971 LEU A C 1
ATOM 7601 O O . LEU A 1 971 ? -30.514 -26.270 1.201 1.00 83.50 971 LEU A O 1
ATOM 7605 N N . PRO A 1 972 ? -29.918 -27.624 2.895 1.00 83.06 972 PRO A N 1
ATOM 7606 C CA . PRO A 1 972 ? -30.111 -26.622 3.946 1.00 83.06 972 PRO A CA 1
ATOM 7607 C C . PRO A 1 972 ? -29.146 -25.436 3.808 1.00 83.06 972 PRO A C 1
ATOM 7609 O O . PRO A 1 972 ? -28.055 -25.591 3.254 1.00 83.06 972 PRO A O 1
ATOM 7612 N N . ALA A 1 973 ? -29.488 -24.275 4.377 1.00 80.06 973 ALA A N 1
ATOM 7613 C CA . ALA A 1 973 ? -28.550 -23.155 4.462 1.00 80.06 973 ALA A CA 1
ATOM 7614 C C . ALA A 1 973 ? -27.251 -23.558 5.184 1.00 80.06 973 ALA A C 1
ATOM 7616 O O . ALA A 1 973 ? -27.277 -24.178 6.249 1.00 80.06 973 ALA A O 1
ATOM 7617 N N . GLY A 1 974 ? -26.107 -23.223 4.587 1.00 82.56 974 GLY A N 1
ATOM 7618 C CA . GLY A 1 974 ? -24.797 -23.704 5.019 1.00 82.56 974 GLY A CA 1
ATOM 7619 C C . GLY A 1 974 ? -23.719 -23.546 3.947 1.00 82.56 974 GLY A C 1
ATOM 7620 O O . GLY A 1 974 ? -23.985 -23.096 2.834 1.00 82.56 974 GLY A O 1
ATOM 7621 N N . ILE A 1 975 ? -22.483 -23.916 4.290 1.00 81.94 975 ILE A N 1
ATOM 7622 C CA . ILE A 1 975 ? -21.334 -23.899 3.375 1.00 81.94 975 ILE A CA 1
ATOM 7623 C C . ILE A 1 975 ? -20.984 -25.334 2.982 1.00 81.94 975 ILE A C 1
ATOM 7625 O O . ILE A 1 975 ? -20.801 -26.200 3.843 1.00 81.94 975 ILE A O 1
ATOM 7629 N N . TYR A 1 976 ? -20.845 -25.549 1.678 1.00 87.56 976 TYR A N 1
ATOM 7630 C CA . TYR A 1 976 ? -20.600 -26.842 1.062 1.00 87.56 976 TYR A CA 1
ATOM 7631 C C . TYR A 1 976 ? -19.324 -26.835 0.219 1.00 87.56 976 TYR A C 1
ATOM 7633 O O . TYR A 1 976 ? -18.916 -25.815 -0.342 1.00 87.56 976 TYR A O 1
ATOM 7641 N N . ILE A 1 977 ? -18.708 -28.009 0.118 1.00 87.25 977 ILE A N 1
ATOM 7642 C CA . ILE A 1 977 ? -17.557 -28.316 -0.724 1.00 87.25 977 ILE A CA 1
ATOM 7643 C C . ILE A 1 977 ? -18.011 -29.353 -1.748 1.00 87.25 977 ILE A C 1
ATOM 7645 O O . ILE A 1 977 ? -18.389 -30.470 -1.399 1.00 87.25 977 ILE A O 1
ATOM 7649 N N . LEU A 1 978 ? -17.966 -28.982 -3.020 1.00 90.19 978 LEU A N 1
ATOM 7650 C CA . LEU A 1 978 ? -18.178 -29.860 -4.158 1.00 90.19 978 LEU A CA 1
ATOM 7651 C C . LEU A 1 978 ? -16.831 -30.398 -4.637 1.00 90.19 978 LEU A C 1
ATOM 7653 O O . LEU A 1 978 ? -15.938 -29.621 -4.958 1.00 90.19 978 LEU A O 1
ATOM 7657 N N . ASN A 1 979 ? -16.709 -31.716 -4.737 1.00 88.69 979 ASN A N 1
ATOM 7658 C CA . ASN A 1 979 ? -15.598 -32.414 -5.368 1.00 88.69 979 ASN A CA 1
ATOM 7659 C C . ASN A 1 979 ? -16.111 -33.121 -6.625 1.00 88.69 979 ASN A C 1
ATOM 7661 O O . ASN A 1 979 ? -17.014 -33.951 -6.543 1.00 88.69 979 ASN A O 1
ATOM 7665 N N . ALA A 1 980 ? -15.538 -32.812 -7.782 1.00 88.06 980 ALA A N 1
ATOM 7666 C CA . ALA A 1 980 ? -15.867 -33.439 -9.056 1.00 88.06 980 ALA A CA 1
ATOM 7667 C C . ALA A 1 980 ? -14.662 -34.218 -9.591 1.00 88.06 980 ALA A C 1
ATOM 7669 O O . ALA A 1 980 ? -13.541 -33.713 -9.556 1.00 88.06 980 ALA A O 1
ATOM 7670 N N . ALA A 1 981 ? -14.882 -35.430 -10.105 1.00 87.19 981 ALA A N 1
ATOM 7671 C CA . ALA A 1 981 ? -13.835 -36.256 -10.700 1.00 87.19 981 ALA A CA 1
ATOM 7672 C C . ALA A 1 981 ? -14.280 -36.930 -12.008 1.00 87.19 981 ALA A C 1
ATOM 7674 O O . ALA A 1 981 ? -15.373 -37.498 -12.085 1.00 87.19 981 ALA A O 1
ATOM 7675 N N . ASN A 1 982 ? -13.405 -36.925 -13.015 1.00 85.12 982 ASN A N 1
ATOM 7676 C CA . ASN A 1 982 ? -13.574 -37.686 -14.253 1.00 85.12 982 ASN A CA 1
ATOM 7677 C C . ASN A 1 982 ? -12.211 -38.234 -14.710 1.00 85.12 982 ASN A C 1
ATOM 7679 O O . ASN A 1 982 ? -11.322 -37.493 -15.123 1.00 85.12 982 ASN A O 1
ATOM 7683 N N . GLY A 1 983 ? -11.999 -39.545 -14.571 1.00 83.12 983 GLY A N 1
ATOM 7684 C CA . GLY A 1 983 ? -10.696 -40.163 -14.837 1.00 83.12 983 GLY A CA 1
ATOM 7685 C C . GLY A 1 983 ? -9.583 -39.597 -13.942 1.00 83.12 983 GLY A C 1
ATOM 7686 O O . GLY A 1 983 ? -9.563 -39.855 -12.737 1.00 83.12 983 GLY A O 1
ATOM 7687 N N . LYS A 1 984 ? -8.642 -38.852 -14.538 1.00 77.38 984 LYS A N 1
ATOM 7688 C CA . LYS A 1 984 ? -7.544 -38.170 -13.824 1.00 77.38 984 LYS A CA 1
ATOM 7689 C C . LYS A 1 984 ? -7.880 -36.735 -13.404 1.00 77.38 984 LYS A C 1
ATOM 7691 O O . LYS A 1 984 ? -7.186 -36.193 -12.547 1.00 77.38 984 LYS A O 1
ATOM 7696 N N . GLU A 1 985 ? -8.908 -36.126 -13.986 1.00 77.69 985 GLU A N 1
ATOM 7697 C CA . GLU A 1 985 ? -9.289 -34.743 -13.703 1.00 77.69 985 GLU A CA 1
ATOM 7698 C C . GLU A 1 985 ? -10.049 -34.673 -12.379 1.00 77.69 985 GLU A C 1
ATOM 7700 O O . GLU A 1 985 ? -10.945 -35.485 -12.119 1.00 77.69 985 GLU A O 1
ATOM 7705 N N . ARG A 1 986 ? -9.674 -33.712 -11.529 1.00 83.06 986 ARG A N 1
ATOM 7706 C CA . ARG A 1 986 ? -10.318 -33.442 -10.242 1.00 83.06 986 ARG A CA 1
ATOM 7707 C C . ARG A 1 986 ? -10.466 -31.943 -10.035 1.00 83.06 986 ARG A C 1
ATOM 7709 O O . ARG A 1 986 ? -9.497 -31.206 -10.193 1.00 83.06 986 ARG A O 1
ATOM 7716 N N . TYR A 1 987 ? -11.654 -31.523 -9.621 1.00 83.19 987 TYR A N 1
ATOM 7717 C CA . TYR A 1 987 ? -11.970 -30.139 -9.286 1.00 83.19 987 TYR A CA 1
ATOM 7718 C C . TYR A 1 987 ? -12.630 -30.069 -7.914 1.00 83.19 987 TYR A C 1
ATOM 7720 O O . TYR A 1 987 ? -13.451 -30.921 -7.574 1.00 83.19 987 TYR A O 1
ATOM 7728 N N . THR A 1 988 ? -12.305 -29.026 -7.154 1.00 80.75 988 THR A N 1
ATOM 7729 C CA . THR A 1 988 ? -12.942 -28.722 -5.872 1.00 80.75 988 THR A CA 1
ATOM 7730 C C . THR A 1 988 ? -13.468 -27.293 -5.912 1.00 80.75 988 THR A C 1
ATOM 7732 O O . THR A 1 988 ? -12.728 -26.373 -6.252 1.00 80.75 988 THR A O 1
ATOM 7735 N N . ALA A 1 989 ? -14.741 -27.104 -5.571 1.00 78.25 989 ALA A N 1
ATOM 7736 C CA . ALA A 1 989 ? -15.405 -25.806 -5.525 1.00 78.25 989 ALA A CA 1
ATOM 7737 C C . ALA A 1 989 ? -16.151 -25.643 -4.196 1.00 78.25 989 ALA A C 1
ATOM 7739 O O . ALA A 1 989 ? -16.801 -26.572 -3.723 1.00 78.25 989 ALA A O 1
ATOM 7740 N N . LYS A 1 990 ? -16.081 -24.457 -3.596 1.00 79.25 990 LYS A N 1
ATOM 7741 C CA . LYS A 1 990 ? -16.828 -24.103 -2.383 1.00 79.25 990 LYS A CA 1
ATOM 7742 C C . LYS A 1 990 ? -18.050 -23.283 -2.787 1.00 79.25 990 LYS A C 1
ATOM 7744 O O . LYS A 1 990 ? -17.919 -22.391 -3.620 1.00 79.25 990 LYS A O 1
ATOM 7749 N N . PHE A 1 991 ? -19.212 -23.570 -2.206 1.00 79.25 991 PHE A N 1
ATOM 7750 C CA . PHE A 1 991 ? -20.413 -22.759 -2.402 1.00 79.25 991 PHE A CA 1
ATOM 7751 C C . PHE A 1 991 ? -21.235 -22.630 -1.120 1.00 79.25 991 PHE A C 1
ATOM 7753 O O . PHE A 1 991 ? -21.204 -23.505 -0.256 1.00 79.25 991 PHE A O 1
ATOM 7760 N N . ALA A 1 992 ? -21.962 -21.522 -0.987 1.00 77.88 992 ALA A N 1
ATOM 7761 C CA . ALA A 1 992 ? -22.881 -21.293 0.122 1.00 77.88 992 ALA A CA 1
ATOM 7762 C C . ALA A 1 992 ? -24.337 -21.406 -0.342 1.00 77.88 992 ALA A C 1
ATOM 7764 O O . ALA A 1 992 ? -24.700 -20.908 -1.407 1.00 77.88 992 ALA A O 1
ATOM 7765 N N . VAL A 1 993 ? -25.169 -22.014 0.497 1.00 80.31 993 VAL A N 1
ATOM 7766 C CA . VAL A 1 993 ? -26.628 -21.965 0.404 1.00 80.31 993 VAL A CA 1
ATOM 7767 C C . VAL A 1 993 ? -27.117 -21.001 1.478 1.00 80.31 993 VAL A C 1
ATOM 7769 O O . VAL A 1 993 ? -26.728 -21.118 2.642 1.00 80.31 993 VAL A O 1
ATOM 7772 N N . LYS A 1 994 ? -27.950 -20.039 1.088 1.00 69.12 994 LYS A N 1
ATOM 7773 C CA . LYS A 1 994 ? -28.629 -19.099 1.989 1.00 69.12 994 LYS A CA 1
ATOM 7774 C C . LYS A 1 994 ? -30.128 -19.423 1.969 1.00 69.12 994 LYS A C 1
ATOM 7776 O O . LYS A 1 994 ? -30.612 -19.921 0.954 1.00 69.12 994 LYS A O 1
ATOM 7781 N N . ASN A 1 995 ? -30.811 -19.183 3.091 1.00 56.12 995 ASN A N 1
ATOM 7782 C CA . ASN A 1 995 ? -32.280 -19.178 3.148 1.00 56.12 995 ASN A CA 1
ATOM 7783 C C . ASN A 1 995 ? -32.840 -17.957 2.408 1.00 56.12 995 ASN A C 1
ATOM 7785 O O . ASN A 1 995 ? -32.123 -16.928 2.389 1.00 56.12 995 ASN A O 1
#

Secondary structure (DSSP, 8-state):
-----------------------EEEEETTEEEEEETTTTEEEEEEE-TTS-GGGS-SEEEE-SEEEETTEEEEEEEE-TTTTTT-TT--EEEEPTT--EE-TTTTTT-TT--EEEE-GGGGG-EE-S-STT--TTT-EEE--GGGTTTS-SEETTEEEE---EEEEEEESSTTTEEEES-EEEEE-TT--EEEEEEEPTTEEEEEEEETTB-S---B--SSEEESS--S-EEEEEEEEEPEEEEEEEE-TTEEEEE--EEEETT-EEEEEEEEPTTEEEEEEEETTS-EEES-SSEEEE-SS-EEEEEEEEEPEEEEEEEESTTSEEEPTTS-EEEETT-EEEE-EEEPTTEEEEEEEETTS-EEES-SSEEEE-SS-EEEEEEEEE-EE-EEEEE-TTTEEEEES-SS-EETTPEEEEEEEE-TTEEEEEEE-TT--EEESSSEEEEE-SS-EEEEEEEEE-EEEEEEEESSEEEES---EEEETTEEEEEEEEEPTTEEEEEEEETT--EEES-SSEEEEE-S-EEEEEEEEEPEEEEEEEEESSEEEEE--EEEETT-EEEEEEEEPTTEEEEEEEETT--EEES-SSEEEE--S-EEEEEEEEE-EEEEEEEESSTTEEEEE--EEEETT-EEEEEEEEPTT-EEEEEEETT--EEES-SSEEEE--S-EEEEEEEE-----------EEEEEE-TTEEEEE--EE--TT-EEEEEEEEPTTEEEEEEEETT--EEES-SSEEEE--S-EEEEEEEEETTS-PEEEEEEE-TTEEEEE--EEE-TTPEEEEEEEEPTTEEEEEEEETTS-EE--SSEEEE--S-EEEEEEEEE-EEEEEEEEESEEE---S---S-EEEETT-EEEE-EEEPTTEEEEEEEETT--EEES-SSEEEE--S-EEEEEEEEE--S--PPPSSS--EEEEETTEEEEES-TT-EEEEEETTS-EEEEEE--SSEEE----SEEEEEEEEETTEEEEEEEEE--

Radius of gyration: 96.59 Å; Cα contacts (8 Å, |Δi|>4): 2413; chains: 1; bounding box: 192×106×300 Å

Solvent-accessible surface area (backbone atoms only — not comparable to full-atom values): 55608 Å² total; per-residue (Å²): 129,94,77,90,78,86,82,83,80,89,80,89,79,87,85,87,90,89,90,88,88,89,82,58,73,49,76,57,95,65,32,26,30,42,45,40,81,88,78,42,35,26,29,40,45,32,60,53,85,86,61,64,78,88,76,53,68,31,68,45,74,47,59,37,54,50,70,58,100,81,46,69,22,40,24,35,35,37,31,65,45,18,40,46,56,43,48,52,32,29,36,40,38,50,32,77,47,45,49,34,35,29,47,31,18,35,21,41,19,50,52,36,38,39,38,40,45,39,67,74,52,63,75,43,47,69,35,70,24,55,49,68,39,45,45,87,70,18,35,31,44,39,57,54,93,30,60,88,61,46,59,73,47,58,101,67,16,42,53,49,69,71,79,32,36,40,43,38,41,41,72,48,73,83,42,20,47,47,47,81,25,72,40,88,72,41,61,77,57,41,69,48,69,36,37,68,47,51,29,93,61,33,40,76,55,29,46,47,37,86,90,54,86,64,90,75,71,41,60,59,76,58,42,73,45,76,55,38,85,59,69,47,51,39,34,38,40,61,39,76,36,70,27,43,35,47,65,44,53,38,75,58,39,43,71,77,43,58,64,44,75,44,52,52,75,36,76,48,53,33,33,66,49,49,34,94,57,35,38,77,58,32,33,20,41,85,86,66,50,78,76,40,67,59,80,65,40,73,48,70,34,83,55,69,41,48,40,35,41,37,49,47,66,37,76,30,45,35,46,73,47,57,63,64,86,47,36,47,74,49,89,83,33,53,48,80,40,47,46,74,39,77,44,45,46,36,69,44,50,33,92,65,33,38,75,55,32,31,18,40,87,87,65,50,78,77,38,68,58,75,66,36,75,48,71,34,79,54,72,41,52,38,32,42,34,60,42,73,36,68,28,46,78,44,73,42,48,57,72,90,43,20,47,57,48,60,81,64,88,88,53,40,50,58,74,36,76,48,42,38,39,52,48,51,32,98,60,28,39,69,56,35,34,20,44,83,89,63,50,83,72,40,67,52,53,63,45,74,48,70,36,80,54,72,40,48,42,31,48,42,62,46,73,34,74,29,49,33,44,70,49,55,61,66,35,50,59,45,64,76,70,54,44,78,41,53,56,73,37,78,49,65,40,28,74,44,52,33,96,58,37,39,75,60,36,34,21,37,85,87,65,52,80,72,41,69,58,78,62,40,72,49,69,38,79,57,76,41,48,44,31,48,40,51,45,56,37,78,22,45,36,44,64,42,50,39,66,61,39,41,59,74,47,58,60,47,79,41,46,38,74,37,76,47,54,34,37,67,47,56,30,94,52,34,40,75,56,33,32,18,39,82,88,65,49,80,73,42,70,54,79,65,38,74,50,65,36,86,52,72,43,47,38,32,41,37,33,42,78,40,73,32,44,33,46,66,41,46,74,53,102,55,39,42,65,75,49,52,66,47,77,40,46,50,63,38,78,44,50,37,27,66,43,59,35,92,94,45,40,74,48,32,31,18,38,82,88,64,50,82,71,38,70,52,76,59,35,73,47,61,37,82,55,70,40,51,36,32,42,41,69,46,80,94,86,95,96,97,97,94,97,95,51,42,37,47,72,48,52,51,100,50,36,44,75,74,49,62,66,46,74,50,65,86,68,40,77,45,54,36,34,66,46,55,36,90,69,36,41,75,59,35,33,19,42,82,88,62,52,80,73,43,68,60,77,63,43,75,50,73,39,82,59,68,44,51,40,34,49,43,61,48,68,73,88,83,67,70,30,43,35,45,62,45,53,41,76,63,38,43,72,75,46,45,69,42,72,41,48,78,70,37,78,48,56,34,29,70,44,48,34,96,59,32,41,75,57,32,36,37,34,86,88,70,54,76,43,70,61,76,69,34,75,50,67,36,81,58,74,45,46,39,33,39,43,53,45,66,38,75,27,47,42,35,74,46,50,48,65,35,44,70,63,75,78,98,71,95,69,85,65,46,77,42,50,47,74,38,82,47,75,50,39,69,44,54,34,93,46,33,38,79,57,31,32,18,40,83,88,66,49,81,72,43,71,55,77,66,34,76,46,66,37,85,56,74,40,44,41,34,43,40,46,46,81,41,89,79,78,70,81,82,78,87,90,74,84,61,47,57,46,61,56,100,65,26,38,36,36,39,88,41,66,70,19,43,34,35,33,18,39,80,90,64,54,74,77,46,75,52,67,33,85,49,56,60,42,87,46,94,70,72,66,45,51,32,39,36,39,34,39,49,96,89,50,73,49,76,45,54,33,55,39,78,126

Foldseek 3Di:
DDDDDDDDDDDDDDDDDDDDDDWDWDDDPQWIWTDPPVVLATEGAAGHPPDDLVPDAQEDEDEQWDADPNRIHGHAEHDDCRCQLSQSHAEYEYDDNHQEYEAQSQANNANHQEYEDELVCLNRHYDNHNHNHDQARHAYEYEQVSVVSHDCDDVSHGYDYDWEWFAEFAPDVVQWTKDPGTDPTDDFFAKDWIFIGTDQQKDWAAKDWPVCPDCPGRRDGGDIDRGDHYYTYMYTYMDGDWAFADEEEDPFKAWDAFGGTDTAFDKTWTAIGGHQQKDWQAKAFPVRHGPDRDGRDIDTDHHHTYIYIDMFGDKAWEAEEEPPDQWAWDPDQTDIDGAFDKGWTAIGGDPQKDWQAKAWPVRHGPDRDGRDMDTDHHHTYIYTYIDGDFAAEAEAEDVVFWDKDKPDDPTDGAFDKIKMAIGTDPFKDWAAKDWPVRDGDDRDRIDMDGDHHHTYIYIDIDGDKAFEAEEEDQWDKPPPQGDIDGAFDKDWIFTGGHPQKDWAAKAWPVRHGDDRDGGDMDTCHHHTYIYTDIFGHKAFEAEEEDDAWGWDDFGDIDGAFDKTWTAIDGHPQKDWQAKAWPVRHGDGRDGGDMDTDHHHTYIYTYIDGDKAFEAEAEDDPQWGWDDFGDIDTFQPWTWTAIGGDPPKDWAAKDFPVRHGDDRDGRDIDTCHHHTYIYTDIDDDDDDDDDDFFFEEEEEPPQWAWDDWGTTDHAWDKTKTAIGGDPQKDWAAKDWPVRHGDGRDGTDMDTDHGYTYMYTDMDGPPDFWAFEAEEEDPQWAWPDFGDTDGQFDKTWTAIDGHQQKDWAWKAWPVGDIGRDGRDIDTDHHHTYIYIDMFGHKAWEFEEEDQWAWDDDDDDDRIDIDGAFDKDWTAIGHHPQKDWQAKAWPVRHGDDRDGRDIDGDHHYTYIYTDIDGHDDDWDDDDDDQWAWEDDPQKIFTTPQAQWFKWKAAPVRHTDDTDGHHDRIDRDRDDFGKMWMWTDDDPDIDITIYTDDD

pLDDT: mean 82.33, std 12.06, range [28.58, 96.94]